Protein 4HRR (pdb70)

Solvent-accessible surface area: 49288 Å² total; per-residue (Å²): 50,90,73,20,4,56,154,0,10,71,28,154,65,37,35,53,20,0,105,97,0,24,40,9,0,47,32,13,24,18,18,2,0,30,55,3,4,63,23,11,6,100,78,84,66,86,7,64,115,90,50,124,72,8,57,68,12,123,135,24,72,97,22,53,108,2,15,0,34,0,0,24,39,0,3,25,17,18,4,6,8,74,0,1,120,50,67,60,24,0,68,4,5,0,60,36,32,2,51,58,48,92,99,129,176,21,57,16,133,18,32,15,3,21,43,100,0,8,72,62,0,0,66,13,6,0,10,99,47,45,45,97,101,0,11,38,1,3,38,28,3,12,23,0,2,62,50,20,60,136,134,7,42,91,34,0,67,54,5,20,97,51,60,109,27,23,52,34,0,47,30,1,6,3,0,2,30,70,59,22,30,21,2,0,20,54,4,5,37,21,15,7,156,103,16,81,93,11,91,58,99,47,71,106,8,49,89,13,94,32,24,143,119,18,57,105,4,26,0,36,0,0,47,40,1,9,16,19,37,0,10,11,57,0,0,60,53,32,92,34,0,38,4,0,0,71,38,27,2,39,45,58,79,76,122,79,24,10,3,51,41,39,19,62,25,31,32,3,5,74,92,0,0,91,46,33,10,32,142,69,52,81,79,92,10,3,54,2,0,34,36,2,10,31,0,1,37,12,22,24,53,92,86,23,6,62,132,0,14,66,30,124,69,27,23,57,21,0,98,96,0,24,45,9,0,47,36,15,26,11,11,0,0,22,56,1,0,58,20,10,5,82,69,87,69,82,6,82,96,108,44,102,95,6,40,75,12,123,133,22,85,92,19,52,96,4,16,2,32,0,0,45,40,0,6,16,20,18,1,14,8,72,0,1,118,46,66,58,18,0,66,5,0,0,62,31,26,2,48,51,56,84,112,165,181,20,60,16,130,21,37,17,3,28,38,85,0,8,50,48,0,0,66,15,4,1,8,108,46,46,37,104,99,0,6,38,1,6,35,10,2,17,21,0,0,60,54,23,62,138,138,21,31,100,39,0,70,57,5,29,96,61,42,107,23,22,50,48,0,55,31,0,9,3,2,1,32,71,60,23,36,21,1,0,22,58,1,2,42,31,14,25,141,100,6,113,69,7,132,53,89,49,72,96,4,40,92,14,103,41,23,149,124,15,53,96,4,27,0,33,0,0,33,38,0,9,22,15,36,4,10,11,53,0,1,52,51,28,95,28,0,38,4,3,0,77,39,28,3,51,54,54,88,88,133,121,26,51,34,123,45,33,24,59,27,36,38,4,2,76,84,1,0,94,43,35,8,10,143,70,35,59,96,91,0,16,60,2,2,29,36,0,9,36,0,0,54,40,27,60,50,92,84,20,5,58,129,0,13,69,28,153,64,25,38,52,21,0,96,96,0,23,42,8,0,47,32,12,26,15,15,1,0,28,54,2,2,62,22,12,6,86,78,83,68,87,7,84,113,88,47,127,94,8,58,74,12,112,130,22,71,94,22,54,108,4,15,0,34,0,0,26,44,0,4,15,17,17,0,12,9,74,0,1,116,50,70,60,22,0,66,4,0,0,62,34,27,2,43,36,56,96,96,115,174,21,59,17,130,17,39,14,3,22,42,98,0,6,77,58,0,0,64,12,6,1,9,99,49,40,44,95,105,0,14,39,1,3,38,11,3,12,22,0,2,60,50,22,66,111,144,9,18,105,38,0,73,49,14,26,79,67,46,109,50,21,44,35,2,50,26,0,6,4,0,2,29,70,60,25,34,22,2,0,23,57,3,0,40,20,15,35,158,96,5,120,38,4,150,61,60,45,73,105,10,46,96,11,103,39,24,146,125,18,57,108,4,26,0,32,0,0,24,42,1,9,17,23,39,0,14,11,58,0,0,57,52,41,83,32,0,41,7,0,0,75,34,25,0,40,35,56,67,95,120,68,20,5,26,108,24,37,18,49,27,28,32,4,5,72,92,1,0,90,45,36,4,31,160,88,50,74,82,66,3,3,46,0,2,34,39,3,13,34,0,1,49,24,14,12,50,91,84,21,8,60,135,0,15,68,28,120,71,28,14,56,20,0,96,95,0,25,44,6,0,48,36,13,25,13,15,0,0,26,67,1,2,63,23,12,8,89,81,117,78,120,13,78,105,103,49,117,88,7,50,80,13,126,134,23,70,92,19,46,106,5,14,2,37,0,0,47,41,0,7,14,19,20,1,16,11,76,0,1,105,51,71,61,24,0,62,4,0,0,65,26,29,3,56,50,56,92,117,152,180,21,59,16,133,26,39,18,4,26,35,90,0,6,54,56,0,0,56,24,8,1,6,106,50,41,38,103,105,0,7,38,1,4,34,10,2,18,22,0,1,57,53,22,62,171,11,22,130,70,0,69,59,5,28,95,62,42,109,25,22,47,54,0,55,41,2,9,4,4,2,32,70,62,29,33,19,1,0,22,59,1,1,44,25,14,32,161,70,5,119,60,5,90,53,98,49,68,103,8,40,86,9,102,41,22,154,120,18,55,104,4,27,0,34,0,0,35,39,0,12,22,15,36,5,11,11,55,0,1,53,48,31,87,30,0,37,2,4,0,69,35,28,3,44,48,54,86,104,139,151,26,53,34,124,50,34,23,51,27,38,36,1,4,78,88,1,0,93,40,33,8,8,140,65,35,57,97,88,7,14,56,2,2,29,34,1,9,36,0,0,53,43,26,59

CATH classification: 1.10.490.10

Organism: Anadara inaequivalvis (NCBI:txid2784303)

Radius of gyration: 41.83 Å; Cα contacts (8 Å, |Δi|>4): 1775; chains: 8; bounding box: 119×53×92 Å

Structure (mmCIF, N/CA/C/O backbone):
data_4HRR
#
_entry.id   4HRR
#
_cell.length_a   92.537
_cell.length_b   99.884
_cell.length_c   125.242
_cell.angle_alpha   90.00
_cell.angle_beta   90.00
_cell.angle_gamma   90.00
#
_symmetry.space_group_name_H-M   'P 21 21 21'
#
loop_
_entity.id
_entity.type
_entity.pdbx_description
1 polymer 'Globin-2 A chain'
2 polymer 'Hemoglobin B chain'
3 non-polymer 'PROTOPORPHYRIN IX CONTAINING FE'
4 non-polymer 'CARBON MONOXIDE'
5 water water
#
loop_
_atom_site.group_PDB
_atom_site.id
_atom_site.type_symbol
_atom_site.label_atom_id
_atom_site.label_alt_id
_atom_site.label_comp_id
_atom_site.label_asym_id
_atom_site.label_entity_id
_atom_site.label_seq_id
_atom_site.pdbx_PDB_ins_code
_atom_site.Cartn_x
_atom_site.Cartn_y
_atom_site.Cartn_z
_atom_site.occupancy
_atom_site.B_iso_or_equiv
_atom_site.auth_seq_id
_atom_site.auth_comp_id
_atom_site.auth_asym_id
_atom_site.auth_atom_id
_atom_site.pdbx_PDB_model_num
ATOM 4 N N . VAL A 1 2 ? -8.195 79.426 111.188 1.00 11.75 1 VAL A N 1
ATOM 5 C CA . VAL A 1 2 ? -8.154 78.989 109.760 1.00 12.47 1 VAL A CA 1
ATOM 6 C C . VAL A 1 2 ? -9.399 78.198 109.367 1.00 11.67 1 VAL A C 1
ATOM 7 O O . VAL A 1 2 ? -10.004 78.505 108.344 1.00 11.99 1 VAL A O 1
ATOM 11 N N . ASP A 1 3 ? -9.786 77.215 110.178 1.00 12.79 2 ASP A N 1
ATOM 12 C CA . ASP A 1 3 ? -10.993 76.435 109.892 1.00 12.66 2 ASP A CA 1
ATOM 13 C C . ASP A 1 3 ? -12.226 77.320 109.715 1.00 10.80 2 ASP A C 1
ATOM 14 O O . ASP A 1 3 ? -12.993 77.123 108.777 1.00 11.52 2 ASP A O 1
ATOM 19 N N . ALA A 1 4 ? -12.427 78.273 110.621 1.00 11.04 3 ALA A N 1
ATOM 20 C CA . ALA A 1 4 ? -13.597 79.142 110.528 1.00 11.35 3 ALA A CA 1
ATOM 21 C C . ALA A 1 4 ? -13.522 80.034 109.283 1.00 11.04 3 ALA A C 1
ATOM 22 O O . ALA A 1 4 ? -14.550 80.290 108.639 1.00 11.06 3 ALA A O 1
ATOM 24 N N . ALA A 1 5 ? -12.327 80.544 108.968 1.00 11.39 4 ALA A N 1
ATOM 25 C CA . ALA A 1 5 ? -12.164 81.384 107.795 1.00 10.97 4 ALA A CA 1
ATOM 26 C C . ALA A 1 5 ? -12.396 80.580 106.516 1.00 9.98 4 ALA A C 1
ATOM 27 O O . ALA A 1 5 ? -13.051 81.073 105.586 1.00 10.94 4 ALA A O 1
ATOM 29 N N . VAL A 1 6 ? -11.879 79.350 106.472 1.00 10.85 5 VAL A N 1
ATOM 30 C CA . VAL A 1 6 ? -12.175 78.430 105.376 1.00 10.88 5 VAL A CA 1
ATOM 31 C C . VAL A 1 6 ? -13.689 78.240 105.215 1.00 11.70 5 VAL A C 1
ATOM 32 O O . VAL A 1 6 ? -14.216 78.294 104.096 1.00 11.29 5 VAL A O 1
ATOM 36 N N . ALA A 1 7 ? -14.389 78.013 106.316 1.00 11.16 6 ALA A N 1
ATOM 37 C CA . ALA A 1 7 ? -15.839 77.756 106.249 1.00 10.80 6 ALA A CA 1
ATOM 38 C C . ALA A 1 7 ? -16.620 78.965 105.741 1.00 10.06 6 ALA A C 1
ATOM 39 O O . ALA A 1 7 ? -17.599 78.802 105.051 1.00 11.85 6 ALA A O 1
ATOM 41 N N . LYS A 1 8 ? -16.182 80.178 106.055 1.00 10.69 7 LYS A N 1
ATOM 42 C CA . LYS A 1 8 ? -16.853 81.364 105.512 1.00 11.17 7 LYS A CA 1
ATOM 43 C C . LYS A 1 8 ? -16.852 81.356 103.993 1.00 11.30 7 LYS A C 1
ATOM 44 O O . LYS A 1 8 ? -17.811 81.769 103.370 1.00 12.91 7 LYS A O 1
ATOM 50 N N . VAL A 1 9 ? -15.768 80.868 103.400 1.00 11.78 8 VAL A N 1
ATOM 51 C CA . VAL A 1 9 ? -15.658 80.766 101.952 1.00 10.39 8 VAL A CA 1
ATOM 52 C C . VAL A 1 9 ? -16.356 79.523 101.428 1.00 11.40 8 VAL A C 1
ATOM 53 O O . VAL A 1 9 ? -17.233 79.633 100.605 1.00 12.94 8 VAL A O 1
ATOM 57 N N . CYS A 1 10 ? -15.958 78.346 101.899 1.00 11.74 9 CYS A N 1
ATOM 58 C CA . CYS A 1 10 ? -16.473 77.095 101.340 1.00 12.67 9 CYS A CA 1
ATOM 59 C C . CYS A 1 10 ? -17.948 76.826 101.651 1.00 12.60 9 CYS A C 1
ATOM 60 O O . CYS A 1 10 ? -18.598 76.105 100.904 1.00 13.93 9 CYS A O 1
ATOM 63 N N . GLY A 1 11 ? -18.440 77.386 102.747 1.00 11.97 10 GLY A N 1
ATOM 64 C CA . GLY A 1 11 ? -19.839 77.244 103.107 1.00 12.20 10 GLY A CA 1
ATOM 65 C C . GLY A 1 11 ? -20.774 78.175 102.385 1.00 13.25 10 GLY A C 1
ATOM 66 O O . GLY A 1 11 ? -21.982 78.080 102.570 1.00 15.40 10 GLY A O 1
ATOM 67 N N . SER A 1 12 ? -20.227 79.068 101.565 1.00 12.90 11 SER A N 1
ATOM 68 C CA . SER A 1 12 ? -21.015 80.033 100.832 1.00 12.81 11 SER A CA 1
ATOM 69 C C . SER A 1 12 ? -21.027 79.703 99.356 1.00 11.75 11 SER A C 1
ATOM 70 O O . SER A 1 12 ? -20.020 79.873 98.660 1.00 12.64 11 SER A O 1
ATOM 73 N N A GLU A 1 13 ? -22.178 79.219 98.897 0.50 12.48 12 GLU A N 1
ATOM 74 N N B GLU A 1 13 ? -22.158 79.220 98.849 0.50 12.34 12 GLU A N 1
ATOM 75 C CA A GLU A 1 13 ? -22.427 78.960 97.492 0.50 13.43 12 GLU A CA 1
ATOM 76 C CA B GLU A 1 13 ? -22.236 78.930 97.423 0.50 12.46 12 GLU A CA 1
ATOM 77 C C A GLU A 1 13 ? -22.107 80.197 96.645 0.50 11.46 12 GLU A C 1
ATOM 78 C C B GLU A 1 13 ? -22.107 80.215 96.588 0.50 11.20 12 GLU A C 1
ATOM 79 O O A GLU A 1 13 ? -21.515 80.097 95.572 0.50 11.54 12 GLU A O 1
ATOM 80 O O B GLU A 1 13 ? -21.621 80.170 95.456 0.50 10.60 12 GLU A O 1
ATOM 91 N N . ALA A 1 14 ? -22.526 81.360 97.130 1.00 11.02 13 ALA A N 1
ATOM 92 C CA . ALA A 1 14 ? -22.351 82.619 96.404 1.00 11.55 13 ALA A CA 1
ATOM 93 C C . ALA A 1 14 ? -20.861 82.987 96.279 1.00 10.83 13 ALA A C 1
ATOM 94 O O . ALA A 1 14 ? -20.412 83.319 95.194 1.00 11.63 13 ALA A O 1
ATOM 96 N N . ILE A 1 15 ? -20.115 82.919 97.379 1.00 10.39 14 ILE A N 1
ATOM 97 C CA . ILE A 1 15 ? -18.669 83.203 97.335 1.00 9.89 14 ILE A CA 1
ATOM 98 C C . ILE A 1 15 ? -17.969 82.242 96.381 1.00 9.84 14 ILE A C 1
ATOM 99 O O . ILE A 1 15 ? -17.200 82.687 95.522 1.00 10.25 14 ILE A O 1
ATOM 104 N N . LYS A 1 16 ? -18.267 80.948 96.487 1.00 10.18 15 LYS A N 1
ATOM 105 C CA . LYS A 1 16 ? -17.643 79.979 95.597 1.00 11.13 15 LYS A CA 1
ATOM 106 C C . LYS A 1 16 ? -18.000 80.261 94.132 1.00 10.17 15 LYS A C 1
ATOM 107 O O . LYS A 1 16 ? -17.105 80.216 93.275 1.00 11.28 15 LYS A O 1
ATOM 113 N N . ALA A 1 17 ? -19.272 80.591 93.852 1.00 10.18 16 ALA A N 1
ATOM 114 C CA . ALA A 1 17 ? -19.674 80.896 92.486 1.00 10.14 16 ALA A CA 1
ATOM 115 C C . ALA A 1 17 ? -18.946 82.116 91.947 1.00 9.88 16 ALA A C 1
ATOM 116 O O . ALA A 1 17 ? -18.524 82.144 90.793 1.00 10.85 16 ALA A O 1
ATOM 118 N N . ASN A 1 18 ? -18.813 83.129 92.782 1.00 10.07 17 ASN A N 1
ATOM 119 C CA . ASN A 1 18 ? -18.154 84.351 92.351 1.00 9.94 17 ASN A CA 1
ATOM 120 C C . ASN A 1 18 ? -16.622 84.198 92.173 1.00 10.39 17 ASN A C 1
ATOM 121 O O . ASN A 1 18 ? -16.044 84.771 91.251 1.00 10.44 17 ASN A O 1
ATOM 126 N N . LEU A 1 19 ? -15.981 83.418 93.040 1.00 10.18 18 LEU A N 1
ATOM 127 C CA . LEU A 1 19 ? -14.593 83.049 92.861 1.00 9.44 18 LEU A CA 1
ATOM 128 C C . LEU A 1 19 ? -14.407 82.285 91.561 1.00 9.16 18 LEU A C 1
ATOM 129 O O . LEU A 1 19 ? -13.505 82.571 90.792 1.00 10.03 18 LEU A O 1
ATOM 134 N N . ARG A 1 20 ? -15.281 81.326 91.288 1.00 9.65 19 ARG A N 1
ATOM 135 C CA . ARG A 1 20 ? -15.138 80.481 90.112 1.00 10.54 19 ARG A CA 1
ATOM 136 C C . ARG A 1 20 ? -15.368 81.256 88.819 1.00 9.37 19 ARG A C 1
ATOM 137 O O . ARG A 1 20 ? -14.600 81.127 87.861 1.00 11.09 19 ARG A O 1
ATOM 145 N N . ARG A 1 21 ? -16.364 82.128 88.789 1.00 9.89 20 ARG A N 1
ATOM 146 C CA . ARG A 1 21 ? -16.658 82.858 87.555 1.00 10.80 20 ARG A CA 1
ATOM 147 C C . ARG A 1 21 ? -15.603 83.904 87.245 1.00 9.79 20 ARG A C 1
ATOM 148 O O . ARG A 1 21 ? -15.212 84.074 86.085 1.00 11.04 20 ARG A O 1
ATOM 156 N N . SER A 1 22 ? -15.115 84.585 88.285 1.00 9.94 21 SER A N 1
ATOM 157 C CA . SER A 1 22 ? -14.058 85.560 88.129 1.00 10.05 21 SER A CA 1
ATOM 158 C C . SER A 1 22 ? -12.756 84.871 87.754 1.00 10.82 21 SER A C 1
ATOM 159 O O . SER A 1 22 ? -12.052 85.354 86.877 1.00 9.74 21 SER A O 1
ATOM 162 N N . TRP A 1 23 ? -12.473 83.723 88.366 1.00 10.11 22 TRP A N 1
ATOM 163 C CA . TRP A 1 23 ? -11.274 82.981 87.996 1.00 10.41 22 TRP A CA 1
ATOM 164 C C . TRP A 1 23 ? -11.374 82.570 86.520 1.00 10.19 22 TRP A C 1
ATOM 165 O O . TRP A 1 23 ? -10.390 82.619 85.779 1.00 10.97 22 TRP A O 1
ATOM 176 N N . GLY A 1 24 ? -12.566 82.180 86.078 1.00 11.57 23 GLY A N 1
ATOM 177 C CA . GLY A 1 24 ? -12.751 81.860 84.670 1.00 11.71 23 GLY A CA 1
ATOM 178 C C . GLY A 1 24 ? -12.241 82.961 83.760 1.00 11.09 23 GLY A C 1
ATOM 179 O O . GLY A 1 24 ? -11.519 82.705 82.794 1.00 11.71 23 GLY A O 1
ATOM 180 N N . VAL A 1 25 ? -12.586 84.198 84.082 1.00 9.41 24 VAL A N 1
ATOM 181 C CA . VAL A 1 25 ? -12.141 85.351 83.306 1.00 9.69 24 VAL A CA 1
ATOM 182 C C . VAL A 1 25 ? -10.621 85.545 83.410 1.00 9.79 24 VAL A C 1
ATOM 183 O O . VAL A 1 25 ? -9.953 85.693 82.398 1.00 9.81 24 VAL A O 1
ATOM 187 N N . LEU A 1 26 ? -10.103 85.505 84.632 1.00 9.47 25 LEU A N 1
ATOM 188 C CA . LEU A 1 26 ? -8.678 85.736 84.850 1.00 10.17 25 LEU A CA 1
ATOM 189 C C . LEU A 1 26 ? -7.841 84.693 84.116 1.00 10.64 25 LEU A C 1
ATOM 190 O O . LEU A 1 26 ? -6.758 84.989 83.593 1.00 12.81 25 LEU A O 1
ATOM 195 N N . SER A 1 27 ? -8.359 83.470 84.040 1.00 10.58 26 SER A N 1
ATOM 196 C CA . SER A 1 27 ? -7.638 82.352 83.436 1.00 11.49 26 SER A CA 1
ATOM 197 C C . SER A 1 27 ? -7.477 82.472 81.916 1.00 10.58 26 SER A C 1
ATOM 198 O O . SER A 1 27 ? -6.675 81.750 81.326 1.00 13.41 26 SER A O 1
ATOM 201 N N . ALA A 1 28 ? -8.169 83.410 81.286 1.00 9.98 27 ALA A N 1
ATOM 202 C CA . ALA A 1 28 ? -7.906 83.713 79.877 1.00 11.22 27 ALA A CA 1
ATOM 203 C C . ALA A 1 28 ? -6.484 84.199 79.654 1.00 11.17 27 ALA A C 1
ATOM 204 O O . ALA A 1 28 ? -5.983 84.130 78.546 1.00 11.62 27 ALA A O 1
ATOM 206 N N . ASP A 1 29 ? -5.879 84.769 80.682 1.00 11.07 28 ASP A N 1
ATOM 207 C CA . ASP A 1 29 ? -4.484 85.164 80.578 1.00 11.42 28 ASP A CA 1
ATOM 208 C C . ASP A 1 29 ? -3.866 85.129 81.975 1.00 11.46 28 ASP A C 1
ATOM 209 O O . ASP A 1 29 ? -3.846 86.136 82.684 1.00 10.75 28 ASP A O 1
ATOM 214 N N . ILE A 1 30 ? -3.369 83.954 82.366 1.00 13.11 29 ILE A N 1
ATOM 215 C CA . ILE A 1 30 ? -2.825 83.731 83.705 1.00 13.90 29 ILE A CA 1
ATOM 216 C C . ILE A 1 30 ? -1.638 84.685 83.925 1.00 12.87 29 ILE A C 1
ATOM 217 O O . ILE A 1 30 ? -1.527 85.322 84.963 1.00 12.45 29 ILE A O 1
ATOM 222 N N . GLU A 1 31 ? -0.768 84.794 82.931 1.00 14.03 30 GLU A N 1
ATOM 223 C CA . GLU A 1 31 ? 0.398 85.650 83.065 1.00 13.10 30 GLU A CA 1
ATOM 224 C C . GLU A 1 31 ? 0.021 87.120 83.245 1.00 13.48 30 GLU A C 1
ATOM 225 O O . GLU A 1 31 ? 0.553 87.815 84.115 1.00 13.75 30 GLU A O 1
ATOM 231 N N . ALA A 1 32 ? -0.910 87.601 82.427 1.00 11.93 31 ALA A N 1
ATOM 232 C CA . ALA A 1 32 ? -1.292 89.000 82.508 1.00 11.17 31 ALA A CA 1
ATOM 233 C C . ALA A 1 32 ? -2.023 89.297 83.824 1.00 10.61 31 ALA A C 1
ATOM 234 O O . ALA A 1 32 ? -1.898 90.369 84.388 1.00 11.76 31 ALA A O 1
ATOM 236 N N . THR A 1 33 ? -2.763 88.321 84.325 1.00 9.99 32 THR A N 1
ATOM 237 C CA . THR A 1 33 ? -3.422 88.466 85.619 1.00 9.80 32 THR A CA 1
ATOM 238 C C . THR A 1 33 ? -2.389 88.723 86.721 1.00 9.83 32 THR A C 1
ATOM 239 O O . THR A 1 33 ? -2.513 89.650 87.513 1.00 10.27 32 THR A O 1
ATOM 243 N N . GLY A 1 34 ? -1.383 87.866 86.779 1.00 10.90 33 GLY A N 1
ATOM 244 C CA . GLY A 1 34 ? -0.328 88.009 87.775 1.00 10.24 33 GLY A CA 1
ATOM 245 C C . GLY A 1 34 ? 0.402 89.328 87.669 1.00 9.49 33 GLY A C 1
ATOM 246 O O . GLY A 1 34 ? 0.640 90.005 88.675 1.00 10.76 33 GLY A O 1
ATOM 247 N N . LEU A 1 35 ? 0.749 89.711 86.449 1.00 10.24 34 LEU A N 1
ATOM 248 C CA . LEU A 1 35 ? 1.485 90.951 86.254 1.00 11.85 34 LEU A CA 1
ATOM 249 C C . LEU A 1 35 ? 0.640 92.160 86.655 1.00 10.72 34 LEU A C 1
ATOM 250 O O . LEU A 1 35 ? 1.148 93.094 87.287 1.00 11.23 34 LEU A O 1
ATOM 255 N N . MET A 1 36 ? -0.650 92.127 86.321 1.00 10.76 35 MET A N 1
ATOM 256 C CA . MET A 1 36 ? -1.535 93.231 86.662 1.00 10.03 35 MET A CA 1
ATOM 257 C C . MET A 1 36 ? -1.752 93.328 88.170 1.00 10.48 35 MET A C 1
ATOM 258 O O . MET A 1 36 ? -1.778 94.428 88.729 1.00 10.84 35 MET A O 1
ATOM 263 N N . LEU A 1 37 ? -1.921 92.185 88.830 1.00 10.23 36 LEU A N 1
ATOM 264 C CA . LEU A 1 37 ? -2.118 92.185 90.261 1.00 10.59 36 LEU A CA 1
ATOM 265 C C . LEU A 1 37 ? -0.890 92.781 90.956 1.00 9.98 36 LEU A C 1
ATOM 266 O O . LEU A 1 37 ? -1.023 93.596 91.861 1.00 12.08 36 LEU A O 1
ATOM 271 N N . MET A 1 38 ? 0.319 92.379 90.545 1.00 10.17 37 MET A N 1
ATOM 272 C CA A MET A 1 38 ? 1.562 92.904 91.131 0.50 10.63 37 MET A CA 1
ATOM 273 C CA B MET A 1 38 ? 1.563 92.902 91.133 0.50 10.77 37 MET A CA 1
ATOM 274 C C . MET A 1 38 ? 1.735 94.384 90.829 1.00 9.98 37 MET A C 1
ATOM 275 O O . MET A 1 38 ? 2.083 95.159 91.712 1.00 11.70 37 MET A O 1
ATOM 284 N N . SER A 1 39 ? 1.470 94.787 89.590 1.00 12.30 38 SER A N 1
ATOM 285 C CA . SER A 1 39 ? 1.487 96.206 89.237 1.00 13.60 38 SER A CA 1
ATOM 286 C C . SER A 1 39 ? 0.544 97.015 90.123 1.00 12.47 38 SER A C 1
ATOM 287 O O . SER A 1 39 ? 0.907 98.070 90.647 1.00 13.27 38 SER A O 1
ATOM 290 N N . ASN A 1 40 ? -0.672 96.516 90.300 1.00 11.76 39 ASN A N 1
ATOM 291 C CA . ASN A 1 40 ? -1.619 97.210 91.164 1.00 11.56 39 ASN A CA 1
ATOM 292 C C . ASN A 1 40 ? -1.156 97.231 92.627 1.00 11.03 39 ASN A C 1
ATOM 293 O O . ASN A 1 40 ? -1.327 98.234 93.316 1.00 12.71 39 ASN A O 1
ATOM 298 N N . LEU A 1 41 ? -0.538 96.146 93.089 1.00 10.68 40 LEU A N 1
ATOM 299 C CA . LEU A 1 41 ? -0.027 96.108 94.451 1.00 10.98 40 LEU A CA 1
ATOM 300 C C . LEU A 1 41 ? 0.974 97.232 94.657 1.00 11.94 40 LEU A C 1
ATOM 301 O O . LEU A 1 41 ? 0.875 97.984 95.611 1.00 11.94 40 LEU A O 1
ATOM 306 N N . PHE A 1 42 ? 1.943 97.343 93.753 1.00 11.79 41 PHE A N 1
ATOM 307 C CA . PHE A 1 42 ? 3.035 98.293 93.952 1.00 13.52 41 PHE A CA 1
ATOM 308 C C . PHE A 1 42 ? 2.662 99.725 93.621 1.00 14.19 41 PHE A C 1
ATOM 309 O O . PHE A 1 42 ? 3.285 100.657 94.139 1.00 14.72 41 PHE A O 1
ATOM 317 N N . THR A 1 43 ? 1.648 99.896 92.782 1.00 13.87 42 THR A N 1
ATOM 318 C CA . THR A 1 43 ? 1.112 101.219 92.480 1.00 13.82 42 THR A CA 1
ATOM 319 C C . THR A 1 43 ? 0.213 101.748 93.613 1.00 13.69 42 THR A C 1
ATOM 320 O O . THR A 1 43 ? 0.369 102.893 94.031 1.00 15.28 42 THR A O 1
ATOM 324 N N . LEU A 1 44 ? -0.749 100.937 94.066 1.00 13.46 43 LEU A N 1
ATOM 325 C CA . LEU A 1 44 ? -1.629 101.324 95.169 1.00 12.33 43 LEU A CA 1
ATOM 326 C C . LEU A 1 44 ? -0.968 101.271 96.536 1.00 12.38 43 LEU A C 1
ATOM 327 O O . LEU A 1 44 ? -1.367 102.004 97.435 1.00 12.94 43 LEU A O 1
ATOM 332 N N . ARG A 1 45 ? 0.014 100.377 96.679 1.00 11.10 44 ARG A N 1
ATOM 333 C CA . ARG A 1 45 ? 0.681 100.149 97.952 1.00 13.31 44 ARG A CA 1
ATOM 334 C C . ARG A 1 45 ? 2.195 100.016 97.748 1.00 13.21 44 ARG A C 1
ATOM 335 O O . ARG A 1 45 ? 2.791 98.963 97.996 1.00 13.51 44 ARG A O 1
ATOM 343 N N . PRO A 1 46 ? 2.846 101.103 97.301 1.00 13.60 45 PRO A N 1
ATOM 344 C CA . PRO A 1 46 ? 4.305 101.069 97.142 1.00 14.17 45 PRO A CA 1
ATOM 345 C C . PRO A 1 46 ? 5.041 100.782 98.451 1.00 14.40 45 PRO A C 1
ATOM 346 O O . PRO A 1 46 ? 6.194 100.372 98.414 1.00 15.21 45 PRO A O 1
ATOM 350 N N . ASP A 1 47 ? 4.400 100.990 99.595 1.00 14.43 46 ASP A N 1
ATOM 351 C CA . ASP A 1 47 ? 4.984 100.604 100.878 1.00 13.47 46 ASP A CA 1
ATOM 352 C C . ASP A 1 47 ? 5.382 99.127 100.931 1.00 15.47 46 ASP A C 1
ATOM 353 O O . ASP A 1 47 ? 6.318 98.766 101.638 1.00 16.74 46 ASP A O 1
ATOM 358 N N . THR A 1 48 ? 4.689 98.274 100.176 1.00 13.06 47 THR A N 1
ATOM 359 C CA . THR A 1 48 ? 5.007 96.839 100.165 1.00 12.73 47 THR A CA 1
ATOM 360 C C . THR A 1 48 ? 6.230 96.451 99.326 1.00 13.83 47 THR A C 1
ATOM 361 O O . THR A 1 48 ? 6.692 95.311 99.417 1.00 13.80 47 THR A O 1
ATOM 365 N N . LYS A 1 49 ? 6.759 97.377 98.527 1.00 14.68 48 LYS A N 1
ATOM 366 C CA . LYS A 1 49 ? 7.899 97.059 97.659 1.00 15.20 48 LYS A CA 1
ATOM 367 C C . LYS A 1 49 ? 9.121 96.525 98.408 1.00 16.12 48 LYS A C 1
ATOM 368 O O . LYS A 1 49 ? 9.798 95.633 97.925 1.00 17.73 48 LYS A O 1
ATOM 374 N N . THR A 1 50 ? 9.347 97.016 99.614 1.00 17.34 49 THR A N 1
ATOM 375 C CA . THR A 1 50 ? 10.555 96.650 100.351 1.00 19.16 49 THR A CA 1
ATOM 376 C C . THR A 1 50 ? 10.507 95.225 100.909 1.00 18.04 49 THR A C 1
ATOM 377 O O . THR A 1 50 ? 11.535 94.706 101.348 1.00 19.34 49 THR A O 1
ATOM 381 N N . TYR A 1 51 ? 9.332 94.585 100.873 1.00 17.18 50 TYR A N 1
ATOM 382 C CA . TYR A 1 51 ? 9.248 93.175 101.238 1.00 16.43 50 TYR A CA 1
ATOM 383 C C . TYR A 1 51 ? 9.871 92.281 100.171 1.00 18.22 50 TYR A C 1
ATOM 384 O O . TYR A 1 51 ? 10.212 91.128 100.456 1.00 19.62 50 TYR A O 1
ATOM 393 N N . PHE A 1 52 ? 9.996 92.804 98.948 1.00 16.18 51 PHE A N 1
ATOM 394 C CA . PHE A 1 52 ? 10.423 92.014 97.790 1.00 18.71 51 PHE A CA 1
ATOM 395 C C . PHE A 1 52 ? 11.874 92.331 97.458 1.00 22.44 51 PHE A C 1
ATOM 396 O O . PHE A 1 52 ? 12.165 93.113 96.557 1.00 34.99 51 PHE A O 1
ATOM 404 N N . THR A 1 53 ? 12.770 91.705 98.205 1.00 23.03 52 THR A N 1
ATOM 405 C CA . THR A 1 53 ? 14.193 92.019 98.106 1.00 22.04 52 THR A CA 1
ATOM 406 C C . THR A 1 53 ? 14.955 91.162 97.089 1.00 23.27 52 THR A C 1
ATOM 407 O O . THR A 1 53 ? 16.113 91.457 96.776 1.00 28.33 52 THR A O 1
ATOM 411 N N . ARG A 1 54 ? 14.332 90.099 96.589 1.00 21.52 53 ARG A N 1
ATOM 412 C CA . ARG A 1 54 ? 14.987 89.164 95.659 1.00 24.28 53 ARG A CA 1
ATOM 413 C C . ARG A 1 54 ? 14.614 89.400 94.189 1.00 25.43 53 ARG A C 1
ATOM 414 O O . ARG A 1 54 ? 15.260 88.863 93.287 1.00 31.97 53 ARG A O 1
ATOM 422 N N . LEU A 1 55 ? 13.598 90.213 93.935 1.00 20.52 54 LEU A N 1
ATOM 423 C CA . LEU A 1 55 ? 12.992 90.267 92.600 1.00 20.27 54 LEU A CA 1
ATOM 424 C C . LEU A 1 55 ? 13.479 91.419 91.737 1.00 23.96 54 LEU A C 1
ATOM 425 O O . LEU A 1 55 ? 12.966 91.631 90.644 1.00 26.51 54 LEU A O 1
ATOM 430 N N . GLY A 1 56 ? 14.472 92.158 92.216 1.00 28.96 55 GLY A N 1
ATOM 431 C CA . GLY A 1 56 ? 14.978 93.309 91.475 1.00 33.27 55 GLY A CA 1
ATOM 432 C C . GLY A 1 56 ? 13.963 94.435 91.448 1.00 30.55 55 GLY A C 1
ATOM 433 O O . GLY A 1 56 ? 13.190 94.603 92.394 1.00 35.63 55 GLY A O 1
ATOM 434 N N . ASP A 1 57 ? 13.953 95.188 90.352 1.00 26.63 56 ASP A N 1
ATOM 435 C CA . ASP A 1 57 ? 13.077 96.341 90.191 1.00 30.32 56 ASP A CA 1
ATOM 436 C C . ASP A 1 57 ? 11.688 95.846 89.819 1.00 28.81 56 ASP A C 1
ATOM 437 O O . ASP A 1 57 ? 11.428 95.543 88.654 1.00 29.14 56 ASP A O 1
ATOM 442 N N . VAL A 1 58 ? 10.800 95.772 90.812 1.00 25.89 57 VAL A N 1
ATOM 443 C CA . VAL A 1 58 ? 9.495 95.136 90.631 1.00 28.88 57 VAL A CA 1
ATOM 444 C C . VAL A 1 58 ? 8.561 95.969 89.750 1.00 31.54 57 VAL A C 1
ATOM 445 O O . VAL A 1 58 ? 7.588 95.450 89.210 1.00 38.69 57 VAL A O 1
ATOM 449 N N . GLN A 1 59 ? 8.867 97.252 89.591 1.00 30.63 58 GLN A N 1
ATOM 450 C CA . GLN A 1 59 ? 8.058 98.135 88.758 1.00 33.92 58 GLN A CA 1
ATOM 451 C C . GLN A 1 59 ? 8.308 97.956 87.257 1.00 32.21 58 GLN A C 1
ATOM 452 O O . GLN A 1 59 ? 7.576 98.518 86.442 1.00 33.54 58 GLN A O 1
ATOM 458 N N . LYS A 1 60 ? 9.323 97.172 86.892 1.00 29.74 59 LYS A N 1
ATOM 459 C CA . LYS A 1 60 ? 9.636 96.912 85.477 1.00 30.60 59 LYS A CA 1
ATOM 460 C C . LYS A 1 60 ? 8.731 95.858 84.810 1.00 26.40 59 LYS A C 1
ATOM 461 O O . LYS A 1 60 ? 8.823 95.625 83.601 1.00 27.60 59 LYS A O 1
ATOM 467 N N . GLY A 1 61 ? 7.869 95.215 85.590 1.00 24.31 60 GLY A N 1
ATOM 468 C CA . GLY A 1 61 ? 6.861 94.320 85.039 1.00 21.76 60 GLY A CA 1
ATOM 469 C C . GLY A 1 61 ? 7.455 93.148 84.286 1.00 21.88 60 GLY A C 1
ATOM 470 O O . GLY A 1 61 ? 8.424 92.551 84.733 1.00 20.17 60 GLY A O 1
ATOM 471 N N . LYS A 1 62 ? 6.880 92.838 83.129 1.00 20.20 61 LYS A N 1
ATOM 472 C CA . LYS A 1 62 ? 7.196 91.608 82.408 1.00 18.56 61 LYS A CA 1
ATOM 473 C C . LYS A 1 62 ? 8.665 91.510 81.994 1.00 20.33 61 LYS A C 1
ATOM 474 O O . LYS A 1 62 ? 9.236 90.416 81.931 1.00 20.59 61 LYS A O 1
ATOM 480 N N . ALA A 1 63 ? 9.280 92.651 81.713 1.00 23.30 62 ALA A N 1
ATOM 481 C CA . ALA A 1 63 ? 10.684 92.674 81.299 1.00 23.60 62 ALA A CA 1
ATOM 482 C C . ALA A 1 63 ? 11.654 92.187 82.384 1.00 22.41 62 ALA A C 1
ATOM 483 O O . ALA A 1 63 ? 12.774 91.781 82.076 1.00 25.53 62 ALA A O 1
ATOM 485 N N . ASN A 1 64 ? 11.231 92.256 83.644 1.00 20.79 63 ASN A N 1
ATOM 486 C CA . ASN A 1 64 ? 12.004 91.727 84.762 1.00 19.67 63 ASN A CA 1
ATOM 487 C C . ASN A 1 64 ? 11.653 90.249 84.905 1.00 16.90 63 ASN A C 1
ATOM 488 O O . ASN A 1 64 ? 10.567 89.908 85.342 1.00 17.37 63 ASN A O 1
ATOM 493 N N . SER A 1 65 ? 12.573 89.366 84.535 1.00 17.08 64 SER A N 1
ATOM 494 C CA . SER A 1 65 ? 12.236 87.943 84.485 1.00 18.48 64 SER A CA 1
ATOM 495 C C . SER A 1 65 ? 11.897 87.352 85.850 1.00 15.80 64 SER A C 1
ATOM 496 O O . SER A 1 65 ? 11.096 86.436 85.923 1.00 16.68 64 SER A O 1
ATOM 499 N N . LYS A 1 66 ? 12.545 87.825 86.917 1.00 16.20 65 LYS A N 1
ATOM 500 C CA . LYS A 1 66 ? 12.258 87.311 88.262 1.00 13.90 65 LYS A CA 1
ATOM 501 C C . LYS A 1 66 ? 10.858 87.730 88.707 1.00 13.43 65 LYS A C 1
ATOM 502 O O . LYS A 1 66 ? 10.125 86.942 89.279 1.00 14.17 65 LYS A O 1
ATOM 508 N N . LEU A 1 67 ? 10.498 88.974 88.433 1.00 13.53 66 LEU A N 1
ATOM 509 C CA . LEU A 1 67 ? 9.147 89.434 88.728 1.00 13.60 66 LEU A CA 1
ATOM 510 C C . LEU A 1 67 ? 8.136 88.640 87.902 1.00 13.55 66 LEU A C 1
ATOM 511 O O . LEU A 1 67 ? 7.102 88.205 88.420 1.00 13.72 66 LEU A O 1
ATOM 516 N N . ARG A 1 68 ? 8.429 88.461 86.623 1.00 13.70 67 ARG A N 1
ATOM 517 C CA . ARG A 1 68 ? 7.563 87.702 85.734 1.00 13.38 67 ARG A CA 1
ATOM 518 C C . ARG A 1 68 ? 7.331 86.259 86.237 1.00 13.20 67 ARG A C 1
ATOM 519 O O . ARG A 1 68 ? 6.189 85.788 86.306 1.00 13.08 67 ARG A O 1
ATOM 527 N N . GLY A 1 69 ? 8.407 85.567 86.598 1.00 12.87 68 GLY A N 1
ATOM 528 C CA . GLY A 1 69 ? 8.285 84.211 87.130 1.00 14.07 68 GLY A CA 1
ATOM 529 C C . GLY A 1 69 ? 7.483 84.164 88.411 1.00 12.60 68 GLY A C 1
ATOM 530 O O . GLY A 1 69 ? 6.666 83.263 88.617 1.00 12.07 68 GLY A O 1
ATOM 531 N N . HIS A 1 70 ? 7.710 85.145 89.271 1.00 12.58 69 HIS A N 1
ATOM 532 C CA . HIS A 1 70 ? 6.964 85.291 90.503 1.00 11.87 69 HIS A CA 1
ATOM 533 C C . HIS A 1 70 ? 5.475 85.539 90.212 1.00 12.69 69 HIS A C 1
ATOM 534 O O . HIS A 1 70 ? 4.616 84.880 90.785 1.00 11.69 69 HIS A O 1
ATOM 541 N N . ALA A 1 71 ? 5.177 86.476 89.320 1.00 11.77 70 ALA A N 1
ATOM 542 C CA . ALA A 1 71 ? 3.776 86.866 89.036 1.00 11.85 70 ALA A CA 1
ATOM 543 C C . ALA A 1 71 ? 2.984 85.718 88.437 1.00 11.60 70 ALA A C 1
ATOM 544 O O . ALA A 1 71 ? 1.829 85.508 88.772 1.00 12.77 70 ALA A O 1
ATOM 546 N N . ILE A 1 72 ? 3.602 84.973 87.533 1.00 12.58 71 ILE A N 1
ATOM 547 C CA . ILE A 1 72 ? 2.965 83.795 86.963 1.00 12.18 71 ILE A CA 1
ATOM 548 C C . ILE A 1 72 ? 2.675 82.757 88.046 1.00 13.15 71 ILE A C 1
ATOM 549 O O . ILE A 1 72 ? 1.558 82.261 88.167 1.00 12.93 71 ILE A O 1
ATOM 554 N N . THR A 1 73 ? 3.695 82.445 88.837 1.00 12.30 72 THR A N 1
ATOM 555 C CA . THR A 1 73 ? 3.554 81.428 89.876 1.00 12.89 72 THR A CA 1
ATOM 556 C C . THR A 1 73 ? 2.481 81.812 90.925 1.00 12.39 72 THR A C 1
ATOM 557 O O . THR A 1 73 ? 1.715 80.964 91.387 1.00 13.26 72 THR A O 1
ATOM 561 N N . LEU A 1 74 ? 2.408 83.092 91.257 1.00 11.08 73 LEU A N 1
ATOM 562 C CA . LEU A 1 74 ? 1.405 83.587 92.192 1.00 12.29 73 LEU A CA 1
ATOM 563 C C . LEU A 1 74 ? -0.002 83.302 91.672 1.00 11.62 73 LEU A C 1
ATOM 564 O O . LEU A 1 74 ? -0.909 82.975 92.436 1.00 11.19 73 LEU A O 1
ATOM 569 N N . THR A 1 75 ? -0.176 83.442 90.365 1.00 10.15 74 THR A N 1
ATOM 570 C CA . THR A 1 75 ? -1.481 83.240 89.760 1.00 10.27 74 THR A CA 1
ATOM 571 C C . THR A 1 75 ? -1.873 81.756 89.813 1.00 10.17 74 THR A C 1
ATOM 572 O O . THR A 1 75 ? -3.051 81.451 89.999 1.00 10.06 74 THR A O 1
ATOM 576 N N . TYR A 1 76 ? -0.906 80.838 89.739 1.00 10.73 75 TYR A N 1
ATOM 577 C CA . TYR A 1 76 ? -1.221 79.429 89.931 1.00 10.60 75 TYR A CA 1
ATOM 578 C C . TYR A 1 76 ? -1.571 79.119 91.386 1.00 9.57 75 TYR A C 1
ATOM 579 O O . TYR A 1 76 ? -2.252 78.142 91.636 1.00 11.16 75 TYR A O 1
ATOM 588 N N . ALA A 1 77 ? -1.072 79.905 92.345 1.00 9.92 76 ALA A N 1
ATOM 589 C CA . ALA A 1 77 ? -1.548 79.776 93.718 1.00 10.18 76 ALA A CA 1
ATOM 590 C C . ALA A 1 77 ? -3.048 80.141 93.799 1.00 10.38 76 ALA A C 1
ATOM 591 O O . ALA A 1 77 ? -3.831 79.450 94.442 1.00 10.71 76 ALA A O 1
ATOM 593 N N . LEU A 1 78 ? -3.457 81.197 93.098 1.00 9.74 77 LEU A N 1
ATOM 594 C CA . LEU A 1 78 ? -4.873 81.527 93.021 1.00 10.42 77 LEU A CA 1
ATOM 595 C C . LEU A 1 78 ? -5.644 80.395 92.364 1.00 10.66 77 LEU A C 1
ATOM 596 O O . LEU A 1 78 ? -6.725 80.027 92.811 1.00 10.54 77 LEU A O 1
ATOM 601 N N . ASN A 1 79 ? -5.113 79.849 91.279 1.00 9.96 78 ASN A N 1
ATOM 602 C CA . ASN A 1 79 ? -5.759 78.719 90.596 1.00 9.94 78 ASN A CA 1
ATOM 603 C C . ASN A 1 79 ? -5.991 77.570 91.572 1.00 9.29 78 ASN A C 1
ATOM 604 O O . ASN A 1 79 ? -7.079 76.977 91.604 1.00 10.48 78 ASN A O 1
ATOM 609 N N . ASN A 1 80 ? -4.958 77.264 92.363 1.00 9.67 79 ASN A N 1
ATOM 610 C CA . ASN A 1 80 ? -5.012 76.196 93.360 1.00 9.83 79 ASN A CA 1
ATOM 611 C C . ASN A 1 80 ? -6.100 76.481 94.416 1.00 10.12 79 ASN A C 1
ATOM 612 O O . ASN A 1 80 ? -6.942 75.628 94.689 1.00 10.56 79 ASN A O 1
ATOM 617 N N . PHE A 1 81 ? -6.131 77.703 94.946 1.00 9.84 80 PHE A N 1
ATOM 618 C CA . PHE A 1 81 ? -7.208 78.082 95.878 1.00 10.22 80 PHE A CA 1
ATOM 619 C C . PHE A 1 81 ? -8.587 77.829 95.280 1.00 9.96 80 PHE A C 1
ATOM 620 O O . PHE A 1 81 ? -9.440 77.239 95.929 1.00 10.87 80 PHE A O 1
ATOM 628 N N . VAL A 1 82 ? -8.794 78.288 94.053 1.00 10.05 81 VAL A N 1
ATOM 629 C CA . VAL A 1 82 ? -10.103 78.146 93.412 1.00 10.16 81 VAL A CA 1
ATOM 630 C C . VAL A 1 82 ? -10.440 76.676 93.218 1.00 11.08 81 VAL A C 1
ATOM 631 O O . VAL A 1 82 ? -11.570 76.251 93.468 1.00 11.74 81 VAL A O 1
ATOM 635 N N . ASP A 1 83 ? -9.446 75.882 92.848 1.00 10.49 82 ASP A N 1
ATOM 636 C CA . ASP A 1 83 ? -9.666 74.454 92.652 1.00 11.67 82 ASP A CA 1
ATOM 637 C C . ASP A 1 83 ? -9.844 73.690 93.974 1.00 11.76 82 ASP A C 1
ATOM 638 O O . ASP A 1 83 ? -10.170 72.499 93.971 1.00 14.70 82 ASP A O 1
ATOM 643 N N . SER A 1 84 ? -9.618 74.362 95.095 1.00 11.69 83 SER A N 1
ATOM 644 C CA . SER A 1 84 ? -9.740 73.748 96.411 1.00 12.63 83 SER A CA 1
ATOM 645 C C . SER A 1 84 ? -11.104 73.969 97.075 1.00 12.96 83 SER A C 1
ATOM 646 O O . SER A 1 84 ? -11.344 73.477 98.179 1.00 15.18 83 SER A O 1
ATOM 649 N N . LEU A 1 85 ? -11.988 74.729 96.427 1.00 12.32 84 LEU A N 1
ATOM 650 C CA . LEU A 1 85 ? -13.223 75.195 97.087 1.00 12.06 84 LEU A CA 1
ATOM 651 C C . LEU A 1 85 ? -14.220 74.117 97.473 1.00 14.08 84 LEU A C 1
ATOM 652 O O . LEU A 1 85 ? -15.015 74.341 98.387 1.00 14.79 84 LEU A O 1
ATOM 657 N N . ASP A 1 86 ? -14.184 72.965 96.804 1.00 15.16 85 ASP A N 1
ATOM 658 C CA A ASP A 1 86 ? -15.170 71.927 97.109 0.70 16.91 85 ASP A CA 1
ATOM 659 C CA B ASP A 1 86 ? -15.133 71.873 97.058 0.30 17.30 85 ASP A CA 1
ATOM 660 C C . ASP A 1 86 ? -14.730 71.053 98.269 1.00 17.88 85 ASP A C 1
ATOM 661 O O . ASP A 1 86 ? -15.475 70.216 98.718 1.00 18.78 85 ASP A O 1
ATOM 670 N N . ASP A 1 87 ? -13.522 71.269 98.762 1.00 16.58 86 ASP A N 1
ATOM 671 C CA . ASP A 1 87 ? -13.000 70.480 99.864 1.00 16.00 86 ASP A CA 1
ATOM 672 C C . ASP A 1 87 ? -12.332 71.389 100.885 1.00 14.23 86 ASP A C 1
ATOM 673 O O . ASP A 1 87 ? -11.155 71.745 100.732 1.00 14.78 86 ASP A O 1
ATOM 678 N N . PRO A 1 88 ? -13.074 71.757 101.947 1.00 14.03 87 PRO A N 1
ATOM 679 C CA . PRO A 1 88 ? -12.483 72.623 102.966 1.00 13.94 87 PRO A CA 1
ATOM 680 C C . PRO A 1 88 ? -11.113 72.156 103.502 1.00 12.28 87 PRO A C 1
ATOM 681 O O . PRO A 1 88 ? -10.247 72.989 103.725 1.00 13.29 87 PRO A O 1
ATOM 685 N N . SER A 1 89 ? -10.940 70.857 103.735 1.00 12.82 88 SER A N 1
ATOM 686 C CA . SER A 1 89 ? -9.669 70.331 104.210 1.00 12.88 88 SER A CA 1
ATOM 687 C C . SER A 1 89 ? -8.559 70.590 103.217 1.00 13.19 88 SER A C 1
ATOM 688 O O . SER A 1 89 ? -7.417 70.810 103.628 1.00 13.43 88 SER A O 1
ATOM 691 N N . ARG A 1 90 ? -8.867 70.574 101.921 1.00 12.40 89 ARG A N 1
ATOM 692 C CA . ARG A 1 90 ? -7.842 70.886 100.924 1.00 12.06 89 ARG A CA 1
ATOM 693 C C . ARG A 1 90 ? -7.513 72.364 100.966 1.00 11.51 89 ARG A C 1
ATOM 694 O O . ARG A 1 90 ? -6.341 72.735 100.981 1.00 11.70 89 ARG A O 1
ATOM 702 N N . LEU A 1 91 ? -8.526 73.228 100.978 1.00 11.54 90 LEU A N 1
ATOM 703 C CA . LEU A 1 91 ? -8.231 74.662 101.039 1.00 11.18 90 LEU A CA 1
ATOM 704 C C . LEU A 1 91 ? -7.386 74.977 102.265 1.00 11.17 90 LEU A C 1
ATOM 705 O O . LEU A 1 91 ? -6.411 75.734 102.181 1.00 11.90 90 LEU A O 1
ATOM 710 N N . LYS A 1 92 ? -7.719 74.366 103.394 1.00 11.37 91 LYS A N 1
ATOM 711 C CA . LYS A 1 92 ? -6.952 74.554 104.612 1.00 12.57 91 LYS A CA 1
ATOM 712 C C . LYS A 1 92 ? -5.482 74.198 104.426 1.00 12.28 91 LYS A C 1
ATOM 713 O O . LYS A 1 92 ? -4.610 74.989 104.763 1.00 12.23 91 LYS A O 1
ATOM 719 N N . CYS A 1 93 ? -5.197 73.011 103.907 1.00 11.79 92 CYS A N 1
ATOM 720 C CA . CYS A 1 93 ? -3.807 72.580 103.856 1.00 12.76 92 CYS A CA 1
ATOM 721 C C . CYS A 1 93 ? -2.985 73.358 102.812 1.00 12.91 92 CYS A C 1
ATOM 722 O O . CYS A 1 93 ? -1.777 73.603 102.993 1.00 13.36 92 CYS A O 1
ATOM 725 N N . VAL A 1 94 ? -3.646 73.780 101.737 1.00 11.74 93 VAL A N 1
ATOM 726 C CA . VAL A 1 94 ? -3.026 74.613 100.712 1.00 13.14 93 VAL A CA 1
ATOM 727 C C . VAL A 1 94 ? -2.731 76.004 101.263 1.00 12.26 93 VAL A C 1
ATOM 728 O O . VAL A 1 94 ? -1.627 76.519 101.082 1.00 12.85 93 VAL A O 1
ATOM 732 N N . VAL A 1 95 ? -3.683 76.598 101.970 1.00 12.23 94 VAL A N 1
ATOM 733 C CA . VAL A 1 95 ? -3.457 77.900 102.565 1.00 12.05 94 VAL A CA 1
ATOM 734 C C . VAL A 1 95 ? -2.378 77.839 103.639 1.00 12.90 94 VAL A C 1
ATOM 735 O O . VAL A 1 95 ? -1.541 78.733 103.712 1.00 12.56 94 VAL A O 1
ATOM 739 N N . GLU A 1 96 ? -2.391 76.803 104.469 1.00 12.30 95 GLU A N 1
ATOM 740 C CA . GLU A 1 96 ? -1.358 76.668 105.503 1.00 13.28 95 GLU A CA 1
ATOM 741 C C . GLU A 1 96 ? 0.043 76.619 104.877 1.00 13.38 95 GLU A C 1
ATOM 742 O O . GLU A 1 96 ? 0.979 77.247 105.377 1.00 13.97 95 GLU A O 1
ATOM 748 N N . LYS A 1 97 ? 0.192 75.891 103.777 1.00 14.37 96 LYS A N 1
ATOM 749 C CA . LYS A 1 97 ? 1.506 75.838 103.132 1.00 16.29 96 LYS A CA 1
ATOM 750 C C . LYS A 1 97 ? 1.938 77.217 102.608 1.00 13.29 96 LYS A C 1
ATOM 751 O O . LYS A 1 97 ? 3.067 77.655 102.819 1.00 15.69 96 LYS A O 1
ATOM 757 N N A PHE A 1 98 ? 1.019 77.845 101.904 0.60 12.47 97 PHE A N 1
ATOM 758 N N B PHE A 1 98 ? 1.053 77.922 101.899 0.40 12.97 97 PHE A N 1
ATOM 759 C CA A PHE A 1 98 ? 1.164 79.190 101.396 0.60 12.60 97 PHE A CA 1
ATOM 760 C CA B PHE A 1 98 ? 1.411 79.264 101.399 0.40 12.79 97 PHE A CA 1
ATOM 761 C C A PHE A 1 98 ? 1.531 80.212 102.491 0.60 12.44 97 PHE A C 1
ATOM 762 C C B PHE A 1 98 ? 1.632 80.249 102.547 0.40 12.47 97 PHE A C 1
ATOM 763 O O A PHE A 1 98 ? 2.317 81.135 102.267 0.60 14.54 97 PHE A O 1
ATOM 764 O O B PHE A 1 98 ? 2.432 81.189 102.429 0.40 11.14 97 PHE A O 1
ATOM 779 N N . ALA A 1 99 ? 0.970 80.032 103.679 1.00 11.90 98 ALA A N 1
ATOM 780 C CA . ALA A 1 99 ? 1.226 80.896 104.831 1.00 13.06 98 ALA A CA 1
ATOM 781 C C . ALA A 1 99 ? 2.662 80.745 105.303 1.00 12.50 98 ALA A C 1
ATOM 782 O O . ALA A 1 99 ? 3.299 81.741 105.597 1.00 12.71 98 ALA A O 1
ATOM 784 N N . VAL A 1 100 ? 3.176 79.516 105.345 1.00 12.87 99 VAL A N 1
ATOM 785 C CA . VAL A 1 100 ? 4.564 79.271 105.712 1.00 13.48 99 VAL A CA 1
ATOM 786 C C . VAL A 1 100 ? 5.463 80.064 104.772 1.00 11.66 99 VAL A C 1
ATOM 787 O O . VAL A 1 100 ? 6.393 80.717 105.225 1.00 12.85 99 VAL A O 1
ATOM 791 N N . ASN A 1 101 ? 5.171 80.033 103.472 1.00 14.01 100 ASN A N 1
ATOM 792 C CA . ASN A 1 101 ? 5.994 80.769 102.504 1.00 15.01 100 ASN A CA 1
ATOM 793 C C . ASN A 1 101 ? 6.071 82.267 102.834 1.00 12.88 100 ASN A C 1
ATOM 794 O O . ASN A 1 101 ? 7.105 82.895 102.679 1.00 15.65 100 ASN A O 1
ATOM 799 N N . HIS A 1 102 ? 4.963 82.831 103.283 1.00 11.72 101 HIS A N 1
ATOM 800 C CA . HIS A 1 102 ? 4.880 84.265 103.554 1.00 11.75 101 HIS A CA 1
ATOM 801 C C . HIS A 1 102 ? 5.433 84.637 104.915 1.00 10.96 101 HIS A C 1
ATOM 802 O O . HIS A 1 102 ? 6.048 85.684 105.063 1.00 12.43 101 HIS A O 1
ATOM 809 N N . ILE A 1 103 ? 5.245 83.771 105.899 1.00 12.37 102 ILE A N 1
ATOM 810 C CA . ILE A 1 103 ? 5.874 83.940 107.199 1.00 14.48 102 ILE A CA 1
ATOM 811 C C . ILE A 1 103 ? 7.398 83.985 107.032 1.00 14.57 102 ILE A C 1
ATOM 812 O O . ILE A 1 103 ? 8.086 84.817 107.637 1.00 13.68 102 ILE A O 1
ATOM 817 N N . ASN A 1 104 ? 7.919 83.133 106.160 1.00 13.78 103 ASN A N 1
ATOM 818 C CA . ASN A 1 104 ? 9.366 83.125 105.877 1.00 14.64 103 ASN A CA 1
ATOM 819 C C . ASN A 1 104 ? 9.899 84.439 105.284 1.00 12.72 103 ASN A C 1
ATOM 820 O O . ASN A 1 104 ? 11.105 84.704 105.312 1.00 15.75 103 ASN A O 1
ATOM 825 N N . ARG A 1 105 ? 8.984 85.244 104.738 1.00 14.70 104 ARG A N 1
ATOM 826 C CA A ARG A 1 105 ? 9.317 86.554 104.179 0.50 16.17 104 ARG A CA 1
ATOM 827 C CA B ARG A 1 105 ? 9.312 86.552 104.171 0.50 16.29 104 ARG A CA 1
ATOM 828 C C . ARG A 1 105 ? 8.818 87.710 105.052 1.00 15.26 104 ARG A C 1
ATOM 829 O O . ARG A 1 105 ? 8.731 88.855 104.595 1.00 15.96 104 ARG A O 1
ATOM 844 N N . LYS A 1 106 ? 8.501 87.413 106.311 1.00 13.48 105 LYS A N 1
ATOM 845 C CA . LYS A 1 106 ? 8.132 88.428 107.311 1.00 15.48 105 LYS A CA 1
ATOM 846 C C . LYS A 1 106 ? 6.823 89.139 106.990 1.00 14.67 105 LYS A C 1
ATOM 847 O O . LYS A 1 106 ? 6.639 90.306 107.315 1.00 15.55 105 LYS A O 1
ATOM 853 N N . ILE A 1 107 ? 5.909 88.418 106.363 1.00 13.80 106 ILE A N 1
ATOM 854 C CA . ILE A 1 107 ? 4.620 88.997 106.010 1.00 12.28 106 ILE A CA 1
ATOM 855 C C . ILE A 1 107 ? 3.567 88.638 107.054 1.00 11.87 106 ILE A C 1
ATOM 856 O O . ILE A 1 107 ? 3.212 87.460 107.218 1.00 14.04 106 ILE A O 1
ATOM 861 N N . SER A 1 108 ? 3.070 89.665 107.746 1.00 12.89 107 SER A N 1
ATOM 862 C CA . SER A 1 108 ? 1.979 89.500 108.692 1.00 13.47 107 SER A CA 1
ATOM 863 C C . SER A 1 108 ? 0.634 89.446 107.981 1.00 14.12 107 SER A C 1
ATOM 864 O O . SER A 1 108 ? 0.528 89.746 106.797 1.00 12.36 107 SER A O 1
ATOM 867 N N . GLY A 1 109 ? -0.407 89.102 108.724 1.00 12.92 108 GLY A N 1
ATOM 868 C CA . GLY A 1 109 ? -1.759 89.172 108.192 1.00 13.20 108 GLY A CA 1
ATOM 869 C C . GLY A 1 109 ? -2.129 90.573 107.737 1.00 12.88 108 GLY A C 1
ATOM 870 O O . GLY A 1 109 ? -2.741 90.743 106.683 1.00 12.89 108 GLY A O 1
ATOM 871 N N . ASP A 1 110 ? -1.758 91.591 108.517 1.00 14.02 109 ASP A N 1
ATOM 872 C CA . ASP A 1 110 ? -2.058 92.978 108.132 1.00 16.29 109 ASP A CA 1
ATOM 873 C C . ASP A 1 110 ? -1.340 93.365 106.834 1.00 14.18 109 ASP A C 1
ATOM 874 O O . ASP A 1 110 ? -1.902 94.057 105.978 1.00 15.15 109 ASP A O 1
ATOM 879 N N . ALA A 1 111 ? -0.102 92.906 106.676 1.00 13.85 110 ALA A N 1
ATOM 880 C CA . ALA A 1 111 ? 0.651 93.184 105.459 1.00 13.51 110 ALA A CA 1
ATOM 881 C C . ALA A 1 111 ? 0.015 92.492 104.262 1.00 12.01 110 ALA A C 1
ATOM 882 O O . ALA A 1 111 ? -0.151 93.087 103.200 1.00 12.87 110 ALA A O 1
ATOM 884 N N . PHE A 1 112 ? -0.352 91.229 104.441 1.00 10.81 111 PHE A N 1
ATOM 885 C CA . PHE A 1 112 ? -0.941 90.434 103.371 1.00 11.42 111 PHE A CA 1
ATOM 886 C C . PHE A 1 112 ? -2.245 91.077 102.877 1.00 11.83 111 PHE A C 1
ATOM 887 O O . PHE A 1 112 ? -2.540 91.070 101.685 1.00 11.24 111 PHE A O 1
ATOM 895 N N . GLY A 1 113 ? -3.008 91.654 103.804 1.00 11.05 112 GLY A N 1
ATOM 896 C CA . GLY A 1 113 ? -4.236 92.374 103.480 1.00 11.18 112 GLY A CA 1
ATOM 897 C C . GLY A 1 113 ? -4.063 93.580 102.570 1.00 11.27 112 GLY A C 1
ATOM 898 O O . GLY A 1 113 ? -5.061 94.079 102.042 1.00 12.54 112 GLY A O 1
ATOM 899 N N . ALA A 1 114 ? -2.835 94.047 102.346 1.00 11.33 113 ALA A N 1
ATOM 900 C CA . ALA A 1 114 ? -2.609 95.123 101.400 1.00 11.08 113 ALA A CA 1
ATOM 901 C C . ALA A 1 114 ? -3.065 94.756 99.995 1.00 10.09 113 ALA A C 1
ATOM 902 O O . ALA A 1 114 ? -3.294 95.641 99.196 1.00 12.15 113 ALA A O 1
ATOM 904 N N . ILE A 1 115 ? -3.202 93.459 99.707 1.00 11.08 114 ILE A N 1
ATOM 905 C CA . ILE A 1 115 ? -3.563 92.993 98.381 1.00 10.39 114 ILE A CA 1
ATOM 906 C C . ILE A 1 115 ? -5.043 93.247 98.051 1.00 10.18 114 ILE A C 1
ATOM 907 O O . ILE A 1 115 ? -5.422 93.177 96.888 1.00 10.12 114 ILE A O 1
ATOM 912 N N . VAL A 1 116 ? -5.886 93.535 99.042 1.00 10.43 115 VAL A N 1
ATOM 913 C CA . VAL A 1 116 ? -7.341 93.530 98.799 1.00 10.58 115 VAL A CA 1
ATOM 914 C C . VAL A 1 116 ? -7.762 94.583 97.762 1.00 10.67 115 VAL A C 1
ATOM 915 O O . VAL A 1 116 ? -8.467 94.259 96.806 1.00 10.76 115 VAL A O 1
ATOM 919 N N . GLU A 1 117 ? -7.320 95.820 97.928 1.00 11.35 116 GLU A N 1
ATOM 920 C CA . GLU A 1 117 ? -7.705 96.871 97.004 1.00 11.95 116 GLU A CA 1
ATOM 921 C C . GLU A 1 117 ? -7.059 96.651 95.620 1.00 10.95 116 GLU A C 1
ATOM 922 O O . GLU A 1 117 ? -7.729 96.803 94.600 1.00 12.56 116 GLU A O 1
ATOM 928 N N . PRO A 1 118 ? -5.770 96.254 95.567 1.00 10.35 117 PRO A N 1
ATOM 929 C CA . PRO A 1 118 ? -5.203 95.846 94.279 1.00 10.09 117 PRO A CA 1
ATOM 930 C C . PRO A 1 118 ? -5.964 94.721 93.572 1.00 10.25 117 PRO A C 1
ATOM 931 O O . PRO A 1 118 ? -6.131 94.763 92.355 1.00 11.01 117 PRO A O 1
ATOM 935 N N . MET A 1 119 ? -6.420 93.727 94.319 1.00 10.10 118 MET A N 1
ATOM 936 C CA . MET A 1 119 ? -7.230 92.662 93.729 1.00 11.13 118 MET A CA 1
ATOM 937 C C . MET A 1 119 ? -8.559 93.189 93.172 1.00 10.42 118 MET A C 1
ATOM 938 O O . MET A 1 119 ? -8.976 92.818 92.084 1.00 10.25 118 MET A O 1
ATOM 943 N N . LYS A 1 120 ? -9.224 94.049 93.926 1.00 9.80 119 LYS A N 1
ATOM 944 C CA . LYS A 1 120 ? -10.490 94.635 93.470 1.00 9.77 119 LYS A CA 1
ATOM 945 C C . LYS A 1 120 ? -10.263 95.364 92.140 1.00 9.92 119 LYS A C 1
ATOM 946 O O . LYS A 1 120 ? -11.021 95.197 91.203 1.00 11.20 119 LYS A O 1
ATOM 952 N N . GLU A 1 121 ? -9.177 96.135 92.035 1.00 10.60 120 GLU A N 1
ATOM 953 C CA . GLU A 1 121 ? -8.923 96.874 90.805 1.00 11.02 120 GLU A CA 1
ATOM 954 C C . GLU A 1 121 ? -8.629 95.931 89.643 1.00 10.23 120 GLU A C 1
ATOM 955 O O . GLU A 1 121 ? -9.042 96.179 88.520 1.00 11.63 120 GLU A O 1
ATOM 961 N N . THR A 1 122 ? -7.904 94.855 89.924 1.00 9.15 121 THR A N 1
ATOM 962 C CA . THR A 1 122 ? -7.587 93.856 88.913 1.00 9.56 121 THR A CA 1
ATOM 963 C C . THR A 1 122 ? -8.875 93.208 88.382 1.00 9.53 121 THR A C 1
ATOM 964 O O . THR A 1 122 ? -9.048 93.046 87.170 1.00 9.63 121 THR A O 1
ATOM 968 N N . LEU A 1 123 ? -9.753 92.827 89.302 1.00 9.17 122 LEU A N 1
ATOM 969 C CA . LEU A 1 123 ? -11.054 92.238 88.969 1.00 9.00 122 LEU A CA 1
ATOM 970 C C . LEU A 1 123 ? -11.886 93.173 88.117 1.00 10.03 122 LEU A C 1
ATOM 971 O O . LEU A 1 123 ? -12.433 92.761 87.095 1.00 9.55 122 LEU A O 1
ATOM 976 N N . LYS A 1 124 ? -11.959 94.436 88.505 1.00 9.85 123 LYS A N 1
ATOM 977 C CA . LYS A 1 124 ? -12.754 95.403 87.746 1.00 10.19 123 LYS A CA 1
ATOM 978 C C . LYS A 1 124 ? -12.192 95.526 86.325 1.00 10.47 123 LYS A C 1
ATOM 979 O O . LYS A 1 124 ? -12.934 95.514 85.339 1.00 10.96 123 LYS A O 1
ATOM 985 N N . ALA A 1 125 ? -10.873 95.651 86.220 1.00 10.87 124 ALA A N 1
ATOM 986 C CA . ALA A 1 125 ? -10.272 95.890 84.926 1.00 10.24 124 ALA A CA 1
ATOM 987 C C . ALA A 1 125 ? -10.428 94.699 83.995 1.00 11.47 124 ALA A C 1
ATOM 988 O O . ALA A 1 125 ? -10.654 94.877 82.803 1.00 14.29 124 ALA A O 1
ATOM 990 N N . ARG A 1 126 ? -10.317 93.488 84.532 1.00 9.73 125 ARG A N 1
ATOM 991 C CA . ARG A 1 126 ? -10.344 92.285 83.700 1.00 9.87 125 ARG A CA 1
ATOM 992 C C . ARG A 1 126 ? -11.749 91.742 83.430 1.00 9.68 125 ARG A C 1
ATOM 993 O O . ARG A 1 126 ? -11.917 91.026 82.468 1.00 10.31 125 ARG A O 1
ATOM 1001 N N . MET A 1 127 ? -12.741 92.075 84.255 1.00 8.68 126 MET A N 1
ATOM 1002 C CA . MET A 1 127 ? -14.099 91.533 84.104 1.00 8.55 126 MET A CA 1
ATOM 1003 C C . MET A 1 127 ? -15.072 92.445 83.375 1.00 9.21 126 MET A C 1
ATOM 1004 O O . MET A 1 127 ? -16.152 92.001 83.002 1.00 9.53 126 MET A O 1
ATOM 1009 N N . GLY A 1 128 ? -14.700 93.705 83.161 1.00 11.11 127 GLY A N 1
ATOM 1010 C CA . GLY A 1 128 ? -15.600 94.632 82.472 1.00 11.69 127 GLY A CA 1
ATOM 1011 C C . GLY A 1 128 ? -16.979 94.649 83.098 1.00 11.41 127 GLY A C 1
ATOM 1012 O O . GLY A 1 128 ? -17.126 94.692 84.309 1.00 10.85 127 GLY A O 1
ATOM 1013 N N . ASN A 1 129 ? -18.009 94.597 82.270 1.00 12.28 128 ASN A N 1
ATOM 1014 C CA . ASN A 1 129 ? -19.359 94.670 82.798 1.00 13.42 128 ASN A CA 1
ATOM 1015 C C . ASN A 1 129 ? -19.826 93.419 83.551 1.00 13.58 128 ASN A C 1
ATOM 1016 O O . ASN A 1 129 ? -20.919 93.430 84.109 1.00 16.96 128 ASN A O 1
ATOM 1021 N N . TYR A 1 130 ? -18.993 92.378 83.635 1.00 11.32 129 TYR A N 1
ATOM 1022 C CA . TYR A 1 130 ? -19.321 91.220 84.467 1.00 12.14 129 TYR A CA 1
ATOM 1023 C C . TYR A 1 130 ? -18.852 91.350 85.920 1.00 11.23 129 TYR A C 1
ATOM 1024 O O . TYR A 1 130 ? -19.196 90.516 86.757 1.00 12.75 129 TYR A O 1
ATOM 1033 N N . TYR A 1 131 ? -18.085 92.398 86.226 1.00 10.92 130 TYR A N 1
ATOM 1034 C CA . TYR A 1 131 ? -17.753 92.698 87.598 1.00 10.74 130 TYR A CA 1
ATOM 1035 C C . TYR A 1 131 ? -18.986 93.064 88.425 1.00 11.10 130 TYR A C 1
ATOM 1036 O O . TYR A 1 131 ? -19.868 93.770 87.954 1.00 13.14 130 TYR A O 1
ATOM 1045 N N . SER A 1 132 ? -19.013 92.611 89.669 1.00 10.98 131 SER A N 1
ATOM 1046 C CA . SER A 1 132 ? -19.898 93.172 90.672 1.00 11.73 131 SER A CA 1
ATOM 1047 C C . SER A 1 132 ? -19.160 93.202 91.998 1.00 10.67 131 SER A C 1
ATOM 1048 O O . SER A 1 132 ? -18.153 92.512 92.195 1.00 11.29 131 SER A O 1
ATOM 1051 N N . ASP A 1 133 ? -19.689 93.995 92.921 1.00 12.78 132 ASP A N 1
ATOM 1052 C CA A ASP A 1 133 ? -19.058 94.130 94.221 0.60 14.30 132 ASP A CA 1
ATOM 1053 C CA B ASP A 1 133 ? -19.138 94.146 94.271 0.40 14.43 132 ASP A CA 1
ATOM 1054 C C . ASP A 1 133 ? -19.001 92.790 94.964 1.00 12.46 132 ASP A C 1
ATOM 1055 O O . ASP A 1 133 ? -18.098 92.557 95.749 1.00 12.17 132 ASP A O 1
ATOM 1064 N N . ASP A 1 134 ? -19.949 91.894 94.709 1.00 11.49 133 ASP A N 1
ATOM 1065 C CA . ASP A 1 134 ? -19.926 90.576 95.349 1.00 11.82 133 ASP A CA 1
ATOM 1066 C C . ASP A 1 134 ? -18.669 89.795 94.952 1.00 11.56 133 ASP A C 1
ATOM 1067 O O . ASP A 1 134 ? -18.175 88.950 95.704 1.00 11.73 133 ASP A O 1
ATOM 1072 N N . VAL A 1 135 ? -18.139 90.078 93.766 1.00 10.45 134 VAL A N 1
ATOM 1073 C CA . VAL A 1 135 ? -16.904 89.423 93.346 1.00 10.01 134 VAL A CA 1
ATOM 1074 C C . VAL A 1 135 ? -15.727 89.869 94.219 1.00 9.73 134 VAL A C 1
ATOM 1075 O O . VAL A 1 135 ? -14.925 89.038 94.687 1.00 10.41 134 VAL A O 1
ATOM 1079 N N . ALA A 1 136 ? -15.619 91.178 94.440 1.00 10.86 135 ALA A N 1
ATOM 1080 C CA . ALA A 1 136 ? -14.618 91.709 95.361 1.00 13.02 135 ALA A CA 1
ATOM 1081 C C . ALA A 1 136 ? -14.801 91.132 96.770 1.00 12.06 135 ALA A C 1
ATOM 1082 O O . ALA A 1 136 ? -13.825 90.741 97.404 1.00 12.02 135 ALA A O 1
ATOM 1084 N N . GLY A 1 137 ? -16.053 90.999 97.213 1.00 11.98 136 GLY A N 1
ATOM 1085 C CA . GLY A 1 137 ? -16.337 90.437 98.530 1.00 13.03 136 GLY A CA 1
ATOM 1086 C C . GLY A 1 137 ? -15.808 89.008 98.634 1.00 11.81 136 GLY A C 1
ATOM 1087 O O . GLY A 1 137 ? -15.283 88.589 99.646 1.00 11.87 136 GLY A O 1
ATOM 1088 N N . ALA A 1 138 ? -16.015 88.238 97.581 1.00 10.06 137 ALA A N 1
ATOM 1089 C CA . ALA A 1 138 ? -15.589 86.847 97.556 1.00 10.15 137 ALA A CA 1
ATOM 1090 C C . ALA A 1 138 ? -14.068 86.748 97.696 1.00 9.71 137 ALA A C 1
ATOM 1091 O O . ALA A 1 138 ? -13.541 85.954 98.478 1.00 10.29 137 ALA A O 1
ATOM 1093 N N . TRP A 1 139 ? -13.346 87.558 96.928 1.00 9.85 138 TRP A N 1
ATOM 1094 C CA . TRP A 1 139 ? -11.889 87.536 97.013 1.00 9.80 138 TRP A CA 1
ATOM 1095 C C . TRP A 1 139 ? -11.331 88.076 98.332 1.00 10.27 138 TRP A C 1
ATOM 1096 O O . TRP A 1 139 ? -10.307 87.606 98.822 1.00 11.42 138 TRP A O 1
ATOM 1107 N N . ALA A 1 140 ? -12.013 89.051 98.917 1.00 10.83 139 ALA A N 1
ATOM 1108 C CA . ALA A 1 140 ? -11.622 89.528 100.231 1.00 11.81 139 ALA A CA 1
ATOM 1109 C C . ALA A 1 140 ? -11.785 88.422 101.275 1.00 10.71 139 ALA A C 1
ATOM 1110 O O . ALA A 1 140 ? -10.965 88.305 102.172 1.00 11.89 139 ALA A O 1
ATOM 1112 N N . ALA A 1 141 ? -12.842 87.618 101.164 1.00 11.12 140 ALA A N 1
ATOM 1113 C CA . ALA A 1 141 ? -13.033 86.499 102.073 1.00 10.75 140 ALA A CA 1
ATOM 1114 C C . ALA A 1 141 ? -11.945 85.458 101.893 1.00 10.65 140 ALA A C 1
ATOM 1115 O O . ALA A 1 141 ? -11.452 84.897 102.864 1.00 10.97 140 ALA A O 1
ATOM 1117 N N . LEU A 1 142 ? -11.538 85.215 100.651 1.00 9.17 141 LEU A N 1
ATOM 1118 C CA . LEU A 1 142 ? -10.529 84.224 100.402 1.00 9.72 141 LEU A CA 1
ATOM 1119 C C . LEU A 1 142 ? -9.172 84.723 100.950 1.00 9.95 141 LEU A C 1
ATOM 1120 O O . LEU A 1 142 ? -8.463 83.985 101.611 1.00 11.05 141 LEU A O 1
ATOM 1125 N N . VAL A 1 143 ? -8.861 85.992 100.725 1.00 10.34 142 VAL A N 1
ATOM 1126 C CA . VAL A 1 143 ? -7.667 86.592 101.320 1.00 10.51 142 VAL A CA 1
ATOM 1127 C C . VAL A 1 143 ? -7.727 86.471 102.853 1.00 10.81 142 VAL A C 1
ATOM 1128 O O . VAL A 1 143 ? -6.700 86.251 103.500 1.00 11.76 142 VAL A O 1
ATOM 1132 N N . GLY A 1 144 ? -8.921 86.598 103.428 1.00 11.78 143 GLY A N 1
ATOM 1133 C CA . GLY A 1 144 ? -9.108 86.425 104.864 1.00 12.27 143 GLY A CA 1
ATOM 1134 C C . GLY A 1 144 ? -8.681 85.069 105.387 1.00 10.84 143 GLY A C 1
ATOM 1135 O O . GLY A 1 144 ? -8.256 84.946 106.539 1.00 11.58 143 GLY A O 1
ATOM 1136 N N . VAL A 1 145 ? -8.772 84.040 104.553 1.00 11.18 144 VAL A N 1
ATOM 1137 C CA . VAL A 1 145 ? -8.327 82.713 104.952 1.00 10.74 144 VAL A CA 1
ATOM 1138 C C . VAL A 1 145 ? -6.821 82.731 105.163 1.00 11.15 144 VAL A C 1
ATOM 1139 O O . VAL A 1 145 ? -6.338 82.234 106.177 1.00 11.64 144 VAL A O 1
ATOM 1143 N N . VAL A 1 146 ? -6.101 83.325 104.212 1.00 10.87 145 VAL A N 1
ATOM 1144 C CA . VAL A 1 146 ? -4.649 83.454 104.350 1.00 11.63 145 VAL A CA 1
ATOM 1145 C C . VAL A 1 146 ? -4.303 84.298 105.581 1.00 11.26 145 VAL A C 1
ATOM 1146 O O . VAL A 1 146 ? -3.432 83.919 106.370 1.00 11.74 145 VAL A O 1
ATOM 1150 N N . GLN A 1 147 ? -4.985 85.417 105.777 1.00 11.97 146 GLN A N 1
ATOM 1151 C CA . GLN A 1 147 ? -4.725 86.242 106.951 1.00 12.45 146 GLN A CA 1
ATOM 1152 C C . GLN A 1 147 ? -4.908 85.482 108.258 1.00 11.55 146 GLN A C 1
ATOM 1153 O O . GLN A 1 147 ? -4.111 85.650 109.169 1.00 12.93 146 GLN A O 1
ATOM 1159 N N . ALA A 1 148 ? -5.892 84.590 108.319 1.00 12.38 147 ALA A N 1
ATOM 1160 C CA . ALA A 1 148 ? -6.156 83.799 109.508 1.00 12.72 147 ALA A CA 1
ATOM 1161 C C . ALA A 1 148 ? -5.004 82.818 109.756 1.00 12.29 147 ALA A C 1
ATOM 1162 O O . ALA A 1 148 ? -4.753 82.433 110.884 1.00 15.42 147 ALA A O 1
ATOM 1164 N N . ALA A 1 149 ? -4.330 82.417 108.684 1.00 12.40 148 ALA A N 1
ATOM 1165 C CA . ALA A 1 149 ? -3.235 81.455 108.757 1.00 12.46 148 ALA A CA 1
ATOM 1166 C C . ALA A 1 149 ? -1.874 82.083 109.069 1.00 12.96 148 ALA A C 1
ATOM 1167 O O . ALA A 1 149 ? -0.906 81.355 109.303 1.00 13.80 148 ALA A O 1
ATOM 1169 N N . LEU A 1 150 ? -1.777 83.410 109.017 1.00 14.89 149 LEU A N 1
ATOM 1170 C CA . LEU A 1 150 ? -0.516 84.113 109.239 1.00 16.24 149 LEU A CA 1
ATOM 1171 C C . LEU A 1 150 ? -0.354 84.567 110.685 1.00 18.88 149 LEU A C 1
ATOM 1172 O O . LEU A 1 150 ? 0.642 85.240 111.027 1.00 22.03 149 LEU A O 1
ATOM 1178 N N . SER B 2 2 ? 25.245 78.634 82.009 1.00 41.49 1 SER B N 1
ATOM 1179 C CA . SER B 2 2 ? 24.332 77.462 82.202 1.00 32.40 1 SER B CA 1
ATOM 1180 C C . SER B 2 2 ? 23.699 77.031 80.873 1.00 32.42 1 SER B C 1
ATOM 1181 O O . SER B 2 2 ? 23.744 77.768 79.887 1.00 36.77 1 SER B O 1
ATOM 1184 N N . ARG B 2 3 ? 23.101 75.842 80.869 1.00 27.68 2 ARG B N 1
ATOM 1185 C CA . ARG B 2 3 ? 22.429 75.306 79.686 1.00 22.04 2 ARG B CA 1
ATOM 1186 C C . ARG B 2 3 ? 20.914 75.502 79.723 1.00 20.23 2 ARG B C 1
ATOM 1187 O O . ARG B 2 3 ? 20.209 74.912 78.912 1.00 17.08 2 ARG B O 1
ATOM 1195 N N . VAL B 2 4 ? 20.425 76.295 80.677 1.00 17.89 3 VAL B N 1
ATOM 1196 C CA . VAL B 2 4 ? 18.981 76.532 80.813 1.00 19.57 3 VAL B CA 1
ATOM 1197 C C . VAL B 2 4 ? 18.374 77.109 79.535 1.00 17.90 3 VAL B C 1
ATOM 1198 O O . VAL B 2 4 ? 17.376 76.591 79.049 1.00 17.85 3 VAL B O 1
ATOM 1202 N N . ALA B 2 5 ? 18.982 78.167 78.997 1.00 21.30 4 ALA B N 1
ATOM 1203 C CA . ALA B 2 5 ? 18.456 78.792 77.782 1.00 21.36 4 ALA B CA 1
ATOM 1204 C C . ALA B 2 5 ? 18.416 77.793 76.642 1.00 17.76 4 ALA B C 1
ATOM 1205 O O . ALA B 2 5 ? 17.418 77.661 75.948 1.00 18.74 4 ALA B O 1
ATOM 1207 N N . GLU B 2 6 ? 19.518 77.081 76.458 1.00 17.68 5 GLU B N 1
ATOM 1208 C CA . GLU B 2 6 ? 19.601 76.078 75.409 1.00 17.18 5 GLU B CA 1
ATOM 1209 C C . GLU B 2 6 ? 18.529 75.014 75.547 1.00 16.71 5 GLU B C 1
ATOM 1210 O O . GLU B 2 6 ? 17.882 74.680 74.570 1.00 15.41 5 GLU B O 1
ATOM 1216 N N . LEU B 2 7 ? 18.356 74.468 76.744 1.00 14.77 6 LEU B N 1
ATOM 1217 C CA . LEU B 2 7 ? 17.430 73.356 76.935 1.00 14.21 6 LEU B CA 1
ATOM 1218 C C . LEU B 2 7 ? 15.984 73.844 76.912 1.00 13.05 6 LEU B C 1
ATOM 1219 O O . LEU B 2 7 ? 15.102 73.135 76.432 1.00 14.40 6 LEU B O 1
ATOM 1224 N N . ALA B 2 8 ? 15.748 75.054 77.415 1.00 13.38 7 ALA B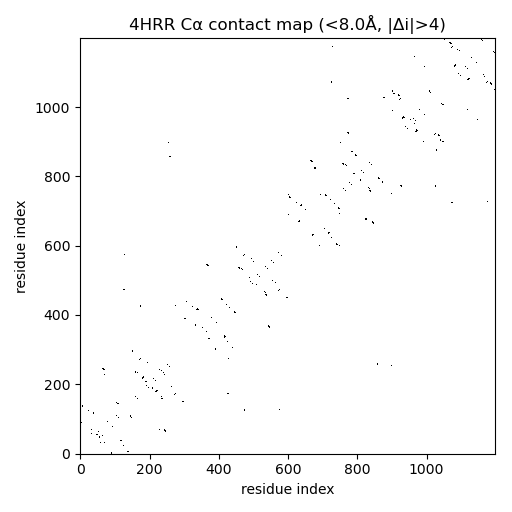 N 1
ATOM 1225 C CA . ALA B 2 8 ? 14.390 75.644 77.345 1.00 13.97 7 ALA B CA 1
ATOM 1226 C C . ALA B 2 8 ? 13.977 75.859 75.876 1.00 13.50 7 ALA B C 1
ATOM 1227 O O . ALA B 2 8 ? 12.857 75.517 75.477 1.00 14.69 7 ALA B O 1
ATOM 1229 N N . ASN B 2 9 ? 14.873 76.434 75.082 1.00 13.41 8 ASN B N 1
ATOM 1230 C CA A ASN B 2 9 ? 14.629 76.620 73.660 0.60 15.28 8 ASN B CA 1
ATOM 1231 C CA B ASN B 2 9 ? 14.625 76.609 73.660 0.40 15.21 8 ASN B CA 1
ATOM 1232 C C . ASN B 2 9 ? 14.380 75.272 72.968 1.00 14.69 8 ASN B C 1
ATOM 1233 O O . ASN B 2 9 ? 13.471 75.145 72.141 1.00 16.51 8 ASN B O 1
ATOM 1242 N N . ALA B 2 10 ? 15.176 74.268 73.311 1.00 14.40 9 ALA B N 1
ATOM 1243 C CA . ALA B 2 10 ? 15.040 72.954 72.707 1.00 15.20 9 ALA B CA 1
ATOM 1244 C C . ALA B 2 10 ? 13.692 72.303 73.033 1.00 14.80 9 ALA B C 1
ATOM 1245 O O . ALA B 2 10 ? 13.115 71.645 72.178 1.00 17.23 9 ALA B O 1
ATOM 1247 N N . VAL B 2 11 ? 13.176 72.502 74.247 1.00 13.04 10 VAL B N 1
ATOM 1248 C CA . VAL B 2 11 ? 11.873 71.936 74.627 1.00 12.65 10 VAL B CA 1
ATOM 1249 C C . VAL B 2 11 ? 10.727 72.665 73.904 1.00 13.06 10 VAL B C 1
ATOM 1250 O O . VAL B 2 11 ? 9.841 72.040 73.353 1.00 14.22 10 VAL B O 1
ATOM 1254 N N . VAL B 2 12 ? 10.790 73.986 73.873 1.00 12.02 11 VAL B N 1
ATOM 1255 C CA . VAL B 2 12 ? 9.743 74.778 73.232 1.00 13.24 11 VAL B CA 1
ATOM 1256 C C . VAL B 2 12 ? 9.683 74.501 71.719 1.00 13.11 11 VAL B C 1
ATOM 1257 O O . VAL B 2 12 ? 8.617 74.545 71.137 1.00 14.72 11 VAL B O 1
ATOM 1261 N N . SER B 2 13 ? 10.820 74.197 71.089 1.00 13.49 12 SER B N 1
ATOM 1262 C CA . SER B 2 13 ? 10.833 73.964 69.653 1.00 13.73 12 SER B CA 1
ATOM 1263 C C . SER B 2 13 ? 10.602 72.514 69.244 1.00 13.04 12 SER B C 1
ATOM 1264 O O . SER B 2 13 ? 10.520 72.230 68.052 1.00 15.82 12 SER B O 1
ATOM 1267 N N . ASN B 2 14 ? 10.458 71.609 70.204 1.00 13.35 13 ASN B N 1
ATOM 1268 C CA . ASN B 2 14 ? 10.266 70.190 69.931 1.00 13.64 13 ASN B CA 1
ATOM 1269 C C . ASN B 2 14 ? 8.783 69.834 70.029 1.00 12.98 13 ASN B C 1
ATOM 1270 O O . ASN B 2 14 ? 8.243 69.541 71.112 1.00 13.35 13 ASN B O 1
ATOM 1275 N N . ALA B 2 15 ? 8.107 69.875 68.888 1.00 15.20 14 ALA B N 1
ATOM 1276 C CA . ALA B 2 15 ? 6.666 69.587 68.824 1.00 14.51 14 ALA B CA 1
ATOM 1277 C C . ALA B 2 15 ? 6.322 68.153 69.259 1.00 15.69 14 ALA B C 1
ATOM 1278 O O . ALA B 2 15 ? 5.271 67.913 69.866 1.00 15.24 14 ALA B O 1
ATOM 1280 N N . ASP B 2 16 ? 7.208 67.209 68.934 1.00 16.58 15 ASP B N 1
ATOM 1281 C CA . ASP B 2 16 ? 7.020 65.783 69.238 1.00 18.37 15 ASP B CA 1
ATOM 1282 C C . ASP B 2 16 ? 6.862 65.575 70.752 1.00 18.28 15 ASP B C 1
ATOM 1283 O O . ASP B 2 16 ? 5.898 64.988 71.253 1.00 18.43 15 ASP B O 1
ATOM 1288 N N . GLN B 2 17 ? 7.822 66.110 71.472 1.00 17.34 16 GLN B N 1
ATOM 1289 C CA . GLN B 2 17 ? 7.860 66.035 72.912 1.00 15.81 16 GLN B CA 1
ATOM 1290 C C . GLN B 2 17 ? 6.744 66.823 73.593 1.00 14.67 16 GLN B C 1
ATOM 1291 O O . GLN B 2 17 ? 6.149 66.370 74.586 1.00 14.25 16 GLN B O 1
ATOM 1297 N N . LYS B 2 18 ? 6.450 68.000 73.058 1.00 14.08 17 LYS B N 1
ATOM 1298 C CA A LYS B 2 18 ? 5.381 68.842 73.589 0.60 14.19 17 LYS B CA 1
ATOM 1299 C CA B LYS B 2 18 ? 5.387 68.829 73.637 0.40 13.48 17 LYS B CA 1
ATOM 1300 C C . LYS B 2 18 ? 4.041 68.104 73.564 1.00 13.63 17 LYS B C 1
ATOM 1301 O O . LYS B 2 18 ? 3.250 68.163 74.499 1.00 14.49 17 LYS B O 1
ATOM 1312 N N . ASP B 2 19 ? 3.783 67.417 72.463 1.00 12.46 18 ASP B N 1
ATOM 1313 C CA A ASP B 2 19 ? 2.573 66.629 72.315 0.60 13.67 18 ASP B CA 1
ATOM 1314 C CA B ASP B 2 19 ? 2.545 66.647 72.346 0.40 13.88 18 ASP B CA 1
ATOM 1315 C C . ASP B 2 19 ? 2.449 65.582 73.435 1.00 13.31 18 ASP B C 1
ATOM 1316 O O . ASP B 2 19 ? 1.394 65.403 74.039 1.00 13.51 18 ASP B O 1
ATOM 1325 N N . LEU B 2 20 ? 3.545 64.870 73.682 1.00 12.40 19 LEU B N 1
ATOM 1326 C CA . LEU B 2 20 ? 3.583 63.830 74.728 1.00 13.35 19 LEU B CA 1
ATOM 1327 C C . LEU B 2 20 ? 3.404 64.396 76.126 1.00 12.34 19 LEU B C 1
ATOM 1328 O O . LEU B 2 20 ? 2.692 63.808 76.961 1.00 14.31 19 LEU B O 1
ATOM 1333 N N . LEU B 2 21 ? 4.033 65.540 76.376 1.00 12.07 20 LEU B N 1
ATOM 1334 C CA . LEU B 2 21 ? 3.848 66.240 77.646 1.00 11.76 20 LEU B CA 1
ATOM 1335 C C . LEU B 2 21 ? 2.390 66.635 77.861 1.00 11.84 20 LEU B C 1
ATOM 1336 O O . LEU B 2 21 ? 1.840 66.382 78.922 1.00 11.40 20 LEU B O 1
ATOM 1341 N N . ARG B 2 22 ? 1.766 67.257 76.867 1.00 11.24 21 ARG B N 1
ATOM 1342 C CA . ARG B 2 22 ? 0.377 67.697 77.028 1.00 11.44 21 ARG B CA 1
ATOM 1343 C C . ARG B 2 22 ? -0.604 66.535 77.134 1.00 12.28 21 ARG B C 1
ATOM 1344 O O . ARG B 2 22 ? -1.525 66.577 77.951 1.00 12.47 21 ARG B O 1
ATOM 1352 N N . MET B 2 23 ? -0.400 65.484 76.340 1.00 11.27 22 MET B N 1
ATOM 1353 C CA A MET B 2 23 ? -1.319 64.351 76.368 0.60 12.71 22 MET B CA 1
ATOM 1354 C CA B MET B 2 23 ? -1.312 64.346 76.364 0.40 13.20 22 MET B CA 1
ATOM 1355 C C . MET B 2 23 ? -1.263 63.677 77.732 1.00 12.81 22 MET B C 1
ATOM 1356 O O . MET B 2 23 ? -2.282 63.459 78.374 1.00 14.29 22 MET B O 1
ATOM 1365 N N . SER B 2 24 ? -0.060 63.354 78.182 1.00 11.85 23 SER B N 1
ATOM 1366 C CA . SER B 2 24 ? 0.064 62.715 79.480 1.00 12.37 23 SER B CA 1
ATOM 1367 C C . SER B 2 24 ? -0.330 63.647 80.628 1.00 11.59 23 SER B C 1
ATOM 1368 O O . SER B 2 24 ? -0.911 63.198 81.600 1.00 12.48 23 SER B O 1
ATOM 1371 N N . TRP B 2 25 ? -0.041 64.942 80.517 1.00 12.58 24 TRP B N 1
ATOM 1372 C CA . TRP B 2 25 ? -0.497 65.892 81.533 1.00 12.43 24 TRP B CA 1
ATOM 1373 C C . TRP B 2 25 ? -2.037 65.920 81.617 1.00 11.33 24 TRP B C 1
ATOM 1374 O O . TRP B 2 25 ? -2.601 66.069 82.702 1.00 12.72 24 TRP B O 1
ATOM 1385 N N . GLY B 2 26 ? -2.715 65.749 80.487 1.00 12.84 25 GLY B N 1
ATOM 1386 C CA . GLY B 2 26 ? -4.178 65.642 80.498 1.00 12.98 25 GLY B CA 1
ATOM 1387 C C . GLY B 2 26 ? -4.703 64.549 81.420 1.00 12.89 25 GLY B C 1
ATOM 1388 O O . GLY B 2 26 ? -5.770 64.685 82.006 1.00 14.00 25 GLY B O 1
ATOM 1389 N N . VAL B 2 27 ? -3.933 63.466 81.545 1.00 11.93 26 VAL B N 1
ATOM 1390 C CA . VAL B 2 27 ? -4.281 62.369 82.433 1.00 13.36 26 VAL B CA 1
ATOM 1391 C C . VAL B 2 27 ? -3.776 62.626 83.850 1.00 13.13 26 VAL B C 1
ATOM 1392 O O . VAL B 2 27 ? -4.521 62.446 84.816 1.00 13.72 26 VAL B O 1
ATOM 1396 N N . LEU B 2 28 ? -2.526 63.064 83.977 1.00 12.97 27 LEU B N 1
ATOM 1397 C CA . LEU B 2 28 ? -1.934 63.314 85.291 1.00 13.18 27 LEU B CA 1
ATOM 1398 C C . LEU B 2 28 ? -2.675 64.377 86.079 1.00 11.81 27 LEU B C 1
ATOM 1399 O O . LEU B 2 28 ? -2.700 64.326 87.308 1.00 13.01 27 LEU B O 1
ATOM 1404 N N . SER B 2 29 ? -3.256 65.346 85.373 1.00 12.76 28 SER B N 1
ATOM 1405 C CA . SER B 2 29 ? -3.931 66.470 86.020 1.00 13.62 28 SER B CA 1
ATOM 1406 C C . SER B 2 29 ? -5.410 66.240 86.330 1.00 12.80 28 SER B C 1
ATOM 1407 O O . SER B 2 29 ? -6.048 67.119 86.904 1.00 14.30 28 SER B O 1
ATOM 1410 N N . VAL B 2 30 ? -5.972 65.084 85.981 1.00 12.94 29 VAL B N 1
ATOM 1411 C CA . VAL B 2 30 ? -7.373 64.808 86.334 1.00 13.02 29 VAL B CA 1
ATOM 1412 C C . VAL B 2 30 ? -7.574 64.894 87.853 1.00 12.55 29 VAL B C 1
ATOM 1413 O O . VAL B 2 30 ? -8.549 65.495 88.327 1.00 13.83 29 VAL B O 1
ATOM 1417 N N . ASP B 2 31 ? -6.655 64.275 88.589 1.00 12.20 30 ASP B N 1
ATOM 1418 C CA . ASP B 2 31 ? -6.689 64.234 90.047 1.00 13.67 30 ASP B CA 1
ATOM 1419 C C . ASP B 2 31 ? -5.370 64.832 90.523 1.00 13.56 30 ASP B C 1
ATOM 1420 O O . ASP B 2 31 ? -4.407 64.114 90.758 1.00 13.05 30 ASP B O 1
ATOM 1425 N N . MET B 2 32 ? -5.322 66.153 90.641 1.00 13.25 31 MET B N 1
ATOM 1426 C CA . MET B 2 32 ? -4.078 66.838 90.990 1.00 13.22 31 MET B CA 1
ATOM 1427 C C . MET B 2 32 ? -3.545 66.353 92.324 1.00 13.78 31 MET B C 1
ATOM 1428 O O . MET B 2 32 ? -2.357 66.057 92.442 1.00 13.76 31 MET B O 1
ATOM 1433 N N . GLU B 2 33 ? -4.422 66.266 93.316 1.00 13.03 32 GLU B N 1
ATOM 1434 C CA . GLU B 2 33 ? -4.004 65.840 94.646 1.00 13.80 32 GLU B CA 1
ATOM 1435 C C . GLU B 2 33 ? -3.527 64.397 94.638 1.00 14.09 32 GLU B C 1
ATOM 1436 O O . GLU B 2 33 ? -2.435 64.097 95.103 1.00 14.64 32 GLU B O 1
ATOM 1442 N N . GLY B 2 34 ? -4.353 63.501 94.111 1.00 14.10 33 GLY B N 1
ATOM 1443 C CA . GLY B 2 34 ? -4.020 62.075 94.094 1.00 14.53 33 GLY B CA 1
ATOM 1444 C C . GLY B 2 34 ? -2.740 61.779 93.332 1.00 12.69 33 GLY B C 1
ATOM 1445 O O . GLY B 2 34 ? -1.888 61.003 93.777 1.00 14.75 33 GLY B O 1
ATOM 1446 N N . THR B 2 35 ? -2.584 62.416 92.176 1.00 13.20 34 THR B N 1
ATOM 1447 C CA . THR B 2 35 ? -1.387 62.203 91.366 1.00 12.79 34 THR B CA 1
ATOM 1448 C C . THR B 2 35 ? -0.151 62.823 92.012 1.00 13.02 34 THR B C 1
ATOM 1449 O O . THR B 2 35 ? 0.918 62.224 91.996 1.00 13.87 34 THR B O 1
ATOM 1453 N N . GLY B 2 36 ? -0.297 63.994 92.615 1.00 13.57 35 GLY B N 1
ATOM 1454 C CA . GLY B 2 36 ? 0.802 64.587 93.366 1.00 11.70 35 GLY B CA 1
ATOM 1455 C C . GLY B 2 36 ? 1.255 63.704 94.517 1.00 12.96 35 GLY B C 1
ATOM 1456 O O . GLY B 2 36 ? 2.448 63.488 94.719 1.00 12.71 35 GLY B O 1
ATOM 1457 N N . LEU B 2 37 ? 0.290 63.179 95.266 1.00 13.56 36 LEU B N 1
ATOM 1458 C CA . LEU B 2 37 ? 0.574 62.293 96.387 1.00 13.56 36 LEU B CA 1
ATOM 1459 C C . LEU B 2 37 ? 1.226 61.003 95.911 1.00 14.67 36 LEU B C 1
ATOM 1460 O O . LEU B 2 37 ? 2.118 60.470 96.581 1.00 14.94 36 LEU B O 1
ATOM 1465 N N . MET B 2 38 ? 0.784 60.504 94.756 1.00 13.99 37 MET B N 1
ATOM 1466 C CA . MET B 2 38 ? 1.374 59.300 94.148 1.00 15.19 37 MET B CA 1
ATOM 1467 C C . MET B 2 38 ? 2.838 59.503 93.742 1.00 14.83 37 MET B C 1
ATOM 1468 O O . MET B 2 38 ? 3.701 58.643 93.988 1.00 15.07 37 MET B O 1
ATOM 1473 N N . LEU B 2 39 ? 3.119 60.643 93.116 1.00 14.59 38 LEU B N 1
ATOM 1474 C CA A LEU B 2 39 ? 4.467 60.978 92.709 0.70 15.34 38 LEU B CA 1
ATOM 1475 C CA B LEU B 2 39 ? 4.477 61.000 92.716 0.30 14.91 38 LEU B CA 1
ATOM 1476 C C . LEU B 2 39 ? 5.375 61.018 93.936 1.00 14.96 38 LEU B C 1
ATOM 1477 O O . LEU B 2 39 ? 6.463 60.452 93.927 1.00 14.49 38 LEU B O 1
ATOM 1486 N N . MET B 2 40 ? 4.907 61.665 95.001 1.00 13.81 39 MET B N 1
ATOM 1487 C CA A MET B 2 40 ? 5.698 61.773 96.225 0.60 14.33 39 MET B CA 1
ATOM 1488 C CA B MET B 2 40 ? 5.680 61.775 96.240 0.40 14.31 39 MET B CA 1
ATOM 1489 C C . MET B 2 40 ? 5.865 60.414 96.911 1.00 14.75 39 MET B C 1
ATOM 1490 O O . MET B 2 40 ? 6.942 60.083 97.382 1.00 15.08 39 MET B O 1
ATOM 1499 N N . ALA B 2 41 ? 4.796 59.621 96.963 1.00 13.66 40 ALA B N 1
ATOM 1500 C CA . ALA B 2 41 ? 4.873 58.280 97.556 1.00 15.14 40 ALA B CA 1
ATOM 1501 C C . ALA B 2 41 ? 5.926 57.439 96.841 1.00 15.25 40 ALA B C 1
ATOM 1502 O O . ALA B 2 41 ? 6.739 56.740 97.467 1.00 16.56 40 ALA B O 1
ATOM 1504 N N . ASN B 2 42 ? 5.908 57.516 95.509 1.00 15.09 41 ASN B N 1
ATOM 1505 C CA . ASN B 2 42 ? 6.888 56.796 94.720 1.00 14.68 41 ASN B CA 1
ATOM 1506 C C . ASN B 2 42 ? 8.300 57.322 94.954 1.00 15.06 41 ASN B C 1
ATOM 1507 O O . ASN B 2 42 ? 9.229 56.524 95.100 1.00 15.72 41 ASN B O 1
ATOM 1512 N N . LEU B 2 43 ? 8.459 58.639 95.043 1.00 14.40 42 LEU B N 1
ATOM 1513 C CA . LEU B 2 43 ? 9.770 59.235 95.325 1.00 14.65 42 LEU B CA 1
ATOM 1514 C C . LEU B 2 43 ? 10.363 58.682 96.617 1.00 15.32 42 LEU B C 1
ATOM 1515 O O . LEU B 2 43 ? 11.542 58.283 96.656 1.00 16.51 42 LEU B O 1
ATOM 1520 N N . PHE B 2 44 ? 9.548 58.630 97.668 1.00 15.67 43 PHE B N 1
ATOM 1521 C CA . PHE B 2 44 ? 10.039 58.153 98.954 1.00 16.87 43 PHE B CA 1
ATOM 1522 C C . PHE B 2 44 ? 10.349 56.651 98.965 1.00 16.18 43 PHE B C 1
ATOM 1523 O O . PHE B 2 44 ? 11.197 56.199 99.735 1.00 18.77 43 PHE B O 1
ATOM 1531 N N . LYS B 2 45 ? 9.701 55.897 98.083 1.00 15.35 44 LYS B N 1
ATOM 1532 C CA . LYS B 2 45 ? 9.943 54.464 97.985 1.00 16.82 44 LYS B CA 1
ATOM 1533 C C . LYS B 2 45 ? 11.237 54.128 97.246 1.00 18.05 44 LYS B C 1
ATOM 1534 O O . LYS B 2 45 ? 11.952 53.224 97.653 1.00 18.99 44 LYS B O 1
ATOM 1540 N N . THR B 2 46 ? 11.548 54.867 96.186 1.00 19.42 45 THR B N 1
ATOM 1541 C CA . THR B 2 46 ? 12.751 54.583 95.395 1.00 17.98 45 THR B CA 1
ATOM 1542 C C . THR B 2 46 ? 13.952 55.449 95.743 1.00 18.48 45 THR B C 1
ATOM 1543 O O . THR B 2 46 ? 15.081 55.102 95.389 1.00 22.09 45 THR B O 1
ATOM 1547 N N . SER B 2 47 ? 13.718 56.551 96.447 1.00 17.86 46 SER B N 1
ATOM 1548 C CA . SER B 2 47 ? 14.798 57.363 97.009 1.00 18.60 46 SER B CA 1
ATOM 1549 C C . SER B 2 47 ? 14.555 57.598 98.497 1.00 18.40 46 SER B C 1
ATOM 1550 O O . SER B 2 47 ? 14.192 58.703 98.903 1.00 20.00 46 SER B O 1
ATOM 1553 N N . PRO B 2 48 ? 14.747 56.553 99.326 1.00 20.13 47 PRO B N 1
ATOM 1554 C CA . PRO B 2 48 ? 14.526 56.731 100.767 1.00 21.62 47 PRO B CA 1
ATOM 1555 C C . PRO B 2 48 ? 15.364 57.868 101.389 1.00 21.27 47 PRO B C 1
ATOM 1556 O O . PRO B 2 48 ? 14.956 58.441 102.401 1.00 21.62 47 PRO B O 1
ATOM 1560 N N . SER B 2 49 ? 16.511 58.190 100.780 1.00 22.09 48 SER B N 1
ATOM 1561 C CA . SER B 2 49 ? 17.324 59.347 101.191 1.00 23.94 48 SER B CA 1
ATOM 1562 C C . SER B 2 49 ? 16.577 60.687 101.120 1.00 23.76 48 SER B C 1
ATOM 1563 O O . SER B 2 49 ? 16.917 61.633 101.830 1.00 29.54 48 SER B O 1
ATOM 1566 N N . ALA B 2 50 ? 15.573 60.769 100.253 1.00 22.66 49 ALA B N 1
ATOM 1567 C CA . ALA B 2 50 ? 14.765 61.980 100.118 1.00 22.59 49 ALA B CA 1
ATOM 1568 C C . ALA B 2 50 ? 13.919 62.278 101.351 1.00 21.28 49 ALA B C 1
ATOM 1569 O O . ALA B 2 50 ? 13.552 63.429 101.572 1.00 22.16 49 ALA B O 1
ATOM 1571 N N . LYS B 2 51 ? 13.591 61.260 102.145 1.00 20.37 50 LYS B N 1
ATOM 1572 C CA . LYS B 2 51 ? 12.661 61.447 103.270 1.00 19.76 50 LYS B CA 1
ATOM 1573 C C . LYS B 2 51 ? 13.127 62.525 104.237 1.00 19.96 50 LYS B C 1
ATOM 1574 O O . LYS B 2 51 ? 12.334 63.372 104.658 1.00 21.67 50 LYS B O 1
ATOM 1580 N N . GLY B 2 52 ? 14.414 62.502 104.572 1.00 21.19 51 GLY B N 1
ATOM 1581 C CA . GLY B 2 52 ? 14.991 63.486 105.475 1.00 21.35 51 GLY B CA 1
ATOM 1582 C C . GLY B 2 52 ? 14.905 64.909 104.957 1.00 22.65 51 GLY B C 1
ATOM 1583 O O . GLY B 2 52 ? 14.710 65.850 105.734 1.00 24.62 51 GLY B O 1
ATOM 1584 N N . LYS B 2 53 ? 15.024 65.071 103.640 1.00 21.66 52 LYS B N 1
ATOM 1585 C CA . LYS B 2 53 ? 14.958 66.398 103.024 1.00 22.87 52 LYS B CA 1
ATOM 1586 C C . LYS B 2 53 ? 13.583 67.029 103.178 1.00 19.99 52 LYS B C 1
ATOM 1587 O O . LYS B 2 53 ? 13.454 68.248 103.159 1.00 21.54 52 LYS B O 1
ATOM 1593 N N . PHE B 2 54 ? 12.573 66.181 103.344 1.00 18.67 53 PHE B N 1
ATOM 1594 C CA . PHE B 2 54 ? 11.180 66.594 103.472 1.00 17.61 53 PHE B CA 1
ATOM 1595 C C . PHE B 2 54 ? 10.672 66.531 104.916 1.00 17.96 53 PHE B C 1
ATOM 1596 O O . PHE B 2 54 ? 9.457 66.445 105.148 1.00 17.14 53 PHE B O 1
ATOM 1604 N N . ALA B 2 55 ? 11.585 66.606 105.889 1.00 20.04 54 ALA B N 1
ATOM 1605 C CA . ALA B 2 55 ? 11.204 66.478 107.297 1.00 20.47 54 ALA B CA 1
ATOM 1606 C C . ALA B 2 55 ? 10.154 67.490 107.783 1.00 20.52 54 ALA B C 1
ATOM 1607 O O . ALA B 2 55 ? 9.396 67.177 108.700 1.00 22.71 54 ALA B O 1
ATOM 1609 N N . ARG B 2 56 ? 10.081 68.679 107.172 1.00 19.32 55 ARG B N 1
ATOM 1610 C CA . ARG B 2 56 ? 9.058 69.672 107.550 1.00 20.28 55 ARG B CA 1
ATOM 1611 C C . ARG B 2 56 ? 7.669 69.060 107.434 1.00 19.91 55 ARG B C 1
ATOM 1612 O O . ARG B 2 56 ? 6.756 69.440 108.158 1.00 21.32 55 ARG B O 1
ATOM 1620 N N . LEU B 2 57 ? 7.513 68.118 106.509 1.00 19.48 56 LEU B N 1
ATOM 1621 C CA . LEU B 2 57 ? 6.204 67.532 106.236 1.00 19.25 56 LEU B CA 1
ATOM 1622 C C . LEU B 2 57 ? 5.771 66.480 107.264 1.00 19.61 56 LEU B C 1
ATOM 1623 O O . LEU B 2 57 ? 4.604 66.079 107.278 1.00 22.02 56 LEU B O 1
ATOM 1628 N N . GLY B 2 58 ? 6.697 66.034 108.116 1.00 20.88 57 GLY B N 1
ATOM 1629 C CA . GLY B 2 58 ? 6.379 65.024 109.133 1.00 21.13 57 GLY B CA 1
ATOM 1630 C C . GLY B 2 58 ? 6.442 63.610 108.578 1.00 21.76 57 GLY B C 1
ATOM 1631 O O . GLY B 2 58 ? 7.420 63.236 107.932 1.00 23.95 57 GLY B O 1
ATOM 1632 N N . ASP B 2 59 ? 5.401 62.817 108.830 1.00 22.09 58 ASP B N 1
ATOM 1633 C CA A ASP B 2 59 ? 5.373 61.426 108.362 0.60 23.01 58 ASP B CA 1
ATOM 1634 C CA B ASP B 2 59 ? 5.371 61.429 108.360 0.40 23.63 58 ASP B CA 1
ATOM 1635 C C . ASP B 2 59 ? 5.081 61.376 106.866 1.00 23.47 58 ASP B C 1
ATOM 1636 O O . ASP B 2 59 ? 3.920 61.372 106.444 1.00 22.32 58 ASP B O 1
ATOM 1645 N N . VAL B 2 60 ? 6.140 61.325 106.066 1.00 20.66 59 VAL B N 1
ATOM 1646 C CA . VAL B 2 60 ? 5.983 61.350 104.614 1.00 20.73 59 VAL B CA 1
ATOM 1647 C C . VAL B 2 60 ? 5.405 60.054 104.038 1.00 21.40 59 VAL B C 1
ATOM 1648 O O . VAL B 2 60 ? 5.114 60.002 102.846 1.00 23.21 59 VAL B O 1
ATOM 1652 N N . SER B 2 61 ? 5.239 59.021 104.870 1.00 22.00 60 SER B N 1
ATOM 1653 C CA . SER B 2 61 ? 4.611 57.776 104.422 1.00 21.28 60 SER B CA 1
ATOM 1654 C C . SER B 2 61 ? 3.094 57.771 104.583 1.00 21.52 60 SER B C 1
ATOM 1655 O O . SER B 2 61 ? 2.446 56.824 104.148 1.00 22.04 60 SER B O 1
ATOM 1658 N N . ALA B 2 62 ? 2.527 58.814 105.194 1.00 20.55 61 ALA B N 1
ATOM 1659 C CA . ALA B 2 62 ? 1.110 58.803 105.596 1.00 21.73 61 ALA B CA 1
ATOM 1660 C C . ALA B 2 62 ? 0.143 59.302 104.516 1.00 20.58 61 ALA B C 1
ATOM 1661 O O . ALA B 2 62 ? -1.068 59.352 104.746 1.00 21.82 61 ALA B O 1
ATOM 1663 N N . GLY B 2 63 ? 0.668 59.692 103.357 1.00 19.41 62 GLY B N 1
ATOM 1664 C CA . GLY B 2 63 ? -0.170 60.045 102.213 1.00 19.14 62 GLY B CA 1
ATOM 1665 C C . GLY B 2 63 ? -1.177 61.129 102.537 1.00 18.96 62 GLY B C 1
ATOM 1666 O O . GLY B 2 63 ? -0.849 62.110 103.201 1.00 19.90 62 GLY B O 1
ATOM 1667 N N . LYS B 2 64 ? -2.423 60.925 102.112 1.00 20.10 63 LYS B N 1
ATOM 1668 C CA . LYS B 2 64 ? -3.473 61.932 102.278 1.00 19.60 63 LYS B CA 1
ATOM 1669 C C . LYS B 2 64 ? -3.812 62.241 103.740 1.00 22.73 63 LYS B C 1
ATOM 1670 O O . LYS B 2 64 ? -4.393 63.275 104.023 1.00 27.34 63 LYS B O 1
ATOM 1676 N N . ASP B 2 65 ? -3.449 61.351 104.656 1.00 19.53 64 ASP B N 1
ATOM 1677 C CA . ASP B 2 65 ? -3.706 61.567 106.080 1.00 21.87 64 ASP B CA 1
ATOM 1678 C C . ASP B 2 65 ? -2.754 62.591 106.691 1.00 22.10 64 ASP B C 1
ATOM 1679 O O . ASP B 2 65 ? -2.938 62.994 107.842 1.00 24.22 64 ASP B O 1
ATOM 1684 N N . ASN B 2 66 ? -1.734 62.989 105.933 1.00 21.48 65 ASN B N 1
ATOM 1685 C CA . ASN B 2 66 ? -0.783 64.004 106.367 1.00 22.14 65 ASN B CA 1
ATOM 1686 C C . ASN B 2 66 ? -1.070 65.307 105.639 1.00 18.82 65 ASN B C 1
ATOM 1687 O O . ASN B 2 66 ? -0.828 65.411 104.441 1.00 18.46 65 ASN B O 1
ATOM 1692 N N . SER B 2 67 ? -1.578 66.296 106.370 1.00 19.46 66 SER B N 1
ATOM 1693 C CA . SER B 2 67 ? -2.050 67.536 105.760 1.00 18.13 66 SER B CA 1
ATOM 1694 C C . SER B 2 67 ? -0.928 68.327 105.097 1.00 16.28 66 SER B C 1
ATOM 1695 O O . SER B 2 67 ? -1.140 68.929 104.043 1.00 16.08 66 SER B O 1
ATOM 1698 N N . LYS B 2 68 ? 0.259 68.337 105.701 1.00 16.35 67 LYS B N 1
ATOM 1699 C CA . LYS B 2 68 ? 1.394 69.061 105.115 1.00 17.28 67 LYS B CA 1
ATOM 1700 C C . LYS B 2 68 ? 1.884 68.415 103.822 1.00 16.87 67 LYS B C 1
ATOM 1701 O O . LYS B 2 68 ? 2.208 69.107 102.858 1.00 14.48 67 LYS B O 1
ATOM 1707 N N . LEU B 2 69 ? 1.933 67.089 103.801 1.00 16.29 68 LEU B N 1
ATOM 1708 C CA . LEU B 2 69 ? 2.292 66.373 102.581 1.00 16.52 68 LEU B CA 1
ATOM 1709 C C . LEU B 2 69 ? 1.248 66.626 101.499 1.00 15.80 68 LEU B C 1
ATOM 1710 O O . LEU B 2 69 ? 1.575 66.779 100.330 1.00 15.69 68 LEU B O 1
ATOM 1715 N N . ARG B 2 70 ? -0.010 66.684 101.903 1.00 16.31 69 ARG B N 1
ATOM 1716 C CA . ARG B 2 70 ? -1.089 66.961 100.986 1.00 15.65 69 ARG B CA 1
ATOM 1717 C C . ARG B 2 70 ? -0.928 68.337 100.329 1.00 13.80 69 ARG B C 1
ATOM 1718 O O . ARG B 2 70 ? -0.966 68.461 99.109 1.00 13.67 69 ARG B O 1
ATOM 1726 N N . GLY B 2 71 ? -0.732 69.367 101.146 1.00 13.05 70 GLY B N 1
ATOM 1727 C CA . GLY B 2 71 ? -0.558 70.724 100.628 1.00 14.38 70 GLY B CA 1
ATOM 1728 C C . GLY B 2 71 ? 0.665 70.838 99.734 1.00 13.25 70 GLY B C 1
ATOM 1729 O O . GLY B 2 71 ? 0.635 71.471 98.686 1.00 13.19 70 GLY B O 1
ATOM 1730 N N . HIS B 2 72 ? 1.746 70.202 100.153 1.00 12.77 71 HIS B N 1
ATOM 1731 C CA . HIS B 2 72 ? 2.931 70.139 99.331 1.00 12.02 71 HIS B CA 1
ATOM 1732 C C . HIS B 2 72 ? 2.690 69.482 97.973 1.00 11.81 71 HIS B C 1
ATOM 1733 O O . HIS B 2 72 ? 3.073 70.010 96.923 1.00 12.08 71 HIS B O 1
ATOM 1740 N N . SER B 2 73 ? 2.063 68.312 98.006 1.00 13.25 72 SER B N 1
ATOM 1741 C CA . SER B 2 73 ? 1.907 67.507 96.798 1.00 13.43 72 SER B CA 1
ATOM 1742 C C . SER B 2 73 ? 0.994 68.193 95.770 1.00 11.92 72 SER B C 1
ATOM 1743 O O . SER B 2 73 ? 1.243 68.143 94.557 1.00 12.56 72 SER B O 1
ATOM 1746 N N . ILE B 2 74 ? -0.050 68.845 96.259 1.00 12.87 73 ILE B N 1
ATOM 1747 C CA . ILE B 2 74 ? -0.935 69.617 95.400 1.00 13.43 73 ILE B CA 1
ATOM 1748 C C . ILE B 2 74 ? -0.167 70.772 94.745 1.00 12.39 73 ILE B C 1
ATOM 1749 O O . ILE B 2 74 ? -0.242 70.993 93.520 1.00 12.76 73 ILE B O 1
ATOM 1754 N N . THR B 2 75 ? 0.614 71.488 95.548 1.00 13.53 74 THR B N 1
ATOM 1755 C CA . THR B 2 75 ? 1.324 72.650 95.061 1.00 13.50 74 THR B CA 1
ATOM 1756 C C . THR B 2 75 ? 2.361 72.247 94.006 1.00 12.55 74 THR B C 1
ATOM 1757 O O . THR B 2 75 ? 2.525 72.944 92.996 1.00 13.12 74 THR B O 1
ATOM 1761 N N . LEU B 2 76 ? 3.012 71.108 94.221 1.00 12.65 75 LEU B N 1
ATOM 1762 C CA A LEU B 2 76 ? 3.930 70.522 93.241 0.60 12.34 75 LEU B CA 1
ATOM 1763 C CA B LEU B 2 76 ? 3.938 70.575 93.222 0.40 10.25 75 LEU B CA 1
ATOM 1764 C C . LEU B 2 76 ? 3.231 70.360 91.882 1.00 10.69 75 LEU B C 1
ATOM 1765 O O . LEU B 2 76 ? 3.775 70.698 90.819 1.00 11.26 75 LEU B O 1
ATOM 1774 N N . MET B 2 77 ? 2.015 69.835 91.911 1.00 11.26 76 MET B N 1
ATOM 1775 C CA . MET B 2 77 ? 1.294 69.647 90.663 1.00 10.90 76 MET B CA 1
ATOM 1776 C C . MET B 2 77 ? 0.993 70.974 89.952 1.00 10.49 76 MET B C 1
ATOM 1777 O O . MET B 2 77 ? 0.994 71.013 88.725 1.00 11.19 76 MET B O 1
ATOM 1782 N N . TYR B 2 78 ? 0.756 72.063 90.696 1.00 10.76 77 TYR B N 1
ATOM 1783 C CA . TYR B 2 78 ? 0.566 73.373 90.052 1.00 10.58 77 TYR B CA 1
ATOM 1784 C C . TYR B 2 78 ? 1.863 73.946 89.477 1.00 10.84 77 TYR B C 1
ATOM 1785 O O . TYR B 2 78 ? 1.819 74.742 88.538 1.00 10.60 77 TYR B O 1
ATOM 1794 N N . ALA B 2 79 ? 3.018 73.508 89.986 1.00 11.31 78 ALA B N 1
ATOM 1795 C CA . ALA B 2 79 ? 4.310 73.858 89.365 1.00 11.08 78 ALA B CA 1
ATOM 1796 C C . ALA B 2 79 ? 4.440 73.173 88.009 1.00 10.34 78 ALA B C 1
ATOM 1797 O O . ALA B 2 79 ? 4.812 73.795 87.021 1.00 11.21 78 ALA B O 1
ATOM 1799 N N . LEU B 2 80 ? 4.068 71.901 87.946 1.00 10.82 79 LEU B N 1
ATOM 1800 C CA . LEU B 2 80 ? 4.014 71.201 86.666 1.00 11.30 79 LEU B CA 1
ATOM 1801 C C . LEU B 2 80 ? 2.998 71.828 85.689 1.00 11.16 79 LEU B C 1
ATOM 1802 O O . LEU B 2 80 ? 3.309 71.984 84.501 1.00 11.22 79 LEU B O 1
ATOM 1807 N N . GLN B 2 81 ? 1.829 72.243 86.174 1.00 10.87 80 GLN B N 1
ATOM 1808 C CA . GLN B 2 81 ? 0.864 72.943 85.309 1.00 10.01 80 GLN B CA 1
ATOM 1809 C C . GLN B 2 81 ? 1.461 74.207 84.709 1.00 10.79 80 GLN B C 1
ATOM 1810 O O . GLN B 2 81 ? 1.273 74.503 83.536 1.00 10.08 80 GLN B O 1
ATOM 1816 N N . ASN B 2 82 ? 2.165 74.952 85.552 1.00 9.80 81 ASN B N 1
ATOM 1817 C CA . ASN B 2 82 ? 2.901 76.158 85.190 1.00 10.24 81 ASN B CA 1
ATOM 1818 C C . ASN B 2 82 ? 3.879 75.839 84.042 1.00 9.88 81 ASN B C 1
ATOM 1819 O O . ASN B 2 82 ? 3.847 76.462 82.975 1.00 9.50 81 ASN B O 1
ATOM 1824 N N . PHE B 2 83 ? 4.740 74.843 84.239 1.00 9.73 82 PHE B N 1
ATOM 1825 C CA . PHE B 2 83 ? 5.637 74.448 83.167 1.00 10.27 82 PHE B CA 1
ATOM 1826 C C . PHE B 2 83 ? 4.904 74.094 81.870 1.00 10.02 82 PHE B C 1
ATOM 1827 O O . PHE B 2 83 ? 5.286 74.537 80.786 1.00 10.88 82 PHE B O 1
ATOM 1835 N N . VAL B 2 84 ? 3.869 73.268 81.970 1.00 10.83 83 VAL B N 1
ATOM 1836 C CA . VAL B 2 84 ? 3.109 72.856 80.790 1.00 11.73 83 VAL B CA 1
ATOM 1837 C C . VAL B 2 84 ? 2.538 74.074 80.049 1.00 9.82 83 VAL B C 1
ATOM 1838 O O . VAL B 2 84 ? 2.576 74.130 78.823 1.00 10.64 83 VAL B O 1
ATOM 1842 N N . ASP B 2 85 ? 2.049 75.053 80.792 1.00 10.12 84 ASP B N 1
ATOM 1843 C CA . ASP B 2 85 ? 1.447 76.250 80.191 1.00 9.96 84 ASP B CA 1
ATOM 1844 C C . ASP B 2 85 ? 2.517 77.193 79.612 1.00 10.43 84 ASP B C 1
ATOM 1845 O O . ASP B 2 85 ? 2.208 78.165 78.952 1.00 11.15 84 ASP B O 1
ATOM 1850 N N . ALA B 2 86 ? 3.791 76.912 79.885 1.00 9.89 85 ALA B N 1
ATOM 1851 C CA . ALA B 2 86 ? 4.929 77.716 79.400 1.00 11.18 85 ALA B CA 1
ATOM 1852 C C . ALA B 2 86 ? 5.588 77.135 78.145 1.00 11.19 85 ALA B C 1
ATOM 1853 O O . ALA B 2 86 ? 6.580 77.683 77.673 1.00 12.58 85 ALA B O 1
ATOM 1855 N N . LEU B 2 87 ? 5.076 76.026 77.621 1.00 10.50 86 LEU B N 1
ATOM 1856 C CA . LEU B 2 87 ? 5.769 75.282 76.561 1.00 11.81 86 LEU B CA 1
ATOM 1857 C C . LEU B 2 87 ? 5.788 75.955 75.185 1.00 11.59 86 LEU B C 1
ATOM 1858 O O . LEU B 2 87 ? 6.473 75.478 74.292 1.00 11.79 86 LEU B O 1
ATOM 1863 N N . ASP B 2 88 ? 5.062 77.061 75.026 1.00 11.76 87 ASP B N 1
ATOM 1864 C CA . ASP B 2 88 ? 5.045 77.797 73.759 1.00 12.49 87 ASP B CA 1
ATOM 1865 C C . ASP B 2 88 ? 5.770 79.138 73.851 1.00 13.35 87 ASP B C 1
ATOM 1866 O O . ASP B 2 88 ? 5.683 79.933 72.927 1.00 16.44 87 ASP B O 1
ATOM 1871 N N . ASP B 2 89 ? 6.501 79.381 74.939 1.00 12.74 88 ASP B N 1
ATOM 1872 C CA . ASP B 2 89 ? 7.151 80.682 75.150 1.00 13.95 88 ASP B CA 1
ATOM 1873 C C . ASP B 2 89 ? 8.456 80.434 75.913 1.00 14.53 88 ASP B C 1
ATOM 1874 O O . ASP B 2 89 ? 8.424 80.163 77.099 1.00 14.76 88 ASP B O 1
ATOM 1879 N N . VAL B 2 90 ? 9.604 80.532 75.228 1.00 14.40 89 VAL B N 1
ATOM 1880 C CA A VAL B 2 90 ? 10.922 80.206 75.807 0.60 14.26 89 VAL B CA 1
ATOM 1881 C CA B VAL B 2 90 ? 10.886 80.167 75.843 0.40 14.67 89 VAL B CA 1
ATOM 1882 C C . VAL B 2 90 ? 11.228 81.037 77.050 1.00 13.81 89 VAL B C 1
ATOM 1883 O O . VAL B 2 90 ? 11.642 80.516 78.083 1.00 14.96 89 VAL B O 1
ATOM 1890 N N . GLU B 2 91 ? 11.035 82.341 76.951 1.00 14.94 90 GLU B N 1
ATOM 1891 C CA . GLU B 2 91 ? 11.390 83.211 78.067 1.00 16.48 90 GLU B CA 1
ATOM 1892 C C . GLU B 2 91 ? 10.430 83.008 79.244 1.00 14.24 90 GLU B C 1
ATOM 1893 O O . GLU B 2 91 ? 10.829 83.097 80.397 1.00 14.93 90 GLU B O 1
ATOM 1899 N N . ARG B 2 92 ? 9.176 82.663 78.961 1.00 13.41 91 ARG B N 1
ATOM 1900 C CA . ARG B 2 92 ? 8.267 82.282 80.018 1.00 12.44 91 ARG B CA 1
ATOM 1901 C C . ARG B 2 92 ? 8.737 81.015 80.710 1.00 11.04 91 ARG B C 1
ATOM 1902 O O . ARG B 2 92 ? 8.794 80.969 81.929 1.00 12.37 91 ARG B O 1
ATOM 1910 N N . LEU B 2 93 ? 9.061 79.979 79.942 1.00 11.59 92 LEU B N 1
ATOM 1911 C CA . LEU B 2 93 ? 9.530 78.724 80.531 1.00 12.50 92 LEU B CA 1
ATOM 1912 C C . LEU B 2 93 ? 10.772 78.968 81.368 1.00 12.55 92 LEU B C 1
ATOM 1913 O O . LEU B 2 93 ? 10.903 78.478 82.489 1.00 12.75 92 LEU B O 1
ATOM 1918 N N . LYS B 2 94 ? 11.696 79.729 80.806 1.00 13.18 93 LYS B N 1
ATOM 1919 C CA A LYS B 2 94 ? 12.949 80.014 81.499 0.60 14.21 93 LYS B CA 1
ATOM 1920 C CA B LYS B 2 94 ? 12.947 80.004 81.500 0.40 13.86 93 LYS B CA 1
ATOM 1921 C C . LYS B 2 94 ? 12.704 80.660 82.849 1.00 13.51 93 LYS B C 1
ATOM 1922 O O . LYS B 2 94 ? 13.278 80.238 83.852 1.00 13.98 93 LYS B O 1
ATOM 1933 N N . CYS B 2 95 ? 11.841 81.679 82.881 1.00 14.02 94 CYS B N 1
ATOM 1934 C CA . CYS B 2 95 ? 11.667 82.415 84.137 1.00 13.96 94 CYS B CA 1
ATOM 1935 C C . CYS B 2 95 ? 10.950 81.628 85.225 1.00 13.24 94 CYS B C 1
ATOM 1936 O O . CYS B 2 95 ? 11.223 81.805 86.399 1.00 13.94 94 CYS B O 1
ATOM 1939 N N . VAL B 2 96 ? 10.041 80.737 84.846 1.00 12.91 95 VAL B N 1
ATOM 1940 C CA . VAL B 2 96 ? 9.349 79.894 85.842 1.00 12.99 95 VAL B CA 1
ATOM 1941 C C . VAL B 2 96 ? 10.267 78.746 86.305 1.00 12.72 95 VAL B C 1
ATOM 1942 O O . VAL B 2 96 ? 10.278 78.399 87.480 1.00 13.21 95 VAL B O 1
ATOM 1946 N N . VAL B 2 97 ? 11.055 78.180 85.395 1.00 13.13 96 VAL B N 1
ATOM 1947 C CA . VAL B 2 97 ? 12.095 77.229 85.784 1.00 13.73 96 VAL B CA 1
ATOM 1948 C C . VAL B 2 97 ? 13.068 77.859 86.780 1.00 13.38 96 VAL B C 1
ATOM 1949 O O . VAL B 2 97 ? 13.408 77.243 87.800 1.00 14.94 96 VAL B O 1
ATOM 1953 N N . GLU B 2 98 ? 13.487 79.088 86.503 1.00 13.03 97 GLU B N 1
ATOM 1954 C CA A GLU B 2 98 ? 14.431 79.776 87.384 0.70 14.56 97 GLU B CA 1
ATOM 1955 C CA B GLU B 2 98 ? 14.433 79.778 87.388 0.30 14.26 97 GLU B CA 1
ATOM 1956 C C . GLU B 2 98 ? 13.803 80.016 88.757 1.00 15.13 97 GLU B C 1
ATOM 1957 O O . GLU B 2 98 ? 14.458 79.877 89.783 1.00 16.80 97 GLU B O 1
ATOM 1968 N N . LYS B 2 99 ? 12.524 80.366 88.773 1.00 15.20 98 LYS B N 1
ATOM 1969 C CA . LYS B 2 99 ? 11.812 80.566 90.025 1.00 13.84 98 LYS B CA 1
ATOM 1970 C C . LYS B 2 99 ? 11.840 79.295 90.886 1.00 13.80 98 LYS B C 1
ATOM 1971 O O . LYS B 2 99 ? 12.251 79.333 92.056 1.00 14.67 98 LYS B O 1
ATOM 1977 N N . PHE B 2 100 ? 11.423 78.165 90.322 1.00 12.69 99 PHE B N 1
ATOM 1978 C CA . PHE B 2 100 ? 11.424 76.908 91.083 1.00 13.48 99 PHE B CA 1
ATOM 1979 C C . PHE B 2 100 ? 12.825 76.390 91.390 1.00 14.79 99 PHE B C 1
ATOM 1980 O O . PHE B 2 100 ? 13.033 75.716 92.407 1.00 15.50 99 PHE B O 1
ATOM 1988 N N . ALA B 2 101 ? 13.802 76.732 90.556 1.00 14.84 100 ALA B N 1
ATOM 1989 C CA . ALA B 2 101 ? 15.185 76.367 90.874 1.00 15.27 100 ALA B CA 1
ATOM 1990 C C . ALA B 2 101 ? 15.646 77.051 92.166 1.00 15.74 100 ALA B C 1
ATOM 1991 O O . ALA B 2 101 ? 16.272 76.421 93.017 1.00 18.12 100 ALA B O 1
ATOM 1993 N N . VAL B 2 102 ? 15.331 78.335 92.313 1.00 15.36 101 VAL B N 1
ATOM 1994 C CA . VAL B 2 102 ? 15.633 79.046 93.561 1.00 18.19 101 VAL B CA 1
ATOM 1995 C C . VAL B 2 102 ? 15.018 78.338 94.775 1.00 16.76 101 VAL B C 1
ATOM 1996 O O . VAL B 2 102 ? 15.709 78.147 95.794 1.00 16.75 101 VAL B O 1
ATOM 2000 N N . ASN B 2 103 ? 13.748 77.934 94.676 1.00 16.12 102 ASN B N 1
ATOM 2001 C CA . ASN B 2 103 ? 13.113 77.186 95.770 1.00 17.09 102 ASN B CA 1
ATOM 2002 C C . ASN B 2 103 ? 13.956 75.959 96.164 1.00 16.79 102 ASN B C 1
ATOM 2003 O O . ASN B 2 103 ? 14.118 75.647 97.339 1.00 18.26 102 ASN B O 1
ATOM 2008 N N . HIS B 2 104 ? 14.476 75.249 95.170 1.00 16.35 103 HIS B N 1
ATOM 2009 C CA . HIS B 2 104 ? 15.218 73.998 95.428 1.00 16.46 103 HIS B CA 1
ATOM 2010 C C . HIS B 2 104 ? 16.660 74.226 95.857 1.00 16.57 103 HIS B C 1
ATOM 2011 O O . HIS B 2 104 ? 17.141 73.560 96.763 1.00 20.31 103 HIS B O 1
ATOM 2018 N N . ILE B 2 105 ? 17.294 75.220 95.242 1.00 16.75 104 ILE B N 1
ATOM 2019 C CA . ILE B 2 105 ? 18.610 75.702 95.671 1.00 17.72 104 ILE B CA 1
ATOM 2020 C C . ILE B 2 105 ? 18.619 76.053 97.166 1.00 19.58 104 ILE B C 1
ATOM 2021 O O . ILE B 2 105 ? 19.557 75.724 97.896 1.00 23.46 104 ILE B O 1
ATOM 2026 N N . ASN B 2 106 ? 17.568 76.732 97.617 1.00 20.10 105 ASN B N 1
ATOM 2027 C CA . ASN B 2 106 ? 17.451 77.104 99.012 1.00 21.81 105 ASN B CA 1
ATOM 2028 C C . ASN B 2 106 ? 17.347 75.900 99.951 1.00 21.01 105 ASN B C 1
ATOM 2029 O O . ASN B 2 106 ? 17.530 76.054 101.152 1.00 25.94 105 ASN B O 1
ATOM 2034 N N . ARG B 2 107 ? 17.045 74.714 99.413 1.00 22.70 106 ARG B N 1
ATOM 2035 C CA . ARG B 2 107 ? 17.012 73.482 100.202 1.00 25.72 106 ARG B CA 1
ATOM 2036 C C . ARG B 2 107 ? 18.198 72.587 99.830 1.00 22.50 106 ARG B C 1
ATOM 2037 O O . ARG B 2 107 ? 18.192 71.389 100.129 1.00 27.57 106 ARG B O 1
ATOM 2045 N N . GLN B 2 108 ? 19.209 73.169 99.179 1.00 22.32 107 GLN B N 1
ATOM 2046 C CA . GLN B 2 108 ? 20.402 72.439 98.736 1.00 22.87 107 GLN B CA 1
ATOM 2047 C C . GLN B 2 108 ? 20.059 71.165 97.951 1.00 22.44 107 GLN B C 1
ATOM 2048 O O . GLN B 2 108 ? 20.628 70.101 98.160 1.00 27.12 107 GLN B O 1
ATOM 2054 N N . ILE B 2 109 ? 19.099 71.294 97.045 1.00 22.02 108 ILE B N 1
ATOM 2055 C CA . ILE B 2 109 ? 18.735 70.208 96.149 1.00 20.83 108 ILE B CA 1
ATOM 2056 C C . ILE B 2 109 ? 19.516 70.409 94.859 1.00 20.86 108 ILE B C 1
ATOM 2057 O O . ILE B 2 109 ? 19.379 71.430 94.181 1.00 24.07 108 ILE B O 1
ATOM 2062 N N . SER B 2 110 ? 20.345 69.425 94.535 1.00 20.40 109 SER B N 1
ATOM 2063 C CA . SER B 2 110 ? 21.190 69.477 93.350 1.00 20.42 109 SER B CA 1
ATOM 2064 C C . SER B 2 110 ? 20.477 68.942 92.120 1.00 21.05 109 SER B C 1
ATOM 2065 O O . SER B 2 110 ? 19.413 68.335 92.218 1.00 19.41 109 SER B O 1
ATOM 2068 N N . ALA B 2 111 ? 21.118 69.106 90.968 1.00 23.00 110 ALA B N 1
ATOM 2069 C CA . ALA B 2 111 ? 20.579 68.617 89.709 1.00 24.55 110 ALA B CA 1
ATOM 2070 C C . ALA B 2 111 ? 20.315 67.115 89.726 1.00 21.93 110 ALA B C 1
ATOM 2071 O O . ALA B 2 111 ? 19.246 66.689 89.317 1.00 23.23 110 ALA B O 1
ATOM 2073 N N . ASP B 2 112 ? 21.263 66.305 90.201 1.00 20.50 111 ASP B N 1
ATOM 2074 C CA . ASP B 2 112 ? 21.056 64.855 90.135 1.00 20.89 111 ASP B CA 1
ATOM 2075 C C . ASP B 2 112 ? 20.010 64.378 91.157 1.00 21.38 111 ASP B C 1
ATOM 2076 O O . ASP B 2 112 ? 19.266 63.424 90.914 1.00 23.05 111 ASP B O 1
ATOM 2081 N N . GLU B 2 113 ? 19.917 65.094 92.272 1.00 20.85 112 GLU B N 1
ATOM 2082 C CA A GLU B 2 113 ? 18.878 64.841 93.261 0.60 19.59 112 GLU B CA 1
ATOM 2083 C CA B GLU B 2 113 ? 18.881 64.856 93.275 0.40 21.83 112 GLU B CA 1
ATOM 2084 C C . GLU B 2 113 ? 17.502 65.074 92.644 1.00 18.84 112 GLU B C 1
ATOM 2085 O O . GLU B 2 113 ? 16.592 64.248 92.785 1.00 18.29 112 GLU B O 1
ATOM 2096 N N . PHE B 2 114 ? 17.353 66.203 91.957 1.00 16.64 113 PHE B N 1
ATOM 2097 C CA . PHE B 2 114 ? 16.080 66.573 91.315 1.00 16.74 113 PHE B CA 1
ATOM 2098 C C . PHE B 2 114 ? 15.699 65.528 90.263 1.00 18.60 113 PHE B C 1
ATOM 2099 O O . PHE B 2 114 ? 14.517 65.214 90.065 1.00 17.30 113 PHE B O 1
ATOM 2107 N N . GLY B 2 115 ? 16.726 64.960 89.624 1.00 19.55 114 GLY B N 1
ATOM 2108 C CA . GLY B 2 115 ? 16.548 63.880 88.651 1.00 17.91 114 GLY B CA 1
ATOM 2109 C C . GLY B 2 115 ? 15.892 62.618 89.199 1.00 18.97 114 GLY B C 1
ATOM 2110 O O . GLY B 2 115 ? 15.378 61.799 88.433 1.00 20.84 114 GLY B O 1
ATOM 2111 N N . GLU B 2 116 ? 15.894 62.457 90.520 1.00 18.30 115 GLU B N 1
ATOM 2112 C CA . GLU B 2 116 ? 15.303 61.286 91.159 1.00 19.72 115 GLU B CA 1
ATOM 2113 C C . GLU B 2 116 ? 13.789 61.220 90.990 1.00 16.60 115 GLU B C 1
ATOM 2114 O O . GLU B 2 116 ? 13.178 60.209 91.348 1.00 17.43 115 GLU B O 1
ATOM 2120 N N . ILE B 2 117 ? 13.180 62.280 90.448 1.00 16.33 116 ILE B N 1
ATOM 2121 C CA . ILE B 2 117 ? 11.742 62.293 90.181 1.00 16.89 116 ILE B CA 1
ATOM 2122 C C . ILE B 2 117 ? 11.360 61.478 88.934 1.00 16.92 116 ILE B C 1
ATOM 2123 O O . ILE B 2 117 ? 10.193 61.118 88.781 1.00 15.14 116 ILE B O 1
ATOM 2128 N N . VAL B 2 118 ? 12.320 61.121 88.080 1.00 17.42 117 VAL B N 1
ATOM 2129 C CA . VAL B 2 118 ? 11.964 60.500 86.799 1.00 15.35 117 VAL B CA 1
ATOM 2130 C C . VAL B 2 118 ? 11.383 59.103 86.988 1.00 14.79 117 VAL B C 1
ATOM 2131 O O . VAL B 2 118 ? 10.358 58.792 86.388 1.00 14.81 117 VAL B O 1
ATOM 2135 N N . GLY B 2 119 ? 12.015 58.266 87.815 1.00 15.21 118 GLY B N 1
ATOM 2136 C CA . GLY B 2 119 ? 11.442 56.954 88.148 1.00 16.15 118 GLY B CA 1
ATOM 2137 C C . GLY B 2 119 ? 10.012 57.054 88.690 1.00 16.10 118 GLY B C 1
ATOM 2138 O O . GLY B 2 119 ? 9.094 56.387 88.198 1.00 14.67 118 GLY B O 1
ATOM 2139 N N . PRO B 2 120 ? 9.795 57.888 89.723 1.00 16.28 119 PRO B N 1
ATOM 2140 C CA . PRO B 2 120 ? 8.453 58.168 90.222 1.00 15.02 119 PRO B CA 1
ATOM 2141 C C . PRO B 2 120 ? 7.480 58.608 89.124 1.00 14.17 119 PRO B C 1
ATOM 2142 O O . PRO B 2 120 ? 6.323 58.153 89.116 1.00 14.66 119 PRO B O 1
ATOM 2146 N N . LEU B 2 121 ? 7.930 59.440 88.192 1.00 14.05 120 LEU B N 1
ATOM 2147 C CA . LEU B 2 121 ? 7.071 59.854 87.066 1.00 13.99 120 LEU B CA 1
ATOM 2148 C C . LEU B 2 121 ? 6.683 58.653 86.199 1.00 13.89 120 LEU B C 1
ATOM 2149 O O . LEU B 2 121 ? 5.525 58.494 85.822 1.00 13.87 120 LEU B O 1
ATOM 2154 N N . ARG B 2 122 ? 7.644 57.778 85.931 1.00 14.38 121 ARG B N 1
ATOM 2155 C CA . ARG B 2 122 ? 7.365 56.557 85.192 1.00 13.52 121 ARG B CA 1
ATOM 2156 C C . ARG B 2 122 ? 6.324 55.684 85.882 1.00 13.52 121 ARG B C 1
ATOM 2157 O O . ARG B 2 122 ? 5.381 55.227 85.251 1.00 14.45 121 ARG B O 1
ATOM 2165 N N . GLN B 2 123 ? 6.511 55.417 87.169 1.00 12.82 122 GLN B N 1
ATOM 2166 C CA . GLN B 2 123 ? 5.566 54.560 87.895 1.00 13.95 122 GLN B CA 1
ATOM 2167 C C . GLN B 2 123 ? 4.179 55.191 87.917 1.00 14.55 122 GLN B C 1
ATOM 2168 O O . GLN B 2 123 ? 3.175 54.501 87.765 1.00 14.40 122 GLN B O 1
ATOM 2174 N N . THR B 2 124 ? 4.138 56.505 88.099 1.00 14.63 123 THR B N 1
ATOM 2175 C CA . THR B 2 124 ? 2.881 57.261 88.108 1.00 14.60 123 THR B CA 1
ATOM 2176 C C . THR B 2 124 ? 2.206 57.240 86.735 1.00 13.01 123 THR B C 1
ATOM 2177 O O . THR B 2 124 ? 0.989 57.040 86.643 1.00 14.78 123 THR B O 1
ATOM 2181 N N . LEU B 2 125 ? 2.993 57.380 85.675 1.00 13.28 124 LEU B N 1
ATOM 2182 C CA . LEU B 2 125 ? 2.471 57.267 84.311 1.00 13.12 124 LEU B CA 1
ATOM 2183 C C . LEU B 2 125 ? 1.948 55.843 84.022 1.00 13.74 124 LEU B C 1
ATOM 2184 O O . LEU B 2 125 ? 0.943 55.696 83.341 1.00 15.25 124 LEU B O 1
ATOM 2189 N N . LYS B 2 126 ? 2.621 54.793 84.502 1.00 14.23 125 LYS B N 1
ATOM 2190 C CA . LYS B 2 126 ? 2.083 53.431 84.336 1.00 14.22 125 LYS B CA 1
ATOM 2191 C C . LYS B 2 126 ? 0.733 53.285 85.042 1.00 14.42 125 LYS B C 1
ATOM 2192 O O . LYS B 2 126 ? -0.232 52.772 84.466 1.00 15.73 125 LYS B O 1
ATOM 2198 N N . ALA B 2 127 ? 0.638 53.788 86.272 1.00 14.60 126 ALA B N 1
ATOM 2199 C CA . ALA B 2 127 ? -0.631 53.771 87.016 1.00 16.24 126 ALA B CA 1
ATOM 2200 C C . ALA B 2 127 ? -1.754 54.539 86.341 1.00 16.13 126 ALA B C 1
ATOM 2201 O O . ALA B 2 127 ? -2.905 54.106 86.372 1.00 17.59 126 ALA B O 1
ATOM 2203 N N . ARG B 2 128 ? -1.416 55.681 85.745 1.00 14.74 127 ARG B N 1
ATOM 2204 C CA . ARG B 2 128 ? -2.418 56.571 85.162 1.00 15.94 127 ARG B CA 1
ATOM 2205 C C . ARG B 2 128 ? -2.747 56.244 83.708 1.00 15.38 127 ARG B C 1
ATOM 2206 O O . ARG B 2 128 ? -3.888 56.405 83.294 1.00 15.19 127 ARG B O 1
ATOM 2214 N N . MET B 2 129 ? -1.764 55.746 82.956 1.00 17.76 128 MET B N 1
ATOM 2215 C CA . MET B 2 129 ? -1.975 55.439 81.532 1.00 17.17 128 MET B CA 1
ATOM 2216 C C . MET B 2 129 ? -2.376 53.982 81.273 1.00 17.31 128 MET B C 1
ATOM 2217 O O . MET B 2 129 ? -2.929 53.682 80.216 1.00 19.02 128 MET B O 1
ATOM 2222 N N . GLY B 2 130 ? -2.106 53.091 82.223 1.00 18.66 129 GLY B N 1
ATOM 2223 C CA . GLY B 2 130 ? -2.473 51.685 82.091 1.00 20.44 129 GLY B CA 1
ATOM 2224 C C . GLY B 2 130 ? -1.850 51.069 80.850 1.00 20.47 129 GLY B C 1
ATOM 2225 O O . GLY B 2 130 ? -0.672 51.283 80.571 1.00 19.88 129 GLY B O 1
ATOM 2226 N N A ASN B 2 131 ? -2.640 50.318 80.090 0.60 23.61 130 ASN B N 1
ATOM 2227 N N B ASN B 2 131 ? -2.644 50.329 80.083 0.40 22.03 130 ASN B N 1
ATOM 2228 C CA A ASN B 2 131 ? -2.125 49.673 78.879 0.60 26.41 130 ASN B CA 1
ATOM 2229 C CA B ASN B 2 131 ? -2.132 49.677 78.878 0.40 23.54 130 ASN B CA 1
ATOM 2230 C C A ASN B 2 131 ? -1.681 50.655 77.779 0.60 25.03 130 ASN B C 1
ATOM 2231 C C B ASN B 2 131 ? -1.739 50.646 77.749 0.40 22.76 130 ASN B C 1
ATOM 2232 O O A ASN B 2 131 ? -1.030 50.242 76.819 0.60 28.71 130 ASN B O 1
ATOM 2233 O O B ASN B 2 131 ? -1.201 50.211 76.730 0.40 24.52 130 ASN B O 1
ATOM 2242 N N . TYR B 2 132 ? -2.010 51.941 77.923 1.00 19.55 131 TYR B N 1
ATOM 2243 C CA . TYR B 2 132 ? -1.530 52.984 76.983 1.00 16.48 131 TYR B CA 1
ATOM 2244 C C . TYR B 2 132 ? -0.207 53.623 77.390 1.00 18.00 131 TYR B C 1
ATOM 2245 O O . TYR B 2 132 ? 0.277 54.525 76.700 1.00 18.57 131 TYR B O 1
ATOM 2254 N N . PHE B 2 133 ? 0.391 53.153 78.483 1.00 17.86 132 PHE B N 1
ATOM 2255 C CA . PHE B 2 133 ? 1.698 53.637 78.893 1.00 16.11 132 PHE B CA 1
ATOM 2256 C C . PHE B 2 133 ? 2.705 53.483 77.753 1.00 16.94 132 PHE B C 1
ATOM 2257 O O . PHE B 2 133 ? 2.723 52.461 77.070 1.00 19.21 132 PHE B O 1
ATOM 2265 N N . ASP B 2 134 ? 3.552 54.491 77.568 1.00 15.98 133 ASP B N 1
ATOM 2266 C CA . ASP B 2 134 ? 4.673 54.397 76.634 1.00 19.09 133 ASP B CA 1
ATOM 2267 C C . ASP B 2 134 ? 5.873 55.154 77.201 1.00 16.89 133 ASP B C 1
ATOM 2268 O O . ASP B 2 134 ? 5.755 56.290 77.633 1.00 16.89 133 ASP B O 1
ATOM 2273 N N . GLU B 2 135 ? 7.020 54.487 77.215 1.00 16.27 134 GLU B N 1
ATOM 2274 C CA . GLU B 2 135 ? 8.261 55.057 77.726 1.00 17.59 134 GLU B CA 1
ATOM 2275 C C . GLU B 2 135 ? 8.686 56.362 77.042 1.00 16.09 134 GLU B C 1
ATOM 2276 O O . GLU B 2 135 ? 9.366 57.176 77.657 1.00 17.44 134 GLU B O 1
ATOM 2282 N N . ASP B 2 136 ? 8.284 56.577 75.788 1.00 19.15 135 ASP B N 1
ATOM 2283 C CA . ASP B 2 136 ? 8.622 57.826 75.098 1.00 20.89 135 ASP B CA 1
ATOM 2284 C C . ASP B 2 136 ? 8.090 59.060 75.845 1.00 18.68 135 ASP B C 1
ATOM 2285 O O . ASP B 2 136 ? 8.705 60.132 75.814 1.00 18.31 135 ASP B O 1
ATOM 2290 N N . THR B 2 137 ? 6.959 58.907 76.528 1.00 16.87 136 THR B N 1
ATOM 2291 C CA A THR B 2 137 ? 6.406 59.975 77.349 0.60 16.26 136 THR B CA 1
ATOM 2292 C CA B THR B 2 137 ? 6.428 60.002 77.349 0.40 16.87 136 THR B CA 1
ATOM 2293 C C . THR B 2 137 ? 7.320 60.265 78.559 1.00 15.56 136 THR B C 1
ATOM 2294 O O . THR B 2 137 ? 7.502 61.413 78.959 1.00 16.83 136 THR B O 1
ATOM 2301 N N . VAL B 2 138 ? 7.876 59.212 79.145 1.00 14.75 137 VAL B N 1
ATOM 2302 C CA . VAL B 2 138 ? 8.801 59.398 80.249 1.00 14.62 137 VAL B CA 1
ATOM 2303 C C . VAL B 2 138 ? 9.986 60.239 79.775 1.00 13.82 137 VAL B C 1
ATOM 2304 O O . VAL B 2 138 ? 10.428 61.144 80.482 1.00 16.46 137 VAL B O 1
ATOM 2308 N N . ALA B 2 139 ? 10.508 59.931 78.585 1.00 14.43 138 ALA B N 1
ATOM 2309 C CA . ALA B 2 139 ? 11.622 60.698 78.023 1.00 14.45 138 ALA B CA 1
ATOM 2310 C C . ALA B 2 139 ? 11.269 62.168 77.816 1.00 15.26 138 ALA B C 1
ATOM 2311 O O . ALA B 2 139 ? 12.097 63.058 77.987 1.00 15.37 138 ALA B O 1
ATOM 2313 N N . ALA B 2 140 ? 10.029 62.423 77.437 1.00 15.07 139 ALA B N 1
ATOM 2314 C CA . ALA B 2 140 ? 9.531 63.795 77.287 1.00 14.67 139 ALA B CA 1
ATOM 2315 C C . ALA B 2 140 ? 9.575 64.525 78.622 1.00 13.79 139 ALA B C 1
ATOM 2316 O O . ALA B 2 140 ? 10.101 65.634 78.693 1.00 15.07 139 ALA B O 1
ATOM 2318 N N . TRP B 2 141 ? 9.053 63.896 79.678 1.00 13.85 140 TRP B N 1
ATOM 2319 C CA . TRP B 2 141 ? 9.148 64.479 81.025 1.00 13.56 140 TRP B CA 1
ATOM 2320 C C . TRP B 2 141 ? 10.601 64.637 81.472 1.00 14.78 140 TRP B C 1
ATOM 2321 O O . TRP B 2 141 ? 10.955 65.656 82.064 1.00 15.61 140 TRP B O 1
ATOM 2332 N N . ALA B 2 142 ? 11.462 63.660 81.164 1.00 14.62 141 ALA B N 1
ATOM 2333 C CA . ALA B 2 142 ? 12.866 63.759 81.529 1.00 15.28 141 ALA B CA 1
ATOM 2334 C C . ALA B 2 142 ? 13.511 64.990 80.894 1.00 14.77 141 ALA B C 1
ATOM 2335 O O . ALA B 2 142 ? 14.343 65.645 81.521 1.00 17.38 141 ALA B O 1
ATOM 2337 N N . SER B 2 143 ? 13.141 65.300 79.652 1.00 16.87 142 SER B N 1
ATOM 2338 C CA . SER B 2 143 ? 13.674 66.479 78.957 1.00 16.87 142 SER B CA 1
ATOM 2339 C C . SER B 2 143 ? 13.258 67.779 79.650 1.00 15.48 142 SER B C 1
ATOM 2340 O O . SER B 2 143 ? 14.055 68.721 79.762 1.00 16.46 142 SER B O 1
ATOM 2343 N N . LEU B 2 144 ? 11.998 67.857 80.066 1.00 14.21 143 LEU B N 1
ATOM 2344 C CA . LEU B 2 144 ? 11.543 69.030 80.796 1.00 14.27 143 LEU B CA 1
ATOM 2345 C C . LEU B 2 144 ? 12.242 69.158 82.149 1.00 14.06 143 LEU B C 1
ATOM 2346 O O . LEU B 2 144 ? 12.667 70.255 82.520 1.00 14.93 143 LEU B O 1
ATOM 2351 N N . VAL B 2 145 ? 12.333 68.039 82.869 1.00 13.72 144 VAL B N 1
ATOM 2352 C CA . VAL B 2 145 ? 13.025 67.968 84.163 1.00 15.22 144 VAL B CA 1
ATOM 2353 C C . VAL B 2 145 ? 14.472 68.423 83.993 1.00 15.97 144 VAL B C 1
ATOM 2354 O O . VAL B 2 145 ? 15.024 69.101 84.861 1.00 16.38 144 VAL B O 1
ATOM 2358 N N . ALA B 2 146 ? 15.064 68.087 82.849 1.00 14.88 145 ALA B N 1
ATOM 2359 C CA . ALA B 2 146 ? 16.450 68.469 82.576 1.00 14.79 145 ALA B CA 1
ATOM 2360 C C . ALA B 2 146 ? 16.631 69.976 82.454 1.00 14.85 145 ALA B C 1
ATOM 2361 O O . ALA B 2 146 ? 17.718 70.473 82.724 1.00 17.37 145 ALA B O 1
ATOM 2363 N N . VAL B 2 147 ? 15.574 70.708 82.082 1.00 16.10 146 VAL B N 1
ATOM 2364 C CA . VAL B 2 147 ? 15.681 72.166 82.024 1.00 15.54 146 VAL B CA 1
ATOM 2365 C C . VAL B 2 147 ? 15.861 72.720 83.452 1.00 15.29 146 VAL B C 1
ATOM 2366 O O . VAL B 2 147 ? 16.689 73.606 83.696 1.00 17.32 146 VAL B O 1
ATOM 2370 N N . VAL B 2 148 ? 15.077 72.198 84.399 1.00 14.06 147 VAL B N 1
ATOM 2371 C CA . VAL B 2 148 ? 15.226 72.593 85.801 1.00 13.21 147 VAL B CA 1
ATOM 2372 C C . VAL B 2 148 ? 16.598 72.147 86.350 1.00 14.55 147 VAL B C 1
ATOM 2373 O O . VAL B 2 148 ? 17.291 72.926 87.026 1.00 16.46 147 VAL B O 1
ATOM 2377 N N . GLN B 2 149 ? 17.013 70.916 86.031 1.00 14.84 148 GLN B N 1
ATOM 2378 C CA . GLN B 2 149 ? 18.311 70.419 86.476 1.00 16.12 148 GLN B CA 1
ATOM 2379 C C . GLN B 2 149 ? 19.415 71.380 86.054 1.00 15.84 148 GLN B C 1
ATOM 2380 O O . GLN B 2 149 ? 20.340 71.624 86.821 1.00 17.94 148 GLN B O 1
ATOM 2386 N N . ALA B 2 150 ? 19.332 71.902 84.836 1.00 15.63 149 ALA B N 1
ATOM 2387 C CA . ALA B 2 150 ? 20.345 72.835 84.335 1.00 19.01 149 ALA B CA 1
ATOM 2388 C C . ALA B 2 150 ? 20.403 74.141 85.119 1.00 17.98 149 ALA B C 1
ATOM 2389 O O . ALA B 2 150 ? 21.439 74.827 85.127 1.00 21.61 149 ALA B O 1
ATOM 2391 N N . ALA B 2 151 ? 19.273 74.505 85.728 1.00 17.66 150 ALA B N 1
ATOM 2392 C CA . ALA B 2 151 ? 19.170 75.739 86.505 1.00 18.02 150 ALA B CA 1
ATOM 2393 C C . ALA B 2 151 ? 19.644 75.589 87.946 1.00 18.94 150 ALA B C 1
ATOM 2394 O O . ALA B 2 151 ? 19.799 76.591 88.643 1.00 23.32 150 ALA B O 1
ATOM 2396 N N . LEU B 2 152 ? 19.875 74.352 88.391 1.00 18.78 151 LEU B N 1
ATOM 2397 C CA . LEU B 2 152 ? 20.239 74.090 89.781 1.00 20.69 151 LEU B CA 1
ATOM 2398 C C . LEU B 2 152 ? 21.735 74.226 89.988 1.00 24.58 151 LEU B C 1
ATOM 2399 O O . LEU B 2 152 ? 22.509 74.297 89.030 1.00 29.32 151 LEU B O 1
ATOM 2408 N N . VAL C 1 2 ? -34.992 64.036 66.702 1.00 18.73 1 VAL C N 1
ATOM 2409 C CA . VAL C 1 2 ? -33.926 64.956 67.245 1.00 16.96 1 VAL C CA 1
ATOM 2410 C C . VAL C 1 2 ? -34.247 65.362 68.685 1.00 17.07 1 VAL C C 1
ATOM 2411 O O . VAL C 1 2 ? -33.368 65.334 69.541 1.00 16.50 1 VAL C O 1
ATOM 2415 N N . ASP C 1 3 ? -35.496 65.735 68.961 1.00 18.06 2 ASP C N 1
ATOM 2416 C CA . ASP C 1 3 ? -35.846 66.144 70.316 1.00 17.29 2 ASP C CA 1
ATOM 2417 C C . ASP C 1 3 ? -35.594 65.030 71.332 1.00 16.98 2 ASP C C 1
ATOM 2418 O O . ASP C 1 3 ? -35.038 65.274 72.408 1.00 17.56 2 ASP C O 1
ATOM 2423 N N . ALA C 1 4 ? -35.992 63.811 70.985 1.00 17.10 3 ALA C N 1
ATOM 2424 C CA . ALA C 1 4 ? -35.784 62.664 71.866 1.00 18.10 3 ALA C CA 1
ATOM 2425 C C . ALA C 1 4 ? -34.294 62.452 72.102 1.00 15.89 3 ALA C C 1
ATOM 2426 O O . ALA C 1 4 ? -33.845 62.191 73.222 1.00 17.17 3 ALA C O 1
ATOM 2428 N N . ALA C 1 5 ? -33.509 62.583 71.041 1.00 16.04 4 ALA C N 1
ATOM 2429 C CA . ALA C 1 5 ? -32.055 62.397 71.162 1.00 14.70 4 ALA C CA 1
ATOM 2430 C C . ALA C 1 5 ? -31.411 63.497 72.024 1.00 15.44 4 ALA C C 1
ATOM 2431 O O . ALA C 1 5 ? -30.501 63.236 72.808 1.00 14.81 4 ALA C O 1
ATOM 2433 N N . VAL C 1 6 ? -31.876 64.730 71.862 1.00 15.04 5 VAL C N 1
ATOM 2434 C CA . VAL C 1 6 ? -31.405 65.840 72.694 1.00 15.18 5 VAL C CA 1
ATOM 2435 C C . VAL C 1 6 ? -31.717 65.566 74.160 1.00 15.65 5 VAL C C 1
ATOM 2436 O O . VAL C 1 6 ? -30.863 65.742 75.018 1.00 15.27 5 VAL C O 1
ATOM 2440 N N . ALA C 1 7 ? -32.946 65.140 74.447 1.00 16.48 6 ALA C N 1
ATOM 2441 C CA . ALA C 1 7 ? -33.353 64.901 75.831 1.00 16.22 6 ALA C CA 1
ATOM 2442 C C . ALA C 1 7 ? -32.549 63.785 76.499 1.00 15.87 6 ALA C C 1
ATOM 2443 O O . ALA C 1 7 ? -32.268 63.842 77.695 1.00 18.04 6 ALA C O 1
ATOM 2445 N N . LYS C 1 8 ? -32.175 62.769 75.728 1.00 16.67 7 LYS C N 1
ATOM 2446 C CA . LYS C 1 8 ? -31.343 61.687 76.253 1.00 16.13 7 LYS C CA 1
ATOM 2447 C C . LYS C 1 8 ? -30.020 62.214 76.781 1.00 17.13 7 LYS C C 1
ATOM 2448 O O . LYS C 1 8 ? -29.501 61.729 77.786 1.00 19.98 7 LYS C O 1
ATOM 2454 N N . VAL C 1 9 ? -29.466 63.201 76.090 1.00 15.95 8 VAL C N 1
ATOM 2455 C CA . VAL C 1 9 ? -28.192 63.788 76.505 1.00 14.95 8 VAL C CA 1
ATOM 2456 C C . VAL C 1 9 ? -28.396 64.817 77.630 1.00 15.59 8 VAL C C 1
ATOM 2457 O O . VAL C 1 9 ? -27.837 64.679 78.730 1.00 16.17 8 VAL C O 1
ATOM 2461 N N . CYS C 1 10 ? -29.207 65.833 77.365 1.00 15.07 9 CYS C N 1
ATOM 2462 C CA . CYS C 1 10 ? -29.364 66.947 78.306 1.00 15.43 9 CYS C CA 1
ATOM 2463 C C . CYS C 1 10 ? -30.048 66.573 79.616 1.00 16.17 9 CYS C C 1
ATOM 2464 O O . CYS C 1 10 ? -29.833 67.214 80.636 1.00 19.25 9 CYS C O 1
ATOM 2467 N N . GLY C 1 11 ? -30.837 65.509 79.575 1.00 15.67 10 GLY C N 1
ATOM 2468 C CA . GLY C 1 11 ? -31.614 65.069 80.714 1.00 17.26 10 GLY C CA 1
ATOM 2469 C C . GLY C 1 11 ? -30.898 64.082 81.609 1.00 17.82 10 GLY C C 1
ATOM 2470 O O . GLY C 1 11 ? -31.407 63.733 82.683 1.00 22.39 10 GLY C O 1
ATOM 2471 N N . SER C 1 12 ? -29.721 63.636 81.179 1.00 18.67 11 SER C N 1
ATOM 2472 C CA . SER C 1 12 ? -28.943 62.662 81.933 1.00 15.68 11 SER C CA 1
ATOM 2473 C C . SER C 1 12 ? -27.739 63.308 82.609 1.00 17.35 11 SER C C 1
ATOM 2474 O O . SER C 1 12 ? -26.798 63.741 81.950 1.00 17.43 11 SER C O 1
ATOM 2477 N N . GLU C 1 13 ? -27.745 63.359 83.937 1.00 24.10 12 GLU C N 1
ATOM 2478 C CA . GLU C 1 13 ? -26.590 63.898 84.653 1.00 19.72 12 GLU C CA 1
ATOM 2479 C C . GLU C 1 13 ? -25.332 63.047 84.431 1.00 19.75 12 GLU C C 1
ATOM 2480 O O . GLU C 1 13 ? -24.224 63.576 84.369 1.00 20.52 12 GLU C O 1
ATOM 2486 N N . ALA C 1 14 ? -25.512 61.737 84.287 1.00 21.13 13 ALA C N 1
ATOM 2487 C CA . ALA C 1 14 ? -24.386 60.827 84.072 1.00 20.29 13 ALA C CA 1
ATOM 2488 C C . ALA C 1 14 ? -23.711 61.096 82.730 1.00 19.39 13 ALA C C 1
ATOM 2489 O O . ALA C 1 14 ? -22.487 61.147 82.647 1.00 19.80 13 ALA C O 1
ATOM 2491 N N . ILE C 1 15 ? -24.509 61.264 81.681 1.00 16.80 14 ILE C N 1
ATOM 2492 C CA . ILE C 1 15 ? -23.976 61.574 80.359 1.00 16.65 14 ILE C CA 1
ATOM 2493 C C . ILE C 1 15 ? -23.279 62.928 80.391 1.00 15.75 14 ILE C C 1
ATOM 2494 O O . ILE C 1 15 ? -22.164 63.056 79.896 1.00 16.99 14 ILE C O 1
ATOM 2499 N N . LYS C 1 16 ? -23.916 63.933 80.982 1.00 16.16 15 LYS C N 1
ATOM 2500 C CA . LYS C 1 16 ? -23.310 65.261 81.048 1.00 16.81 15 LYS C CA 1
ATOM 2501 C C . LYS C 1 16 ? -21.990 65.244 81.821 1.00 16.55 15 LYS C C 1
ATOM 2502 O O . LYS C 1 16 ? -21.005 65.827 81.377 1.00 17.59 15 LYS C O 1
ATOM 2508 N N . ALA C 1 17 ? -21.956 64.557 82.960 1.00 17.74 16 ALA C N 1
ATOM 2509 C CA . ALA C 1 17 ? -20.735 64.477 83.754 1.00 17.81 16 ALA C CA 1
ATOM 2510 C C . ALA C 1 17 ? -19.622 63.751 82.988 1.00 15.99 16 ALA C C 1
ATOM 2511 O O . ALA C 1 17 ? -18.458 64.142 83.050 1.00 15.29 16 ALA C O 1
ATOM 2513 N N . ASN C 1 18 ? -19.980 62.707 82.244 1.00 15.78 17 ASN C N 1
ATOM 2514 C CA . ASN C 1 18 ? -18.984 61.973 81.454 1.00 15.11 17 ASN C CA 1
ATOM 2515 C C . ASN C 1 18 ? -18.459 62.787 80.281 1.00 15.80 17 ASN C C 1
ATOM 2516 O O . ASN C 1 18 ? -17.275 62.734 79.980 1.00 15.33 17 ASN C O 1
ATOM 2521 N N . LEU C 1 19 ? -19.343 63.518 79.607 1.00 16.13 18 LEU C N 1
ATOM 2522 C CA . LEU C 1 19 ? -18.910 64.409 78.523 1.00 14.55 18 LEU C CA 1
ATOM 2523 C C . LEU C 1 19 ? -17.977 65.495 79.069 1.00 13.48 18 LEU C C 1
ATOM 2524 O O . LEU C 1 19 ? -16.950 65.815 78.468 1.00 14.00 18 LEU C O 1
ATOM 2529 N N . ARG C 1 20 ? -18.321 66.044 80.231 1.00 14.80 19 ARG C N 1
ATOM 2530 C CA . ARG C 1 20 ? -17.538 67.129 80.800 1.00 14.89 19 ARG C CA 1
ATOM 2531 C C . ARG C 1 20 ? -16.177 66.673 81.296 1.00 15.95 19 ARG C C 1
ATOM 2532 O O . ARG C 1 20 ? -15.181 67.353 81.059 1.00 15.44 19 ARG C O 1
ATOM 2540 N N . ARG C 1 21 ? -16.116 65.524 81.966 1.00 15.16 20 ARG C N 1
ATOM 2541 C CA . ARG C 1 21 ? -14.813 65.081 82.481 1.00 14.57 20 ARG C CA 1
ATOM 2542 C C . ARG C 1 21 ? -13.911 64.630 81.343 1.00 15.43 20 ARG C C 1
ATOM 2543 O O . ARG C 1 21 ? -12.708 64.890 81.370 1.00 16.20 20 ARG C O 1
ATOM 2551 N N . SER C 1 22 ? -14.482 63.988 80.327 1.00 13.77 21 SER C N 1
ATOM 2552 C CA . SER C 1 22 ? -13.689 63.607 79.155 1.00 13.69 21 SER C CA 1
ATOM 2553 C C . SER C 1 22 ? -13.241 64.835 78.372 1.00 13.67 21 SER C C 1
ATOM 2554 O O . SER C 1 22 ? -12.088 64.898 77.948 1.00 13.58 21 SER C O 1
ATOM 2557 N N . TRP C 1 23 ? -14.121 65.823 78.207 1.00 13.79 22 TRP C N 1
ATOM 2558 C CA . TRP C 1 23 ? -13.711 67.059 77.552 1.00 14.72 22 TRP C CA 1
ATOM 2559 C C . TRP C 1 23 ? -12.587 67.767 78.328 1.00 14.59 22 TRP C C 1
ATOM 2560 O O . TRP C 1 23 ? -11.664 68.323 77.728 1.00 16.21 22 TRP C O 1
ATOM 2571 N N . GLY C 1 24 ? -12.662 67.738 79.656 1.00 15.13 23 GLY C N 1
ATOM 2572 C CA . GLY C 1 24 ? -11.590 68.276 80.490 1.00 15.90 23 GLY C CA 1
ATOM 2573 C C . GLY C 1 24 ? -10.227 67.740 80.069 1.00 15.35 23 GLY C C 1
ATOM 2574 O O . GLY C 1 24 ? -9.268 68.501 79.912 1.00 18.10 23 GLY C O 1
ATOM 2575 N N . VAL C 1 25 ? -10.141 66.430 79.851 1.00 13.44 24 VAL C N 1
ATOM 2576 C CA . VAL C 1 25 ? -8.899 65.806 79.394 1.00 13.48 24 VAL C CA 1
ATOM 2577 C C . VAL C 1 25 ? -8.548 66.224 77.959 1.00 12.95 24 VAL C C 1
ATOM 2578 O O . VAL C 1 25 ? -7.421 66.642 77.678 1.00 14.23 24 VAL C O 1
ATOM 2582 N N . LEU C 1 26 ? -9.520 66.116 77.060 1.00 14.18 25 LEU C N 1
ATOM 2583 C CA . LEU C 1 26 ? -9.272 66.407 75.654 1.00 14.31 25 LEU C CA 1
ATOM 2584 C C . LEU C 1 26 ? -8.801 67.850 75.443 1.00 13.84 25 LEU C C 1
ATOM 2585 O O . LEU C 1 26 ? -7.974 68.120 74.571 1.00 14.79 25 LEU C O 1
ATOM 2590 N N . SER C 1 27 ? -9.316 68.765 76.260 1.00 13.83 26 SER C N 1
ATOM 2591 C CA . SER C 1 27 ? -8.992 70.174 76.139 1.00 14.75 26 SER C CA 1
ATOM 2592 C C . SER C 1 27 ? -7.577 70.511 76.583 1.00 14.97 26 SER C C 1
ATOM 2593 O O . SER C 1 27 ? -7.128 71.631 76.360 1.00 16.56 26 SER C O 1
ATOM 2596 N N . ALA C 1 28 ? -6.863 69.555 77.187 1.00 15.62 27 ALA C N 1
ATOM 2597 C CA . ALA C 1 28 ? -5.426 69.753 77.450 1.00 15.22 27 ALA C CA 1
ATOM 2598 C C . ALA C 1 28 ? -4.647 70.024 76.161 1.00 13.81 27 ALA C C 1
ATOM 2599 O O . ALA C 1 28 ? -3.562 70.610 76.198 1.00 14.91 27 ALA C O 1
ATOM 2601 N N . ASP C 1 29 ? -5.174 69.553 75.034 1.00 14.41 28 ASP C N 1
ATOM 2602 C CA . ASP C 1 29 ? -4.529 69.764 73.743 1.00 14.25 28 ASP C CA 1
ATOM 2603 C C . ASP C 1 29 ? -5.559 69.600 72.643 1.00 13.84 28 ASP C C 1
ATOM 2604 O O . ASP C 1 29 ? -5.726 68.524 72.059 1.00 13.64 28 ASP C O 1
ATOM 2609 N N . ILE C 1 30 ? -6.267 70.691 72.392 1.00 14.40 29 ILE C N 1
ATOM 2610 C CA . ILE C 1 30 ? -7.347 70.713 71.430 1.00 14.81 29 ILE C CA 1
ATOM 2611 C C . ILE C 1 30 ? -6.875 70.240 70.058 1.00 13.76 29 ILE C C 1
ATOM 2612 O O . ILE C 1 30 ? -7.498 69.384 69.428 1.00 13.32 29 ILE C O 1
ATOM 2617 N N . GLU C 1 31 ? -5.772 70.803 69.599 1.00 13.82 30 GLU C N 1
ATOM 2618 C CA . GLU C 1 31 ? -5.239 70.452 68.289 1.00 12.95 30 GLU C CA 1
ATOM 2619 C C . GLU C 1 31 ? -4.853 68.978 68.190 1.00 13.79 30 GLU C C 1
ATOM 2620 O O . GLU C 1 31 ? -5.194 68.307 67.216 1.00 13.56 30 GLU C O 1
ATOM 2626 N N . ALA C 1 32 ? -4.144 68.479 69.199 1.00 13.18 31 ALA C N 1
ATOM 2627 C CA . ALA C 1 32 ? -3.720 67.080 69.198 1.00 13.36 31 ALA C CA 1
ATOM 2628 C C . ALA C 1 32 ? -4.923 66.138 69.273 1.00 12.81 31 ALA C C 1
ATOM 2629 O O . ALA C 1 32 ? -4.921 65.075 68.654 1.00 13.70 31 ALA C O 1
ATOM 2631 N N . THR C 1 33 ? -5.949 66.521 70.025 1.00 14.35 32 THR C N 1
ATOM 2632 C CA . THR C 1 33 ? -7.190 65.746 70.068 1.00 13.37 32 THR C CA 1
ATOM 2633 C C . THR C 1 33 ? -7.808 65.610 68.685 1.00 12.44 32 THR C C 1
ATOM 2634 O O . THR C 1 33 ? -8.184 64.505 68.264 1.00 13.18 32 THR C O 1
ATOM 2638 N N . GLY C 1 34 ? -7.921 66.731 67.978 1.00 12.40 33 GLY C N 1
ATOM 2639 C CA . GLY C 1 34 ? -8.527 66.708 66.652 1.00 11.90 33 GLY C CA 1
ATOM 2640 C C . GLY C 1 34 ? -7.718 65.844 65.690 1.00 11.73 33 GLY C C 1
ATOM 2641 O O . GLY C 1 34 ? -8.273 65.040 64.939 1.00 11.23 33 GLY C O 1
ATOM 2642 N N . LEU C 1 35 ? -6.396 66.004 65.704 1.00 11.77 34 LEU C N 1
ATOM 2643 C CA . LEU C 1 35 ? -5.536 65.239 64.802 1.00 12.44 34 LEU C CA 1
ATOM 2644 C C . LEU C 1 35 ? -5.602 63.743 65.123 1.00 11.21 34 LEU C C 1
ATOM 2645 O O . LEU C 1 35 ? -5.620 62.912 64.220 1.00 12.48 34 LEU C O 1
ATOM 2650 N N . MET C 1 36 ? -5.671 63.401 66.408 1.00 11.46 35 MET C N 1
ATOM 2651 C CA . MET C 1 36 ? -5.760 61.991 66.806 1.00 12.77 35 MET C CA 1
ATOM 2652 C C . MET C 1 36 ? -7.119 61.401 66.427 1.00 12.37 35 MET C C 1
ATOM 2653 O O . MET C 1 36 ? -7.217 60.270 65.958 1.00 13.16 35 MET C O 1
ATOM 2658 N N . LEU C 1 37 ? -8.179 62.174 66.618 1.00 12.75 36 LEU C N 1
ATOM 2659 C CA . LEU C 1 37 ? -9.505 61.721 66.224 1.00 12.08 36 LEU C CA 1
ATOM 2660 C C . LEU C 1 37 ? -9.578 61.475 64.720 1.00 12.54 36 LEU C C 1
ATOM 2661 O O . LEU C 1 37 ? -10.127 60.462 64.269 1.00 12.37 36 LEU C O 1
ATOM 2666 N N . MET C 1 38 ? -9.013 62.386 63.935 1.00 11.31 37 MET C N 1
ATOM 2667 C CA . MET C 1 38 ? -9.050 62.221 62.486 1.00 11.28 37 MET C CA 1
ATOM 2668 C C . MET C 1 38 ? -8.184 61.024 62.068 1.00 12.54 37 MET C C 1
ATOM 2669 O O . MET C 1 38 ? -8.588 60.236 61.210 1.00 13.30 37 MET C O 1
ATOM 2674 N N . SER C 1 39 ? -7.021 60.863 62.691 1.00 14.45 38 SER C N 1
ATOM 2675 C CA . SER C 1 39 ? -6.178 59.696 62.419 1.00 13.31 38 SER C CA 1
ATOM 2676 C C . SER C 1 39 ? -6.939 58.385 62.697 1.00 14.21 38 SER C C 1
ATOM 2677 O O . SER C 1 39 ? -6.908 57.461 61.889 1.00 14.28 38 SER C O 1
ATOM 2680 N N . ASN C 1 40 ? -7.623 58.318 63.839 1.00 13.78 39 ASN C N 1
ATOM 2681 C CA . ASN C 1 40 ? -8.421 57.146 64.199 1.00 14.13 39 ASN C CA 1
ATOM 2682 C C . ASN C 1 40 ? -9.618 56.947 63.273 1.00 14.27 39 ASN C C 1
ATOM 2683 O O . ASN C 1 40 ? -9.989 55.810 62.967 1.00 14.68 39 ASN C O 1
ATOM 2688 N N . LEU C 1 41 ? -10.207 58.036 62.792 1.00 12.29 40 LEU C N 1
ATOM 2689 C CA . LEU C 1 41 ? -11.280 57.940 61.816 1.00 12.09 40 LEU C CA 1
ATOM 2690 C C . LEU C 1 41 ? -10.788 57.202 60.578 1.00 14.50 40 LEU C C 1
ATOM 2691 O O . LEU C 1 41 ? -11.422 56.260 60.100 1.00 14.85 40 LEU C O 1
ATOM 2696 N N . PHE C 1 42 ? -9.654 57.636 60.053 1.00 15.56 41 PHE C N 1
ATOM 2697 C CA . PHE C 1 42 ? -9.138 57.042 58.823 1.00 17.69 41 PHE C CA 1
ATOM 2698 C C . PHE C 1 42 ? -8.511 55.661 59.034 1.00 17.83 41 PHE C C 1
ATOM 2699 O O . PHE C 1 42 ? -8.462 54.868 58.098 1.00 22.10 41 PHE C O 1
ATOM 2707 N N . THR C 1 43 ? -8.068 55.376 60.259 1.00 17.46 42 THR C N 1
ATOM 2708 C CA . THR C 1 43 ? -7.521 54.057 60.600 1.00 21.22 42 THR C CA 1
ATOM 2709 C C . THR C 1 43 ? -8.587 53.011 60.928 1.00 19.87 42 THR C C 1
ATOM 2710 O O . THR C 1 43 ? -8.543 51.892 60.404 1.00 23.52 42 THR C O 1
ATOM 2714 N N . LEU C 1 44 ? -9.492 53.344 61.846 1.00 19.11 43 LEU C N 1
ATOM 2715 C CA . LEU C 1 44 ? -10.560 52.431 62.242 1.00 20.03 43 LEU C CA 1
ATOM 2716 C C . LEU C 1 44 ? -11.717 52.412 61.228 1.00 17.75 43 LEU C C 1
ATOM 2717 O O . LEU C 1 44 ? -12.476 51.456 61.209 1.00 19.07 43 LEU C O 1
ATOM 2722 N N . ARG C 1 45 ? -11.834 53.453 60.393 1.00 15.66 44 ARG C N 1
ATOM 2723 C CA . ARG C 1 45 ? -12.839 53.507 59.328 1.00 15.39 44 ARG C CA 1
ATOM 2724 C C . ARG C 1 45 ? -12.260 54.049 58.007 1.00 15.72 44 ARG C C 1
ATOM 2725 O O . ARG C 1 45 ? -12.604 55.150 57.560 1.00 16.60 44 ARG C O 1
ATOM 2733 N N . PRO C 1 46 ? -11.398 53.250 57.347 1.00 17.89 45 PRO C N 1
ATOM 2734 C CA . PRO C 1 46 ? -10.718 53.725 56.127 1.00 19.31 45 PRO C CA 1
ATOM 2735 C C . PRO C 1 46 ? -11.667 54.091 54.978 1.00 18.26 45 PRO C C 1
ATOM 2736 O O . PRO C 1 46 ? -11.311 54.871 54.092 1.00 19.97 45 PRO C O 1
ATOM 2740 N N . ASP C 1 47 ? -12.862 53.516 54.994 1.00 17.70 46 ASP C N 1
ATOM 2741 C CA . ASP C 1 47 ? -13.908 53.869 54.045 1.00 17.81 46 ASP C CA 1
ATOM 2742 C C . ASP C 1 47 ? -14.297 55.342 54.071 1.00 17.36 46 ASP C C 1
ATOM 2743 O O . ASP C 1 47 ? -14.889 55.846 53.115 1.00 21.52 46 ASP C O 1
ATOM 2748 N N . THR C 1 48 ? -14.001 56.034 55.164 1.00 16.28 47 THR C N 1
ATOM 2749 C CA . THR C 1 48 ? -14.376 57.444 55.265 1.00 16.53 47 THR C CA 1
ATOM 2750 C C . THR C 1 48 ? -13.396 58.374 54.561 1.00 16.59 47 THR C C 1
ATOM 2751 O O . THR C 1 48 ? -13.705 59.551 54.375 1.00 18.36 47 THR C O 1
ATOM 2755 N N . LYS C 1 49 ? -12.225 57.869 54.170 1.00 17.78 48 LYS C N 1
ATOM 2756 C CA . LYS C 1 49 ? -11.233 58.719 53.515 1.00 20.33 48 LYS C CA 1
ATOM 2757 C C . LYS C 1 49 ? -11.811 59.371 52.260 1.00 21.24 48 LYS C C 1
ATOM 2758 O O . LYS C 1 49 ? -11.519 60.532 51.968 1.00 23.81 48 LYS C O 1
ATOM 2764 N N . THR C 1 50 ? -12.648 58.627 51.542 1.00 22.82 49 THR C N 1
ATOM 2765 C CA . THR C 1 50 ? -13.254 59.102 50.303 1.00 23.58 49 THR C CA 1
ATOM 2766 C C . THR C 1 50 ? -13.995 60.437 50.430 1.00 22.55 49 THR C C 1
ATOM 2767 O O . THR C 1 50 ? -14.115 61.159 49.453 1.00 25.29 49 THR C O 1
ATOM 2771 N N . TYR C 1 51 ? -14.493 60.757 51.619 1.00 19.97 50 TYR C N 1
ATOM 2772 C CA . TYR C 1 51 ? -15.236 61.992 51.806 1.00 19.17 50 TYR C CA 1
ATOM 2773 C C . TYR C 1 51 ? -14.360 63.242 51.982 1.00 19.80 50 TYR C C 1
ATOM 2774 O O . TYR C 1 51 ? -14.874 64.359 51.879 1.00 24.27 50 TYR C O 1
ATOM 2783 N N . PHE C 1 52 ? -13.067 63.057 52.264 1.00 20.58 51 PHE C N 1
ATOM 2784 C CA . PHE C 1 52 ? -12.188 64.144 52.728 1.00 20.20 51 PHE C CA 1
ATOM 2785 C C . PHE C 1 52 ? -11.071 64.519 51.746 1.00 24.03 51 PHE C C 1
ATOM 2786 O O . PHE C 1 52 ? -9.989 64.976 52.145 1.00 25.92 51 PHE C O 1
ATOM 2794 N N . THR C 1 53 ? -11.339 64.358 50.461 1.00 27.99 52 THR C N 1
ATOM 2795 C CA . THR C 1 53 ? -10.302 64.557 49.451 1.00 26.00 52 THR C CA 1
ATOM 2796 C C . THR C 1 53 ? -9.909 66.034 49.243 1.00 26.70 52 THR C C 1
ATOM 2797 O O . THR C 1 53 ? -8.832 66.294 48.723 1.00 28.99 52 THR C O 1
ATOM 2801 N N . ARG C 1 54 ? -10.740 66.993 49.671 1.00 26.20 53 ARG C N 1
ATOM 2802 C CA . ARG C 1 54 ? -10.294 68.411 49.708 1.00 28.77 53 ARG C CA 1
ATOM 2803 C C . ARG C 1 54 ? -9.041 68.560 50.570 1.00 24.19 53 ARG C C 1
ATOM 2804 O O . ARG C 1 54 ? -8.208 69.432 50.330 1.00 24.44 53 ARG C O 1
ATOM 2812 N N . LEU C 1 55 ? -8.924 67.703 51.579 1.00 21.17 54 LEU C N 1
ATOM 2813 C CA . LEU C 1 55 ? -7.821 67.782 52.528 1.00 21.55 54 LEU C CA 1
ATOM 2814 C C . LEU C 1 55 ? -6.531 67.141 52.024 1.00 24.60 54 LEU C C 1
ATOM 2815 O O . LEU C 1 55 ? -5.509 67.217 52.701 1.00 27.25 54 LEU C O 1
ATOM 2820 N N . GLY C 1 56 ? -6.582 66.506 50.853 1.00 27.70 55 GLY C N 1
ATOM 2821 C CA . GLY C 1 56 ? -5.412 65.873 50.268 1.00 32.88 55 GLY C CA 1
ATOM 2822 C C . GLY C 1 56 ? -5.102 64.583 50.993 1.00 30.86 55 GLY C C 1
ATOM 2823 O O . GLY C 1 56 ? -6.021 63.831 51.360 1.00 34.22 55 GLY C O 1
ATOM 2824 N N . ASP C 1 57 ? -3.815 64.347 51.241 1.00 35.62 56 ASP C N 1
ATOM 2825 C CA A ASP C 1 57 ? -3.371 63.105 51.874 0.60 36.02 56 ASP C CA 1
ATOM 2826 C CA B ASP C 1 57 ? -3.363 63.114 51.868 0.40 36.05 56 ASP C CA 1
ATOM 2827 C C . ASP C 1 57 ? -3.665 63.142 53.363 1.00 31.90 56 ASP C C 1
ATOM 2828 O O . ASP C 1 57 ? -2.830 63.551 54.168 1.00 34.19 56 ASP C O 1
ATOM 2837 N N . VAL C 1 58 ? -4.863 62.704 53.733 1.00 32.54 57 VAL C N 1
ATOM 2838 C CA . VAL C 1 58 ? -5.272 62.776 55.136 1.00 32.19 57 VAL C CA 1
ATOM 2839 C C . VAL C 1 58 ? -4.390 61.927 56.054 1.00 35.83 57 VAL C C 1
ATOM 2840 O O . VAL C 1 58 ? -4.365 62.137 57.261 1.00 43.51 57 VAL C O 1
ATOM 2844 N N . GLN C 1 59 ? -3.654 60.983 55.474 1.00 38.47 58 GLN C N 1
ATOM 2845 C CA . GLN C 1 59 ? -2.724 60.144 56.227 1.00 40.97 58 GLN C CA 1
ATOM 2846 C C . GLN C 1 59 ? -1.482 60.896 56.754 1.00 37.10 58 GLN C C 1
ATOM 2847 O O . GLN C 1 59 ? -0.782 60.387 57.625 1.00 35.71 58 GLN C O 1
ATOM 2853 N N . LYS C 1 60 ? -1.212 62.100 56.246 1.00 35.98 59 LYS C N 1
ATOM 2854 C CA . LYS C 1 60 ? -0.031 62.881 56.674 1.00 36.96 59 LYS C CA 1
ATOM 2855 C C . LYS C 1 60 ? -0.163 63.602 58.037 1.00 34.62 59 LYS C C 1
ATOM 2856 O O . LYS C 1 60 ? 0.820 64.124 58.561 1.00 35.44 59 LYS C O 1
ATOM 2862 N N . GLY C 1 61 ? -1.355 63.636 58.621 1.00 33.72 60 GLY C N 1
ATOM 2863 C CA . GLY C 1 61 ? -1.533 64.254 59.944 1.00 31.66 60 GLY C CA 1
ATOM 2864 C C . GLY C 1 61 ? -1.148 65.730 60.024 1.00 27.23 60 GLY C C 1
ATOM 2865 O O . GLY C 1 61 ? -1.387 66.491 59.090 1.00 28.60 60 GLY C O 1
ATOM 2866 N N . LYS C 1 62 ? -0.522 66.125 61.132 1.00 27.23 61 LYS C N 1
ATOM 2867 C CA . LYS C 1 62 ? -0.236 67.544 61.410 1.00 29.27 61 LYS C CA 1
ATOM 2868 C C . LYS C 1 62 ? 0.464 68.269 60.251 1.00 30.36 61 LYS C C 1
ATOM 2869 O O . LYS C 1 62 ? 0.209 69.448 60.013 1.00 29.59 61 LYS C O 1
ATOM 2875 N N . ALA C 1 63 ? 1.357 67.572 59.548 1.00 27.29 62 ALA C N 1
ATOM 2876 C CA . ALA C 1 63 ? 2.082 68.158 58.412 1.00 28.56 62 ALA C CA 1
ATOM 2877 C C . ALA C 1 63 ? 1.177 68.596 57.251 1.00 27.47 62 ALA C C 1
ATOM 2878 O O . ALA C 1 63 ? 1.578 69.444 56.452 1.00 31.91 62 ALA C O 1
ATOM 2880 N N . ASN C 1 64 ? -0.018 68.012 57.150 1.00 26.46 63 ASN C N 1
ATOM 2881 C CA . ASN C 1 64 ? -0.970 68.382 56.113 1.00 20.65 63 ASN C CA 1
ATOM 2882 C C . ASN C 1 64 ? -1.792 69.550 56.657 1.00 20.67 63 ASN C C 1
ATOM 2883 O O . ASN C 1 64 ? -2.624 69.351 57.522 1.00 23.16 63 ASN C O 1
ATOM 2888 N N . SER C 1 65 ? -1.541 70.762 56.160 1.00 19.12 64 SER C N 1
ATOM 2889 C CA . SER C 1 65 ? -2.123 71.969 56.763 1.00 19.52 64 SER C CA 1
ATOM 2890 C C . SER C 1 65 ? -3.648 72.026 56.633 1.00 17.78 64 SER C C 1
ATOM 2891 O O . SER C 1 65 ? -4.337 72.486 57.542 1.00 16.23 64 SER C O 1
ATOM 2894 N N . LYS C 1 66 ? -4.176 71.559 55.507 1.00 19.73 65 LYS C N 1
ATOM 2895 C CA . LYS C 1 66 ? -5.631 71.510 55.359 1.00 16.93 65 LYS C CA 1
ATOM 2896 C C . LYS C 1 66 ? -6.256 70.525 56.334 1.00 17.25 65 LYS C C 1
ATOM 2897 O O . LYS C 1 66 ? -7.299 70.816 56.918 1.00 15.92 65 LYS C O 1
ATOM 2903 N N . LEU C 1 67 ? -5.623 69.368 56.520 1.00 17.45 66 LEU C N 1
ATOM 2904 C CA . LEU C 1 67 ? -6.120 68.406 57.506 1.00 16.42 66 LEU C CA 1
ATOM 2905 C C . LEU C 1 67 ? -6.037 69.019 58.899 1.00 14.59 66 LEU C C 1
ATOM 2906 O O . LEU C 1 67 ? -6.959 68.878 59.707 1.00 13.49 66 LEU C O 1
ATOM 2911 N N . ARG C 1 68 ? -4.930 69.704 59.174 1.00 14.49 67 ARG C N 1
ATOM 2912 C CA . ARG C 1 68 ? -4.727 70.318 60.478 1.00 14.27 67 ARG C CA 1
ATOM 2913 C C . ARG C 1 68 ? -5.826 71.355 60.772 1.00 12.21 67 ARG C C 1
ATOM 2914 O O . ARG C 1 68 ? -6.410 71.375 61.857 1.00 12.74 67 ARG C O 1
ATOM 2922 N N . GLY C 1 69 ? -6.092 72.216 59.801 1.00 11.69 68 GLY C N 1
ATOM 2923 C CA . GLY C 1 69 ? -7.107 73.240 59.973 1.00 11.02 68 GLY C CA 1
ATOM 2924 C C . GLY C 1 69 ? -8.483 72.620 60.204 1.00 10.85 68 GLY C C 1
ATOM 2925 O O . GLY C 1 69 ? -9.272 73.082 61.050 1.00 11.04 68 GLY C O 1
ATOM 2926 N N . HIS C 1 70 ? -8.783 71.569 59.453 1.00 10.72 69 HIS C N 1
ATOM 2927 C CA . HIS C 1 70 ? -10.007 70.822 59.642 1.00 10.49 69 HIS C CA 1
ATOM 2928 C C . HIS C 1 70 ? -10.120 70.201 61.031 1.00 10.37 69 HIS C C 1
ATOM 2929 O O . HIS C 1 70 ? -11.139 70.341 61.711 1.00 11.15 69 HIS C O 1
ATOM 2936 N N . ALA C 1 71 ? -9.058 69.518 61.449 1.00 11.80 70 ALA C N 1
ATOM 2937 C CA . ALA C 1 71 ? -9.034 68.825 62.718 1.00 11.64 70 ALA C CA 1
ATOM 2938 C C . ALA C 1 71 ? -9.247 69.786 63.894 1.00 10.82 70 ALA C C 1
ATOM 2939 O O . ALA C 1 71 ? -9.927 69.458 64.856 1.00 12.30 70 ALA C O 1
ATOM 2941 N N . ILE C 1 72 ? -8.655 70.972 63.807 1.00 11.05 71 ILE C N 1
ATOM 2942 C CA . ILE C 1 72 ? -8.832 71.991 64.842 1.00 11.31 71 ILE C CA 1
ATOM 2943 C C . ILE C 1 72 ? -10.296 72.442 64.902 1.00 10.62 71 ILE C C 1
ATOM 2944 O O . ILE C 1 72 ? -10.906 72.469 65.968 1.00 11.93 71 ILE C O 1
ATOM 2949 N N . THR C 1 73 ? -10.868 72.765 63.748 1.00 10.24 72 THR C N 1
ATOM 2950 C CA . THR C 1 73 ? -12.267 73.180 63.686 1.00 11.54 72 THR C CA 1
ATOM 2951 C C . THR C 1 73 ? -13.217 72.107 64.217 1.00 10.95 72 THR C C 1
ATOM 2952 O O . THR C 1 73 ? -14.167 72.409 64.956 1.00 11.61 72 THR C O 1
ATOM 2956 N N . LEU C 1 74 ? -12.982 70.860 63.842 1.00 10.44 73 LEU C N 1
ATOM 2957 C CA A LEU C 1 74 ? -13.801 69.772 64.357 0.30 11.45 73 LEU C CA 1
ATOM 2958 C CA B LEU C 1 74 ? -13.769 69.734 64.356 0.70 11.48 73 LEU C CA 1
ATOM 2959 C C . LEU C 1 74 ? -13.748 69.720 65.883 1.00 11.30 73 LEU C C 1
ATOM 2960 O O . LEU C 1 74 ? -14.760 69.507 66.527 1.00 11.70 73 LEU C O 1
ATOM 2969 N N . THR C 1 75 ? -12.572 69.932 66.465 1.00 11.18 74 THR C N 1
ATOM 2970 C CA . THR C 1 75 ? -12.448 69.847 67.909 1.00 10.90 74 THR C CA 1
ATOM 2971 C C . THR C 1 75 ? -13.192 70.983 68.603 1.00 10.24 74 THR C C 1
ATOM 2972 O O . THR C 1 75 ? -13.783 70.773 69.658 1.00 10.87 74 THR C O 1
ATOM 2976 N N . TYR C 1 76 ? -13.197 72.176 68.019 1.00 9.89 75 TYR C N 1
ATOM 2977 C CA . TYR C 1 76 ? -14.048 73.241 68.559 1.00 10.10 75 TYR C CA 1
ATOM 2978 C C . TYR C 1 76 ? -15.548 72.955 68.425 1.00 10.28 75 TYR C C 1
ATOM 2979 O O . TYR C 1 76 ? -16.320 73.462 69.212 1.00 11.22 75 TYR C O 1
ATOM 2988 N N . ALA C 1 77 ? -15.944 72.153 67.442 1.00 10.54 76 ALA C N 1
ATOM 2989 C CA . ALA C 1 77 ? -17.314 71.687 67.359 1.00 10.63 76 ALA C CA 1
ATOM 2990 C C . ALA C 1 77 ? -17.640 70.810 68.560 1.00 9.91 76 ALA C C 1
ATOM 2991 O O . ALA C 1 77 ? -18.727 70.932 69.130 1.00 11.05 76 ALA C O 1
ATOM 2993 N N . LEU C 1 78 ? -16.716 69.941 68.949 1.00 10.45 77 LEU C N 1
ATOM 2994 C CA . LEU C 1 78 ? -16.885 69.134 70.160 1.00 11.82 77 LEU C CA 1
ATOM 2995 C C . LEU C 1 78 ? -16.985 70.020 71.393 1.00 11.23 77 LEU C C 1
ATOM 2996 O O . LEU C 1 78 ? -17.814 69.785 72.267 1.00 11.95 77 LEU C O 1
ATOM 3001 N N . ASN C 1 79 ? -16.142 71.045 71.454 1.00 11.05 78 ASN C N 1
ATOM 3002 C CA . ASN C 1 79 ? -16.138 72.018 72.562 1.00 10.87 78 ASN C CA 1
ATOM 3003 C C . ASN C 1 79 ? -17.515 72.671 72.669 1.00 10.43 78 ASN C C 1
ATOM 3004 O O . ASN C 1 79 ? -18.088 72.793 73.756 1.00 10.88 78 ASN C O 1
ATOM 3009 N N . ASN C 1 80 ? -18.057 73.058 71.520 1.00 11.01 79 ASN C N 1
ATOM 3010 C CA . ASN C 1 80 ? -19.389 73.664 71.393 1.00 11.35 79 ASN C CA 1
ATOM 3011 C C . ASN C 1 80 ? -20.461 72.713 71.923 1.00 11.50 79 ASN C C 1
ATOM 3012 O O . ASN C 1 80 ? -21.309 73.115 72.717 1.00 12.32 79 ASN C O 1
ATOM 3017 N N . PHE C 1 81 ? -20.431 71.451 71.511 1.00 11.84 80 PHE C N 1
ATOM 3018 C CA . PHE C 1 81 ? -21.392 70.487 72.041 1.00 12.34 80 PHE C CA 1
ATOM 3019 C C . PHE C 1 81 ? -21.353 70.440 73.572 1.00 11.44 80 PHE C C 1
ATOM 3020 O O . PHE C 1 81 ? -22.394 70.450 74.239 1.00 12.87 80 PHE C O 1
ATOM 3028 N N . VAL C 1 82 ? -20.143 70.365 74.123 1.00 11.71 81 VAL C N 1
ATOM 3029 C CA . VAL C 1 82 ? -19.975 70.240 75.566 1.00 12.08 81 VAL C CA 1
ATOM 3030 C C . VAL C 1 82 ? -20.526 71.478 76.275 1.00 12.56 81 VAL C C 1
ATOM 3031 O O . VAL C 1 82 ? -21.122 71.362 77.342 1.00 13.67 81 VAL C O 1
ATOM 3035 N N . ASP C 1 83 ? -20.364 72.649 75.671 1.00 11.63 82 ASP C N 1
ATOM 3036 C CA . ASP C 1 83 ? -20.893 73.902 76.220 1.00 11.73 82 ASP C CA 1
ATOM 3037 C C . ASP C 1 83 ? -22.392 74.118 75.934 1.00 12.14 82 ASP C C 1
ATOM 3038 O O . ASP C 1 83 ? -22.949 75.138 76.349 1.00 13.67 82 ASP C O 1
ATOM 3043 N N . SER C 1 84 ? -23.030 73.168 75.244 1.00 12.04 83 SER C N 1
ATOM 3044 C CA . SER C 1 84 ? -24.450 73.236 74.884 1.00 12.52 83 SER C CA 1
ATOM 3045 C C . SER C 1 84 ? -25.323 72.369 75.791 1.00 13.69 83 SER C C 1
ATOM 3046 O O . SER C 1 84 ? -26.534 72.273 75.564 1.00 16.31 83 SER C O 1
ATOM 3049 N N . LEU C 1 85 ? -24.729 71.746 76.812 1.00 13.86 84 LEU C N 1
ATOM 3050 C CA . LEU C 1 85 ? -25.440 70.727 77.595 1.00 13.78 84 LEU C CA 1
ATOM 3051 C C . LEU C 1 85 ? -26.487 71.274 78.574 1.00 14.33 84 LEU C C 1
ATOM 3052 O O . LEU C 1 85 ? -27.366 70.529 79.010 1.00 17.99 84 LEU C O 1
ATOM 3057 N N . ASP C 1 86 ? -26.388 72.553 78.927 1.00 14.79 85 ASP C N 1
ATOM 3058 C CA . ASP C 1 86 ? -27.347 73.168 79.861 1.00 16.08 85 ASP C CA 1
ATOM 3059 C C . ASP C 1 86 ? -28.673 73.621 79.224 1.00 15.23 85 ASP C C 1
ATOM 3060 O O . ASP C 1 86 ? -29.634 73.919 79.926 1.00 19.45 85 ASP C O 1
ATOM 3065 N N . ASP C 1 87 ? -28.725 73.638 77.899 1.00 12.27 86 ASP C N 1
ATOM 3066 C CA . ASP C 1 87 ? -29.837 74.187 77.161 1.00 12.92 86 ASP C CA 1
ATOM 3067 C C . ASP C 1 87 ? -30.159 73.272 75.984 1.00 11.09 86 ASP C C 1
ATOM 3068 O O . ASP C 1 87 ? -29.506 73.326 74.945 1.00 12.20 86 ASP C O 1
ATOM 3073 N N . PRO C 1 88 ? -31.168 72.408 76.134 1.00 11.70 87 PRO C N 1
ATOM 3074 C CA . PRO C 1 88 ? -31.530 71.525 75.027 1.00 11.84 87 PRO C CA 1
ATOM 3075 C C . PRO C 1 88 ? -31.778 72.261 73.707 1.00 11.10 87 PRO C C 1
ATOM 3076 O O . PRO C 1 88 ? -31.478 71.726 72.647 1.00 11.64 87 PRO C O 1
ATOM 3080 N N . SER C 1 89 ? -32.315 73.477 73.769 1.00 11.24 88 SER C N 1
ATOM 3081 C CA . SER C 1 89 ? -32.555 74.241 72.553 1.00 11.87 88 SER C CA 1
ATOM 3082 C C . SER C 1 89 ? -31.248 74.721 71.921 1.00 11.96 88 SER C C 1
ATOM 3083 O O . SER C 1 89 ? -31.179 74.860 70.699 1.00 11.65 88 SER C O 1
ATOM 3086 N N . ARG C 1 90 ? -30.219 74.953 72.745 1.00 11.39 89 ARG C N 1
ATOM 3087 C CA . ARG C 1 90 ? -28.897 75.288 72.206 1.00 11.46 89 ARG C CA 1
ATOM 3088 C C . ARG C 1 90 ? -28.318 74.060 71.521 1.00 11.12 89 ARG C C 1
ATOM 3089 O O . ARG C 1 90 ? -27.877 74.125 70.377 1.00 11.51 89 ARG C O 1
ATOM 3097 N N . LEU C 1 91 ? -28.306 72.936 72.225 1.00 10.97 90 LEU C N 1
ATOM 3098 C CA . LEU C 1 91 ? -27.788 71.723 71.628 1.00 12.66 90 LEU C CA 1
ATOM 3099 C C . LEU C 1 91 ? -28.515 71.439 70.323 1.00 12.23 90 LEU C C 1
ATOM 3100 O O . LEU C 1 91 ? -27.881 71.101 69.333 1.00 11.40 90 LEU C O 1
ATOM 3105 N N . LYS C 1 92 ? -29.834 71.598 70.297 1.00 11.27 91 LYS C N 1
ATOM 3106 C CA . LYS C 1 92 ? -30.570 71.328 69.070 1.00 12.02 91 LYS C CA 1
ATOM 3107 C C . LYS C 1 92 ? -30.111 72.210 67.923 1.00 11.97 91 LYS C C 1
ATOM 3108 O O . LYS C 1 92 ? -29.842 71.714 66.839 1.00 12.19 91 LYS C O 1
ATOM 3114 N N . CYS C 1 93 ? -29.993 73.511 68.150 1.00 11.06 92 CYS C N 1
ATOM 3115 C CA . CYS C 1 93 ? -29.678 74.406 67.041 1.00 12.16 92 CYS C CA 1
ATOM 3116 C C . CYS C 1 93 ? -28.223 74.274 66.588 1.00 11.65 92 CYS C C 1
ATOM 3117 O O . CYS C 1 93 ? -27.931 74.468 65.417 1.00 11.39 92 CYS C O 1
ATOM 3120 N N . VAL C 1 94 ? -27.341 73.890 67.507 1.00 11.37 93 VAL C N 1
ATOM 3121 C CA . VAL C 1 94 ? -25.934 73.659 67.182 1.00 11.84 93 VAL C CA 1
ATOM 3122 C C . VAL C 1 94 ? -25.805 72.375 66.360 1.00 11.67 93 VAL C C 1
ATOM 3123 O O . VAL C 1 94 ? -25.130 72.338 65.338 1.00 13.01 93 VAL C O 1
ATOM 3127 N N . VAL C 1 95 ? -26.502 71.333 66.792 1.00 12.32 94 VAL C N 1
ATOM 3128 C CA . VAL C 1 95 ? -26.591 70.106 66.012 1.00 12.93 94 VAL C CA 1
ATOM 3129 C C . VAL C 1 95 ? -27.169 70.348 64.620 1.00 13.51 94 VAL C C 1
ATOM 3130 O O . VAL C 1 95 ? -26.630 69.846 63.627 1.00 14.68 94 VAL C O 1
ATOM 3134 N N . GLU C 1 96 ? -28.257 71.109 64.546 1.00 12.75 95 GLU C N 1
ATOM 3135 C CA . GLU C 1 96 ? -28.872 71.395 63.263 1.00 13.39 95 GLU C CA 1
ATOM 3136 C C . GLU C 1 96 ? -27.913 72.105 62.328 1.00 13.40 95 GLU C C 1
ATOM 3137 O O . GLU C 1 96 ? -27.896 71.813 61.135 1.00 14.98 95 GLU C O 1
ATOM 3143 N N . LYS C 1 97 ? -27.124 73.038 62.856 1.00 13.04 96 LYS C N 1
ATOM 3144 C CA A LYS C 1 97 ? -26.129 73.767 62.061 0.70 13.89 96 LYS C CA 1
ATOM 3145 C CA B LYS C 1 97 ? -26.169 73.745 62.019 0.30 12.67 96 LYS C CA 1
ATOM 3146 C C . LYS C 1 97 ? -25.108 72.788 61.484 1.00 14.33 96 LYS C C 1
ATOM 3147 O O . LYS C 1 97 ? -24.812 72.811 60.288 1.00 16.14 96 LYS C O 1
ATOM 3158 N N . PHE C 1 98 ? -24.544 71.938 62.341 1.00 14.99 97 PHE C N 1
ATOM 3159 C CA . PHE C 1 98 ? -23.539 70.995 61.859 1.00 18.59 97 PHE C CA 1
ATOM 3160 C C . PHE C 1 98 ? -24.148 69.942 60.912 1.00 16.82 97 PHE C C 1
ATOM 3161 O O . PHE C 1 98 ? -23.472 69.488 59.976 1.00 16.38 97 PHE C O 1
ATOM 3169 N N . ALA C 1 99 ? -25.417 69.593 61.128 1.00 16.61 98 ALA C N 1
ATOM 3170 C CA . ALA C 1 99 ? -26.120 68.683 60.218 1.00 15.84 98 ALA C CA 1
ATOM 3171 C C . ALA C 1 99 ? -26.270 69.262 58.810 1.00 17.55 98 ALA C C 1
ATOM 3172 O O . ALA C 1 99 ? -26.098 68.548 57.821 1.00 20.66 98 ALA C O 1
ATOM 3174 N N . VAL C 1 100 ? -26.606 70.548 58.720 1.00 16.67 99 VAL C N 1
ATOM 3175 C CA . VAL C 1 100 ? -26.721 71.227 57.430 1.00 17.76 99 VAL C CA 1
ATOM 3176 C C . VAL C 1 100 ? -25.456 71.001 56.608 1.00 21.05 99 VAL C C 1
ATOM 3177 O O . VAL C 1 100 ? -25.517 70.619 55.433 1.00 23.16 99 VAL C O 1
ATOM 3181 N N . ASN C 1 101 ? -24.311 71.230 57.236 1.00 20.21 100 ASN C N 1
ATOM 3182 C CA . ASN C 1 101 ? -23.028 71.060 56.560 1.00 22.26 100 ASN C CA 1
ATOM 3183 C C . ASN C 1 101 ? -22.826 69.634 56.046 1.00 20.23 100 ASN C C 1
ATOM 3184 O O . ASN C 1 101 ? -22.407 69.419 54.908 1.00 26.06 100 ASN C O 1
ATOM 3189 N N . HIS C 1 102 ? -23.138 68.654 56.877 1.00 18.50 101 HIS C N 1
ATOM 3190 C CA . HIS C 1 102 ? -22.937 67.263 56.491 1.00 17.32 101 HIS C CA 1
ATOM 3191 C C . HIS C 1 102 ? -23.967 66.768 55.468 1.00 19.41 101 HIS C C 1
ATOM 3192 O O . HIS C 1 102 ? -23.627 66.010 54.562 1.00 22.20 101 HIS C O 1
ATOM 3199 N N . ILE C 1 103 ? -25.209 67.240 55.579 1.00 17.88 102 ILE C N 1
ATOM 3200 C CA . ILE C 1 103 ? -26.229 66.940 54.565 1.00 21.79 102 ILE C CA 1
ATOM 3201 C C . ILE C 1 103 ? -25.750 67.418 53.203 1.00 23.05 102 ILE C C 1
ATOM 3202 O O . ILE C 1 103 ? -25.899 66.718 52.190 1.00 29.17 102 ILE C O 1
ATOM 3207 N N . ASN C 1 104 ? -25.168 68.613 53.178 1.00 24.36 103 ASN C N 1
ATOM 3208 C CA . ASN C 1 104 ? -24.680 69.174 51.926 1.00 25.69 103 ASN C CA 1
ATOM 3209 C C . ASN C 1 104 ? -23.423 68.511 51.379 1.00 28.28 103 ASN C C 1
ATOM 3210 O O . ASN C 1 104 ? -23.143 68.635 50.191 1.00 34.92 103 ASN C O 1
ATOM 3215 N N . ARG C 1 105 ? -22.667 67.819 52.230 1.00 26.98 104 ARG C N 1
ATOM 3216 C CA . ARG C 1 105 ? -21.586 66.942 51.756 1.00 28.31 104 ARG C CA 1
ATOM 3217 C C . ARG C 1 105 ? -22.089 65.500 51.503 1.00 27.25 104 ARG C C 1
ATOM 3218 O O . ARG C 1 105 ? -21.285 64.594 51.316 1.00 29.81 104 ARG C O 1
ATOM 3226 N N . LYS C 1 106 ? -23.406 65.294 51.483 1.00 26.26 105 LYS C N 1
ATOM 3227 C CA . LYS C 1 106 ? -24.014 63.964 51.290 1.00 26.85 105 LYS C CA 1
ATOM 3228 C C . LYS C 1 106 ? -23.492 62.909 52.278 1.00 25.48 105 LYS C C 1
ATOM 3229 O O . LYS C 1 106 ? -23.163 61.779 51.902 1.00 26.72 105 LYS C O 1
ATOM 3235 N N . ILE C 1 107 ? -23.422 63.303 53.546 1.00 21.47 106 ILE C N 1
ATOM 3236 C CA . ILE C 1 107 ? -23.082 62.403 54.636 1.00 20.50 106 ILE C CA 1
ATOM 3237 C C . ILE C 1 107 ? -24.384 61.988 55.342 1.00 20.71 106 ILE C C 1
ATOM 3238 O O . ILE C 1 107 ? -25.043 62.803 55.986 1.00 20.10 106 ILE C O 1
ATOM 3243 N N . SER C 1 108 ? -24.740 60.711 55.196 1.00 16.17 107 SER C N 1
ATOM 3244 C CA . SER C 1 108 ? -25.899 60.118 55.860 1.00 19.00 107 SER C CA 1
ATOM 3245 C C . SER C 1 108 ? -25.670 59.947 57.350 1.00 17.91 107 SER C C 1
ATOM 3246 O O . SER C 1 108 ? -24.531 60.050 57.848 1.00 18.84 107 SER C O 1
ATOM 3249 N N . GLY C 1 109 ? -26.755 59.635 58.050 1.00 17.62 108 GLY C N 1
ATOM 3250 C CA . GLY C 1 109 ? -26.695 59.282 59.463 1.00 20.05 108 GLY C CA 1
ATOM 3251 C C . GLY C 1 109 ? -25.783 58.098 59.703 1.00 18.53 108 GLY C C 1
ATOM 3252 O O . GLY C 1 109 ? -24.995 58.110 60.635 1.00 19.24 108 GLY C O 1
ATOM 3253 N N . ASP C 1 110 ? -25.876 57.072 58.856 1.00 18.81 109 ASP C N 1
ATOM 3254 C CA . ASP C 1 110 ? -25.005 55.897 58.997 1.00 20.51 109 ASP C CA 1
ATOM 3255 C C . ASP C 1 110 ? -23.535 56.261 58.801 1.00 17.72 109 ASP C C 1
ATOM 3256 O O . ASP C 1 110 ? -22.674 55.797 59.542 1.00 19.56 109 ASP C O 1
ATOM 3261 N N . ALA C 1 111 ? -23.261 57.076 57.789 1.00 17.88 110 ALA C N 1
ATOM 3262 C CA . ALA C 1 111 ? -21.908 57.515 57.518 1.00 16.94 110 ALA C CA 1
ATOM 3263 C C . ALA C 1 111 ? -21.357 58.318 58.686 1.00 16.72 110 ALA C C 1
ATOM 3264 O O . ALA C 1 111 ? -20.239 58.071 59.122 1.00 16.65 110 ALA C O 1
ATOM 3266 N N . PHE C 1 112 ? -22.149 59.251 59.204 1.00 15.44 111 PHE C N 1
ATOM 3267 C CA . PHE C 1 112 ? -21.710 60.109 60.306 1.00 14.44 111 PHE C CA 1
ATOM 3268 C C . PHE C 1 112 ? -21.366 59.264 61.535 1.00 13.86 111 PHE C C 1
ATOM 3269 O O . PHE C 1 112 ? -20.410 59.569 62.265 1.00 13.98 111 PHE C O 1
ATOM 3277 N N . GLY C 1 113 ? -22.124 58.182 61.727 1.00 14.85 112 GLY C N 1
ATOM 3278 C CA . GLY C 1 113 ? -21.880 57.251 62.823 1.00 15.29 112 GLY C CA 1
ATOM 3279 C C . GLY C 1 113 ? -20.543 56.550 62.774 1.00 14.79 112 GLY C C 1
ATOM 3280 O O . GLY C 1 113 ? -20.116 55.963 63.766 1.00 15.62 112 GLY C O 1
ATOM 3281 N N . ALA C 1 114 ? -19.881 56.603 61.623 1.00 13.51 113 ALA C N 1
ATOM 3282 C CA . ALA C 1 114 ? -18.517 56.081 61.510 1.00 13.52 113 ALA C CA 1
ATOM 3283 C C . ALA C 1 114 ? -17.548 56.678 62.537 1.00 12.99 113 ALA C C 1
ATOM 3284 O O . ALA C 1 114 ? -16.515 56.073 62.824 1.00 13.80 113 ALA C O 1
ATOM 3286 N N . ILE C 1 115 ? -17.865 57.849 63.086 1.00 13.33 114 ILE C N 1
ATOM 3287 C CA . ILE C 1 115 ? -16.996 58.493 64.055 1.00 12.45 114 ILE C CA 1
ATOM 3288 C C . ILE C 1 115 ? -16.973 57.788 65.413 1.00 12.32 114 ILE C C 1
ATOM 3289 O O . ILE C 1 115 ? -16.072 58.030 66.192 1.00 13.09 114 ILE C O 1
ATOM 3294 N N . VAL C 1 116 ? -17.975 56.955 65.718 1.00 12.64 115 VAL C N 1
ATOM 3295 C CA . VAL C 1 116 ? -18.164 56.496 67.089 1.00 13.25 115 VAL C CA 1
ATOM 3296 C C . VAL C 1 116 ? -16.991 55.642 67.594 1.00 13.04 115 VAL C C 1
ATOM 3297 O O . VAL C 1 116 ? -16.483 55.877 68.672 1.00 13.85 115 VAL C O 1
ATOM 3301 N N . GLU C 1 117 ? -16.579 54.646 66.824 1.00 13.07 116 GLU C N 1
ATOM 3302 C CA . GLU C 1 117 ? -15.458 53.804 67.227 1.00 14.10 116 GLU C CA 1
ATOM 3303 C C . GLU C 1 117 ? -14.127 54.567 67.221 1.00 14.04 116 GLU C C 1
ATOM 3304 O O . GLU C 1 117 ? -13.366 54.451 68.166 1.00 13.45 116 GLU C O 1
ATOM 3310 N N . PRO C 1 118 ? -13.857 55.381 66.188 1.00 12.91 117 PRO C N 1
ATOM 3311 C CA . PRO C 1 118 ? -12.715 56.290 66.243 1.00 13.30 117 PRO C CA 1
ATOM 3312 C C . PRO C 1 118 ? -12.688 57.158 67.510 1.00 13.01 117 PRO C C 1
ATOM 3313 O O . PRO C 1 118 ? -11.633 57.332 68.120 1.00 14.04 117 PRO C O 1
ATOM 3317 N N . MET C 1 119 ? -13.838 57.688 67.913 1.00 12.55 118 MET C N 1
ATOM 3318 C CA . MET C 1 119 ? -13.895 58.516 69.111 1.00 13.97 118 MET C CA 1
ATOM 3319 C C . MET C 1 119 ? -13.599 57.690 70.355 1.00 14.26 118 MET C C 1
ATOM 3320 O O . MET C 1 119 ? -12.830 58.117 71.224 1.00 13.72 118 MET C O 1
ATOM 3325 N N . LYS C 1 120 ? -14.211 56.511 70.440 1.00 14.34 119 LYS C N 1
ATOM 3326 C CA . LYS C 1 120 ? -13.951 55.590 71.537 1.00 13.54 119 LYS C CA 1
ATOM 3327 C C . LYS C 1 120 ? -12.456 55.323 71.709 1.00 13.67 119 LYS C C 1
ATOM 3328 O O . LYS C 1 120 ? -11.935 55.394 72.821 1.00 13.68 119 LYS C O 1
ATOM 3334 N N . GLU C 1 121 ? -11.760 55.032 70.609 1.00 14.16 120 GLU C N 1
ATOM 3335 C CA . GLU C 1 121 ? -10.328 54.729 70.694 1.00 14.20 120 GLU C CA 1
ATOM 3336 C C . GLU C 1 121 ? -9.533 55.974 71.083 1.00 14.22 120 GLU C C 1
ATOM 3337 O O . GLU C 1 121 ? -8.554 55.883 71.835 1.00 14.22 120 GLU C O 1
ATOM 3343 N N . THR C 1 122 ? -9.961 57.134 70.588 1.00 13.10 121 THR C N 1
ATOM 3344 C CA . THR C 1 122 ? -9.313 58.384 70.965 1.00 13.79 121 THR C CA 1
ATOM 3345 C C . THR C 1 122 ? -9.449 58.647 72.480 1.00 12.65 121 THR C C 1
ATOM 3346 O O . THR C 1 122 ? -8.491 59.048 73.146 1.00 14.42 121 THR C O 1
ATOM 3350 N N . LEU C 1 123 ? -10.649 58.415 73.001 1.00 13.29 122 LEU C N 1
ATOM 3351 C CA . LEU C 1 123 ? -10.923 58.547 74.428 1.00 13.48 122 LEU C CA 1
ATOM 3352 C C . LEU C 1 123 ? -10.073 57.594 75.272 1.00 13.07 122 LEU C C 1
ATOM 3353 O O . LEU C 1 123 ? -9.526 57.983 76.301 1.00 14.09 122 LEU C O 1
ATOM 3358 N N . LYS C 1 124 ? -9.976 56.339 74.854 1.00 13.17 123 LYS C N 1
ATOM 3359 C CA . LYS C 1 124 ? -9.111 55.386 75.564 1.00 13.30 123 LYS C CA 1
ATOM 3360 C C . LYS C 1 124 ? -7.660 55.854 75.591 1.00 13.94 123 LYS C C 1
ATOM 3361 O O . LYS C 1 124 ? -6.992 55.827 76.636 1.00 14.07 123 LYS C O 1
ATOM 3367 N N . ALA C 1 125 ? -7.173 56.282 74.435 1.00 13.69 124 ALA C N 1
ATOM 3368 C CA . ALA C 1 125 ? -5.768 56.678 74.307 1.00 15.29 124 ALA C CA 1
ATOM 3369 C C . ALA C 1 125 ? -5.450 57.931 75.138 1.00 14.42 124 ALA C C 1
ATOM 3370 O O . ALA C 1 125 ? -4.382 58.037 75.743 1.00 16.86 124 ALA C O 1
ATOM 3372 N N . ARG C 1 126 ? -6.370 58.881 75.164 1.00 12.58 125 ARG C N 1
ATOM 3373 C CA . ARG C 1 126 ? -6.083 60.169 75.791 1.00 12.79 125 ARG C CA 1
ATOM 3374 C C . ARG C 1 126 ? -6.535 60.260 77.252 1.00 12.80 125 ARG C C 1
ATOM 3375 O O . ARG C 1 126 ? -6.067 61.138 77.964 1.00 14.91 125 ARG C O 1
ATOM 3383 N N . MET C 1 127 ? -7.412 59.362 77.704 1.00 13.52 126 MET C N 1
ATOM 3384 C CA . MET C 1 127 ? -7.856 59.394 79.108 1.00 13.77 126 MET C CA 1
ATOM 3385 C C . MET C 1 127 ? -7.146 58.388 80.008 1.00 13.07 126 MET C C 1
ATOM 3386 O O . MET C 1 127 ? -7.278 58.467 81.220 1.00 14.08 126 MET C O 1
ATOM 3391 N N . GLY C 1 128 ? -6.413 57.433 79.440 1.00 14.09 127 GLY C N 1
ATOM 3392 C CA . GLY C 1 128 ? -5.763 56.406 80.257 1.00 14.55 127 GLY C CA 1
ATOM 3393 C C . GLY C 1 128 ? -6.761 55.699 81.159 1.00 13.90 127 GLY C C 1
ATOM 3394 O O . GLY C 1 128 ? -7.859 55.338 80.728 1.00 14.35 127 GLY C O 1
ATOM 3395 N N . ASN C 1 129 ? -6.403 55.537 82.428 1.00 14.97 128 ASN C N 1
ATOM 3396 C CA . ASN C 1 129 ? -7.226 54.769 83.363 1.00 16.33 128 ASN C CA 1
ATOM 3397 C C . ASN C 1 129 ? -8.537 55.437 83.736 1.00 16.17 128 ASN C C 1
ATOM 3398 O O . ASN C 1 129 ? -9.391 54.807 84.355 1.00 17.15 128 ASN C O 1
ATOM 3403 N N . TYR C 1 130 ? -8.688 56.708 83.377 1.00 14.96 129 TYR C N 1
ATOM 3404 C CA . TYR C 1 130 ? -9.954 57.417 83.589 1.00 13.99 129 TYR C CA 1
ATOM 3405 C C . TYR C 1 130 ? -11.020 57.134 82.523 1.00 13.53 129 TYR C C 1
ATOM 3406 O O . TYR C 1 130 ? -12.175 57.532 82.681 1.00 14.40 129 TYR C O 1
ATOM 3415 N N . TYR C 1 131 ? -10.637 56.431 81.458 1.00 14.67 130 TYR C N 1
ATOM 3416 C CA . TYR C 1 131 ? -11.595 55.970 80.482 1.00 14.98 130 TYR C CA 1
ATOM 3417 C C . TYR C 1 131 ? -12.609 55.038 81.130 1.00 15.37 130 TYR C C 1
ATOM 3418 O O . TYR C 1 131 ? -12.276 54.290 82.045 1.00 18.64 130 TYR C O 1
ATOM 3427 N N . SER C 1 132 ? -13.841 55.093 80.646 1.00 15.43 131 SER C N 1
ATOM 3428 C CA . SER C 1 132 ? -14.841 54.090 80.966 1.00 17.24 131 SER C CA 1
ATOM 3429 C C . SER C 1 132 ? -15.717 53.904 79.741 1.00 15.87 131 SER C C 1
ATOM 3430 O O . SER C 1 132 ? -15.813 54.794 78.900 1.00 17.38 131 SER C O 1
ATOM 3433 N N . ASP C 1 133 ? -16.394 52.763 79.661 1.00 16.36 132 ASP C N 1
ATOM 3434 C CA A ASP C 1 133 ? -17.302 52.502 78.551 0.70 16.46 132 ASP C CA 1
ATOM 3435 C CA B ASP C 1 133 ? -17.297 52.487 78.552 0.30 16.55 132 ASP C CA 1
ATOM 3436 C C . ASP C 1 133 ? -18.428 53.527 78.498 1.00 17.06 132 ASP C C 1
ATOM 3437 O O . ASP C 1 133 ? -18.898 53.898 77.411 1.00 17.86 132 ASP C O 1
ATOM 3446 N N . ASP C 1 134 ? -18.867 53.990 79.667 1.00 17.40 133 ASP C N 1
ATOM 3447 C CA . ASP C 1 134 ? -19.919 55.005 79.740 1.00 17.55 133 ASP C CA 1
ATOM 3448 C C . ASP C 1 134 ? -19.484 56.341 79.124 1.00 16.12 133 ASP C C 1
ATOM 3449 O O . ASP C 1 134 ? -20.313 57.104 78.621 1.00 17.44 133 ASP C O 1
ATOM 3454 N N . VAL C 1 135 ? -18.183 56.618 79.130 1.00 14.82 134 VAL C N 1
ATOM 3455 C CA . VAL C 1 135 ? -17.693 57.833 78.484 1.00 14.45 134 VAL C CA 1
ATOM 3456 C C . VAL C 1 135 ? -17.916 57.729 76.969 1.00 15.30 134 VAL C C 1
ATOM 3457 O O . VAL C 1 135 ? -18.421 58.668 76.343 1.00 15.26 134 VAL C O 1
ATOM 3461 N N . ALA C 1 136 ? -17.566 56.579 76.390 1.00 16.72 135 ALA C N 1
ATOM 3462 C CA . ALA C 1 136 ? -17.805 56.353 74.967 1.00 16.14 135 ALA C CA 1
ATOM 3463 C C . ALA C 1 136 ? -19.296 56.408 74.650 1.00 15.17 135 ALA C C 1
ATOM 3464 O O . ALA C 1 136 ? -19.692 56.989 73.641 1.00 18.04 135 ALA C O 1
ATOM 3466 N N . GLY C 1 137 ? -20.111 55.821 75.531 1.00 17.08 136 GLY C N 1
ATOM 3467 C CA . GLY C 1 137 ? -21.575 55.872 75.415 1.00 17.03 136 GLY C CA 1
ATOM 3468 C C . GLY C 1 137 ? -22.132 57.282 75.388 1.00 14.44 136 GLY C C 1
ATOM 3469 O O . GLY C 1 137 ? -23.039 57.584 74.616 1.00 15.97 136 GLY C O 1
ATOM 3470 N N . ALA C 1 138 ? -21.595 58.139 76.246 1.00 14.97 137 ALA C N 1
ATOM 3471 C CA . ALA C 1 138 ? -21.964 59.551 76.277 1.00 15.58 137 ALA C CA 1
ATOM 3472 C C . ALA C 1 138 ? -21.704 60.239 74.941 1.00 13.97 137 ALA C C 1
ATOM 3473 O O . ALA C 1 138 ? -22.589 60.923 74.407 1.00 14.84 137 ALA C O 1
ATOM 3475 N N . TRP C 1 139 ? -20.505 60.035 74.393 1.00 14.54 138 TRP C N 1
ATOM 3476 C CA . TRP C 1 139 ? -20.164 60.599 73.084 1.00 13.96 138 TRP C CA 1
ATOM 3477 C C . TRP C 1 139 ? -20.983 59.972 71.950 1.00 13.48 138 TRP C C 1
ATOM 3478 O O . TRP C 1 139 ? -21.373 60.665 71.023 1.00 14.26 138 TRP C O 1
ATOM 3489 N N . ALA C 1 140 ? -21.276 58.680 72.035 1.00 14.60 139 ALA C N 1
ATOM 3490 C CA . ALA C 1 140 ? -22.159 58.044 71.052 1.00 14.46 139 ALA C CA 1
ATOM 3491 C C . ALA C 1 140 ? -23.561 58.652 71.100 1.00 14.12 139 ALA C C 1
ATOM 3492 O O . ALA C 1 140 ? -24.206 58.819 70.065 1.00 13.49 139 ALA C O 1
ATOM 3494 N N . ALA C 1 141 ? -24.027 58.992 72.295 1.00 14.95 140 ALA C N 1
ATOM 3495 C CA . ALA C 1 141 ? -25.357 59.591 72.444 1.00 14.32 140 ALA C CA 1
ATOM 3496 C C . ALA C 1 141 ? -25.389 60.972 71.788 1.00 13.03 140 ALA C C 1
ATOM 3497 O O . ALA C 1 141 ? -26.372 61.381 71.187 1.00 14.57 140 ALA C O 1
ATOM 3499 N N . LEU C 1 142 ? -24.301 61.708 71.947 1.00 15.91 141 LEU C N 1
ATOM 3500 C CA . LEU C 1 142 ? -24.185 63.024 71.360 1.00 15.52 141 LEU C CA 1
ATOM 3501 C C . LEU C 1 142 ? -24.146 62.911 69.826 1.00 13.29 141 LEU C C 1
ATOM 3502 O O . LEU C 1 142 ? -24.885 63.601 69.115 1.00 14.15 141 LEU C O 1
ATOM 3507 N N . VAL C 1 143 ? -23.350 61.982 69.319 1.00 14.00 142 VAL C N 1
ATOM 3508 C CA . VAL C 1 143 ? -23.349 61.712 67.886 1.00 13.63 142 VAL C CA 1
ATOM 3509 C C . VAL C 1 143 ? -24.750 61.309 67.378 1.00 12.37 142 VAL C C 1
ATOM 3510 O O . VAL C 1 143 ? -25.143 61.696 66.283 1.00 13.30 142 VAL C O 1
ATOM 3514 N N . GLY C 1 144 ? -25.485 60.553 68.188 1.00 14.00 143 GLY C N 1
ATOM 3515 C CA . GLY C 1 144 ? -26.854 60.155 67.865 1.00 15.20 143 GLY C CA 1
ATOM 3516 C C . GLY C 1 144 ? -27.798 61.317 67.624 1.00 12.32 143 GLY C C 1
ATOM 3517 O O . GLY C 1 144 ? -28.722 61.197 66.843 1.00 15.20 143 GLY C O 1
ATOM 3518 N N . VAL C 1 145 ? -27.563 62.449 68.281 1.00 13.77 144 VAL C N 1
ATOM 3519 C CA . VAL C 1 145 ? -28.364 63.651 68.045 1.00 14.28 144 VAL C CA 1
ATOM 3520 C C . VAL C 1 145 ? -28.147 64.134 66.619 1.00 13.83 144 VAL C C 1
ATOM 3521 O O . VAL C 1 145 ? -29.104 64.437 65.916 1.00 15.24 144 VAL C O 1
ATOM 3525 N N . VAL C 1 146 ? -26.885 64.189 66.187 1.00 13.98 145 VAL C N 1
ATOM 3526 C CA . VAL C 1 146 ? -26.579 64.590 64.814 1.00 13.67 145 VAL C CA 1
ATOM 3527 C C . VAL C 1 146 ? -27.153 63.587 63.819 1.00 14.67 145 VAL C C 1
ATOM 3528 O O . VAL C 1 146 ? -27.764 63.976 62.820 1.00 14.83 145 VAL C O 1
ATOM 3532 N N . GLN C 1 147 ? -26.977 62.299 64.094 1.00 13.51 146 GLN C N 1
ATOM 3533 C CA . GLN C 1 147 ? -27.542 61.257 63.225 1.00 14.52 146 GLN C CA 1
ATOM 3534 C C . GLN C 1 147 ? -29.051 61.401 63.026 1.00 15.67 146 GLN C C 1
ATOM 3535 O O . GLN C 1 147 ? -29.551 61.216 61.915 1.00 16.39 146 GLN C O 1
ATOM 3541 N N . ALA C 1 148 ? -29.771 61.738 64.094 1.00 16.20 147 ALA C N 1
ATOM 3542 C CA . ALA C 1 148 ? -31.216 61.974 64.004 1.00 16.65 147 ALA C CA 1
ATOM 3543 C C . ALA C 1 148 ? -31.577 63.164 63.125 1.00 16.84 147 ALA C C 1
ATOM 3544 O O . ALA C 1 148 ? -32.668 63.217 62.568 1.00 19.44 147 ALA C O 1
ATOM 3546 N N . ALA C 1 149 ? -30.666 64.124 63.028 1.00 16.53 148 ALA C N 1
ATOM 3547 C CA . ALA C 1 149 ? -30.863 65.316 62.217 1.00 17.87 148 ALA C CA 1
ATOM 3548 C C . ALA C 1 149 ? -30.450 65.130 60.757 1.00 17.52 148 ALA C C 1
ATOM 3549 O O . ALA C 1 149 ? -30.713 65.995 59.940 1.00 21.85 148 ALA C O 1
ATOM 3551 N N . LEU C 1 150 ? -29.808 64.008 60.428 1.00 18.54 149 LEU C N 1
ATOM 3552 C CA . LEU C 1 150 ? -29.304 63.775 59.077 1.00 19.30 149 LEU C CA 1
ATOM 3553 C C . LEU C 1 150 ? -30.262 62.951 58.220 1.00 24.83 149 LEU C C 1
ATOM 3554 O O . LEU C 1 150 ? -31.344 62.564 58.662 1.00 32.88 149 LEU C O 1
ATOM 3560 N N . SER D 2 2 ? 2.417 84.189 50.583 1.00 38.33 1 SER D N 1
ATOM 3561 C CA . SER D 2 2 ? 3.493 85.163 50.933 1.00 35.41 1 SER D CA 1
ATOM 3562 C C . SER D 2 2 ? 2.962 86.262 51.862 1.00 33.62 1 SER D C 1
ATOM 3563 O O . SER D 2 2 ? 3.565 86.550 52.906 1.00 30.67 1 SER D O 1
ATOM 3566 N N . ARG D 2 3 ? 1.840 86.868 51.482 1.00 28.52 2 ARG D N 1
ATOM 3567 C CA . ARG D 2 3 ? 1.223 87.952 52.284 1.00 25.22 2 ARG D CA 1
ATOM 3568 C C . ARG D 2 3 ? 0.542 87.453 53.567 1.00 21.02 2 ARG D C 1
ATOM 3569 O O . ARG D 2 3 ? 0.672 88.045 54.639 1.00 19.59 2 ARG D O 1
ATOM 3577 N N . VAL D 2 4 ? -0.186 86.356 53.455 1.00 16.60 3 VAL D N 1
ATOM 3578 C CA . VAL D 2 4 ? -0.743 85.700 54.632 1.00 15.43 3 VAL D CA 1
ATOM 3579 C C . VAL D 2 4 ? 0.414 85.339 55.577 1.00 16.50 3 VAL D C 1
ATOM 3580 O O . VAL D 2 4 ? 0.336 85.591 56.779 1.00 17.87 3 VAL D O 1
ATOM 3584 N N . ALA D 2 5 ? 1.493 84.772 55.052 1.00 18.98 4 ALA D N 1
ATOM 3585 C CA . ALA D 2 5 ? 2.608 84.386 55.908 1.00 19.84 4 ALA D CA 1
ATOM 3586 C C . ALA D 2 5 ? 3.175 85.590 56.641 1.00 18.74 4 ALA D C 1
ATOM 3587 O O . ALA D 2 5 ? 3.435 85.513 57.837 1.00 20.19 4 ALA D O 1
ATOM 3589 N N . GLU D 2 6 ? 3.384 86.691 55.920 1.00 17.52 5 GLU D N 1
ATOM 3590 C CA . GLU D 2 6 ? 3.951 87.912 56.508 1.00 17.73 5 GLU D CA 1
ATOM 3591 C C . GLU D 2 6 ? 3.051 88.361 57.667 1.00 17.67 5 GLU D C 1
ATOM 3592 O O . GLU D 2 6 ? 3.520 88.591 58.782 1.00 16.61 5 GLU D O 1
ATOM 3598 N N . LEU D 2 7 ? 1.752 88.462 57.419 1.00 16.63 6 LEU D N 1
ATOM 3599 C CA . LEU D 2 7 ? 0.850 88.949 58.457 1.00 13.34 6 LEU D CA 1
ATOM 3600 C C . LEU D 2 7 ? 0.726 87.976 59.632 1.00 13.61 6 LEU D C 1
ATOM 3601 O O . LEU D 2 7 ? 0.691 88.402 60.780 1.00 14.50 6 LEU D O 1
ATOM 3606 N N . ALA D 2 8 ? 0.669 86.673 59.346 1.00 14.29 7 ALA D N 1
ATOM 3607 C CA . ALA D 2 8 ? 0.604 85.655 60.404 1.00 13.93 7 ALA D CA 1
ATOM 3608 C C . ALA D 2 8 ? 1.883 85.673 61.264 1.00 14.82 7 ALA D C 1
ATOM 3609 O O . ALA D 2 8 ? 1.795 85.609 62.495 1.00 15.19 7 ALA D O 1
ATOM 3611 N N . ASN D 2 9 ? 3.064 85.744 60.643 1.00 15.77 8 ASN D N 1
ATOM 3612 C CA . ASN D 2 9 ? 4.308 85.839 61.396 1.00 15.48 8 ASN D CA 1
ATOM 3613 C C . ASN D 2 9 ? 4.290 87.074 62.299 1.00 15.05 8 ASN D C 1
ATOM 3614 O O . ASN D 2 9 ? 4.710 86.998 63.453 1.00 15.45 8 ASN D O 1
ATOM 3619 N N . ALA D 2 10 ? 3.772 88.194 61.798 1.00 15.87 9 ALA D N 1
ATOM 3620 C CA . ALA D 2 10 ? 3.687 89.417 62.604 1.00 14.94 9 ALA D CA 1
ATOM 3621 C C . ALA D 2 10 ? 2.764 89.278 63.803 1.00 13.49 9 ALA D C 1
ATOM 3622 O O . ALA D 2 10 ? 3.096 89.769 64.872 1.00 14.17 9 ALA D O 1
ATOM 3624 N N . VAL D 2 11 ? 1.628 88.595 63.643 1.00 13.74 10 VAL D N 1
ATOM 3625 C CA . VAL D 2 11 ? 0.735 88.346 64.775 1.00 12.19 10 VAL D CA 1
ATOM 3626 C C . VAL D 2 11 ? 1.458 87.511 65.850 1.00 13.29 10 VAL D C 1
ATOM 3627 O O . VAL D 2 11 ? 1.414 87.821 67.044 1.00 13.95 10 VAL D O 1
ATOM 3631 N N . VAL D 2 12 ? 2.149 86.460 65.426 1.00 14.16 11 VAL D N 1
ATOM 3632 C CA . VAL D 2 12 ? 2.812 85.564 66.371 1.00 12.83 11 VAL D CA 1
ATOM 3633 C C . VAL D 2 12 ? 3.987 86.274 67.058 1.00 13.69 11 VAL D C 1
ATOM 3634 O O . VAL D 2 12 ? 4.365 85.927 68.174 1.00 15.95 11 VAL D O 1
ATOM 3638 N N . SER D 2 13 ? 4.540 87.292 66.414 1.00 15.02 12 SER D N 1
ATOM 3639 C CA A SER D 2 13 ? 5.669 88.016 66.984 0.80 16.44 12 SER D CA 1
ATOM 3640 C CA B SER D 2 13 ? 5.678 88.019 66.976 0.20 17.17 12 SER D CA 1
ATOM 3641 C C . SER D 2 13 ? 5.280 89.184 67.886 1.00 15.23 12 SER D C 1
ATOM 3642 O O . SER D 2 13 ? 6.149 89.752 68.557 1.00 21.44 12 SER D O 1
ATOM 3647 N N . ASN D 2 14 ? 3.994 89.537 67.926 1.00 14.56 13 ASN D N 1
ATOM 3648 C CA . ASN D 2 14 ? 3.573 90.727 68.667 1.00 13.71 13 ASN D CA 1
ATOM 3649 C C . ASN D 2 14 ? 2.946 90.400 70.026 1.00 14.09 13 ASN D C 1
ATOM 3650 O O . ASN D 2 14 ? 1.743 90.175 70.130 1.00 13.85 13 ASN D O 1
ATOM 3655 N N . ALA D 2 15 ? 3.766 90.373 71.071 1.00 15.55 14 ALA D N 1
ATOM 3656 C CA . ALA D 2 15 ? 3.310 89.985 72.407 1.00 15.53 14 ALA D CA 1
ATOM 3657 C C . ALA D 2 15 ? 2.270 90.956 72.977 1.00 16.68 14 ALA D C 1
ATOM 3658 O O . ALA D 2 15 ? 1.292 90.527 73.583 1.00 15.12 14 ALA D O 1
ATOM 3660 N N . ASP D 2 16 ? 2.470 92.257 72.801 1.00 17.75 15 ASP D N 1
ATOM 3661 C CA . ASP D 2 16 ? 1.531 93.224 73.379 1.00 16.98 15 ASP D CA 1
ATOM 3662 C C . ASP D 2 16 ? 0.134 93.021 72.814 1.00 14.67 15 ASP D C 1
ATOM 3663 O O . ASP D 2 16 ? -0.847 93.096 73.529 1.00 14.75 15 ASP D O 1
ATOM 3668 N N . GLN D 2 17 ? 0.068 92.771 71.516 1.00 13.35 16 GLN D N 1
ATOM 3669 C CA A GLN D 2 17 ? -1.199 92.519 70.847 0.80 12.55 16 GLN D CA 1
ATOM 3670 C CA B GLN D 2 17 ? -1.193 92.519 70.836 0.20 12.41 16 GLN D CA 1
ATOM 3671 C C . GLN D 2 17 ? -1.853 91.242 71.362 1.00 12.02 16 GLN D C 1
ATOM 3672 O O . GLN D 2 17 ? -3.065 91.191 71.506 1.00 11.56 16 GLN D O 1
ATOM 3683 N N . LYS D 2 18 ? -1.057 90.210 71.664 1.00 11.87 17 LYS D N 1
ATOM 3684 C CA . LYS D 2 18 ? -1.632 88.985 72.231 1.00 11.77 17 LYS D CA 1
ATOM 3685 C C . LYS D 2 18 ? -2.264 89.270 73.592 1.00 12.22 17 LYS D C 1
ATOM 3686 O O . LYS D 2 18 ? -3.304 88.709 73.912 1.00 12.17 17 LYS D O 1
ATOM 3692 N N . ASP D 2 19 ? -1.620 90.104 74.406 1.00 12.47 18 ASP D N 1
ATOM 3693 C CA A ASP D 2 19 ? -2.173 90.474 75.710 0.70 12.31 18 ASP D CA 1
ATOM 3694 C CA B ASP D 2 19 ? -2.157 90.513 75.701 0.30 12.36 18 ASP D CA 1
ATOM 3695 C C . ASP D 2 19 ? -3.556 91.106 75.534 1.00 11.38 18 ASP D C 1
ATOM 3696 O O . ASP D 2 19 ? -4.494 90.755 76.248 1.00 11.81 18 ASP D O 1
ATOM 3705 N N . LEU D 2 20 ? -3.676 92.037 74.590 1.00 11.42 19 LEU D N 1
ATOM 3706 C CA . LEU D 2 20 ? -4.957 92.707 74.350 1.00 12.26 19 LEU D CA 1
ATOM 3707 C C . LEU D 2 20 ? -6.008 91.709 73.888 1.00 11.27 19 LEU D C 1
ATOM 3708 O O . LEU D 2 20 ? -7.172 91.811 74.296 1.00 11.21 19 LEU D O 1
ATOM 3713 N N . LEU D 2 21 ? -5.619 90.764 73.028 1.00 10.64 20 LEU D N 1
ATOM 3714 C CA . LEU D 2 21 ? -6.569 89.776 72.521 1.00 9.78 20 LEU D CA 1
ATOM 3715 C C . LEU D 2 21 ? -7.060 88.891 73.648 1.00 10.25 20 LEU D C 1
ATOM 3716 O O . LEU D 2 21 ? -8.265 88.643 73.760 1.00 10.80 20 LEU D O 1
ATOM 3721 N N . ARG D 2 22 ? -6.156 88.410 74.484 1.00 10.25 21 ARG D N 1
ATOM 3722 C CA . ARG D 2 22 ? -6.538 87.483 75.534 1.00 10.07 21 ARG D CA 1
ATOM 3723 C C . ARG D 2 22 ? -7.342 88.164 76.638 1.00 10.70 21 ARG D C 1
ATOM 3724 O O . ARG D 2 22 ? -8.289 87.580 77.141 1.00 11.49 21 ARG D O 1
ATOM 3732 N N . MET D 2 23 ? -6.986 89.395 77.006 1.00 11.60 22 MET D N 1
ATOM 3733 C CA A MET D 2 23 ? -7.715 90.147 78.023 0.70 13.40 22 MET D CA 1
ATOM 3734 C CA B MET D 2 23 ? -7.729 90.111 78.051 0.30 12.40 22 MET D CA 1
ATOM 3735 C C . MET D 2 23 ? -9.158 90.336 77.583 1.00 12.03 22 MET D C 1
ATOM 3736 O O . MET D 2 23 ? -10.105 90.057 78.310 1.00 12.36 22 MET D O 1
ATOM 3745 N N . SER D 2 24 ? -9.318 90.820 76.367 1.00 10.71 23 SER D N 1
ATOM 3746 C CA . SER D 2 24 ? -10.646 91.076 75.841 1.00 10.90 23 SER D CA 1
ATOM 3747 C C . SER D 2 24 ? -11.392 89.755 75.659 1.00 10.08 23 SER D C 1
ATOM 3748 O O . SER D 2 24 ? -12.579 89.685 75.916 1.00 10.98 23 SER D O 1
ATOM 3751 N N . TRP D 2 25 ? -10.692 88.700 75.253 1.00 9.93 24 TRP D N 1
ATOM 3752 C CA . TRP D 2 25 ? -11.315 87.379 75.145 1.00 10.25 24 TRP D CA 1
ATOM 3753 C C . TRP D 2 25 ? -11.899 86.912 76.483 1.00 9.64 24 TRP D C 1
ATOM 3754 O O . TRP D 2 25 ? -12.951 86.276 76.532 1.00 10.03 24 TRP D O 1
ATOM 3765 N N . GLY D 2 26 ? -11.235 87.236 77.584 1.00 9.64 25 GLY D N 1
ATOM 3766 C CA . GLY D 2 26 ? -11.752 86.874 78.894 1.00 9.22 25 GLY D CA 1
ATOM 3767 C C . GLY D 2 26 ? -13.151 87.403 79.142 1.00 8.84 25 GLY D C 1
ATOM 3768 O O . GLY D 2 26 ? -13.925 86.745 79.824 1.00 10.29 25 GLY D O 1
ATOM 3769 N N . VAL D 2 27 ? -13.476 88.576 78.600 1.00 8.75 26 VAL D N 1
ATOM 3770 C CA A VAL D 2 27 ? -14.817 89.168 78.739 0.50 8.96 26 VAL D CA 1
ATOM 3771 C CA B VAL D 2 27 ? -14.836 89.108 78.762 0.50 8.99 26 VAL D CA 1
ATOM 3772 C C . VAL D 2 27 ? -15.768 88.705 77.625 1.00 9.36 26 VAL D C 1
ATOM 3773 O O . VAL D 2 27 ? -16.943 88.445 77.876 1.00 11.08 26 VAL D O 1
ATOM 3780 N N . LEU D 2 28 ? -15.281 88.621 76.394 1.00 10.10 27 LEU D N 1
ATOM 3781 C CA . LEU D 2 28 ? -16.114 88.204 75.261 1.00 10.61 27 LEU D CA 1
ATOM 3782 C C . LEU D 2 28 ? -16.629 86.788 75.400 1.00 9.27 27 LEU D C 1
ATOM 3783 O O . LEU D 2 28 ? -17.730 86.492 74.914 1.00 9.89 27 LEU D O 1
ATOM 3788 N N . SER D 2 29 ? -15.872 85.936 76.093 1.00 8.56 28 SER D N 1
ATOM 3789 C CA . SER D 2 29 ? -16.199 84.511 76.178 1.00 8.95 28 SER D CA 1
ATOM 3790 C C . SER D 2 29 ? -16.982 84.107 77.440 1.00 9.77 28 SER D C 1
ATOM 3791 O O . SER D 2 29 ? -17.331 82.942 77.596 1.00 11.18 28 SER D O 1
ATOM 3794 N N . VAL D 2 30 ? -17.285 85.045 78.325 1.00 9.47 29 VAL D N 1
ATOM 3795 C CA . VAL D 2 30 ? -18.111 84.724 79.484 1.00 9.52 29 VAL D CA 1
ATOM 3796 C C . VAL D 2 30 ? -19.457 84.160 79.022 1.00 10.22 29 VAL D C 1
ATOM 3797 O O . VAL D 2 30 ? -19.949 83.163 79.559 1.00 11.41 29 VAL D O 1
ATOM 3801 N N . ASP D 2 31 ? -20.044 84.822 78.027 1.00 9.60 30 ASP D N 1
ATOM 3802 C CA . ASP D 2 31 ? -21.356 84.458 77.492 1.00 9.54 30 ASP D CA 1
ATOM 3803 C C . ASP D 2 31 ? -21.187 84.351 75.984 1.00 9.55 30 ASP D C 1
ATOM 3804 O O . ASP D 2 31 ? -21.493 85.274 75.238 1.00 10.05 30 ASP D O 1
ATOM 3809 N N . MET D 2 32 ? -20.678 83.212 75.537 1.00 10.60 31 MET D N 1
ATOM 3810 C CA A MET D 2 32 ? -20.365 83.010 74.129 0.70 10.38 31 MET D CA 1
ATOM 3811 C CA B MET D 2 32 ? -20.354 83.069 74.128 0.30 10.66 31 MET D CA 1
ATOM 3812 C C . MET D 2 32 ? -21.597 83.244 73.256 1.00 10.13 31 MET D C 1
ATOM 3813 O O . MET D 2 32 ? -21.543 83.920 72.231 1.00 9.67 31 MET D O 1
ATOM 3822 N N . GLU D 2 33 ? -22.721 82.657 73.656 1.00 10.14 32 GLU D N 1
ATOM 3823 C CA . GLU D 2 33 ? -23.935 82.781 72.868 1.00 9.74 32 GLU D CA 1
ATOM 3824 C C . GLU D 2 33 ? -24.405 84.238 72.772 1.00 9.47 32 GLU D C 1
ATOM 3825 O O . GLU D 2 33 ? -24.687 84.751 71.681 1.00 10.07 32 GLU D O 1
ATOM 3831 N N . GLY D 2 34 ? -24.496 84.905 73.915 1.00 9.90 33 GLY D N 1
ATOM 3832 C CA . GLY D 2 34 ? -24.963 86.282 73.926 1.00 10.26 33 GLY D CA 1
ATOM 3833 C C . GLY D 2 34 ? -24.039 87.212 73.176 1.00 9.65 33 GLY D C 1
ATOM 3834 O O . GLY D 2 34 ? -24.481 88.113 72.463 1.00 9.40 33 GLY D O 1
ATOM 3835 N N . THR D 2 35 ? -22.745 87.018 73.373 1.00 9.67 34 THR D N 1
ATOM 3836 C CA . THR D 2 35 ? -21.753 87.854 72.695 1.00 9.41 34 THR D CA 1
ATOM 3837 C C . THR D 2 35 ? -21.797 87.612 71.184 1.00 9.29 34 THR D C 1
ATOM 3838 O O . THR D 2 35 ? -21.743 88.554 70.404 1.00 8.82 34 THR D O 1
ATOM 3842 N N . GLY D 2 36 ? -21.932 86.355 70.776 1.00 9.57 35 GLY D N 1
ATOM 3843 C CA . GLY D 2 36 ? -22.039 86.052 69.348 1.00 9.05 35 GLY D CA 1
ATOM 3844 C C . GLY D 2 36 ? -23.243 86.744 68.721 1.00 8.84 35 GLY D C 1
ATOM 3845 O O . GLY D 2 36 ? -23.155 87.318 67.653 1.00 9.04 35 GLY D O 1
ATOM 3846 N N . LEU D 2 37 ? -24.391 86.660 69.389 1.00 9.38 36 LEU D N 1
ATOM 3847 C CA . LEU D 2 37 ? -25.637 87.269 68.911 1.00 9.08 36 LEU D CA 1
ATOM 3848 C C . LEU D 2 37 ? -25.475 88.773 68.845 1.00 9.31 36 LEU D C 1
ATOM 3849 O O . LEU D 2 37 ? -25.922 89.397 67.889 1.00 9.63 36 LEU D O 1
ATOM 3854 N N . MET D 2 38 ? -24.792 89.349 69.837 1.00 9.47 37 MET D N 1
ATOM 3855 C CA . MET D 2 38 ? -24.546 90.792 69.855 1.00 10.33 37 MET D CA 1
ATOM 3856 C C . MET D 2 38 ? -23.661 91.209 68.680 1.00 9.63 37 MET D C 1
ATOM 3857 O O . MET D 2 38 ? -23.928 92.210 68.022 1.00 10.45 37 MET D O 1
ATOM 3862 N N . LEU D 2 39 ? -22.588 90.447 68.446 1.00 8.83 38 LEU D N 1
ATOM 3863 C CA . LEU D 2 39 ? -21.699 90.724 67.343 1.00 9.08 38 LEU D CA 1
ATOM 3864 C C . LEU D 2 39 ? -22.455 90.695 66.005 1.00 8.79 38 LEU D C 1
ATOM 3865 O O . LEU D 2 39 ? -22.314 91.581 65.172 1.00 9.17 38 LEU D O 1
ATOM 3870 N N . MET D 2 40 ? -23.242 89.650 65.804 1.00 9.40 39 MET D N 1
ATOM 3871 C CA . MET D 2 40 ? -24.045 89.531 64.588 1.00 9.54 39 MET D CA 1
ATOM 3872 C C . MET D 2 40 ? -25.083 90.652 64.466 1.00 9.60 39 MET D C 1
ATOM 3873 O O . MET D 2 40 ? -25.258 91.207 63.383 1.00 10.53 39 MET D O 1
ATOM 3878 N N . ALA D 2 41 ? -25.772 90.983 65.558 1.00 10.09 40 ALA D N 1
ATOM 3879 C CA . ALA D 2 41 ? -26.700 92.107 65.536 1.00 10.51 40 ALA D CA 1
ATOM 3880 C C . ALA D 2 41 ? -26.003 93.390 65.087 1.00 10.18 40 ALA D C 1
ATOM 3881 O O . ALA D 2 41 ? -26.546 94.161 64.275 1.00 10.92 40 ALA D O 1
ATOM 3883 N N . ASN D 2 42 ? -24.806 93.634 65.621 1.00 10.02 41 ASN D N 1
ATOM 3884 C CA . ASN D 2 42 ? -24.072 94.834 65.255 1.00 10.39 41 ASN D CA 1
ATOM 3885 C C . ASN D 2 42 ? -23.686 94.799 63.775 1.00 11.69 41 ASN D C 1
ATOM 3886 O O . ASN D 2 42 ? -23.711 95.828 63.096 1.00 13.47 41 ASN D O 1
ATOM 3891 N N . LEU D 2 43 ? -23.318 93.627 63.270 1.00 9.93 42 LEU D N 1
ATOM 3892 C CA . LEU D 2 43 ? -23.010 93.474 61.848 1.00 10.74 42 LEU D CA 1
ATOM 3893 C C . LEU D 2 43 ? -24.205 93.827 60.973 1.00 12.23 42 LEU D C 1
ATOM 3894 O O . LEU D 2 43 ? -24.085 94.543 59.988 1.00 12.70 42 LEU D O 1
ATOM 3899 N N . PHE D 2 44 ? -25.367 93.306 61.324 1.00 11.65 43 PHE D N 1
ATOM 3900 C CA . PHE D 2 44 ? -26.555 93.590 60.525 1.00 12.57 43 PHE D CA 1
ATOM 3901 C C . PHE D 2 44 ? -26.977 95.064 60.586 1.00 14.87 43 PHE D C 1
ATOM 3902 O O . PHE D 2 44 ? -27.573 95.575 59.632 1.00 17.56 43 PHE D O 1
ATOM 3910 N N . LYS D 2 45 ? -26.632 95.728 61.690 1.00 15.72 44 LYS D N 1
ATOM 3911 C CA A LYS D 2 45 ? -26.958 97.151 61.906 0.50 19.82 44 LYS D CA 1
ATOM 3912 C CA B LYS D 2 45 ? -27.007 97.128 61.880 0.50 19.55 44 LYS D CA 1
ATOM 3913 C C . LYS D 2 45 ? -26.183 98.013 60.952 1.00 20.95 44 LYS D C 1
ATOM 3914 O O . LYS D 2 45 ? -26.729 98.940 60.347 1.00 22.47 44 LYS D O 1
ATOM 3925 N N . THR D 2 46 ? -24.885 97.715 60.858 1.00 19.84 45 THR D N 1
ATOM 3926 C CA . THR D 2 46 ? -23.965 98.570 60.112 1.00 20.98 45 THR D CA 1
ATOM 3927 C C . THR D 2 46 ? -23.673 98.130 58.652 1.00 17.19 45 THR D C 1
ATOM 3928 O O . THR D 2 46 ? -23.224 98.947 57.833 1.00 16.93 45 THR D O 1
ATOM 3932 N N . SER D 2 47 ? -23.960 96.874 58.323 1.00 17.42 46 SER D N 1
ATOM 3933 C CA . SER D 2 47 ? -23.908 96.384 56.943 1.00 20.04 46 SER D CA 1
ATOM 3934 C C . SER D 2 47 ? -25.265 95.844 56.452 1.00 25.61 46 SER D C 1
ATOM 3935 O O . SER D 2 47 ? -25.601 94.682 56.709 1.00 24.81 46 SER D O 1
ATOM 3938 N N . PRO D 2 48 ? -26.027 96.658 55.708 1.00 31.34 47 PRO D N 1
ATOM 3939 C CA . PRO D 2 48 ? -27.297 96.142 55.170 1.00 34.77 47 PRO D CA 1
ATOM 3940 C C . PRO D 2 48 ? -27.099 94.912 54.286 1.00 33.48 47 PRO D C 1
ATOM 3941 O O . PRO D 2 48 ? -27.878 93.955 54.377 1.00 39.47 47 PRO D O 1
ATOM 3945 N N . SER D 2 49 ? -26.035 94.937 53.478 1.00 34.10 48 SER D N 1
ATOM 3946 C CA A SER D 2 49 ? -25.712 93.835 52.566 0.70 23.30 48 SER D CA 1
ATOM 3947 C CA B SER D 2 49 ? -25.707 93.835 52.569 0.30 31.91 48 SER D CA 1
ATOM 3948 C C . SER D 2 49 ? -25.499 92.495 53.280 1.00 27.20 48 SER D C 1
ATOM 3949 O O . SER D 2 49 ? -25.713 91.439 52.688 1.00 27.44 48 SER D O 1
ATOM 3954 N N . ALA D 2 50 ? -25.076 92.527 54.540 1.00 23.50 49 ALA D N 1
ATOM 3955 C CA . ALA D 2 50 ? -24.819 91.288 55.267 1.00 21.35 49 ALA D CA 1
ATOM 3956 C C . ALA D 2 50 ? -26.070 90.439 55.428 1.00 19.30 49 ALA D C 1
ATOM 3957 O O . ALA D 2 50 ? -26.001 89.225 55.345 1.00 19.41 49 ALA D O 1
ATOM 3959 N N . LYS D 2 51 ? -27.215 91.077 55.644 1.00 21.18 50 LYS D N 1
ATOM 3960 C CA . LYS D 2 51 ? -28.469 90.340 55.784 1.00 23.44 50 LYS D CA 1
ATOM 3961 C C . LYS D 2 51 ? -28.667 89.401 54.589 1.00 21.12 50 LYS D C 1
ATOM 3962 O O . LYS D 2 51 ? -28.984 88.223 54.757 1.00 24.27 50 LYS D O 1
ATOM 3968 N N . GLY D 2 52 ? -28.471 89.933 53.384 1.00 23.70 51 GLY D N 1
ATOM 3969 C CA . GLY D 2 52 ? -28.588 89.152 52.156 1.00 23.26 51 GLY D CA 1
ATOM 3970 C C . GLY D 2 52 ? -27.607 87.996 52.079 1.00 21.53 51 GLY D C 1
ATOM 3971 O O . GLY D 2 52 ? -27.979 86.900 51.689 1.00 23.38 51 GLY D O 1
ATOM 3972 N N . LYS D 2 53 ? -26.350 88.228 52.456 1.00 18.57 52 LYS D N 1
ATOM 3973 C CA . LYS D 2 53 ? -25.336 87.159 52.440 1.00 16.82 52 LYS D CA 1
ATOM 3974 C C . LYS D 2 53 ? -25.690 86.049 53.436 1.00 17.96 52 LYS D C 1
ATOM 3975 O O . LYS D 2 53 ? -25.297 84.895 53.264 1.00 17.23 52 LYS D O 1
ATOM 3981 N N . PHE D 2 54 ? -26.389 86.422 54.500 1.00 15.76 53 PHE D N 1
ATOM 3982 C CA . PHE D 2 54 ? -26.833 85.486 55.537 1.00 15.63 53 PHE D CA 1
ATOM 3983 C C . PHE D 2 54 ? -28.284 85.030 55.348 1.00 17.03 53 PHE D C 1
ATOM 3984 O O . PHE D 2 54 ? -28.992 84.744 56.319 1.00 15.77 53 PHE D O 1
ATOM 3992 N N . ALA D 2 55 ? -28.717 84.942 54.093 1.00 16.83 54 ALA D N 1
ATOM 3993 C CA . ALA D 2 55 ? -30.097 84.607 53.780 1.00 17.86 54 ALA D CA 1
ATOM 3994 C C . ALA D 2 55 ? -30.518 83.273 54.394 1.00 17.46 54 ALA D C 1
ATOM 3995 O O . ALA D 2 55 ? -31.659 83.122 54.814 1.00 18.98 54 ALA D O 1
ATOM 3997 N N . ARG D 2 56 ? -29.602 82.304 54.464 1.00 15.40 55 ARG D N 1
ATOM 3998 C CA . ARG D 2 56 ? -29.932 81.001 55.042 1.00 13.34 55 ARG D CA 1
ATOM 3999 C C . ARG D 2 56 ? -30.528 81.134 56.436 1.00 12.46 55 ARG D C 1
ATOM 4000 O O . ARG D 2 56 ? -31.357 80.316 56.829 1.00 15.04 55 ARG D O 1
ATOM 4008 N N . LEU D 2 57 ? -30.112 82.151 57.183 1.00 13.11 56 LEU D N 1
ATOM 4009 C CA . LEU D 2 57 ? -30.491 82.274 58.574 1.00 12.29 56 LEU D CA 1
ATOM 4010 C C . LEU D 2 57 ? -31.920 82.802 58.776 1.00 13.54 56 LEU D C 1
ATOM 4011 O O . LEU D 2 57 ? -32.396 82.819 59.900 1.00 15.36 56 LEU D O 1
ATOM 4016 N N . GLY D 2 58 ? -32.590 83.235 57.705 1.00 14.16 57 GLY D N 1
ATOM 4017 C CA . GLY D 2 58 ? -33.972 83.715 57.805 1.00 14.91 57 GLY D CA 1
ATOM 4018 C C . GLY D 2 58 ? -34.061 85.098 58.424 1.00 14.68 57 GLY D C 1
ATOM 4019 O O . GLY D 2 58 ? -33.280 85.993 58.099 1.00 16.53 57 GLY D O 1
ATOM 4020 N N . ASP D 2 59 ? -35.012 85.259 59.340 1.00 14.41 58 ASP D N 1
ATOM 4021 C CA . ASP D 2 59 ? -35.323 86.567 59.906 1.00 15.46 58 ASP D CA 1
ATOM 4022 C C . ASP D 2 59 ? -34.342 86.887 61.011 1.00 16.18 58 ASP D C 1
ATOM 4023 O O . ASP D 2 59 ? -34.585 86.615 62.186 1.00 16.15 58 ASP D O 1
ATOM 4028 N N . VAL D 2 60 ? -33.228 87.491 60.623 1.00 14.74 59 VAL D N 1
ATOM 4029 C CA . VAL D 2 60 ? -32.160 87.735 61.575 1.00 16.37 59 VAL D CA 1
ATOM 4030 C C . VAL D 2 60 ? -32.551 88.811 62.588 1.00 15.27 59 VAL D C 1
ATOM 4031 O O . VAL D 2 60 ? -31.994 88.852 63.688 1.00 17.36 59 VAL D O 1
ATOM 4035 N N . SER D 2 61 ? -33.525 89.655 62.253 1.00 16.59 60 SER D N 1
ATOM 4036 C CA . SER D 2 61 ? -33.985 90.665 63.205 1.00 18.48 60 SER D CA 1
ATOM 4037 C C . SER D 2 61 ? -34.498 90.047 64.507 1.00 17.54 60 SER D C 1
ATOM 4038 O O . SER D 2 61 ? -34.519 90.714 65.537 1.00 19.55 60 SER D O 1
ATOM 4041 N N . ALA D 2 62 ? -34.904 88.777 64.455 1.00 18.13 61 ALA D N 1
ATOM 4042 C CA . ALA D 2 62 ? -35.426 88.070 65.623 1.00 18.04 61 ALA D CA 1
ATOM 4043 C C . ALA D 2 62 ? -34.363 87.706 66.665 1.00 17.31 61 ALA D C 1
ATOM 4044 O O . ALA D 2 62 ? -34.698 87.278 67.774 1.00 16.90 61 ALA D O 1
ATOM 4046 N N . GLY D 2 63 ? -33.088 87.866 66.316 1.00 15.37 62 GLY D N 1
ATOM 4047 C CA . GLY D 2 63 ? -32.019 87.680 67.285 1.00 12.83 62 GLY D CA 1
ATOM 4048 C C . GLY D 2 63 ? -32.046 86.310 67.935 1.00 13.38 62 GLY D C 1
ATOM 4049 O O . GLY D 2 63 ? -32.124 85.292 67.243 1.00 13.99 62 GLY D O 1
ATOM 4050 N N . LYS D 2 64 ? -32.025 86.282 69.270 1.00 13.77 63 LYS D N 1
ATOM 4051 C CA . LYS D 2 64 ? -31.956 85.020 70.005 1.00 14.87 63 LYS D CA 1
ATOM 4052 C C . LYS D 2 64 ? -33.153 84.099 69.759 1.00 15.42 63 LYS D C 1
ATOM 4053 O O . LYS D 2 64 ? -33.085 82.917 70.050 1.00 17.77 63 LYS D O 1
ATOM 4059 N N . ASP D 2 65 ? -34.257 84.625 69.232 1.00 14.98 64 ASP D N 1
ATOM 4060 C CA . ASP D 2 65 ? -35.421 83.777 68.962 1.00 16.03 64 ASP D CA 1
ATOM 4061 C C . ASP D 2 65 ? -35.358 83.049 67.596 1.00 13.67 64 ASP D C 1
ATOM 4062 O O . ASP D 2 65 ? -36.282 82.317 67.236 1.00 18.52 64 ASP D O 1
ATOM 4067 N N . ASN D 2 66 ? -34.275 83.245 66.858 1.00 12.69 65 ASN D N 1
ATOM 4068 C CA . ASN D 2 66 ? -34.074 82.603 65.573 1.00 11.79 65 ASN D CA 1
ATOM 4069 C C . ASN D 2 66 ? -33.011 81.515 65.790 1.00 11.00 65 ASN D C 1
ATOM 4070 O O . ASN D 2 66 ? -31.854 81.816 66.044 1.00 11.98 65 ASN D O 1
ATOM 4075 N N . SER D 2 67 ? -33.412 80.255 65.685 1.00 11.90 66 SER D N 1
ATOM 4076 C CA A SER D 2 67 ? -32.541 79.128 66.020 0.70 11.07 66 SER D CA 1
ATOM 4077 C CA B SER D 2 67 ? -32.543 79.127 66.014 0.30 11.85 66 SER D CA 1
ATOM 4078 C C . SER D 2 67 ? -31.342 79.024 65.082 1.00 10.94 66 SER D C 1
ATOM 4079 O O . SER D 2 67 ? -30.237 78.732 65.533 1.00 10.98 66 SER D O 1
ATOM 4084 N N . LYS D 2 68 ? -31.550 79.250 63.789 1.00 11.06 67 LYS D N 1
ATOM 4085 C CA . LYS D 2 68 ? -30.468 79.217 62.817 1.00 10.69 67 LYS D CA 1
ATOM 4086 C C . LYS D 2 68 ? -29.455 80.314 63.125 1.00 10.32 67 LYS D C 1
ATOM 4087 O O . LYS D 2 68 ? -28.246 80.073 63.078 1.00 10.54 67 LYS D O 1
ATOM 4093 N N . LEU D 2 69 ? -29.926 81.514 63.439 1.00 11.31 68 LEU D N 1
ATOM 4094 C CA . LEU D 2 69 ? -29.012 82.586 63.831 1.00 11.02 68 LEU D CA 1
ATOM 4095 C C . LEU D 2 69 ? -28.280 82.267 65.132 1.00 10.36 68 LEU D C 1
ATOM 4096 O O . LEU D 2 69 ? -27.066 82.520 65.233 1.00 10.96 68 LEU D O 1
ATOM 4101 N N . ARG D 2 70 ? -28.955 81.660 66.101 1.00 11.64 69 ARG D N 1
ATOM 4102 C CA . ARG D 2 70 ? -28.250 81.236 67.324 1.00 11.51 69 ARG D CA 1
ATOM 4103 C C . ARG D 2 70 ? -27.137 80.245 67.017 1.00 10.35 69 ARG D C 1
ATOM 4104 O O . ARG D 2 70 ? -26.025 80.403 67.499 1.00 10.18 69 ARG D O 1
ATOM 4112 N N . GLY D 2 71 ? -27.418 79.231 66.212 1.00 10.21 70 GLY D N 1
ATOM 4113 C CA . GLY D 2 71 ? -26.412 78.225 65.882 1.00 10.45 70 GLY D CA 1
ATOM 4114 C C . GLY D 2 71 ? -25.206 78.853 65.209 1.00 10.53 70 GLY D C 1
ATOM 4115 O O . GLY D 2 71 ? -24.059 78.555 65.536 1.00 10.82 70 GLY D O 1
ATOM 4116 N N . HIS D 2 72 ? -25.459 79.730 64.252 1.00 9.57 71 HIS D N 1
ATOM 4117 C CA . HIS D 2 72 ? -24.394 80.423 63.567 1.00 9.53 71 HIS D CA 1
ATOM 4118 C C . HIS D 2 72 ? -23.557 81.285 64.514 1.00 9.47 71 HIS D C 1
ATOM 4119 O O . HIS D 2 72 ? -22.322 81.262 64.475 1.00 10.34 71 HIS D O 1
ATOM 4126 N N . SER D 2 73 ? -24.240 82.087 65.323 1.00 9.37 72 SER D N 1
ATOM 4127 C CA . SER D 2 73 ? -23.586 83.055 66.192 1.00 9.28 72 SER D CA 1
ATOM 4128 C C . SER D 2 73 ? -22.706 82.391 67.218 1.00 9.52 72 SER D C 1
ATOM 4129 O O . SER D 2 73 ? -21.623 82.884 67.517 1.00 9.98 72 SER D O 1
ATOM 4132 N N . ILE D 2 74 ? -23.156 81.266 67.749 1.00 9.45 73 ILE D N 1
ATOM 4133 C CA . ILE D 2 74 ? -22.323 80.480 68.657 1.00 10.60 73 ILE D CA 1
ATOM 4134 C C . ILE D 2 74 ? -21.057 79.953 67.964 1.00 11.56 73 ILE D C 1
ATOM 4135 O O . ILE D 2 74 ? -19.933 80.040 68.515 1.00 11.67 73 ILE D O 1
ATOM 4140 N N . THR D 2 75 ? -21.216 79.419 66.755 1.00 10.96 74 THR D N 1
ATOM 4141 C CA . THR D 2 75 ? -20.076 78.876 66.020 1.00 11.56 74 THR D CA 1
ATOM 4142 C C . THR D 2 75 ? -19.063 79.984 65.705 1.00 10.62 74 THR D C 1
ATOM 4143 O O . THR D 2 75 ? -17.834 79.762 65.727 1.00 12.31 74 THR D O 1
ATOM 4147 N N . LEU D 2 76 ? -19.566 81.173 65.389 1.00 10.38 75 LEU D N 1
ATOM 4148 C CA . LEU D 2 76 ? -18.675 82.313 65.142 1.00 9.50 75 LEU D CA 1
ATOM 4149 C C . LEU D 2 76 ? -17.759 82.569 66.343 1.00 9.58 75 LEU D C 1
ATOM 4150 O O . LEU D 2 76 ? -16.561 82.828 66.191 1.00 10.36 75 LEU D O 1
ATOM 4155 N N . MET D 2 77 ? -18.323 82.490 67.540 1.00 9.18 76 MET D N 1
ATOM 4156 C CA . MET D 2 77 ? -17.518 82.675 68.738 1.00 8.63 76 MET D CA 1
ATOM 4157 C C . MET D 2 77 ? -16.461 81.602 68.935 1.00 9.19 76 MET D C 1
ATOM 4158 O O . MET D 2 77 ? -15.363 81.927 69.372 1.00 9.12 76 MET D O 1
ATOM 4163 N N . TYR D 2 78 ? -16.730 80.351 68.601 1.00 8.89 77 TYR D N 1
ATOM 4164 C CA . TYR D 2 78 ? -15.646 79.346 68.605 1.00 9.29 77 TYR D CA 1
ATOM 4165 C C . TYR D 2 78 ? -14.579 79.599 67.550 1.00 9.33 77 TYR D C 1
ATOM 4166 O O . TYR D 2 78 ? -13.444 79.204 67.743 1.00 10.72 77 TYR D O 1
ATOM 4175 N N . ALA D 2 79 ? -14.922 80.269 66.458 1.00 9.65 78 ALA D N 1
ATOM 4176 C CA . ALA D 2 79 ? -13.929 80.669 65.479 1.00 9.71 78 ALA D CA 1
ATOM 4177 C C . ALA D 2 79 ? -13.022 81.728 66.084 1.00 9.60 78 ALA D C 1
ATOM 4178 O O . ALA D 2 79 ? -11.806 81.697 65.860 1.00 9.70 78 ALA D O 1
ATOM 4180 N N . LEU D 2 80 ? -13.550 82.630 66.898 1.00 9.57 79 LEU D N 1
ATOM 4181 C CA . LEU D 2 80 ? -12.698 83.595 67.590 1.00 9.74 79 LEU D CA 1
ATOM 4182 C C . LEU D 2 80 ? -11.845 82.895 68.648 1.00 9.51 79 LEU D C 1
ATOM 4183 O O . LEU D 2 80 ? -10.659 83.216 68.803 1.00 10.47 79 LEU D O 1
ATOM 4188 N N . GLN D 2 81 ? -12.394 81.910 69.345 1.00 9.62 80 GLN D N 1
ATOM 4189 C CA . GLN D 2 81 ? -11.576 81.100 70.285 1.00 9.21 80 GLN D CA 1
ATOM 4190 C C . GLN D 2 81 ? -10.425 80.432 69.557 1.00 9.57 80 GLN D C 1
ATOM 4191 O O . GLN D 2 81 ? -9.304 80.387 70.067 1.00 10.59 80 GLN D O 1
ATOM 4197 N N . ASN D 2 82 ? -10.727 79.890 68.379 1.00 9.33 81 ASN D N 1
ATOM 4198 C CA . ASN D 2 82 ? -9.723 79.270 67.494 1.00 9.44 81 ASN D CA 1
ATOM 4199 C C . ASN D 2 82 ? -8.545 80.250 67.237 1.00 9.57 81 ASN D C 1
ATOM 4200 O O . ASN D 2 82 ? -7.379 79.920 67.467 1.00 11.21 81 ASN D O 1
ATOM 4205 N N . PHE D 2 83 ? -8.853 81.458 66.777 1.00 9.95 82 PHE D N 1
ATOM 4206 C CA . PHE D 2 83 ? -7.824 82.502 66.627 1.00 10.21 82 PHE D CA 1
ATOM 4207 C C . PHE D 2 83 ? -7.018 82.676 67.910 1.00 10.68 82 PHE D C 1
ATOM 4208 O O . PHE D 2 83 ? -5.789 82.692 67.878 1.00 11.13 82 PHE D O 1
ATOM 4216 N N . VAL D 2 84 ? -7.701 82.839 69.039 1.00 10.49 83 VAL D N 1
ATOM 4217 C CA . VAL D 2 84 ? -7.025 83.133 70.297 1.00 11.13 83 VAL D CA 1
ATOM 4218 C C . VAL D 2 84 ? -6.073 82.002 70.668 1.00 11.03 83 VAL D C 1
ATOM 4219 O O . VAL D 2 84 ? -5.014 82.255 71.235 1.00 14.71 83 VAL D O 1
ATOM 4223 N N . ASP D 2 85 ? -6.451 80.770 70.351 1.00 9.24 84 ASP D N 1
ATOM 4224 C CA . ASP D 2 85 ? -5.620 79.606 70.657 1.00 9.90 84 ASP D CA 1
ATOM 4225 C C . ASP D 2 85 ? -4.474 79.365 69.662 1.00 10.12 84 ASP D C 1
ATOM 4226 O O . ASP D 2 85 ? -3.629 78.501 69.894 1.00 10.82 84 ASP D O 1
ATOM 4231 N N . ALA D 2 86 ? -4.412 80.148 68.590 1.00 10.04 85 ALA D N 1
ATOM 4232 C CA . ALA D 2 86 ? -3.407 79.993 67.533 1.00 11.07 85 ALA D CA 1
ATOM 4233 C C . ALA D 2 86 ? -2.299 81.061 67.560 1.00 10.60 85 ALA D C 1
ATOM 4234 O O . ALA D 2 86 ? -1.479 81.106 66.650 1.00 13.77 85 ALA D O 1
ATOM 4236 N N . LEU D 2 87 ? -2.232 81.877 68.600 1.00 9.69 86 LEU D N 1
ATOM 4237 C CA . LEU D 2 87 ? -1.381 83.060 68.606 1.00 11.19 86 LEU D CA 1
ATOM 4238 C C . LEU D 2 87 ? 0.107 82.759 68.815 1.00 11.76 86 LEU D C 1
ATOM 4239 O O . LEU D 2 87 ? 0.930 83.638 68.615 1.00 12.74 86 LEU D O 1
ATOM 4244 N N . ASP D 2 88 ? 0.446 81.535 69.221 1.00 12.05 87 ASP D N 1
ATOM 4245 C CA . ASP D 2 88 ? 1.842 81.165 69.468 1.00 13.32 87 ASP D CA 1
ATOM 4246 C C . ASP D 2 88 ? 2.418 80.174 68.458 1.00 13.33 87 ASP D C 1
ATOM 4247 O O . ASP D 2 88 ? 3.482 79.610 68.684 1.00 17.64 87 ASP D O 1
ATOM 4252 N N . ASP D 2 89 ? 1.729 79.956 67.350 1.00 14.12 88 ASP D N 1
ATOM 4253 C CA . ASP D 2 89 ? 2.125 78.922 66.394 1.00 14.53 88 ASP D CA 1
ATOM 4254 C C . ASP D 2 89 ? 1.735 79.396 65.004 1.00 13.93 88 ASP D C 1
ATOM 4255 O O . ASP D 2 89 ? 0.561 79.361 64.642 1.00 14.26 88 ASP D O 1
ATOM 4260 N N . VAL D 2 90 ? 2.715 79.834 64.215 1.00 14.50 89 VAL D N 1
ATOM 4261 C CA A VAL D 2 90 ? 2.456 80.479 62.930 0.70 14.93 89 VAL D CA 1
ATOM 4262 C CA B VAL D 2 90 ? 2.399 80.497 62.963 0.30 13.00 89 VAL D CA 1
ATOM 4263 C C . VAL D 2 90 ? 1.786 79.545 61.940 1.00 13.06 89 VAL D C 1
ATOM 4264 O O . VAL D 2 90 ? 0.879 79.942 61.224 1.00 13.90 89 VAL D O 1
ATOM 4271 N N . GLU D 2 91 ? 2.257 78.303 61.869 1.00 13.98 90 GLU D N 1
ATOM 4272 C CA . GLU D 2 91 ? 1.670 77.345 60.945 1.00 15.08 90 GLU D CA 1
ATOM 4273 C C . GLU D 2 91 ? 0.244 77.020 61.371 1.00 13.98 90 GLU D C 1
ATOM 4274 O O . GLU D 2 91 ? -0.640 76.824 60.522 1.00 15.17 90 GLU D O 1
ATOM 4280 N N . ARG D 2 92 ? 0.009 76.938 62.683 1.00 12.49 91 ARG D N 1
ATOM 4281 C CA . ARG D 2 92 ? -1.362 76.801 63.183 1.00 11.23 91 ARG D CA 1
ATOM 4282 C C . ARG D 2 92 ? -2.254 77.979 62.759 1.00 12.18 91 ARG D C 1
ATOM 4283 O O . ARG D 2 92 ? -3.335 77.783 62.206 1.00 11.48 91 ARG D O 1
ATOM 4291 N N . LEU D 2 93 ? -1.791 79.200 63.002 1.00 11.55 92 LEU D N 1
ATOM 4292 C CA . LEU D 2 93 ? -2.575 80.378 62.635 1.00 11.36 92 LEU D CA 1
ATOM 4293 C C . LEU D 2 93 ? -2.846 80.403 61.119 1.00 11.90 92 LEU D C 1
ATOM 4294 O O . LEU D 2 93 ? -3.976 80.683 60.686 1.00 11.93 92 LEU D O 1
ATOM 4299 N N . LYS D 2 94 ? -1.830 80.080 60.320 1.00 13.04 93 LYS D N 1
ATOM 4300 C CA A LYS D 2 94 ? -1.989 80.106 58.869 0.70 13.38 93 LYS D CA 1
ATOM 4301 C CA B LYS D 2 94 ? -1.973 80.092 58.866 0.30 13.00 93 LYS D CA 1
ATOM 4302 C C . LYS D 2 94 ? -3.029 79.094 58.401 1.00 12.03 93 LYS D C 1
ATOM 4303 O O . LYS D 2 94 ? -3.879 79.422 57.581 1.00 12.00 93 LYS D O 1
ATOM 4314 N N . CYS D 2 95 ? -3.001 77.877 58.937 1.00 11.48 94 CYS D N 1
ATOM 4315 C CA . CYS D 2 95 ? -3.974 76.868 58.484 1.00 13.09 94 CYS D CA 1
ATOM 4316 C C . CYS D 2 95 ? -5.404 77.202 58.929 1.00 11.85 94 CYS D C 1
ATOM 4317 O O . CYS D 2 95 ? -6.373 76.893 58.234 1.00 12.31 94 CYS D O 1
ATOM 4320 N N . VAL D 2 96 ? -5.538 77.858 60.077 1.00 11.77 95 VAL D N 1
ATOM 4321 C CA . VAL D 2 96 ? -6.845 78.304 60.563 1.00 12.18 95 VAL D CA 1
ATOM 4322 C C . VAL D 2 96 ? -7.400 79.412 59.664 1.00 11.31 95 VAL D C 1
ATOM 4323 O O . VAL D 2 96 ? -8.570 79.396 59.257 1.00 12.42 95 VAL D O 1
ATOM 4327 N N . VAL D 2 97 ? -6.559 80.388 59.370 1.00 12.27 96 VAL D N 1
ATOM 4328 C CA . VAL D 2 97 ? -6.918 81.467 58.473 1.00 12.29 96 VAL D CA 1
ATOM 4329 C C . VAL D 2 97 ? -7.300 80.951 57.082 1.00 12.99 96 VAL D C 1
ATOM 4330 O O . VAL D 2 97 ? -8.322 81.373 56.509 1.00 13.75 96 VAL D O 1
ATOM 4334 N N A GLU D 2 98 ? -6.497 80.041 56.546 0.60 12.41 97 GLU D N 1
ATOM 4335 N N B GLU D 2 98 ? -6.469 80.053 56.544 0.40 12.44 97 GLU D N 1
ATOM 4336 C CA A GLU D 2 98 ? -6.750 79.533 55.208 0.60 14.13 97 GLU D CA 1
ATOM 4337 C CA B GLU D 2 98 ? -6.697 79.513 55.205 0.40 13.53 97 GLU D CA 1
ATOM 4338 C C A GLU D 2 98 ? -8.079 78.820 55.141 0.60 13.23 97 GLU D C 1
ATOM 4339 C C B GLU D 2 98 ? -8.044 78.799 55.132 0.40 12.93 97 GLU D C 1
ATOM 4340 O O A GLU D 2 98 ? -8.802 78.968 54.162 0.60 13.50 97 GLU D O 1
ATOM 4341 O O B GLU D 2 98 ? -8.745 78.928 54.133 0.40 12.47 97 GLU D O 1
ATOM 4352 N N . LYS D 2 99 ? -8.408 78.063 56.184 1.00 11.17 98 LYS D N 1
ATOM 4353 C CA . LYS D 2 99 ? -9.709 77.403 56.234 1.00 12.10 98 LYS D CA 1
ATOM 4354 C C . LYS D 2 99 ? -10.868 78.420 56.284 1.00 11.68 98 LYS D C 1
ATOM 4355 O O . LYS D 2 99 ? -11.864 78.270 55.572 1.00 13.09 98 LYS D O 1
ATOM 4361 N N . PHE D 2 100 ? -10.752 79.441 57.137 1.00 12.64 99 PHE D N 1
ATOM 4362 C CA . PHE D 2 100 ? -11.722 80.533 57.142 1.00 13.60 99 PHE D CA 1
ATOM 4363 C C . PHE D 2 100 ? -11.861 81.149 55.763 1.00 12.53 99 PHE D C 1
ATOM 4364 O O . PHE D 2 100 ? -12.967 81.449 55.332 1.00 13.58 99 PHE D O 1
ATOM 4372 N N . ALA D 2 101 ? -10.749 81.367 55.079 1.00 13.21 100 ALA D N 1
ATOM 4373 C CA . ALA D 2 101 ? -10.802 81.999 53.769 1.00 13.04 100 ALA D CA 1
ATOM 4374 C C . ALA D 2 101 ? -11.559 81.116 52.790 1.00 14.73 100 ALA D C 1
ATOM 4375 O O . ALA D 2 101 ? -12.411 81.602 52.044 1.00 14.63 100 ALA D O 1
ATOM 4377 N N . VAL D 2 102 ? -11.279 79.817 52.800 1.00 14.76 101 VAL D N 1
ATOM 4378 C CA . VAL D 2 102 ? -11.986 78.894 51.902 1.00 14.44 101 VAL D CA 1
ATOM 4379 C C . VAL D 2 102 ? -13.490 78.966 52.100 1.00 14.17 101 VAL D C 1
ATOM 4380 O O . VAL D 2 102 ? -14.253 79.030 51.125 1.00 17.37 101 VAL D O 1
ATOM 4384 N N . ASN D 2 103 ? -13.927 78.949 53.354 1.00 16.76 102 ASN D N 1
ATOM 4385 C CA A ASN D 2 103 ? -15.354 78.994 53.664 0.60 16.71 102 ASN D CA 1
ATOM 4386 C CA B ASN D 2 103 ? -15.370 78.979 53.611 0.40 16.20 102 ASN D CA 1
ATOM 4387 C C . ASN D 2 103 ? -16.014 80.268 53.139 1.00 16.07 102 ASN D C 1
ATOM 4388 O O . ASN D 2 103 ? -17.097 80.243 52.593 1.00 19.62 102 ASN D O 1
ATOM 4397 N N . HIS D 2 104 ? -15.354 81.394 53.333 1.00 13.10 103 HIS D N 1
ATOM 4398 C CA . HIS D 2 104 ? -15.956 82.670 52.951 1.00 13.54 103 HIS D CA 1
ATOM 4399 C C . HIS D 2 104 ? -15.902 82.907 51.445 1.00 13.36 103 HIS D C 1
ATOM 4400 O O . HIS D 2 104 ? -16.801 83.515 50.887 1.00 13.73 103 HIS D O 1
ATOM 4407 N N . ILE D 2 105 ? -14.861 82.398 50.789 1.00 13.36 104 ILE D N 1
ATOM 4408 C CA . ILE D 2 105 ? -14.816 82.384 49.334 1.00 14.35 104 ILE D CA 1
ATOM 4409 C C . ILE D 2 105 ? -16.037 81.625 48.814 1.00 15.74 104 ILE D C 1
ATOM 4410 O O . ILE D 2 105 ? -16.709 82.090 47.893 1.00 17.10 104 ILE D O 1
ATOM 4415 N N . ASN D 2 106 ? -16.344 80.481 49.426 1.00 15.36 105 ASN D N 1
ATOM 4416 C CA . ASN D 2 106 ? -17.478 79.671 48.982 1.00 18.46 105 ASN D CA 1
ATOM 4417 C C . ASN D 2 106 ? -18.827 80.373 49.153 1.00 21.08 105 ASN D C 1
ATOM 4418 O O . ASN D 2 106 ? -19.815 80.002 48.510 1.00 22.84 105 ASN D O 1
ATOM 4423 N N . ARG D 2 107 ? -18.863 81.377 50.025 1.00 22.96 106 ARG D N 1
ATOM 4424 C CA . ARG D 2 107 ? -20.106 82.113 50.284 1.00 23.96 106 ARG D CA 1
ATOM 4425 C C . ARG D 2 107 ? -20.078 83.526 49.671 1.00 18.93 106 ARG D C 1
ATOM 4426 O O . ARG D 2 107 ? -20.894 84.394 50.015 1.00 23.54 106 ARG D O 1
ATOM 4434 N N . GLN D 2 108 ? -19.131 83.721 48.745 1.00 18.41 107 GLN D N 1
ATOM 4435 C CA A GLN D 2 108 ? -18.961 84.965 47.978 0.70 19.56 107 GLN D CA 1
ATOM 4436 C CA B GLN D 2 108 ? -19.017 84.960 47.973 0.30 19.84 107 GLN D CA 1
ATOM 4437 C C . GLN D 2 108 ? -18.807 86.186 48.859 1.00 17.50 107 GLN D C 1
ATOM 4438 O O . GLN D 2 108 ? -19.439 87.224 48.648 1.00 19.73 107 GLN D O 1
ATOM 4449 N N . ILE D 2 109 ? -17.925 86.050 49.840 1.00 13.53 108 ILE D N 1
ATOM 4450 C CA . ILE D 2 109 ? -17.554 87.142 50.717 1.00 11.62 108 ILE D CA 1
ATOM 4451 C C . ILE D 2 109 ? -16.179 87.670 50.299 1.00 12.38 108 ILE D C 1
ATOM 4452 O O . ILE D 2 109 ? -15.188 86.944 50.330 1.00 13.87 108 ILE D O 1
ATOM 4457 N N . SER D 2 110 ? -16.151 88.938 49.904 1.00 12.37 109 SER D N 1
ATOM 4458 C CA . SER D 2 110 ? -14.930 89.604 49.497 1.00 12.31 109 SER D CA 1
ATOM 4459 C C . SER D 2 110 ? -14.118 90.040 50.700 1.00 11.95 109 SER D C 1
ATOM 4460 O O . SER D 2 110 ? -14.619 90.053 51.816 1.00 11.75 109 SER D O 1
ATOM 4463 N N . ALA D 2 111 ? -12.877 90.455 50.460 1.00 12.09 110 ALA D N 1
ATOM 4464 C CA . ALA D 2 111 ? -12.069 91.047 51.513 1.00 12.00 110 ALA D CA 1
ATOM 4465 C C . ALA D 2 111 ? -12.779 92.267 52.122 1.00 12.24 110 ALA D C 1
ATOM 4466 O O . ALA D 2 111 ? -12.817 92.421 53.340 1.00 13.21 110 ALA D O 1
ATOM 4468 N N . ASP D 2 112 ? -13.343 93.129 51.284 1.00 12.72 111 ASP D N 1
ATOM 4469 C CA . ASP D 2 112 ? -14.006 94.334 51.794 1.00 12.44 111 ASP D CA 1
ATOM 4470 C C . ASP D 2 112 ? -15.213 93.983 52.652 1.00 13.15 111 ASP D C 1
ATOM 4471 O O . ASP D 2 112 ? -15.456 94.626 53.676 1.00 13.98 111 ASP D O 1
ATOM 4476 N N . GLU D 2 113 ? -15.948 92.953 52.248 1.00 12.55 112 GLU D N 1
ATOM 4477 C CA . GLU D 2 113 ? -17.096 92.541 53.058 1.00 12.95 112 GLU D CA 1
ATOM 4478 C C . GLU D 2 113 ? -16.637 91.948 54.376 1.00 12.73 112 GLU D C 1
ATOM 4479 O O . GLU D 2 113 ? -17.199 92.234 55.424 1.00 12.53 112 GLU D O 1
ATOM 4485 N N . PHE D 2 114 ? -15.616 91.105 54.326 1.00 11.60 113 PHE D N 1
ATOM 4486 C CA . PHE D 2 114 ? -15.087 90.483 55.550 1.00 11.00 113 PHE D CA 1
ATOM 4487 C C . PHE D 2 114 ? -14.631 91.543 56.578 1.00 11.15 113 PHE D C 1
ATOM 4488 O O . PHE D 2 114 ? -14.814 91.379 57.789 1.00 12.48 113 PHE D O 1
ATOM 4496 N N . GLY D 2 115 ? -14.076 92.652 56.090 1.00 10.83 114 GLY D N 1
ATOM 4497 C CA . GLY D 2 115 ? -13.688 93.759 56.963 1.00 12.31 114 GLY D CA 1
ATOM 4498 C C . GLY D 2 115 ? -14.812 94.521 57.658 1.00 12.01 114 GLY D C 1
ATOM 4499 O O . GLY D 2 115 ? -14.553 95.332 58.558 1.00 12.61 114 GLY D O 1
ATOM 4500 N N . GLU D 2 116 ? -16.058 94.240 57.277 1.00 11.84 115 GLU D N 1
ATOM 4501 C CA . GLU D 2 116 ? -17.224 94.834 57.928 1.00 12.88 115 GLU D CA 1
ATOM 4502 C C . GLU D 2 116 ? -17.403 94.331 59.356 1.00 11.38 115 GLU D C 1
ATOM 4503 O O . GLU D 2 116 ? -18.206 94.876 60.089 1.00 11.93 115 GLU D O 1
ATOM 4509 N N . ILE D 2 117 ? -16.656 93.303 59.762 1.00 10.33 116 ILE D N 1
ATOM 4510 C CA . ILE D 2 117 ? -16.756 92.799 61.125 1.00 10.36 116 ILE D CA 1
ATOM 4511 C C . ILE D 2 117 ? -16.080 93.693 62.173 1.00 9.13 116 ILE D C 1
ATOM 4512 O O . ILE D 2 117 ? -16.393 93.580 63.356 1.00 9.86 116 ILE D O 1
ATOM 4517 N N . VAL D 2 118 ? -15.137 94.559 61.776 1.00 10.00 117 VAL D N 1
ATOM 4518 C CA . VAL D 2 118 ? -14.336 95.266 62.777 1.00 10.78 117 VAL D CA 1
ATOM 4519 C C . VAL D 2 118 ? -15.169 96.257 63.613 1.00 10.01 117 VAL D C 1
ATOM 4520 O O . VAL D 2 118 ? -15.057 96.272 64.842 1.00 9.99 117 VAL D O 1
ATOM 4524 N N . GLY D 2 119 ? -15.996 97.074 62.971 1.00 10.42 118 GLY D N 1
ATOM 4525 C CA . GLY D 2 119 ? -16.854 98.004 63.701 1.00 10.21 118 GLY D CA 1
ATOM 4526 C C . GLY D 2 119 ? -17.737 97.259 64.686 1.00 8.65 118 GLY D C 1
ATOM 4527 O O . GLY D 2 119 ? -17.795 97.604 65.872 1.00 9.45 118 GLY D O 1
ATOM 4528 N N . PRO D 2 120 ? -18.429 96.213 64.206 1.00 10.24 119 PRO D N 1
ATOM 4529 C CA . PRO D 2 120 ? -19.233 95.369 65.077 1.00 10.60 119 PRO D CA 1
ATOM 4530 C C . PRO D 2 120 ? -18.438 94.817 66.263 1.00 10.06 119 PRO D C 1
ATOM 4531 O O . PRO D 2 120 ? -18.924 94.818 67.387 1.00 10.45 119 PRO D O 1
ATOM 4535 N N . LEU D 2 121 ? -17.210 94.367 66.038 1.00 10.63 120 LEU D N 1
ATOM 4536 C CA A LEU D 2 121 ? -16.356 93.910 67.141 0.70 11.83 120 LEU D CA 1
ATOM 4537 C CA B LEU D 2 121 ? -16.398 93.903 67.146 0.30 11.37 120 LEU D CA 1
ATOM 4538 C C . LEU D 2 121 ? -16.088 95.044 68.121 1.00 10.19 120 LEU D C 1
ATOM 4539 O O . LEU D 2 121 ? -16.152 94.853 69.332 1.00 10.93 120 LEU D O 1
ATOM 4548 N N . ARG D 2 122 ? -15.774 96.231 67.599 1.00 9.99 121 ARG D N 1
ATOM 4549 C CA . ARG D 2 122 ? -15.543 97.381 68.465 1.00 10.27 121 ARG D CA 1
ATOM 4550 C C . ARG D 2 122 ? -16.736 97.646 69.366 1.00 9.94 121 ARG D C 1
ATOM 4551 O O . ARG D 2 122 ? -16.584 97.839 70.577 1.00 11.27 121 ARG D O 1
ATOM 4559 N N . GLN D 2 123 ? -17.928 97.657 68.782 1.00 9.51 122 GLN D N 1
ATOM 4560 C CA . GLN D 2 123 ? -19.105 97.958 69.569 1.00 9.82 122 GLN D CA 1
ATOM 4561 C C . GLN D 2 123 ? -19.385 96.863 70.603 1.00 10.68 122 GLN D C 1
ATOM 4562 O O . GLN D 2 123 ? -19.796 97.145 71.724 1.00 12.54 122 GLN D O 1
ATOM 4568 N N . THR D 2 124 ? -19.126 95.619 70.231 1.00 9.81 123 THR D N 1
ATOM 4569 C CA . THR D 2 124 ? -19.297 94.497 71.143 1.00 10.68 123 THR D CA 1
ATOM 4570 C C . THR D 2 124 ? -18.262 94.572 72.276 1.00 12.45 123 THR D C 1
ATOM 4571 O O . THR D 2 124 ? -18.611 94.381 73.449 1.00 14.81 123 THR D O 1
ATOM 4575 N N . LEU D 2 125 ? -17.009 94.883 71.919 1.00 12.68 124 LEU D N 1
ATOM 4576 C CA . LEU D 2 125 ? -15.924 95.049 72.901 1.00 13.98 124 LEU D CA 1
ATOM 4577 C C . LEU D 2 125 ? -16.283 96.145 73.882 1.00 16.02 124 LEU D C 1
ATOM 4578 O O . LEU D 2 125 ? -16.059 95.989 75.068 1.00 21.44 124 LEU D O 1
ATOM 4583 N N . LYS D 2 126 ? -16.808 97.263 73.394 1.00 16.55 125 LYS D N 1
ATOM 4584 C CA . LYS D 2 126 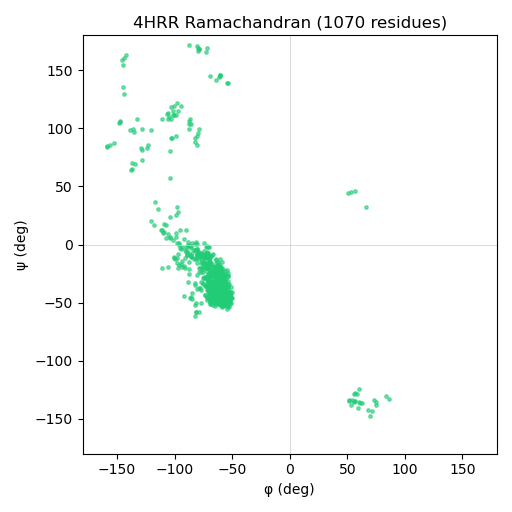? -17.164 98.356 74.280 1.00 18.72 125 LYS D CA 1
ATOM 4585 C C . LYS D 2 126 ? -18.286 97.922 75.220 1.00 19.05 125 LYS D C 1
ATOM 4586 O O . LYS D 2 126 ? -18.225 98.195 76.416 1.00 21.80 125 LYS D O 1
ATOM 4592 N N . ALA D 2 127 ? -19.300 97.234 74.691 1.00 19.53 126 ALA D N 1
ATOM 4593 C CA . ALA D 2 127 ? -20.399 96.733 75.528 1.00 18.59 126 ALA D CA 1
ATOM 4594 C C . ALA D 2 127 ? -19.920 95.790 76.636 1.00 18.38 126 ALA D C 1
ATOM 4595 O O . ALA D 2 127 ? -20.481 95.795 77.731 1.00 27.05 126 ALA D O 1
ATOM 4597 N N . ARG D 2 128 ? -18.902 94.983 76.360 1.00 17.96 127 ARG D N 1
ATOM 4598 C CA . ARG D 2 128 ? -18.422 93.992 77.320 1.00 17.59 127 ARG D CA 1
ATOM 4599 C C . ARG D 2 128 ? -17.274 94.490 78.238 1.00 17.74 127 ARG D C 1
ATOM 4600 O O . ARG D 2 128 ? -17.319 94.201 79.440 1.00 20.19 127 ARG D O 1
ATOM 4608 N N . MET D 2 129 ? -16.263 95.195 77.683 1.00 17.39 128 MET D N 1
ATOM 4609 C CA . MET D 2 129 ? -15.090 95.716 78.432 1.00 17.62 128 MET D CA 1
ATOM 4610 C C . MET D 2 129 ? -15.422 96.906 79.352 1.00 17.41 128 MET D C 1
ATOM 4611 O O . MET D 2 129 ? -14.686 97.210 80.299 1.00 19.76 128 MET D O 1
ATOM 4616 N N . GLY D 2 130 ? -16.549 97.562 79.109 1.00 18.33 129 GLY D N 1
ATOM 4617 C CA . GLY D 2 130 ? -17.032 98.627 79.997 1.00 21.34 129 GLY D CA 1
ATOM 4618 C C . GLY D 2 130 ? -16.032 99.775 80.164 1.00 25.96 129 GLY D C 1
ATOM 4619 O O . GLY D 2 130 ? -15.501 100.282 79.155 1.00 21.19 129 GLY D O 1
ATOM 4620 N N . ASN D 2 131 ? -15.735 100.143 81.423 1.00 22.14 130 ASN D N 1
ATOM 4621 C CA . ASN D 2 131 ? -14.861 101.285 81.748 1.00 26.75 130 ASN D CA 1
ATOM 4622 C C . ASN D 2 131 ? -13.409 101.020 81.388 1.00 20.37 130 ASN D C 1
ATOM 4623 O O . ASN D 2 131 ? -12.544 101.884 81.590 1.00 22.61 130 ASN D O 1
ATOM 4628 N N . TYR D 2 132 ? -13.144 99.820 80.883 1.00 18.75 131 TYR D N 1
ATOM 4629 C CA . TYR D 2 132 ? -11.802 99.391 80.559 1.00 19.84 131 TYR D CA 1
ATOM 4630 C C . TYR D 2 132 ? -11.662 99.037 79.079 1.00 21.00 131 TYR D C 1
ATOM 4631 O O . TYR D 2 132 ? -10.714 98.374 78.677 1.00 21.72 131 TYR D O 1
ATOM 4640 N N . PHE D 2 133 ? -12.578 99.532 78.258 1.00 18.68 132 PHE D N 1
ATOM 4641 C CA . PHE D 2 133 ? -12.384 99.457 76.816 1.00 18.23 132 PHE D CA 1
ATOM 4642 C C . PHE D 2 133 ? -11.124 100.227 76.421 1.00 16.04 132 PHE D C 1
ATOM 4643 O O . PHE D 2 133 ? -10.800 101.240 77.033 1.00 15.15 132 PHE D O 1
ATOM 4651 N N . ASP D 2 134 ? -10.403 99.735 75.422 1.00 16.69 133 ASP D N 1
ATOM 4652 C CA A ASP D 2 134 ? -9.413 100.581 74.771 0.70 19.95 133 ASP D CA 1
ATOM 4653 C CA B ASP D 2 134 ? -9.311 100.497 74.802 0.30 20.15 133 ASP D CA 1
ATOM 4654 C C . ASP D 2 134 ? -9.308 100.317 73.286 1.00 16.87 133 ASP D C 1
ATOM 4655 O O . ASP D 2 134 ? -9.560 99.215 72.785 1.00 15.68 133 ASP D O 1
ATOM 4664 N N . GLU D 2 135 ? -8.995 101.387 72.582 1.00 19.64 134 GLU D N 1
ATOM 4665 C CA . GLU D 2 135 ? -8.956 101.408 71.145 1.00 19.59 134 GLU D CA 1
ATOM 4666 C C . GLU D 2 135 ? -7.952 100.392 70.592 1.00 17.72 134 GLU D C 1
ATOM 4667 O O . GLU D 2 135 ? -8.192 99.771 69.556 1.00 19.68 134 GLU D O 1
ATOM 4673 N N . ASP D 2 136 ? -6.845 100.197 71.309 1.00 16.24 135 ASP D N 1
ATOM 4674 C CA . ASP D 2 136 ? -5.786 99.294 70.882 1.00 15.39 135 ASP D CA 1
ATOM 4675 C C . ASP D 2 136 ? -6.287 97.864 70.776 1.00 13.82 135 ASP D C 1
ATOM 4676 O O . ASP D 2 136 ? -5.790 97.100 69.973 1.00 12.72 135 ASP D O 1
ATOM 4681 N N . THR D 2 137 ? -7.310 97.514 71.555 1.00 12.02 136 THR D N 1
ATOM 4682 C CA A THR D 2 137 ? -7.851 96.160 71.498 0.70 11.22 136 THR D CA 1
ATOM 4683 C CA B THR D 2 137 ? -7.899 96.172 71.508 0.30 11.95 136 THR D CA 1
ATOM 4684 C C . THR D 2 137 ? -8.572 95.932 70.162 1.00 11.34 136 THR D C 1
ATOM 4685 O O . THR D 2 137 ? -8.521 94.834 69.612 1.00 11.77 136 THR D O 1
ATOM 4692 N N . VAL D 2 138 ? -9.208 96.974 69.637 1.00 11.72 137 VAL D N 1
ATOM 4693 C CA . VAL D 2 138 ? -9.840 96.893 68.325 1.00 12.55 137 VAL D CA 1
ATOM 4694 C C . VAL D 2 138 ? -8.792 96.577 67.255 1.00 11.91 137 VAL D C 1
ATOM 4695 O O . VAL D 2 138 ? -8.994 95.677 66.440 1.00 12.76 137 VAL D O 1
ATOM 4699 N N . ALA D 2 139 ? -7.672 97.308 67.268 1.00 11.47 138 ALA D N 1
ATOM 4700 C CA . ALA D 2 139 ? -6.616 97.085 66.289 1.00 11.73 138 ALA D CA 1
ATOM 4701 C C . ALA D 2 139 ? -6.070 95.664 66.410 1.00 11.16 138 ALA D C 1
ATOM 4702 O O . ALA D 2 139 ? -5.731 95.040 65.408 1.00 12.38 138 ALA D O 1
ATOM 4704 N N . ALA D 2 140 ? -6.008 95.143 67.634 1.00 11.11 139 ALA D N 1
ATOM 4705 C CA . ALA D 2 140 ? -5.531 93.781 67.846 1.00 10.96 139 ALA D CA 1
ATOM 4706 C C . ALA D 2 140 ? -6.438 92.772 67.119 1.00 9.80 139 ALA D C 1
ATOM 4707 O O . ALA D 2 140 ? -5.962 91.911 66.396 1.00 10.67 139 ALA D O 1
ATOM 4709 N N . TRP D 2 141 ? -7.750 92.886 67.296 1.00 10.29 140 TRP D N 1
ATOM 4710 C CA . TRP D 2 141 ? -8.684 92.017 66.559 1.00 10.26 140 TRP D CA 1
ATOM 4711 C C . TRP D 2 141 ? -8.626 92.249 65.061 1.00 10.68 140 TRP D C 1
ATOM 4712 O O . TRP D 2 141 ? -8.666 91.300 64.275 1.00 10.60 140 TRP D O 1
ATOM 4723 N N . ALA D 2 142 ? -8.509 93.514 64.657 1.00 10.96 141 ALA D N 1
ATOM 4724 C CA . ALA D 2 142 ? -8.401 93.849 63.244 1.00 10.58 141 ALA D CA 1
ATOM 4725 C C . ALA D 2 142 ? -7.165 93.191 62.592 1.00 11.25 141 ALA D C 1
ATOM 4726 O O . ALA D 2 142 ? -7.201 92.845 61.405 1.00 11.42 141 ALA D O 1
ATOM 4728 N N . SER D 2 143 ? -6.073 93.010 63.338 1.00 11.04 142 SER D N 1
ATOM 4729 C CA A SER D 2 143 ? -4.918 92.323 62.776 0.70 12.03 142 SER D CA 1
ATOM 4730 C CA B SER D 2 143 ? -4.904 92.337 62.780 0.30 12.09 142 SER D CA 1
ATOM 4731 C C . SER D 2 143 ? -5.258 90.910 62.357 1.00 11.45 142 SER D C 1
ATOM 4732 O O . SER D 2 143 ? -4.798 90.447 61.327 1.00 11.73 142 SER D O 1
ATOM 4737 N N . LEU D 2 144 ? -6.086 90.227 63.148 1.00 11.17 143 LEU D N 1
ATOM 4738 C CA . LEU D 2 144 ? -6.479 88.864 62.812 1.00 11.91 143 LEU D CA 1
ATOM 4739 C C . LEU D 2 144 ? -7.370 88.881 61.575 1.00 11.08 143 LEU D C 1
ATOM 4740 O O . LEU D 2 144 ? -7.202 88.098 60.648 1.00 10.90 143 LEU D O 1
ATOM 4745 N N . VAL D 2 145 ? -8.339 89.790 61.572 1.00 9.70 144 VAL D N 1
ATOM 4746 C CA . VAL D 2 145 ? -9.241 89.945 60.423 1.00 10.64 144 VAL D CA 1
ATOM 4747 C C . VAL D 2 145 ? -8.437 90.174 59.135 1.00 12.36 144 VAL D C 1
ATOM 4748 O O . VAL D 2 145 ? -8.736 89.600 58.083 1.00 11.33 144 VAL D O 1
ATOM 4752 N N . ALA D 2 146 ? -7.412 91.010 59.228 1.00 11.83 145 ALA D N 1
ATOM 4753 C CA . ALA D 2 146 ? -6.584 91.329 58.079 1.00 12.09 145 ALA D CA 1
ATOM 4754 C C . ALA D 2 146 ? -5.821 90.132 57.513 1.00 11.59 145 ALA D C 1
ATOM 4755 O O . ALA D 2 146 ? -5.540 90.091 56.321 1.00 12.71 145 ALA D O 1
ATOM 4757 N N . VAL D 2 147 ? -5.483 89.155 58.348 1.00 11.47 146 VAL D N 1
ATOM 4758 C CA . VAL D 2 147 ? -4.776 87.974 57.839 1.00 11.11 146 VAL D CA 1
ATOM 4759 C C . VAL D 2 147 ? -5.725 87.220 56.912 1.00 12.57 146 VAL D C 1
ATOM 4760 O O . VAL D 2 147 ? -5.359 86.789 55.823 1.00 12.69 146 VAL D O 1
ATOM 4764 N N . VAL D 2 148 ? -6.967 87.086 57.353 1.00 12.14 147 VAL D N 1
ATOM 4765 C CA . VAL D 2 148 ? -7.992 86.445 56.509 1.00 11.17 147 VAL D CA 1
ATOM 4766 C C . VAL D 2 148 ? -8.264 87.252 55.245 1.00 12.23 147 VAL D C 1
ATOM 4767 O O . VAL D 2 148 ? -8.396 86.686 54.159 1.00 13.86 147 VAL D O 1
ATOM 4771 N N . GLN D 2 149 ? -8.339 88.572 55.371 1.00 11.53 148 GLN D N 1
ATOM 4772 C CA . GLN D 2 149 ? -8.536 89.413 54.197 1.00 12.11 148 GLN D CA 1
ATOM 4773 C C . GLN D 2 149 ? -7.427 89.215 53.158 1.00 11.98 148 GLN D C 1
ATOM 4774 O O . GLN D 2 149 ? -7.698 89.262 51.960 1.00 14.91 148 GLN D O 1
ATOM 4780 N N . ALA D 2 150 ? -6.184 88.996 53.599 1.00 12.53 149 ALA D N 1
ATOM 4781 C CA . ALA D 2 150 ? -5.061 88.743 52.681 1.00 14.52 149 ALA D CA 1
ATOM 4782 C C . ALA D 2 150 ? -5.245 87.430 51.911 1.00 16.49 149 ALA D C 1
ATOM 4783 O O . ALA D 2 150 ? -4.653 87.238 50.850 1.00 17.98 149 ALA D O 1
ATOM 4785 N N . ALA D 2 151 ? -6.044 86.522 52.467 1.00 17.56 150 ALA D N 1
ATOM 4786 C CA . ALA D 2 151 ? -6.306 85.225 51.858 1.00 20.46 150 ALA D CA 1
ATOM 4787 C C . ALA D 2 151 ? -7.554 85.209 50.980 1.00 21.93 150 ALA D C 1
ATOM 4788 O O . ALA D 2 151 ? -7.749 84.271 50.225 1.00 26.45 150 ALA D O 1
ATOM 4790 N N . LEU D 2 152 ? -8.404 86.221 51.076 1.00 22.69 151 LEU D N 1
ATOM 4791 C CA . LEU D 2 152 ? -9.688 86.171 50.377 1.00 21.54 151 LEU D CA 1
ATOM 4792 C C . LEU D 2 152 ? -9.631 86.595 48.925 1.00 28.48 151 LEU D C 1
ATOM 4793 O O . LEU D 2 152 ? -8.611 87.100 48.470 1.00 39.46 151 LEU D O 1
ATOM 4802 N N . VAL E 1 2 ? 54.343 79.089 76.332 1.00 12.71 1 VAL E N 1
ATOM 4803 C CA . VAL E 1 2 ? 54.339 78.591 77.747 1.00 12.38 1 VAL E CA 1
ATOM 4804 C C . VAL E 1 2 ? 55.647 77.876 78.080 1.00 11.63 1 VAL E C 1
ATOM 4805 O O . VAL E 1 2 ? 56.223 78.103 79.135 1.00 12.53 1 VAL E O 1
ATOM 4809 N N . ASP E 1 3 ? 56.103 77.004 77.191 1.00 11.45 2 ASP E N 1
ATOM 4810 C CA . ASP E 1 3 ? 57.332 76.268 77.440 1.00 11.25 2 ASP E CA 1
ATOM 4811 C C . ASP E 1 3 ? 58.516 77.222 77.670 1.00 10.69 2 ASP E C 1
ATOM 4812 O O . ASP E 1 3 ? 59.309 77.026 78.597 1.00 10.71 2 ASP E O 1
ATOM 4817 N N . ALA E 1 4 ? 58.616 78.268 76.856 1.00 11.02 3 ALA E N 1
ATOM 4818 C CA . ALA E 1 4 ? 59.690 79.233 76.996 1.00 12.40 3 ALA E CA 1
ATOM 4819 C C . ALA E 1 4 ? 59.571 80.004 78.300 1.00 10.91 3 ALA E C 1
ATOM 4820 O O . ALA E 1 4 ? 60.572 80.302 78.951 1.00 11.66 3 ALA E O 1
ATOM 4822 N N . ALA E 1 5 ? 58.334 80.332 78.677 1.00 10.50 4 ALA E N 1
ATOM 4823 C CA . ALA E 1 5 ? 58.106 81.059 79.919 1.00 10.39 4 ALA E CA 1
ATOM 4824 C C . ALA E 1 5 ? 58.449 80.196 81.137 1.00 10.37 4 ALA E C 1
ATOM 4825 O O . ALA E 1 5 ? 59.056 80.673 82.097 1.00 11.97 4 ALA E O 1
ATOM 4827 N N . VAL E 1 6 ? 58.052 78.926 81.088 1.00 10.72 5 VAL E N 1
ATOM 4828 C CA . VAL E 1 6 ? 58.398 77.986 82.133 1.00 11.21 5 VAL E CA 1
ATOM 4829 C C . VAL E 1 6 ? 59.920 77.879 82.258 1.00 11.54 5 VAL E C 1
ATOM 4830 O O . VAL E 1 6 ? 60.479 77.863 83.352 1.00 11.60 5 VAL E O 1
ATOM 4834 N N . ALA E 1 7 ? 60.602 77.803 81.126 1.00 10.48 6 ALA E N 1
ATOM 4835 C CA . ALA E 1 7 ? 62.050 77.650 81.131 1.00 11.16 6 ALA E CA 1
ATOM 4836 C C . ALA E 1 7 ? 62.777 78.865 81.714 1.00 11.74 6 ALA E C 1
ATOM 4837 O O . ALA E 1 7 ? 63.805 78.725 82.374 1.00 13.56 6 ALA E O 1
ATOM 4839 N N . LYS E 1 8 ? 62.227 80.057 81.491 1.00 12.65 7 LYS E N 1
ATOM 4840 C CA A LYS E 1 8 ? 62.797 81.268 82.067 0.70 12.87 7 LYS E CA 1
ATOM 4841 C CA B LYS E 1 8 ? 62.791 81.283 82.074 0.30 13.91 7 LYS E CA 1
ATOM 4842 C C . LYS E 1 8 ? 62.857 81.144 83.590 1.00 12.74 7 LYS E C 1
ATOM 4843 O O . LYS E 1 8 ? 63.804 81.586 84.219 1.00 16.31 7 LYS E O 1
ATOM 4854 N N . VAL E 1 9 ? 61.826 80.527 84.167 1.00 12.13 8 VAL E N 1
ATOM 4855 C CA . VAL E 1 9 ? 61.746 80.328 85.616 1.00 12.23 8 VAL E CA 1
ATOM 4856 C C . VAL E 1 9 ? 62.542 79.099 86.066 1.00 12.75 8 VAL E C 1
ATOM 4857 O O . VAL E 1 9 ? 63.478 79.214 86.862 1.00 13.02 8 VAL E O 1
ATOM 4861 N N . CYS E 1 10 ? 62.152 77.922 85.582 1.00 12.69 9 CYS E N 1
ATOM 4862 C CA . CYS E 1 10 ? 62.731 76.663 86.052 1.00 12.68 9 CYS E CA 1
ATOM 4863 C C . CYS E 1 10 ? 64.203 76.494 85.656 1.00 13.76 9 CYS E C 1
ATOM 4864 O O . CYS E 1 10 ? 64.929 75.768 86.314 1.00 16.39 9 CYS E O 1
ATOM 4867 N N . GLY E 1 11 ? 64.617 77.157 84.582 1.00 13.30 10 GLY E N 1
ATOM 4868 C CA . GLY E 1 11 ? 66.002 77.133 84.141 1.00 13.69 10 GLY E CA 1
ATOM 4869 C C . GLY E 1 11 ? 66.896 78.104 84.876 1.00 13.68 10 GLY E C 1
ATOM 4870 O O . GLY E 1 11 ? 68.094 78.117 84.636 1.00 16.03 10 GLY E O 1
ATOM 4871 N N . SER E 1 12 ? 66.336 78.929 85.751 1.00 13.06 11 SER E N 1
ATOM 4872 C CA . SER E 1 12 ? 67.095 79.932 86.493 1.00 11.59 11 SER E CA 1
ATOM 4873 C C . SER E 1 12 ? 67.179 79.590 87.969 1.00 11.76 11 SER E C 1
ATOM 4874 O O . SER E 1 12 ? 66.202 79.684 88.704 1.00 12.83 11 SER E O 1
ATOM 4877 N N A GLU E 1 13 ? 68.369 79.204 88.402 0.80 11.98 12 GLU E N 1
ATOM 4878 N N B GLU E 1 13 ? 68.366 79.194 88.425 0.20 12.20 12 GLU E N 1
ATOM 4879 C CA A GLU E 1 13 ? 68.627 78.930 89.799 0.80 12.17 12 GLU E CA 1
ATOM 4880 C CA B GLU E 1 13 ? 68.562 78.908 89.845 0.20 11.80 12 GLU E CA 1
ATOM 4881 C C A GLU E 1 13 ? 68.301 80.141 90.668 0.80 11.66 12 GLU E C 1
ATOM 4882 C C B GLU E 1 13 ? 68.323 80.148 90.705 0.20 11.43 12 GLU E C 1
ATOM 4883 O O A GLU E 1 13 ? 67.792 79.990 91.772 0.80 11.46 12 GLU E O 1
ATOM 4884 O O B GLU E 1 13 ? 67.853 80.027 91.836 0.20 10.92 12 GLU E O 1
ATOM 4895 N N . ALA E 1 14 ? 68.650 81.333 90.184 1.00 11.30 13 ALA E N 1
ATOM 4896 C CA . ALA E 1 14 ? 68.404 82.564 90.933 1.00 11.21 13 ALA E CA 1
ATOM 4897 C C . ALA E 1 14 ? 66.919 82.815 91.102 1.00 10.93 13 ALA E C 1
ATOM 4898 O O . ALA E 1 14 ? 66.475 83.097 92.212 1.00 10.30 13 ALA E O 1
ATOM 4900 N N . ILE E 1 15 ? 66.154 82.698 90.020 1.00 10.31 14 ILE E N 1
ATOM 4901 C CA . ILE E 1 15 ? 64.703 82.922 90.116 1.00 9.88 14 ILE E CA 1
ATOM 4902 C C . ILE E 1 15 ? 64.074 81.905 91.072 1.00 9.04 14 ILE E C 1
ATOM 4903 O O . ILE E 1 15 ? 63.288 82.262 91.937 1.00 10.04 14 ILE E O 1
ATOM 4908 N N . LYS E 1 16 ? 64.465 80.644 90.941 1.00 9.95 15 LYS E N 1
ATOM 4909 C CA . LYS E 1 16 ? 63.927 79.627 91.826 1.00 10.37 15 LYS E CA 1
ATOM 4910 C C . LYS E 1 16 ? 64.266 79.898 93.282 1.00 9.65 15 LYS E C 1
ATOM 4911 O O . LYS E 1 16 ? 63.389 79.793 94.153 1.00 9.94 15 LYS E O 1
ATOM 4917 N N . ALA E 1 17 ? 65.528 80.265 93.545 1.00 9.59 16 ALA E N 1
ATOM 4918 C CA . ALA E 1 17 ? 65.948 80.596 94.893 1.00 10.04 16 ALA E CA 1
ATOM 4919 C C . ALA E 1 17 ? 65.135 81.742 95.482 1.00 9.51 16 ALA E C 1
ATOM 4920 O O . ALA E 1 17 ? 64.747 81.716 96.661 1.00 9.47 16 ALA E O 1
ATOM 4922 N N . ASN E 1 18 ? 64.925 82.769 94.676 1.00 9.10 17 ASN E N 1
ATOM 4923 C CA . ASN E 1 18 ? 64.238 83.950 95.141 1.00 9.43 17 ASN E CA 1
ATOM 4924 C C . ASN E 1 18 ? 62.732 83.715 95.334 1.00 9.50 17 ASN E C 1
ATOM 4925 O O . ASN E 1 18 ? 62.156 84.221 96.291 1.00 9.75 17 ASN E O 1
ATOM 4930 N N . LEU E 1 19 ? 62.127 82.902 94.464 1.00 8.92 18 LEU E N 1
ATOM 4931 C CA . LEU E 1 19 ? 60.760 82.439 94.691 1.00 8.63 18 LEU E CA 1
ATOM 4932 C C . LEU E 1 19 ? 60.650 81.650 95.989 1.00 8.35 18 LEU E C 1
ATOM 4933 O O . LEU E 1 19 ? 59.716 81.877 96.783 1.00 9.39 18 LEU E O 1
ATOM 4938 N N . ARG E 1 20 ? 61.584 80.732 96.221 1.00 9.47 19 ARG E N 1
ATOM 4939 C CA . ARG E 1 20 ? 61.476 79.893 97.399 1.00 9.44 19 ARG E CA 1
ATOM 4940 C C . ARG E 1 20 ? 61.677 80.666 98.701 1.00 9.00 19 ARG E C 1
ATOM 4941 O O . ARG E 1 20 ? 60.989 80.445 99.685 1.00 10.18 19 ARG E O 1
ATOM 4949 N N . ARG E 1 21 ? 62.665 81.555 98.730 1.00 9.33 20 ARG E N 1
ATOM 4950 C CA . ARG E 1 21 ? 62.936 82.263 99.969 1.00 9.64 20 ARG E CA 1
ATOM 4951 C C . ARG E 1 21 ? 61.823 83.247 100.309 1.00 9.43 20 ARG E C 1
ATOM 4952 O O . ARG E 1 21 ? 61.490 83.410 101.466 1.00 10.05 20 ARG E O 1
ATOM 4960 N N . SER E 1 22 ? 61.265 83.901 99.298 1.00 8.81 21 SER E N 1
ATOM 4961 C CA . SER E 1 22 ? 60.186 84.842 99.525 1.00 9.13 21 SER E CA 1
ATOM 4962 C C . SER E 1 22 ? 58.922 84.087 99.914 1.00 8.77 21 SER E C 1
ATOM 4963 O O . SER E 1 22 ? 58.234 84.512 100.822 1.00 9.09 21 SER E O 1
ATOM 4966 N N . TRP E 1 23 ? 58.660 82.952 99.276 1.00 8.90 22 TRP E N 1
ATOM 4967 C CA . TRP E 1 23 ? 57.549 82.110 99.688 1.00 9.34 22 TRP E CA 1
ATOM 4968 C C . TRP E 1 23 ? 57.718 81.685 101.156 1.00 9.35 22 TRP E C 1
ATOM 4969 O O . TRP E 1 23 ? 56.742 81.683 101.912 1.00 9.95 22 TRP E O 1
ATOM 4980 N N . GLY E 1 24 ? 58.942 81.370 101.577 1.00 9.73 23 GLY E N 1
ATOM 4981 C CA . GLY E 1 24 ? 59.175 81.024 102.971 1.00 10.03 23 GLY E CA 1
ATOM 4982 C C . GLY E 1 24 ? 58.648 82.097 103.903 1.00 8.98 23 GLY E C 1
ATOM 4983 O O . GLY E 1 24 ? 57.938 81.807 104.862 1.00 10.24 23 GLY E O 1
ATOM 4984 N N . VAL E 1 25 ? 58.944 83.349 103.593 1.00 8.45 24 VAL E N 1
ATOM 4985 C CA . VAL E 1 25 ? 58.425 84.474 104.370 1.00 8.02 24 VAL E CA 1
ATOM 4986 C C . VAL E 1 25 ? 56.909 84.585 104.299 1.00 8.31 24 VAL E C 1
ATOM 4987 O O . VAL E 1 25 ? 56.250 84.719 105.320 1.00 8.53 24 VAL E O 1
ATOM 4991 N N . LEU E 1 26 ? 56.385 84.548 103.085 1.00 7.94 25 LEU E N 1
ATOM 4992 C CA . LEU E 1 26 ? 54.933 84.686 102.894 1.00 8.30 25 LEU E CA 1
ATOM 4993 C C . LEU E 1 26 ? 54.162 83.614 103.656 1.00 9.02 25 LEU E C 1
ATOM 4994 O O . LEU E 1 26 ? 53.034 83.854 104.163 1.00 10.41 25 LEU E O 1
ATOM 4999 N N . SER E 1 27 ? 54.737 82.419 103.716 1.00 8.91 26 SER E N 1
ATOM 5000 C CA . SER E 1 27 ? 54.059 81.259 104.310 1.00 10.78 26 SER E CA 1
ATOM 5001 C C . SER E 1 27 ? 53.910 81.374 105.840 1.00 10.79 26 SER E C 1
ATOM 5002 O O . SER E 1 27 ? 53.164 80.598 106.438 1.00 10.80 26 SER E O 1
ATOM 5005 N N . ALA E 1 28 ? 54.601 82.329 106.473 1.00 9.60 27 ALA E N 1
ATOM 5006 C CA . ALA E 1 28 ? 54.354 82.637 107.892 1.00 10.42 27 ALA E CA 1
ATOM 5007 C C . ALA E 1 28 ? 52.881 83.058 108.137 1.00 10.02 27 ALA E C 1
ATOM 5008 O O . ALA E 1 28 ? 52.382 82.937 109.260 1.00 10.61 27 ALA E O 1
ATOM 5010 N N . ASP E 1 29 ? 52.195 83.562 107.104 1.00 8.89 28 ASP E N 1
ATOM 5011 C CA . ASP E 1 29 ? 50.791 83.903 107.204 1.00 9.32 28 ASP E CA 1
ATOM 5012 C C . ASP E 1 29 ? 50.179 83.858 105.805 1.00 8.92 28 ASP E C 1
ATOM 5013 O O . ASP E 1 29 ? 50.118 84.863 105.104 1.00 9.17 28 ASP E O 1
ATOM 5018 N N . ILE E 1 30 ? 49.770 82.658 105.409 1.00 9.63 29 ILE E N 1
ATOM 5019 C CA . ILE E 1 30 ? 49.160 82.426 104.091 1.00 9.96 29 ILE E CA 1
ATOM 5020 C C . ILE E 1 30 ? 47.915 83.306 103.898 1.00 9.84 29 ILE E C 1
ATOM 5021 O O . ILE E 1 30 ? 47.767 83.978 102.887 1.00 9.63 29 ILE E O 1
ATOM 5026 N N . GLU E 1 31 ? 47.029 83.318 104.886 1.00 10.64 30 GLU E N 1
ATOM 5027 C CA . GLU E 1 31 ? 45.810 84.127 104.764 1.00 10.38 30 GLU E CA 1
ATOM 5028 C C . GLU E 1 31 ? 46.121 85.630 104.622 1.00 9.62 30 GLU E C 1
ATOM 5029 O O . GLU E 1 31 ? 45.589 86.306 103.746 1.00 9.80 30 GLU E O 1
ATOM 5035 N N . ALA E 1 32 ? 47.016 86.147 105.463 1.00 9.13 31 ALA E N 1
ATOM 5036 C CA . ALA E 1 32 ? 47.320 87.576 105.401 1.00 9.89 31 ALA E CA 1
ATOM 5037 C C . ALA E 1 32 ? 48.013 87.944 104.099 1.00 10.05 31 ALA E C 1
ATOM 5038 O O . ALA E 1 32 ? 47.822 89.014 103.564 1.00 10.29 31 ALA E O 1
ATOM 5040 N N . THR E 1 33 ? 48.848 87.045 103.590 1.00 8.69 32 THR E N 1
ATOM 5041 C CA . THR E 1 33 ? 49.493 87.257 102.300 1.00 9.04 32 THR E CA 1
ATOM 5042 C C . THR E 1 33 ? 48.442 87.455 101.207 1.00 7.95 32 THR E C 1
ATOM 5043 O O . THR E 1 33 ? 48.493 88.418 100.438 1.00 8.41 32 THR E O 1
ATOM 5047 N N . GLY E 1 34 ? 47.470 86.551 101.143 1.00 8.28 33 GLY E N 1
ATOM 5048 C CA . GLY E 1 34 ? 46.446 86.670 100.129 1.00 8.28 33 GLY E CA 1
ATOM 5049 C C . GLY E 1 34 ? 45.624 87.943 100.262 1.00 8.27 33 GLY E C 1
ATOM 5050 O O . GLY E 1 34 ? 45.350 88.622 99.278 1.00 8.97 33 GLY E O 1
ATOM 5051 N N . LEU E 1 35 ? 45.244 88.271 101.488 1.00 8.34 34 LEU E N 1
ATOM 5052 C CA . LEU E 1 35 ? 44.442 89.457 101.704 1.00 9.65 34 LEU E CA 1
ATOM 5053 C C . LEU E 1 35 ? 45.222 90.709 101.328 1.00 8.58 34 LEU E C 1
ATOM 5054 O O . LEU E 1 35 ? 44.655 91.637 100.737 1.00 8.99 34 LEU E O 1
ATOM 5059 N N . MET E 1 36 ? 46.509 90.743 101.677 1.00 8.88 35 MET E N 1
ATOM 5060 C CA . MET E 1 36 ? 47.339 91.891 101.353 1.00 8.57 35 MET E CA 1
ATOM 5061 C C . MET E 1 36 ? 47.539 92.024 99.849 1.00 8.56 35 MET E C 1
ATOM 5062 O O . MET E 1 36 ? 47.503 93.130 99.299 1.00 9.69 35 MET E O 1
ATOM 5067 N N . LEU E 1 37 ? 47.763 90.911 99.166 1.00 8.56 36 LEU E N 1
ATOM 5068 C CA . LEU E 1 37 ? 47.956 90.954 97.728 1.00 9.27 36 LEU E CA 1
ATOM 5069 C C . LEU E 1 37 ? 46.703 91.493 97.049 1.00 8.84 36 LEU E C 1
ATOM 5070 O O . LEU E 1 37 ? 46.790 92.350 96.171 1.00 9.59 36 LEU E O 1
ATOM 5075 N N A MET E 1 38 ? 45.535 90.987 97.453 0.60 8.57 37 MET E N 1
ATOM 5076 N N B MET E 1 38 ? 45.537 90.994 97.458 0.40 8.88 37 MET E N 1
ATOM 5077 C CA A MET E 1 38 ? 44.254 91.481 96.909 0.60 8.56 37 MET E CA 1
ATOM 5078 C CA B MET E 1 38 ? 44.265 91.472 96.906 0.40 8.84 37 MET E CA 1
ATOM 5079 C C A MET E 1 38 ? 44.041 92.959 97.232 0.60 9.29 37 MET E C 1
ATOM 5080 C C B MET E 1 38 ? 44.020 92.948 97.238 0.40 9.47 37 MET E C 1
ATOM 5081 O O A MET E 1 38 ? 43.668 93.731 96.361 0.60 9.49 37 MET E O 1
ATOM 5082 O O B MET E 1 38 ? 43.590 93.706 96.375 0.40 9.84 37 MET E O 1
ATOM 5091 N N . SER E 1 39 ? 44.326 93.360 98.468 1.00 9.29 38 SER E N 1
ATOM 5092 C CA . SER E 1 39 ? 44.188 94.771 98.848 1.00 11.04 38 SER E CA 1
ATOM 5093 C C . SER E 1 39 ? 45.085 95.655 97.958 1.00 9.54 38 SER E C 1
ATOM 5094 O O . SER E 1 39 ? 44.661 96.703 97.446 1.00 10.39 38 SER E O 1
ATOM 5097 N N . ASN E 1 40 ? 46.312 95.188 97.728 1.00 9.04 39 ASN E N 1
ATOM 5098 C CA . ASN E 1 40 ? 47.241 95.904 96.861 1.00 8.87 39 ASN E CA 1
ATOM 5099 C C . ASN E 1 40 ? 46.765 95.940 95.411 1.00 9.21 39 ASN E C 1
ATOM 5100 O O . ASN E 1 40 ? 46.889 96.975 94.764 1.00 9.59 39 ASN E O 1
ATOM 5105 N N . LEU E 1 41 ? 46.189 94.840 94.927 1.00 8.95 40 LEU E N 1
ATOM 5106 C CA . LEU E 1 41 ? 45.629 94.824 93.582 1.00 8.67 40 LEU E CA 1
ATOM 5107 C C . LEU E 1 41 ? 44.559 95.904 93.441 1.00 9.27 40 LEU E C 1
ATOM 5108 O O . LEU E 1 41 ? 44.578 96.689 92.502 1.00 9.74 40 LEU E O 1
ATOM 5113 N N . PHE E 1 42 ? 43.632 95.950 94.387 1.00 9.15 41 PHE E N 1
ATOM 5114 C CA . PHE E 1 42 ? 42.488 96.859 94.259 1.00 9.86 41 PHE E CA 1
ATOM 5115 C C . PHE E 1 42 ? 42.810 98.311 94.590 1.00 10.04 41 PHE E C 1
ATOM 5116 O O . PHE E 1 42 ? 42.139 99.228 94.114 1.00 12.06 41 PHE E O 1
ATOM 5124 N N . THR E 1 43 ? 43.901 98.519 95.332 1.00 9.80 42 THR E N 1
ATOM 5125 C CA . THR E 1 43 ? 44.400 99.865 95.645 1.00 10.25 42 THR E CA 1
ATOM 5126 C C . THR E 1 43 ? 45.215 100.437 94.500 1.00 10.16 42 THR E C 1
ATOM 5127 O O . THR E 1 43 ? 44.999 101.577 94.096 1.00 11.00 42 THR E O 1
ATOM 5131 N N . LEU E 1 44 ? 46.181 99.665 93.998 1.00 9.01 43 LEU E N 1
ATOM 5132 C CA . LEU E 1 44 ? 47.004 100.105 92.868 1.00 9.63 43 LEU E CA 1
ATOM 5133 C C . LEU E 1 44 ? 46.254 100.063 91.544 1.00 10.03 43 LEU E C 1
ATOM 5134 O O . LEU E 1 44 ? 46.589 100.801 90.623 1.00 10.70 43 LEU E O 1
ATOM 5139 N N . ARG E 1 45 ? 45.281 99.159 91.450 1.00 9.42 44 ARG E N 1
ATOM 5140 C CA . ARG E 1 45 ? 44.567 98.899 90.199 1.00 9.67 44 ARG E CA 1
ATOM 5141 C C . ARG E 1 45 ? 43.062 98.734 90.448 1.00 9.83 44 ARG E C 1
ATOM 5142 O O . ARG E 1 45 ? 42.467 97.667 90.199 1.00 10.33 44 ARG E O 1
ATOM 5150 N N . PRO E 1 46 ? 42.412 99.810 90.920 1.00 10.64 45 PRO E N 1
ATOM 5151 C CA . PRO E 1 46 ? 40.964 99.732 91.163 1.00 10.78 45 PRO E CA 1
ATOM 5152 C C . PRO E 1 46 ? 40.165 99.423 89.897 1.00 11.90 45 PRO E C 1
ATOM 5153 O O . PRO E 1 46 ? 39.028 98.972 89.991 1.00 12.94 45 PRO E O 1
ATOM 5157 N N . ASP E 1 47 ? 40.742 99.674 88.727 1.00 12.38 46 ASP E N 1
ATOM 5158 C CA . ASP E 1 47 ? 40.080 99.302 87.471 1.00 13.40 46 ASP E CA 1
ATOM 5159 C C . ASP E 1 47 ? 39.747 97.821 87.394 1.00 13.37 46 ASP E C 1
ATOM 5160 O O . ASP E 1 47 ? 38.798 97.431 86.697 1.00 14.79 46 ASP E O 1
ATOM 5165 N N . THR E 1 48 ? 40.510 96.993 88.104 1.00 12.33 47 THR E N 1
ATOM 5166 C CA . THR E 1 48 ? 40.274 95.545 88.072 1.00 11.90 47 THR E CA 1
ATOM 5167 C C . THR E 1 48 ? 39.137 95.049 88.976 1.00 11.89 47 THR E C 1
ATOM 5168 O O . THR E 1 48 ? 38.736 93.894 88.894 1.00 12.01 47 THR E O 1
ATOM 5172 N N . LYS E 1 49 ? 38.610 95.913 89.834 1.00 11.66 48 LYS E N 1
ATOM 5173 C CA . LYS E 1 49 ? 37.555 95.497 90.752 1.00 12.45 48 LYS E CA 1
ATOM 5174 C C . LYS E 1 49 ? 36.367 94.915 89.998 1.00 13.35 48 LYS E C 1
ATOM 5175 O O . LYS E 1 49 ? 35.737 93.966 90.469 1.00 14.84 48 LYS E O 1
ATOM 5181 N N . THR E 1 50 ? 36.099 95.432 88.804 1.00 13.17 49 THR E N 1
ATOM 5182 C CA . THR E 1 50 ? 34.890 95.049 88.069 1.00 14.04 49 THR E CA 1
ATOM 5183 C C . THR E 1 50 ? 34.933 93.601 87.551 1.00 13.57 49 THR E C 1
ATOM 5184 O O . THR E 1 50 ? 33.886 93.035 87.215 1.00 17.32 49 THR E O 1
ATOM 5188 N N . TYR E 1 51 ? 36.123 92.992 87.538 1.00 12.69 50 TYR E N 1
ATOM 5189 C CA . TYR E 1 51 ? 36.241 91.577 87.170 1.00 12.85 50 TYR E CA 1
ATOM 5190 C C . TYR E 1 51 ? 35.737 90.614 88.234 1.00 13.06 50 TYR E C 1
ATOM 5191 O O . TYR E 1 51 ? 35.376 89.470 87.925 1.00 16.19 50 TYR E O 1
ATOM 5200 N N . PHE E 1 52 ? 35.597 91.097 89.460 1.00 13.28 51 PHE E N 1
ATOM 5201 C CA . PHE E 1 52 ? 35.338 90.235 90.601 1.00 14.38 51 PHE E CA 1
ATOM 5202 C C . PHE E 1 52 ? 33.888 90.325 91.028 1.00 17.54 51 PHE E C 1
ATOM 5203 O O . PHE E 1 52 ? 33.577 90.589 92.199 1.00 19.39 51 PHE E O 1
ATOM 5211 N N . THR E 1 53 ? 33.013 90.026 90.064 1.00 19.81 52 THR E N 1
ATOM 5212 C CA . THR E 1 53 ? 31.560 90.202 90.179 1.00 20.53 52 THR E CA 1
ATOM 5213 C C . THR E 1 53 ? 30.869 89.320 91.218 1.00 21.49 52 THR E C 1
ATOM 5214 O O . THR E 1 53 ? 29.733 89.608 91.595 1.00 24.79 52 THR E O 1
ATOM 5218 N N . ARG E 1 54 ? 31.507 88.235 91.632 1.00 16.12 53 ARG E N 1
ATOM 5219 C CA . ARG E 1 54 ? 30.949 87.319 92.615 1.00 17.91 53 ARG E CA 1
ATOM 5220 C C . ARG E 1 54 ? 31.334 87.676 94.056 1.00 17.29 53 ARG E C 1
ATOM 5221 O O . ARG E 1 54 ? 30.656 87.279 94.997 1.00 19.92 53 ARG E O 1
ATOM 5229 N N . LEU E 1 55 ? 32.400 88.443 94.236 1.00 15.88 54 LEU E N 1
ATOM 5230 C CA . LEU E 1 55 ? 33.009 88.594 95.564 1.00 16.38 54 LEU E CA 1
ATOM 5231 C C . LEU E 1 55 ? 32.498 89.757 96.402 1.00 16.62 54 LEU E C 1
ATOM 5232 O O . LEU E 1 55 ? 32.969 89.981 97.507 1.00 21.65 54 LEU E O 1
ATOM 5237 N N . GLY E 1 56 ? 31.498 90.469 95.909 1.00 20.75 55 GLY E N 1
ATOM 5238 C CA . GLY E 1 56 ? 30.910 91.559 96.669 1.00 18.66 55 GLY E CA 1
ATOM 5239 C C . GLY E 1 56 ? 31.860 92.730 96.829 1.00 18.52 55 GLY E C 1
ATOM 5240 O O . GLY E 1 56 ? 32.602 93.070 95.911 1.00 22.87 55 GLY E O 1
ATOM 5241 N N . ASP E 1 57 ? 31.823 93.351 98.002 1.00 20.15 56 ASP E N 1
ATOM 5242 C CA . ASP E 1 57 ? 32.568 94.575 98.258 1.00 19.55 56 ASP E CA 1
ATOM 5243 C C . ASP E 1 57 ? 33.991 94.182 98.597 1.00 21.64 56 ASP E C 1
ATOM 5244 O O . ASP E 1 57 ? 34.312 93.921 99.750 1.00 20.95 56 ASP E O 1
ATOM 5249 N N . VAL E 1 58 ? 34.835 94.134 97.573 1.00 20.48 57 VAL E N 1
ATOM 5250 C CA . VAL E 1 58 ? 36.175 93.582 97.737 1.00 22.47 57 VAL E CA 1
ATOM 5251 C C . VAL E 1 58 ? 37.041 94.441 98.667 1.00 26.70 57 VAL E C 1
ATOM 5252 O O . VAL E 1 58 ? 37.971 93.942 99.272 1.00 27.97 57 VAL E O 1
ATOM 5256 N N . GLN E 1 59 ? 36.698 95.715 98.817 1.00 25.98 58 GLN E N 1
ATOM 5257 C CA . GLN E 1 59 ? 37.443 96.606 99.713 1.00 31.50 58 GLN E CA 1
ATOM 5258 C C . GLN E 1 59 ? 37.283 96.279 101.216 1.00 25.11 58 GLN E C 1
ATOM 5259 O O . GLN E 1 59 ? 38.064 96.762 102.023 1.00 26.62 58 GLN E O 1
ATOM 5265 N N . LYS E 1 60 ? 36.274 95.482 101.591 1.00 23.21 59 LYS E N 1
ATOM 5266 C CA . LYS E 1 60 ? 36.051 95.092 102.996 1.00 20.93 59 LYS E CA 1
ATOM 5267 C C . LYS E 1 60 ? 37.067 94.063 103.537 1.00 19.64 59 LYS E C 1
ATOM 5268 O O . LYS E 1 60 ? 37.098 93.801 104.746 1.00 22.20 59 LYS E O 1
ATOM 5274 N N . GLY E 1 61 ? 37.889 93.465 102.670 1.00 19.44 60 GLY E N 1
ATOM 5275 C CA . GLY E 1 61 ? 38.963 92.596 103.134 1.00 16.74 60 GLY E CA 1
ATOM 5276 C C . GLY E 1 61 ? 38.470 91.367 103.873 1.00 16.25 60 GLY E C 1
ATOM 5277 O O . GLY E 1 61 ? 37.498 90.746 103.455 1.00 14.96 60 GLY E O 1
ATOM 5278 N N . LYS E 1 62 ? 39.130 91.053 104.989 1.00 14.78 61 LYS E N 1
ATOM 5279 C CA A LYS E 1 62 ? 38.875 89.820 105.726 0.70 14.57 61 LYS E CA 1
ATOM 5280 C CA B LYS E 1 62 ? 38.881 89.815 105.743 0.30 14.78 61 LYS E CA 1
ATOM 5281 C C . LYS E 1 62 ? 37.407 89.661 106.127 1.00 14.47 61 LYS E C 1
ATOM 5282 O O . LYS E 1 62 ? 36.876 88.539 106.137 1.00 15.76 61 LYS E O 1
ATOM 5293 N N . ALA E 1 63 ? 36.750 90.776 106.447 1.00 15.88 62 ALA E N 1
ATOM 5294 C CA . ALA E 1 63 ? 35.339 90.757 106.849 1.00 16.03 62 ALA E CA 1
ATOM 5295 C C . ALA E 1 63 ? 34.376 90.255 105.763 1.00 16.40 62 ALA E C 1
ATOM 5296 O O . ALA E 1 63 ? 33.256 89.844 106.059 1.00 19.17 62 ALA E O 1
ATOM 5298 N N . ASN E 1 64 ? 34.791 90.360 104.505 1.00 15.59 63 ASN E N 1
ATOM 5299 C CA . ASN E 1 64 ? 34.059 89.827 103.369 1.00 14.78 63 ASN E CA 1
ATOM 5300 C C . ASN E 1 64 ? 34.445 88.375 103.199 1.00 13.44 63 ASN E C 1
ATOM 5301 O O . ASN E 1 64 ? 35.524 88.086 102.687 1.00 14.75 63 ASN E O 1
ATOM 5306 N N . SER E 1 65 ? 33.582 87.459 103.605 1.00 13.69 64 SER E N 1
ATOM 5307 C CA . SER E 1 65 ? 33.962 86.048 103.615 1.00 13.90 64 SER E CA 1
ATOM 5308 C C . SER E 1 65 ? 34.267 85.486 102.226 1.00 12.65 64 SER E C 1
ATOM 5309 O O . SER E 1 65 ? 35.123 84.624 102.099 1.00 12.55 64 SER E O 1
ATOM 5312 N N . LYS E 1 66 ? 33.555 85.927 101.187 1.00 12.83 65 LYS E N 1
ATOM 5313 C CA . LYS E 1 66 ? 33.867 85.447 99.835 1.00 12.24 65 LYS E CA 1
ATOM 5314 C C . LYS E 1 66 ? 35.236 85.924 99.382 1.00 11.72 65 LYS E C 1
ATOM 5315 O O . LYS E 1 66 ? 35.964 85.166 98.778 1.00 11.51 65 LYS E O 1
ATOM 5321 N N . LEU E 1 67 ? 35.553 87.178 99.649 1.00 12.09 66 LEU E N 1
ATOM 5322 C CA . LEU E 1 67 ? 36.877 87.689 99.327 1.00 11.64 66 LEU E CA 1
ATOM 5323 C C . LEU E 1 67 ? 37.924 86.916 100.122 1.00 11.52 66 LEU E C 1
ATOM 5324 O O . LEU E 1 67 ? 38.948 86.541 99.578 1.00 11.95 66 LEU E O 1
ATOM 5329 N N . ARG E 1 68 ? 37.666 86.673 101.398 1.00 10.86 67 ARG E N 1
ATOM 5330 C CA . ARG E 1 68 ? 38.590 85.924 102.240 1.00 10.88 67 ARG E CA 1
ATOM 5331 C C . ARG E 1 68 ? 38.870 84.522 101.682 1.00 9.95 67 ARG E C 1
ATOM 5332 O O . ARG E 1 68 ? 40.032 84.111 101.583 1.00 11.07 67 ARG E O 1
ATOM 5340 N N . GLY E 1 69 ? 37.802 83.789 101.342 1.00 9.95 68 GLY E N 1
ATOM 5341 C CA . GLY E 1 69 ? 37.953 82.452 100.774 1.00 10.06 68 GLY E CA 1
ATOM 5342 C C . GLY E 1 69 ? 38.763 82.456 99.493 1.00 9.70 68 GLY E C 1
ATOM 5343 O O . GLY E 1 69 ? 39.621 81.607 99.273 1.00 10.38 68 GLY E O 1
ATOM 5344 N N . HIS E 1 70 ? 38.497 83.446 98.661 1.00 9.35 69 HIS E N 1
ATOM 5345 C CA . HIS E 1 70 ? 39.224 83.639 97.436 1.00 8.84 69 HIS E CA 1
ATOM 5346 C C . HIS E 1 70 ? 40.724 83.919 97.668 1.00 8.67 69 HIS E C 1
ATOM 5347 O O . HIS E 1 70 ? 41.575 83.282 97.062 1.00 9.67 69 HIS E O 1
ATOM 5354 N N . ALA E 1 71 ? 40.991 84.859 98.560 1.00 8.64 70 ALA E N 1
ATOM 5355 C CA . ALA E 1 71 ? 42.336 85.301 98.830 1.00 8.90 70 ALA E CA 1
ATOM 5356 C C . ALA E 1 71 ? 43.197 84.181 99.403 1.00 8.48 70 ALA E C 1
ATOM 5357 O O . ALA E 1 71 ? 44.380 84.043 99.051 1.00 8.85 70 ALA E O 1
ATOM 5359 N N . ILE E 1 72 ? 42.619 83.393 100.294 1.00 9.94 71 ILE E N 1
ATOM 5360 C CA . ILE E 1 72 ? 43.311 82.241 100.855 1.00 9.79 71 ILE E CA 1
ATOM 5361 C C . ILE E 1 72 ? 43.649 81.244 99.748 1.00 9.85 71 ILE E C 1
ATOM 5362 O O . ILE E 1 72 ? 44.792 80.777 99.617 1.00 9.77 71 ILE E O 1
ATOM 5367 N N . THR E 1 73 ? 42.660 80.917 98.932 1.00 9.15 72 THR E N 1
ATOM 5368 C CA . THR E 1 73 ? 42.841 79.914 97.902 1.00 9.87 72 THR E CA 1
ATOM 5369 C C . THR E 1 73 ? 43.838 80.359 96.842 1.00 9.55 72 THR E C 1
ATOM 5370 O O . THR E 1 73 ? 44.666 79.573 96.395 1.00 9.59 72 THR E O 1
ATOM 5374 N N . LEU E 1 74 ? 43.821 81.635 96.507 1.00 8.63 73 LEU E N 1
ATOM 5375 C CA . LEU E 1 74 ? 44.823 82.203 95.609 1.00 9.54 73 LEU E CA 1
ATOM 5376 C C . LEU E 1 74 ? 46.233 81.987 96.152 1.00 9.18 73 LEU E C 1
ATOM 5377 O O . LEU E 1 74 ? 47.169 81.716 95.389 1.00 9.17 73 LEU E O 1
ATOM 5382 N N . THR E 1 75 ? 46.403 82.122 97.458 1.00 8.01 74 THR E N 1
ATOM 5383 C CA . THR E 1 75 ? 47.729 81.998 98.047 1.00 8.41 74 THR E CA 1
ATOM 5384 C C . THR E 1 75 ? 48.185 80.539 98.006 1.00 8.00 74 THR E C 1
ATOM 5385 O O . THR E 1 75 ? 49.387 80.288 97.821 1.00 8.42 74 THR E O 1
ATOM 5389 N N . TYR E 1 76 ? 47.268 79.580 98.111 1.00 8.14 75 TYR E N 1
ATOM 5390 C CA . TYR E 1 76 ? 47.632 78.186 97.868 1.00 8.06 75 TYR E CA 1
ATOM 5391 C C . TYR E 1 76 ? 47.979 77.904 96.407 1.00 8.04 75 TYR E C 1
ATOM 5392 O O . TYR E 1 76 ? 48.752 76.974 96.149 1.00 8.40 75 TYR E O 1
ATOM 5401 N N . ALA E 1 77 ? 47.435 78.668 95.458 1.00 7.92 76 ALA E N 1
ATOM 5402 C CA . ALA E 1 77 ? 47.929 78.567 94.076 1.00 8.02 76 ALA E CA 1
ATOM 5403 C C . ALA E 1 77 ? 49.398 78.980 93.993 1.00 8.44 76 ALA E C 1
ATOM 5404 O O . ALA E 1 77 ? 50.186 78.313 93.334 1.00 8.74 76 ALA E O 1
ATOM 5406 N N . LEU E 1 78 ? 49.742 80.063 94.672 1.00 7.94 77 LEU E N 1
ATOM 5407 C CA . LEU E 1 78 ? 51.161 80.466 94.740 1.00 8.46 77 LEU E CA 1
ATOM 5408 C C . LEU E 1 78 ? 52.025 79.369 95.378 1.00 8.66 77 LEU E C 1
ATOM 5409 O O . LEU E 1 78 ? 53.129 79.083 94.912 1.00 8.86 77 LEU E O 1
ATOM 5414 N N . ASN E 1 79 ? 51.549 78.773 96.462 1.00 8.32 78 ASN E N 1
ATOM 5415 C CA . ASN E 1 79 ? 52.239 77.669 97.137 1.00 8.64 78 ASN E CA 1
ATOM 5416 C C . ASN E 1 79 ? 52.493 76.534 96.173 1.00 8.46 78 ASN E C 1
ATOM 5417 O O . ASN E 1 79 ? 53.578 75.966 96.113 1.00 8.39 78 ASN E O 1
ATOM 5422 N N . ASN E 1 80 ? 51.497 76.218 95.376 1.00 8.07 79 ASN E N 1
ATOM 5423 C CA . ASN E 1 80 ? 51.547 75.138 94.388 1.00 8.74 79 ASN E CA 1
ATOM 5424 C C . ASN E 1 80 ? 52.573 75.473 93.309 1.00 8.27 79 ASN E C 1
ATOM 5425 O O . ASN E 1 80 ? 53.449 74.660 93.010 1.00 8.71 79 ASN E O 1
ATOM 5430 N N . PHE E 1 81 ? 52.540 76.696 92.799 1.00 8.26 80 PHE E N 1
ATOM 5431 C CA . PHE E 1 81 ? 53.571 77.135 91.848 1.00 8.30 80 PHE E CA 1
ATOM 5432 C C . PHE E 1 81 ? 54.995 76.957 92.411 1.00 8.21 80 PHE E C 1
ATOM 5433 O O . PHE E 1 81 ? 55.873 76.443 91.723 1.00 8.88 80 PHE E O 1
ATOM 5441 N N . VAL E 1 82 ? 55.213 77.400 93.653 1.00 8.03 81 VAL E N 1
ATOM 5442 C CA . VAL E 1 82 ? 56.538 77.301 94.254 1.00 9.06 81 VAL E CA 1
ATOM 5443 C C . VAL E 1 82 ? 56.919 75.844 94.385 1.00 9.59 81 VAL E C 1
ATOM 5444 O O . VAL E 1 82 ? 58.073 75.509 94.115 1.00 10.24 81 VAL E O 1
ATOM 5448 N N . ASP E 1 83 ? 55.986 74.980 94.785 1.00 9.52 82 ASP E N 1
ATOM 5449 C CA . ASP E 1 83 ? 56.275 73.549 94.922 1.00 9.76 82 ASP E CA 1
ATOM 5450 C C . ASP E 1 83 ? 56.470 72.839 93.563 1.00 9.80 82 ASP E C 1
ATOM 5451 O O . ASP E 1 83 ? 56.862 71.680 93.516 1.00 13.12 82 ASP E O 1
ATOM 5456 N N . SER E 1 84 ? 56.172 73.527 92.463 1.00 9.95 83 SER E N 1
ATOM 5457 C CA . SER E 1 84 ? 56.301 72.984 91.110 1.00 9.98 83 SER E CA 1
ATOM 5458 C C . SER E 1 84 ? 57.621 73.283 90.426 1.00 11.38 83 SER E C 1
ATOM 5459 O O . SER E 1 84 ? 57.832 72.873 89.296 1.00 12.98 83 SER E O 1
ATOM 5462 N N . LEU E 1 85 ? 58.484 74.023 91.102 1.00 10.82 84 LEU E N 1
ATOM 5463 C CA . LEU E 1 85 ? 59.638 74.602 90.436 1.00 11.43 84 LEU E CA 1
ATOM 5464 C C . LEU E 1 85 ? 60.683 73.577 90.000 1.00 12.78 84 LEU E C 1
ATOM 5465 O O . LEU E 1 85 ? 61.467 73.871 89.102 1.00 14.53 84 LEU E O 1
ATOM 5470 N N . ASP E 1 86 ? 60.718 72.397 90.620 1.00 14.03 85 ASP E N 1
ATOM 5471 C CA A ASP E 1 86 ? 61.728 71.379 90.308 0.70 16.21 85 ASP E CA 1
ATOM 5472 C CA B ASP E 1 86 ? 61.753 71.408 90.283 0.30 15.04 85 ASP E CA 1
ATOM 5473 C C . ASP E 1 86 ? 61.341 70.529 89.103 1.00 15.17 85 ASP E C 1
ATOM 5474 O O . ASP E 1 86 ? 62.123 69.721 88.637 1.00 16.62 85 ASP E O 1
ATOM 5483 N N . ASP E 1 87 ? 60.113 70.696 88.608 1.00 15.57 86 ASP E N 1
ATOM 5484 C CA . ASP E 1 87 ? 59.621 69.877 87.497 1.00 13.65 86 ASP E CA 1
ATOM 5485 C C . ASP E 1 87 ? 58.900 70.779 86.504 1.00 12.35 86 ASP E C 1
ATOM 5486 O O . ASP E 1 87 ? 57.744 71.134 86.733 1.00 12.85 86 ASP E O 1
ATOM 5491 N N . PRO E 1 88 ? 59.591 71.169 85.411 1.00 11.65 87 PRO E N 1
ATOM 5492 C CA . PRO E 1 88 ? 58.973 72.065 84.433 1.00 11.59 87 PRO E CA 1
ATOM 5493 C C . PRO E 1 88 ? 57.604 71.569 83.949 1.00 11.45 87 PRO E C 1
ATOM 5494 O O . PRO E 1 88 ? 56.674 72.365 83.809 1.00 11.34 87 PRO E O 1
ATOM 5498 N N . SER E 1 89 ? 57.481 70.270 83.724 1.00 10.84 88 SER E N 1
ATOM 5499 C CA . SER E 1 89 ? 56.198 69.721 83.282 1.00 10.60 88 SER E CA 1
ATOM 5500 C C . SER E 1 89 ? 55.092 69.917 84.321 1.00 10.13 88 SER E C 1
ATOM 5501 O O . SER E 1 89 ? 53.928 70.082 83.946 1.00 11.01 88 SER E O 1
ATOM 5504 N N . ARG E 1 90 ? 55.438 69.850 85.605 1.00 10.55 89 ARG E N 1
ATOM 5505 C CA . ARG E 1 90 ? 54.450 70.113 86.648 1.00 9.16 89 ARG E CA 1
ATOM 5506 C C . ARG E 1 90 ? 54.079 71.583 86.633 1.00 9.39 89 ARG E C 1
ATOM 5507 O O . ARG E 1 90 ? 52.905 71.901 86.638 1.00 9.73 89 ARG E O 1
ATOM 5515 N N . LEU E 1 91 ? 55.035 72.504 86.630 1.00 9.68 90 LEU E N 1
ATOM 5516 C CA . LEU E 1 91 ? 54.663 73.920 86.587 1.00 9.30 90 LEU E CA 1
ATOM 5517 C C . LEU E 1 91 ? 53.775 74.219 85.390 1.00 9.26 90 LEU E C 1
ATOM 5518 O O . LEU E 1 91 ? 52.801 74.952 85.516 1.00 9.67 90 LEU E O 1
ATOM 5523 N N . LYS E 1 92 ? 54.093 73.646 84.239 1.00 9.27 91 LYS E N 1
ATOM 5524 C CA . LYS E 1 92 ? 53.325 73.864 83.024 1.00 9.12 91 LYS E CA 1
ATOM 5525 C C . LYS E 1 92 ? 51.871 73.461 83.223 1.00 9.00 91 LYS E C 1
ATOM 5526 O O . LYS E 1 92 ? 50.976 74.252 82.927 1.00 10.45 91 LYS E O 1
ATOM 5532 N N . CYS E 1 93 ? 51.622 72.243 83.710 1.00 9.56 92 CYS E N 1
ATOM 5533 C CA . CYS E 1 93 ? 50.233 71.767 83.799 1.00 9.88 92 CYS E CA 1
ATOM 5534 C C . CYS E 1 93 ? 49.461 72.457 84.910 1.00 9.74 92 CYS E C 1
ATOM 5535 O O . CYS E 1 93 ? 48.249 72.638 84.784 1.00 10.62 92 CYS E O 1
ATOM 5538 N N . VAL E 1 94 ? 50.146 72.896 85.963 1.00 8.87 93 VAL E N 1
ATOM 5539 C CA . VAL E 1 94 ? 49.492 73.653 87.026 1.00 9.10 93 VAL E CA 1
ATOM 5540 C C . VAL E 1 94 ? 49.126 75.060 86.540 1.00 8.92 93 VAL E C 1
ATOM 5541 O O . VAL E 1 94 ? 47.997 75.533 86.746 1.00 9.54 93 VAL E O 1
ATOM 5545 N N . VAL E 1 95 ? 50.063 75.716 85.868 1.00 9.29 94 VAL E N 1
ATOM 5546 C CA . VAL E 1 95 ? 49.765 76.996 85.262 1.00 9.37 94 VAL E CA 1
ATOM 5547 C C . VAL E 1 95 ? 48.625 76.881 84.261 1.00 9.12 94 VAL E C 1
ATOM 5548 O O . VAL E 1 95 ? 47.749 77.734 84.242 1.00 9.85 94 VAL E O 1
ATOM 5552 N N . GLU E 1 96 ? 48.635 75.839 83.440 1.00 9.09 95 GLU E N 1
ATOM 5553 C CA . GLU E 1 96 ? 47.558 75.657 82.458 1.00 9.54 95 GLU E CA 1
ATOM 5554 C C . GLU E 1 96 ? 46.178 75.536 83.123 1.00 9.55 95 GLU E C 1
ATOM 5555 O O . GLU E 1 96 ? 45.184 76.094 82.631 1.00 10.56 95 GLU E O 1
ATOM 5561 N N . LYS E 1 97 ? 46.133 74.837 84.255 1.00 9.09 96 LYS E N 1
ATOM 5562 C CA . LYS E 1 97 ? 44.902 74.677 85.030 1.00 10.42 96 LYS E CA 1
ATOM 5563 C C . LYS E 1 97 ? 44.407 76.054 85.476 1.00 10.46 96 LYS E C 1
ATOM 5564 O O . LYS E 1 97 ? 43.251 76.421 85.267 1.00 11.18 96 LYS E O 1
ATOM 5570 N N A PHE E 1 98 ? 45.273 76.858 86.108 0.80 9.86 97 PHE E N 1
ATOM 5571 N N B PHE E 1 98 ? 45.325 76.768 86.074 0.20 10.92 97 PHE E N 1
ATOM 5572 C CA A PHE E 1 98 ? 44.847 78.195 86.581 0.80 9.54 97 PHE E CA 1
ATOM 5573 C CA B PHE E 1 98 ? 45.105 78.073 86.573 0.20 10.88 97 PHE E CA 1
ATOM 5574 C C A PHE E 1 98 ? 44.566 79.142 85.429 0.80 9.21 97 PHE E C 1
ATOM 5575 C C B PHE E 1 98 ? 44.677 79.094 85.498 0.20 10.32 97 PHE E C 1
ATOM 5576 O O A PHE E 1 98 ? 43.728 80.040 85.540 0.80 10.28 97 PHE E O 1
ATOM 5577 O O B PHE E 1 98 ? 43.889 80.002 85.764 0.20 11.17 97 PHE E O 1
ATOM 5592 N N . ALA E 1 99 ? 45.215 78.931 84.293 1.00 9.96 98 ALA E N 1
ATOM 5593 C CA . ALA E 1 99 ? 44.903 79.760 83.128 1.00 10.24 98 ALA E CA 1
ATOM 5594 C C . ALA E 1 99 ? 43.447 79.543 82.684 1.00 9.92 98 ALA E C 1
ATOM 5595 O O . ALA E 1 99 ? 42.718 80.510 82.403 1.00 10.08 98 ALA E O 1
ATOM 5597 N N . VAL E 1 100 ? 42.998 78.289 82.657 1.00 10.64 99 VAL E N 1
ATOM 5598 C CA . VAL E 1 100 ? 41.607 78.006 82.314 1.00 11.13 99 VAL E CA 1
ATOM 5599 C C . VAL E 1 100 ? 40.654 78.722 83.276 1.00 10.81 99 VAL E C 1
ATOM 5600 O O . VAL E 1 100 ? 39.651 79.304 82.849 1.00 11.43 99 VAL E O 1
ATOM 5604 N N . ASN E 1 101 ? 40.968 78.714 84.568 1.00 11.00 100 ASN E N 1
ATOM 5605 C CA . ASN E 1 101 ? 40.125 79.423 85.536 1.00 11.72 100 ASN E CA 1
ATOM 5606 C C . ASN E 1 101 ? 39.968 80.896 85.148 1.00 10.81 100 ASN E C 1
ATOM 5607 O O . ASN E 1 101 ? 38.891 81.478 85.298 1.00 12.56 100 ASN E O 1
ATOM 5612 N N . HIS E 1 102 ? 41.063 81.503 84.684 1.00 9.51 101 HIS E N 1
ATOM 5613 C CA . HIS E 1 102 ? 41.064 82.927 84.333 1.00 9.22 101 HIS E CA 1
ATOM 5614 C C . HIS E 1 102 ? 40.434 83.220 82.976 1.00 8.88 101 HIS E C 1
ATOM 5615 O O . HIS E 1 102 ? 39.746 84.218 82.820 1.00 11.02 101 HIS E O 1
ATOM 5622 N N . ILE E 1 103 ? 40.654 82.353 82.003 1.00 9.63 102 ILE E N 1
ATOM 5623 C CA . ILE E 1 103 ? 39.974 82.459 80.717 1.00 10.35 102 ILE E CA 1
ATOM 5624 C C . ILE E 1 103 ? 38.467 82.464 80.943 1.00 10.98 102 ILE E C 1
ATOM 5625 O O . ILE E 1 103 ? 37.744 83.263 80.343 1.00 13.30 102 ILE E O 1
ATOM 5630 N N . ASN E 1 104 ? 37.997 81.587 81.823 1.00 11.98 103 ASN E N 1
ATOM 5631 C CA . ASN E 1 104 ? 36.569 81.483 82.103 1.00 12.96 103 ASN E CA 1
ATOM 5632 C C . ASN E 1 104 ? 35.992 82.735 82.758 1.00 13.77 103 ASN E C 1
ATOM 5633 O O . ASN E 1 104 ? 34.762 82.932 82.700 1.00 17.23 103 ASN E O 1
ATOM 5638 N N . ARG E 1 105 ? 36.848 83.550 83.387 1.00 14.76 104 ARG E N 1
ATOM 5639 C CA A ARG E 1 105 ? 36.399 84.799 84.021 0.70 17.40 104 ARG E CA 1
ATOM 5640 C CA B ARG E 1 105 ? 36.412 84.791 84.025 0.30 16.86 104 ARG E CA 1
ATOM 5641 C C . ARG E 1 105 ? 36.774 86.019 83.184 1.00 14.06 104 ARG E C 1
ATOM 5642 O O . ARG E 1 105 ? 36.783 87.146 83.684 1.00 16.50 104 ARG E O 1
ATOM 5657 N N . LYS E 1 106 ? 37.064 85.798 81.903 1.00 14.18 105 LYS E N 1
ATOM 5658 C CA A LYS E 1 106 ? 37.267 86.891 80.954 0.70 15.02 105 LYS E CA 1
ATOM 5659 C CA B LYS E 1 106 ? 37.276 86.877 80.935 0.30 14.93 105 LYS E CA 1
ATOM 5660 C C . LYS E 1 106 ? 38.531 87.708 81.242 1.00 14.40 105 LYS E C 1
ATOM 5661 O O . LYS E 1 106 ? 38.581 88.905 80.968 1.00 16.43 105 LYS E O 1
ATOM 5672 N N . ILE E 1 107 ? 39.566 87.048 81.771 1.00 13.78 106 ILE E N 1
ATOM 5673 C CA . ILE E 1 107 ? 40.836 87.697 82.136 1.00 13.27 106 ILE E CA 1
ATOM 5674 C C . ILE E 1 107 ? 41.903 87.432 81.081 1.00 13.55 106 ILE E C 1
ATOM 5675 O O . ILE E 1 107 ? 42.307 86.287 80.866 1.00 14.15 106 ILE E O 1
ATOM 5680 N N . SER E 1 108 ? 42.335 88.491 80.411 1.00 14.05 107 SER E N 1
ATOM 5681 C CA . SER E 1 108 ? 43.404 88.409 79.432 1.00 13.91 107 SER E CA 1
ATOM 5682 C C . SER E 1 108 ? 44.787 88.355 80.102 1.00 13.32 107 SER E C 1
ATOM 5683 O O . SER E 1 108 ? 44.934 88.631 81.290 1.00 12.55 107 SER E O 1
ATOM 5686 N N . GLY E 1 109 ? 45.817 88.039 79.320 1.00 13.63 108 GLY E N 1
ATOM 5687 C CA . GLY E 1 109 ? 47.194 88.152 79.783 1.00 13.27 108 GLY E CA 1
ATOM 5688 C C . GLY E 1 109 ? 47.511 89.551 80.291 1.00 13.45 108 GLY E C 1
ATOM 5689 O O . GLY E 1 109 ? 48.159 89.719 81.320 1.00 12.43 108 GLY E O 1
ATOM 5690 N N . ASP E 1 110 ? 47.024 90.564 79.572 1.00 14.36 109 ASP E N 1
ATOM 5691 C CA . ASP E 1 110 ? 47.243 91.957 79.973 1.00 15.09 109 ASP E CA 1
ATOM 5692 C C . ASP E 1 110 ? 46.587 92.277 81.309 1.00 12.33 109 ASP E C 1
ATOM 5693 O O . ASP E 1 110 ? 47.200 92.935 82.164 1.00 13.64 109 ASP E O 1
ATOM 5698 N N . ALA E 1 111 ? 45.364 91.807 81.498 1.00 12.71 110 ALA E N 1
ATOM 5699 C CA . ALA E 1 111 ? 44.694 92.012 82.769 1.00 11.80 110 ALA E CA 1
ATOM 5700 C C . ALA E 1 111 ? 45.410 91.256 83.887 1.00 11.13 110 ALA E C 1
ATOM 5701 O O . ALA E 1 111 ? 45.606 91.802 84.966 1.00 10.78 110 ALA E O 1
ATOM 5703 N N . PHE E 1 112 ? 45.808 90.008 83.625 1.00 10.99 111 PHE E N 1
ATOM 5704 C CA . PHE E 1 112 ? 46.454 89.201 84.649 1.00 9.97 111 PHE E CA 1
ATOM 5705 C C . PHE E 1 112 ? 47.749 89.884 85.120 1.00 9.31 111 PHE E C 1
ATOM 5706 O O . PHE E 1 112 ? 48.068 89.891 86.321 1.00 10.05 111 PHE E O 1
ATOM 5714 N N . GLY E 1 113 ? 48.461 90.508 84.184 1.00 9.75 112 GLY E N 1
ATOM 5715 C CA . GLY E 1 113 ? 49.680 91.223 84.501 1.00 10.46 112 GLY E CA 1
ATOM 5716 C C . GLY E 1 113 ? 49.501 92.423 85.416 1.00 9.99 112 GLY E C 1
ATOM 5717 O O . GLY E 1 113 ? 50.474 92.927 85.920 1.00 10.64 112 GLY E O 1
ATOM 5718 N N . ALA E 1 114 ? 48.280 92.891 85.632 1.00 9.18 113 ALA E N 1
ATOM 5719 C CA . ALA E 1 114 ? 47.999 93.938 86.615 1.00 9.32 113 ALA E CA 1
ATOM 5720 C C . ALA E 1 114 ? 48.533 93.599 87.998 1.00 9.74 113 ALA E C 1
ATOM 5721 O O . ALA E 1 114 ? 48.753 94.494 88.788 1.00 10.13 113 ALA E O 1
ATOM 5723 N N . ILE E 1 115 ? 48.708 92.308 88.285 1.00 8.30 114 ILE E N 1
ATOM 5724 C CA . ILE E 1 115 ? 49.129 91.852 89.600 1.00 9.06 114 ILE E CA 1
ATOM 5725 C C . ILE E 1 115 ? 50.602 92.147 89.907 1.00 8.86 114 ILE E C 1
ATOM 5726 O O . ILE E 1 115 ? 51.010 92.061 91.066 1.00 9.53 114 ILE E O 1
ATOM 5731 N N . VAL E 1 116 ? 51.414 92.468 88.897 1.00 8.14 115 VAL E N 1
ATOM 5732 C CA . VAL E 1 116 ? 52.870 92.488 89.080 1.00 8.40 115 VAL E CA 1
ATOM 5733 C C . VAL E 1 116 ? 53.301 93.550 90.107 1.00 8.72 115 VAL E C 1
ATOM 5734 O O . VAL E 1 116 ? 54.042 93.243 91.047 1.00 8.75 115 VAL E O 1
ATOM 5738 N N . GLU E 1 117 ? 52.818 94.780 89.954 1.00 8.39 116 GLU E N 1
ATOM 5739 C CA . GLU E 1 117 ? 53.191 95.841 90.877 1.00 9.42 116 GLU E CA 1
ATOM 5740 C C . GLU E 1 117 ? 52.582 95.596 92.277 1.00 8.19 116 GLU E C 1
ATOM 5741 O O . GLU E 1 117 ? 53.271 95.741 93.290 1.00 8.79 116 GLU E O 1
ATOM 5747 N N . PRO E 1 118 ? 51.302 95.161 92.347 1.00 8.49 117 PRO E N 1
ATOM 5748 C CA . PRO E 1 118 ? 50.758 94.708 93.624 1.00 8.73 117 PRO E CA 1
ATOM 5749 C C . PRO E 1 118 ? 51.596 93.628 94.322 1.00 8.83 117 PRO E C 1
ATOM 5750 O O . PRO E 1 118 ? 51.762 93.664 95.544 1.00 9.14 117 PRO E O 1
ATOM 5754 N N . MET E 1 119 ? 52.103 92.674 93.556 1.00 8.77 118 MET E N 1
ATOM 5755 C CA . MET E 1 119 ? 52.957 91.626 94.120 1.00 8.58 118 MET E CA 1
ATOM 5756 C C . MET E 1 119 ? 54.262 92.207 94.646 1.00 8.10 118 MET E C 1
ATOM 5757 O O . MET E 1 119 ? 54.699 91.874 95.743 1.00 8.96 118 MET E O 1
ATOM 5762 N N . LYS E 1 120 ? 54.868 93.109 93.887 1.00 7.84 119 LYS E N 1
ATOM 5763 C CA . LYS E 1 120 ? 56.111 93.762 94.333 1.00 8.60 119 LYS E CA 1
ATOM 5764 C C . LYS E 1 120 ? 55.878 94.474 95.675 1.00 8.34 119 LYS E C 1
ATOM 5765 O O . LYS E 1 120 ? 56.703 94.371 96.593 1.00 8.71 119 LYS E O 1
ATOM 5771 N N . GLU E 1 121 ? 54.750 95.188 95.793 1.00 8.16 120 GLU E N 1
ATOM 5772 C CA . GLU E 1 121 ? 54.449 95.893 97.021 1.00 8.66 120 GLU E CA 1
ATOM 5773 C C . GLU E 1 121 ? 54.276 94.933 98.187 1.00 8.03 120 GLU E C 1
ATOM 5774 O O . GLU E 1 121 ? 54.723 95.218 99.298 1.00 9.43 120 GLU E O 1
ATOM 5780 N N . THR E 1 122 ? 53.597 93.812 97.947 1.00 7.91 121 THR E N 1
ATOM 5781 C CA . THR E 1 122 ? 53.364 92.809 98.970 1.00 8.01 121 THR E CA 1
ATOM 5782 C C . THR E 1 122 ? 54.696 92.218 99.448 1.00 7.90 121 THR E C 1
ATOM 5783 O O . THR E 1 122 ? 54.903 92.043 100.644 1.00 8.05 121 THR E O 1
ATOM 5787 N N . LEU E 1 123 ? 55.571 91.907 98.494 1.00 7.92 122 LEU E N 1
ATOM 5788 C CA . LEU E 1 123 ? 56.902 91.366 98.801 1.00 8.02 122 LEU E CA 1
ATOM 5789 C C . LEU E 1 123 ? 57.689 92.351 99.649 1.00 8.48 122 LEU E C 1
ATOM 5790 O O . LEU E 1 123 ? 58.274 91.977 100.662 1.00 8.74 122 LEU E O 1
ATOM 5795 N N . LYS E 1 124 ? 57.693 93.622 99.266 1.00 9.00 123 LYS E N 1
ATOM 5796 C CA A LYS E 1 124 ? 58.443 94.613 100.043 0.70 9.77 123 LYS E CA 1
ATOM 5797 C CA B LYS E 1 124 ? 58.436 94.621 100.035 0.30 9.45 123 LYS E CA 1
ATOM 5798 C C . LYS E 1 124 ? 57.909 94.691 101.458 1.00 9.66 123 LYS E C 1
ATOM 5799 O O . LYS E 1 124 ? 58.662 94.706 102.418 1.00 10.23 123 LYS E O 1
ATOM 5810 N N . ALA E 1 125 ? 56.583 94.745 101.594 1.00 9.51 124 ALA E N 1
ATOM 5811 C CA . ALA E 1 125 ? 55.967 94.938 102.904 1.00 10.56 124 ALA E CA 1
ATOM 5812 C C . ALA E 1 125 ? 56.223 93.766 103.833 1.00 11.10 124 ALA E C 1
ATOM 5813 O O . ALA E 1 125 ? 56.503 93.954 105.026 1.00 13.51 124 ALA E O 1
ATOM 5815 N N . ARG E 1 126 ? 56.203 92.558 103.283 1.00 8.47 125 ARG E N 1
ATOM 5816 C CA . ARG E 1 126 ? 56.301 91.356 104.104 1.00 9.14 125 ARG E CA 1
ATOM 5817 C C . ARG E 1 126 ? 57.730 90.844 104.312 1.00 8.78 125 ARG E C 1
ATOM 5818 O O . ARG E 1 126 ? 57.958 90.108 105.263 1.00 9.31 125 ARG E O 1
ATOM 5826 N N . MET E 1 12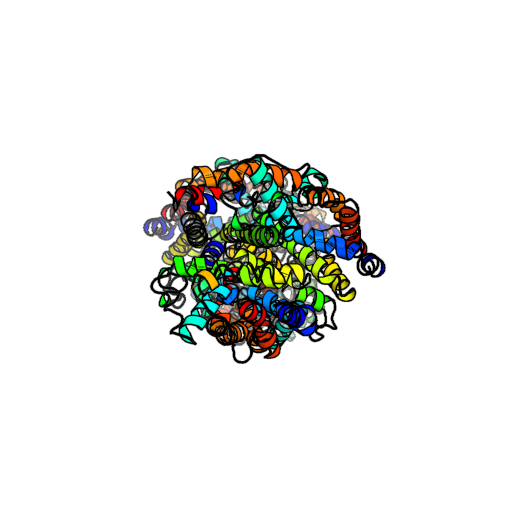7 ? 58.686 91.267 103.475 1.00 8.45 126 MET E N 1
ATOM 5827 C CA . MET E 1 127 ? 60.047 90.772 103.567 1.00 8.27 126 MET E CA 1
ATOM 5828 C C . MET E 1 127 ? 61.012 91.723 104.273 1.00 9.81 126 MET E C 1
ATOM 5829 O O . MET E 1 127 ? 62.147 91.345 104.605 1.00 10.31 126 MET E O 1
ATOM 5834 N N . GLY E 1 128 ? 60.582 92.956 104.523 1.00 10.27 127 GLY E N 1
ATOM 5835 C CA . GLY E 1 128 ? 61.441 93.913 105.209 1.00 11.40 127 GLY E CA 1
ATOM 5836 C C . GLY E 1 128 ? 62.812 94.010 104.563 1.00 10.58 127 GLY E C 1
ATOM 5837 O O . GLY E 1 128 ? 62.941 94.091 103.346 1.00 10.63 127 GLY E O 1
ATOM 5838 N N . ASN E 1 129 ? 63.851 93.978 105.381 1.00 11.72 128 ASN E N 1
ATOM 5839 C CA . ASN E 1 129 ? 65.204 94.141 104.867 1.00 11.84 128 ASN E CA 1
ATOM 5840 C C . ASN E 1 129 ? 65.777 92.930 104.111 1.00 12.39 128 ASN E C 1
ATOM 5841 O O . ASN E 1 129 ? 66.893 92.988 103.621 1.00 16.47 128 ASN E O 1
ATOM 5846 N N . TYR E 1 130 ? 64.988 91.864 103.967 1.00 10.09 129 TYR E N 1
ATOM 5847 C CA . TYR E 1 130 ? 65.365 90.738 103.106 1.00 11.68 129 TYR E CA 1
ATOM 5848 C C . TYR E 1 130 ? 64.855 90.888 101.675 1.00 10.13 129 TYR E C 1
ATOM 5849 O O . TYR E 1 130 ? 65.146 90.063 100.825 1.00 11.34 129 TYR E O 1
ATOM 5858 N N . TYR E 1 131 ? 64.074 91.926 101.404 1.00 10.51 130 TYR E N 1
ATOM 5859 C CA . TYR E 1 131 ? 63.613 92.178 100.052 1.00 9.54 130 TYR E CA 1
ATOM 5860 C C . TYR E 1 131 ? 64.766 92.614 99.155 1.00 10.61 130 TYR E C 1
ATOM 5861 O O . TYR E 1 131 ? 65.644 93.321 99.598 1.00 11.76 130 TYR E O 1
ATOM 5870 N N . SER E 1 132 ? 64.731 92.214 97.888 1.00 9.77 131 SER E N 1
ATOM 5871 C CA . SER E 1 132 ? 65.571 92.852 96.860 1.00 10.07 131 SER E CA 1
ATOM 5872 C C . SER E 1 132 ? 64.753 92.880 95.578 1.00 11.69 131 SER E C 1
ATOM 5873 O O . SER E 1 132 ? 63.806 92.084 95.416 1.00 10.96 131 SER E O 1
ATOM 5876 N N . ASP E 1 133 ? 65.140 93.745 94.642 1.00 12.82 132 ASP E N 1
ATOM 5877 C CA . ASP E 1 133 ? 64.404 93.834 93.384 1.00 14.15 132 ASP E CA 1
ATOM 5878 C C . ASP E 1 133 ? 64.468 92.527 92.584 1.00 13.15 132 ASP E C 1
ATOM 5879 O O . ASP E 1 133 ? 63.539 92.223 91.840 1.00 13.38 132 ASP E O 1
ATOM 5884 N N . ASP E 1 134 ? 65.500 91.714 92.788 1.00 12.34 133 ASP E N 1
ATOM 5885 C CA . ASP E 1 134 ? 65.553 90.396 92.147 1.00 11.36 133 ASP E CA 1
ATOM 5886 C C . ASP E 1 134 ? 64.376 89.500 92.547 1.00 10.59 133 ASP E C 1
ATOM 5887 O O . ASP E 1 134 ? 63.962 88.641 91.777 1.00 10.98 133 ASP E O 1
ATOM 5892 N N . VAL E 1 135 ? 63.894 89.657 93.774 1.00 10.24 134 VAL E N 1
ATOM 5893 C CA . VAL E 1 135 ? 62.726 88.902 94.221 1.00 9.65 134 VAL E CA 1
ATOM 5894 C C . VAL E 1 135 ? 61.494 89.292 93.410 1.00 9.42 134 VAL E C 1
ATOM 5895 O O . VAL E 1 135 ? 60.715 88.433 92.973 1.00 10.08 134 VAL E O 1
ATOM 5899 N N . ALA E 1 136 ? 61.301 90.591 93.224 1.00 10.63 135 ALA E N 1
ATOM 5900 C CA . ALA E 1 136 ? 60.167 91.047 92.409 1.00 12.00 135 ALA E CA 1
ATOM 5901 C C . ALA E 1 136 ? 60.315 90.519 90.985 1.00 11.52 135 ALA E C 1
ATOM 5902 O O . ALA E 1 136 ? 59.356 90.085 90.368 1.00 11.98 135 ALA E O 1
ATOM 5904 N N . GLY E 1 137 ? 61.539 90.528 90.468 1.00 11.28 136 GLY E N 1
ATOM 5905 C CA . GLY E 1 137 ? 61.783 90.020 89.119 1.00 12.18 136 GLY E CA 1
ATOM 5906 C C . GLY E 1 137 ? 61.417 88.557 88.978 1.00 10.20 136 GLY E C 1
ATOM 5907 O O . GLY E 1 137 ? 60.907 88.133 87.947 1.00 11.39 136 GLY E O 1
ATOM 5908 N N . ALA E 1 138 ? 61.668 87.787 90.027 1.00 10.72 137 ALA E N 1
ATOM 5909 C CA . ALA E 1 138 ? 61.367 86.369 90.020 1.00 9.61 137 ALA E CA 1
ATOM 5910 C C . ALA E 1 138 ? 59.860 86.168 89.946 1.00 9.10 137 ALA E C 1
ATOM 5911 O O . ALA E 1 138 ? 59.360 85.361 89.156 1.00 9.02 137 ALA E O 1
ATOM 5913 N N . TRP E 1 139 ? 59.113 86.904 90.762 1.00 9.57 138 TRP E N 1
ATOM 5914 C CA . TRP E 1 139 ? 57.653 86.784 90.724 1.00 9.55 138 TRP E CA 1
ATOM 5915 C C . TRP E 1 139 ? 57.066 87.314 89.420 1.00 9.19 138 TRP E C 1
ATOM 5916 O O . TRP E 1 139 ? 56.045 86.798 88.961 1.00 9.97 138 TRP E O 1
ATOM 5927 N N . ALA E 1 140 ? 57.670 88.347 88.836 1.00 9.86 139 ALA E N 1
ATOM 5928 C CA . ALA E 1 140 ? 57.207 88.830 87.539 1.00 10.85 139 ALA E CA 1
ATOM 5929 C C . ALA E 1 140 ? 57.377 87.748 86.476 1.00 10.20 139 ALA E C 1
ATOM 5930 O O . ALA E 1 140 ? 56.524 87.571 85.626 1.00 10.65 139 ALA E O 1
ATOM 5932 N N . ALA E 1 141 ? 58.495 87.027 86.523 1.00 10.05 140 ALA E N 1
ATOM 5933 C CA . ALA E 1 141 ? 58.720 85.926 85.599 1.00 10.60 140 ALA E CA 1
ATOM 5934 C C . ALA E 1 141 ? 57.697 84.796 85.778 1.00 9.63 140 ALA E C 1
ATOM 5935 O O . ALA E 1 141 ? 57.210 84.218 84.799 1.00 10.92 140 ALA E O 1
ATOM 5937 N N . LEU E 1 142 ? 57.387 84.479 87.030 1.00 9.25 141 LEU E N 1
ATOM 5938 C CA . LEU E 1 142 ? 56.364 83.474 87.314 1.00 9.00 141 LEU E CA 1
ATOM 5939 C C . LEU E 1 142 ? 54.986 83.908 86.790 1.00 9.72 141 LEU E C 1
ATOM 5940 O O . LEU E 1 142 ? 54.292 83.138 86.120 1.00 9.56 141 LEU E O 1
ATOM 5945 N N . VAL E 1 143 ? 54.620 85.149 87.053 1.00 9.52 142 VAL E N 1
ATOM 5946 C CA . VAL E 1 143 ? 53.358 85.678 86.508 1.00 8.88 142 VAL E CA 1
ATOM 5947 C C . VAL E 1 143 ? 53.382 85.591 84.979 1.00 10.52 142 VAL E C 1
ATOM 5948 O O . VAL E 1 143 ? 52.369 85.283 84.346 1.00 10.29 142 VAL E O 1
ATOM 5952 N N . GLY E 1 144 ? 54.546 85.819 84.387 1.00 10.77 143 GLY E N 1
ATOM 5953 C CA . GLY E 1 144 ? 54.698 85.702 82.945 1.00 10.34 143 GLY E CA 1
ATOM 5954 C C . GLY E 1 144 ? 54.388 84.333 82.378 1.00 10.05 143 GLY E C 1
ATOM 5955 O O . GLY E 1 144 ? 54.001 84.230 81.219 1.00 10.53 143 GLY E O 1
ATOM 5956 N N . VAL E 1 145 ? 54.549 83.279 83.174 1.00 9.58 144 VAL E N 1
ATOM 5957 C CA . VAL E 1 145 ? 54.177 81.940 82.730 1.00 10.34 144 VAL E CA 1
ATOM 5958 C C . VAL E 1 145 ? 52.654 81.868 82.548 1.00 9.99 144 VAL E C 1
ATOM 5959 O O . VAL E 1 145 ? 52.158 81.376 81.535 1.00 9.98 144 VAL E O 1
ATOM 5963 N N . VAL E 1 146 ? 51.912 82.401 83.509 1.00 9.89 145 VAL E N 1
ATOM 5964 C CA . VAL E 1 146 ? 50.454 82.413 83.383 1.00 10.01 145 VAL E CA 1
ATOM 5965 C C . VAL E 1 146 ? 50.043 83.303 82.206 1.00 9.88 145 VAL E C 1
ATOM 5966 O O . VAL E 1 146 ? 49.180 82.928 81.411 1.00 10.88 145 VAL E O 1
ATOM 5970 N N . GLN E 1 147 ? 50.673 84.467 82.063 1.00 9.97 146 GLN E N 1
ATOM 5971 C CA . GLN E 1 147 ? 50.345 85.339 80.931 1.00 10.56 146 GLN E CA 1
ATOM 5972 C C . GLN E 1 147 ? 50.531 84.624 79.589 1.00 11.47 146 GLN E C 1
ATOM 5973 O O . GLN E 1 147 ? 49.709 84.751 78.693 1.00 11.46 146 GLN E O 1
ATOM 5979 N N . ALA E 1 148 ? 51.596 83.841 79.468 1.00 10.80 147 ALA E N 1
ATOM 5980 C CA . ALA E 1 148 ? 51.856 83.087 78.233 1.00 11.60 147 ALA E CA 1
ATOM 5981 C C . ALA E 1 148 ? 50.786 82.025 77.972 1.00 12.17 147 ALA E C 1
ATOM 5982 O O . ALA E 1 148 ? 50.559 81.649 76.832 1.00 13.98 147 ALA E O 1
ATOM 5984 N N . ALA E 1 149 ? 50.171 81.527 79.037 1.00 11.16 148 ALA E N 1
ATOM 5985 C CA . ALA E 1 149 ? 49.130 80.498 78.943 1.00 11.36 148 ALA E CA 1
ATOM 5986 C C . ALA E 1 149 ? 47.737 81.059 78.684 1.00 11.92 148 ALA E C 1
ATOM 5987 O O . ALA E 1 149 ? 46.791 80.300 78.482 1.00 13.78 148 ALA E O 1
ATOM 5989 N N . LEU E 1 150 ? 47.615 82.379 78.724 1.00 12.42 149 LEU E N 1
ATOM 5990 C CA . LEU E 1 150 ? 46.363 83.048 78.448 1.00 13.87 149 LEU E CA 1
ATOM 5991 C C . LEU E 1 150 ? 46.421 83.603 77.015 1.00 18.57 149 LEU E C 1
ATOM 5992 O O . LEU E 1 150 ? 45.487 84.268 76.559 1.00 23.70 149 LEU E O 1
ATOM 5998 N N . SER F 2 2 ? 23.085 78.796 110.214 1.00 37.81 1 SER F N 1
ATOM 5999 C CA . SER F 2 2 ? 23.803 78.170 109.058 1.00 35.82 1 SER F CA 1
ATOM 6000 C C . SER F 2 2 ? 24.289 76.746 109.398 1.00 29.70 1 SER F C 1
ATOM 6001 O O . SER F 2 2 ? 24.940 76.534 110.420 1.00 26.90 1 SER F O 1
ATOM 6004 N N . ARG F 2 3 ? 23.942 75.779 108.547 1.00 33.26 2 ARG F N 1
ATOM 6005 C CA . ARG F 2 3 ? 24.337 74.375 108.750 1.00 25.23 2 ARG F CA 1
ATOM 6006 C C . ARG F 2 3 ? 25.813 74.142 108.465 1.00 20.52 2 ARG F C 1
ATOM 6007 O O . ARG F 2 3 ? 26.501 73.411 109.184 1.00 19.58 2 ARG F O 1
ATOM 6015 N N . VAL F 2 4 ? 26.276 74.728 107.374 1.00 20.99 3 VAL F N 1
ATOM 6016 C CA . VAL F 2 4 ? 27.704 74.738 107.086 1.00 17.45 3 VAL F CA 1
ATOM 6017 C C . VAL F 2 4 ? 28.438 75.310 108.294 1.00 16.60 3 VAL F C 1
ATOM 6018 O O . VAL F 2 4 ? 29.418 74.747 108.740 1.00 15.93 3 VAL F O 1
ATOM 6022 N N . ALA F 2 5 ? 27.927 76.411 108.838 1.00 20.39 4 ALA F N 1
ATOM 6023 C CA . ALA F 2 5 ? 28.533 77.060 109.992 1.00 21.41 4 ALA F CA 1
ATOM 6024 C C . ALA F 2 5 ? 28.566 76.122 111.184 1.00 17.67 4 ALA F C 1
ATOM 6025 O O . ALA F 2 5 ? 29.573 76.045 111.908 1.00 17.72 4 ALA F O 1
ATOM 6027 N N . GLU F 2 6 ? 27.455 75.423 111.396 1.00 16.57 5 GLU F N 1
ATOM 6028 C CA . GLU F 2 6 ? 27.361 74.497 112.509 1.00 15.62 5 GLU F CA 1
ATOM 6029 C C . GLU F 2 6 ? 28.374 73.357 112.389 1.00 14.15 5 GLU F C 1
ATOM 6030 O O . GLU F 2 6 ? 29.055 73.040 113.343 1.00 14.26 5 GLU F O 1
ATOM 6036 N N . LEU F 2 7 ? 28.443 72.730 111.225 1.00 13.81 6 LEU F N 1
ATOM 6037 C CA . LEU F 2 7 ? 29.375 71.621 111.026 1.00 13.78 6 LEU F CA 1
ATOM 6038 C C . LEU F 2 7 ? 30.826 72.104 111.024 1.00 12.41 6 LEU F C 1
ATOM 6039 O O . LEU F 2 7 ? 31.691 71.420 111.551 1.00 11.99 6 LEU F O 1
ATOM 6044 N N . ALA F 2 8 ? 31.078 73.283 110.480 1.00 14.06 7 ALA F N 1
ATOM 6045 C CA . ALA F 2 8 ? 32.426 73.867 110.549 1.00 13.90 7 ALA F CA 1
ATOM 6046 C C . ALA F 2 8 ? 32.812 74.057 112.019 1.00 12.71 7 ALA F C 1
ATOM 6047 O O . ALA F 2 8 ? 33.920 73.704 112.415 1.00 12.34 7 ALA F O 1
ATOM 6049 N N . ASN F 2 9 ? 31.878 74.565 112.828 1.00 12.71 8 ASN F N 1
ATOM 6050 C CA . ASN F 2 9 ? 32.160 74.732 114.243 1.00 12.13 8 ASN F CA 1
ATOM 6051 C C . ASN F 2 9 ? 32.432 73.387 114.923 1.00 10.77 8 ASN F C 1
ATOM 6052 O O . ASN F 2 9 ? 33.349 73.270 115.734 1.00 10.76 8 ASN F O 1
ATOM 6057 N N . ALA F 2 10 ? 31.673 72.358 114.539 1.00 10.60 9 ALA F N 1
ATOM 6058 C CA . ALA F 2 10 ? 31.860 71.025 115.127 1.00 10.33 9 ALA F CA 1
ATOM 6059 C C . ALA F 2 10 ? 33.258 70.473 114.794 1.00 10.27 9 ALA F C 1
ATOM 6060 O O . ALA F 2 10 ? 33.912 69.864 115.638 1.00 11.42 9 ALA F O 1
ATOM 6062 N N . VAL F 2 11 ? 33.706 70.684 113.560 1.00 10.11 10 VAL F N 1
ATOM 6063 C CA . VAL F 2 11 ? 35.060 70.255 113.165 1.00 10.01 10 VAL F CA 1
ATOM 6064 C C 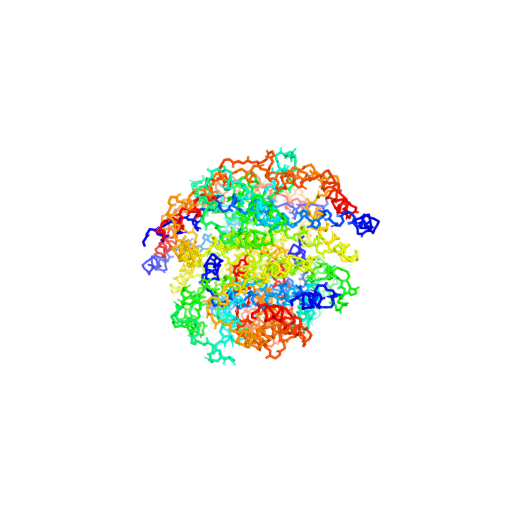. VAL F 2 11 ? 36.150 71.042 113.905 1.00 11.15 10 VAL F C 1
ATOM 6065 O O . VAL F 2 11 ? 37.131 70.473 114.382 1.00 12.31 10 VAL F O 1
ATOM 6069 N N . VAL F 2 12 ? 35.977 72.346 114.046 1.00 11.09 11 VAL F N 1
ATOM 6070 C CA . VAL F 2 12 ? 36.961 73.126 114.790 1.00 11.32 11 VAL F CA 1
ATOM 6071 C C . VAL F 2 12 ? 36.968 72.703 116.266 1.00 11.59 11 VAL F C 1
ATOM 6072 O O . VAL F 2 12 ? 38.024 72.746 116.918 1.00 14.19 11 VAL F O 1
ATOM 6076 N N . SER F 2 13 ? 35.805 72.275 116.772 1.00 11.24 12 SER F N 1
ATOM 6077 C CA A SER F 2 13 ? 35.672 71.920 118.180 0.60 11.52 12 SER F CA 1
ATOM 6078 C CA B SER F 2 13 ? 35.664 71.915 118.177 0.40 12.65 12 SER F CA 1
ATOM 6079 C C . SER F 2 13 ? 36.274 70.563 118.555 1.00 12.35 12 SER F C 1
ATOM 6080 O O . SER F 2 13 ? 36.717 70.372 119.680 1.00 18.19 12 SER F O 1
ATOM 6085 N N . ASN F 2 14 ? 36.284 69.619 117.633 1.00 11.55 13 ASN F N 1
ATOM 6086 C CA . ASN F 2 14 ? 36.655 68.237 117.945 1.00 11.33 13 ASN F CA 1
ATOM 6087 C C . ASN F 2 14 ? 38.156 67.987 117.833 1.00 11.26 13 ASN F C 1
ATOM 6088 O O . ASN F 2 14 ? 38.706 67.770 116.746 1.00 10.71 13 ASN F O 1
ATOM 6093 N N . ALA F 2 15 ? 38.811 68.006 118.986 1.00 12.78 14 ALA F N 1
ATOM 6094 C CA . ALA F 2 15 ? 40.257 67.959 119.018 1.00 11.31 14 ALA F CA 1
ATOM 6095 C C . ALA F 2 15 ? 40.829 66.628 118.551 1.00 11.66 14 ALA F C 1
ATOM 6096 O O . ALA F 2 15 ? 41.813 66.591 117.819 1.00 11.72 14 ALA F O 1
ATOM 6098 N N . ASP F 2 16 ? 40.246 65.527 118.982 1.00 12.84 15 ASP F N 1
ATOM 6099 C CA . ASP F 2 16 ? 40.769 64.223 118.613 1.00 13.53 15 ASP F CA 1
ATOM 6100 C C . ASP F 2 16 ? 40.664 63.994 117.107 1.00 11.99 15 ASP F C 1
ATOM 6101 O O . ASP F 2 16 ? 41.580 63.455 116.503 1.00 11.43 15 ASP F O 1
ATOM 6106 N N . GLN F 2 17 ? 39.589 64.422 116.474 1.00 12.15 16 GLN F N 1
ATOM 6107 C CA A GLN F 2 17 ? 39.531 64.232 115.029 0.50 10.79 16 GLN F CA 1
ATOM 6108 C CA B GLN F 2 17 ? 39.434 64.331 115.034 0.50 11.86 16 GLN F CA 1
ATOM 6109 C C . GLN F 2 17 ? 40.426 65.231 114.292 1.00 10.51 16 GLN F C 1
ATOM 6110 O O . GLN F 2 17 ? 40.959 64.887 113.249 1.00 10.79 16 GLN F O 1
ATOM 6121 N N . LYS F 2 18 ? 40.649 66.413 114.845 1.00 10.22 17 LYS F N 1
ATOM 6122 C CA A LYS F 2 18 ? 41.619 67.342 114.291 0.60 10.01 17 LYS F CA 1
ATOM 6123 C CA B LYS F 2 18 ? 41.629 67.338 114.272 0.40 10.32 17 LYS F CA 1
ATOM 6124 C C . LYS F 2 18 ? 43.020 66.703 114.283 1.00 9.84 17 LYS F C 1
ATOM 6125 O O . LYS F 2 18 ? 43.753 66.779 113.289 1.00 10.55 17 LYS F O 1
ATOM 6136 N N . ASP F 2 19 ? 43.359 66.041 115.386 1.00 9.54 18 ASP F N 1
ATOM 6137 C CA . ASP F 2 19 ? 44.632 65.326 115.494 1.00 10.16 18 ASP F CA 1
ATOM 6138 C C . ASP F 2 19 ? 44.723 64.268 114.406 1.00 9.49 18 ASP F C 1
ATOM 6139 O O . ASP F 2 19 ? 45.728 64.134 113.748 1.00 9.66 18 ASP F O 1
ATOM 6144 N N . LEU F 2 20 ? 43.665 63.503 114.192 1.00 9.67 19 LEU F N 1
ATOM 6145 C CA . LEU F 2 20 ? 43.680 62.480 113.152 1.00 9.72 19 LEU F CA 1
ATOM 6146 C C . LEU F 2 20 ? 43.814 63.067 111.763 1.00 9.34 19 LEU F C 1
ATOM 6147 O O . LEU F 2 20 ? 44.521 62.510 110.914 1.00 9.47 19 LEU F O 1
ATOM 6152 N N . LEU F 2 21 ? 43.147 64.189 111.514 1.00 9.02 20 LEU F N 1
ATOM 6153 C CA . LEU F 2 21 ? 43.309 64.884 110.232 1.00 8.81 20 LEU F CA 1
ATOM 6154 C C . LEU F 2 21 ? 44.754 65.317 109.991 1.00 8.95 20 LEU F C 1
ATOM 6155 O O . LEU F 2 21 ? 45.292 65.107 108.917 1.00 10.29 20 LEU F O 1
ATOM 6160 N N . ARG F 2 22 ? 45.344 65.966 110.988 1.00 8.64 21 ARG F N 1
ATOM 6161 C CA . ARG F 2 22 ? 46.713 66.451 110.848 1.00 9.42 21 ARG F CA 1
ATOM 6162 C C . ARG F 2 22 ? 47.731 65.322 110.722 1.00 9.67 21 ARG F C 1
ATOM 6163 O O . ARG F 2 22 ? 48.629 65.408 109.904 1.00 9.83 21 ARG F O 1
ATOM 6171 N N . MET F 2 23 ? 47.562 64.251 111.482 1.00 9.60 22 MET F N 1
ATOM 6172 C CA A MET F 2 23 ? 48.492 63.134 111.440 0.70 9.49 22 MET F CA 1
ATOM 6173 C CA B MET F 2 23 ? 48.507 63.146 111.429 0.30 9.87 22 MET F CA 1
ATOM 6174 C C . MET F 2 23 ? 48.425 62.481 110.065 1.00 9.17 22 MET F C 1
ATOM 6175 O O . MET F 2 23 ? 49.434 62.282 109.397 1.00 9.68 22 MET F O 1
ATOM 6184 N N . SER F 2 24 ? 47.209 62.155 109.630 1.00 8.97 23 SER F N 1
ATOM 6185 C CA . SER F 2 24 ? 47.083 61.491 108.346 1.00 8.38 23 SER F CA 1
ATOM 6186 C C . SER F 2 24 ? 47.464 62.420 107.202 1.00 8.41 23 SER F C 1
ATOM 6187 O O . SER F 2 24 ? 48.042 61.980 106.223 1.00 8.81 23 SER F O 1
ATOM 6190 N N . TRP F 2 25 ? 47.159 63.711 107.320 1.00 8.87 24 TRP F N 1
ATOM 6191 C CA . TRP F 2 25 ? 47.609 64.680 106.318 1.00 9.20 24 TRP F CA 1
ATOM 6192 C C . TRP F 2 25 ? 49.143 64.736 106.229 1.00 8.95 24 TRP F C 1
ATOM 6193 O O . TRP F 2 25 ? 49.680 64.882 105.150 1.00 9.21 24 TRP F O 1
ATOM 6204 N N . GLY F 2 26 ? 49.824 64.570 107.352 1.00 9.63 25 GLY F N 1
ATOM 6205 C CA . GLY F 2 26 ? 51.275 64.514 107.345 1.00 9.35 25 GLY F CA 1
ATOM 6206 C C . GLY F 2 26 ? 51.799 63.424 106.423 1.00 10.06 25 GLY F C 1
ATOM 6207 O O . GLY F 2 26 ? 52.877 63.570 105.824 1.00 11.43 25 GLY F O 1
ATOM 6208 N N . VAL F 2 27 ? 51.050 62.326 106.319 1.00 8.60 26 VAL F N 1
ATOM 6209 C CA . VAL F 2 27 ? 51.423 61.222 105.446 1.00 9.95 26 VAL F CA 1
ATOM 6210 C C . VAL F 2 27 ? 50.942 61.452 104.019 1.00 8.65 26 VAL F C 1
ATOM 6211 O O . VAL F 2 27 ? 51.732 61.295 103.065 1.00 9.30 26 VAL F O 1
ATOM 6215 N N . LEU F 2 28 ? 49.681 61.850 103.873 1.00 8.66 27 LEU F N 1
ATOM 6216 C CA . LEU F 2 28 ? 49.136 62.068 102.541 1.00 8.38 27 LEU F CA 1
ATOM 6217 C C . LEU F 2 28 ? 49.871 63.136 101.740 1.00 8.30 27 LEU F C 1
ATOM 6218 O O . LEU F 2 28 ? 49.876 63.086 100.517 1.00 9.61 27 LEU F O 1
ATOM 6223 N N . SER F 2 29 ? 50.393 64.139 102.438 1.00 8.95 28 SER F N 1
ATOM 6224 C CA . SER F 2 29 ? 51.061 65.283 101.796 1.00 9.24 28 SER F CA 1
ATOM 6225 C C . SER F 2 29 ? 52.544 65.087 101.517 1.00 9.47 28 SER F C 1
ATOM 6226 O O . SER F 2 29 ? 53.175 65.968 100.931 1.00 11.01 28 SER F O 1
ATOM 6229 N N . VAL F 2 30 ? 53.104 63.944 101.891 1.00 9.24 29 VAL F N 1
ATOM 6230 C CA . VAL F 2 30 ? 54.508 63.657 101.558 1.00 9.61 29 VAL F CA 1
ATOM 6231 C C . VAL F 2 30 ? 54.727 63.755 100.038 1.00 9.29 29 VAL F C 1
ATOM 6232 O O . VAL F 2 30 ? 55.687 64.372 99.567 1.00 10.72 29 VAL F O 1
ATOM 6236 N N . ASP F 2 31 ? 53.792 63.165 99.286 1.00 9.81 30 ASP F N 1
ATOM 6237 C CA . ASP F 2 31 ? 53.820 63.131 97.832 1.00 10.39 30 ASP F CA 1
ATOM 6238 C C . ASP F 2 31 ? 52.524 63.724 97.308 1.00 9.48 30 ASP F C 1
ATOM 6239 O O . ASP F 2 31 ? 51.559 63.008 97.027 1.00 10.05 30 ASP F O 1
ATOM 6244 N N . MET F 2 32 ? 52.482 65.044 97.227 1.00 10.72 31 MET F N 1
ATOM 6245 C CA . MET F 2 32 ? 51.234 65.723 96.869 1.00 11.36 31 MET F CA 1
ATOM 6246 C C . MET F 2 32 ? 50.700 65.242 95.518 1.00 11.40 31 MET F C 1
ATOM 6247 O O . MET F 2 32 ? 49.521 64.896 95.373 1.00 10.83 31 MET F O 1
ATOM 6252 N N . GLU F 2 33 ? 51.582 65.155 94.530 1.00 10.83 32 GLU F N 1
ATOM 6253 C CA . GLU F 2 33 ? 51.155 64.766 93.200 1.00 11.32 32 GLU F CA 1
ATOM 6254 C C . GLU F 2 33 ? 50.724 63.309 93.179 1.00 11.77 32 GLU F C 1
ATOM 6255 O O . GLU F 2 33 ? 49.657 62.985 92.663 1.00 11.59 32 GLU F O 1
ATOM 6261 N N . GLY F 2 34 ? 51.575 62.429 93.690 1.00 10.68 33 GLY F N 1
ATOM 6262 C CA . GLY F 2 34 ? 51.288 61.001 93.673 1.00 10.81 33 GLY F CA 1
ATOM 6263 C C . GLY F 2 34 ? 49.998 60.668 94.420 1.00 9.04 33 GLY F C 1
ATOM 6264 O O . GLY F 2 34 ? 49.143 59.887 93.954 1.00 10.22 33 GLY F O 1
ATOM 6265 N N . THR F 2 35 ? 49.853 61.260 95.598 1.00 8.85 34 THR F N 1
ATOM 6266 C CA . THR F 2 35 ? 48.676 60.993 96.407 1.00 9.56 34 THR F CA 1
ATOM 6267 C C . THR F 2 35 ? 47.428 61.597 95.767 1.00 9.82 34 THR F C 1
ATOM 6268 O O . THR F 2 35 ? 46.381 60.965 95.747 1.00 10.40 34 THR F O 1
ATOM 6272 N N . GLY F 2 36 ? 47.548 62.778 95.184 1.00 10.22 35 GLY F N 1
ATOM 6273 C CA . GLY F 2 36 ? 46.408 63.350 94.476 1.00 9.69 35 GLY F CA 1
ATOM 6274 C C . GLY F 2 36 ? 45.955 62.512 93.294 1.00 9.82 35 GLY F C 1
ATOM 6275 O O . GLY F 2 36 ? 44.748 62.290 93.099 1.00 10.40 35 GLY F O 1
ATOM 6276 N N . LEU F 2 37 ? 46.915 62.041 92.493 1.00 10.13 36 LEU F N 1
ATOM 6277 C CA . LEU F 2 37 ? 46.582 61.164 91.369 1.00 10.43 36 LEU F CA 1
ATOM 6278 C C . LEU F 2 37 ? 45.966 59.853 91.844 1.00 10.59 36 LEU F C 1
ATOM 6279 O O . LEU F 2 37 ? 45.074 59.321 91.195 1.00 10.22 36 LEU F O 1
ATOM 6284 N N . MET F 2 38 ? 46.453 59.335 92.963 1.00 10.38 37 MET F N 1
ATOM 6285 C CA . MET F 2 38 ? 45.925 58.106 93.547 1.00 10.77 37 MET F CA 1
ATOM 6286 C C . MET F 2 38 ? 44.479 58.290 94.016 1.00 10.23 37 MET F C 1
ATOM 6287 O O . MET F 2 38 ? 43.611 57.458 93.764 1.00 10.87 37 MET F O 1
ATOM 6292 N N . LEU F 2 39 ? 44.218 59.392 94.706 1.00 10.52 38 LEU F N 1
ATOM 6293 C CA . LEU F 2 39 ? 42.848 59.708 95.128 1.00 10.97 38 LEU F CA 1
ATOM 6294 C C . LEU F 2 39 ? 41.885 59.765 93.942 1.00 9.19 38 LEU F C 1
ATOM 6295 O O . LEU F 2 39 ? 40.783 59.201 93.980 1.00 9.78 38 LEU F O 1
ATOM 6300 N N . MET F 2 40 ? 42.294 60.463 92.895 1.00 10.01 39 MET F N 1
ATOM 6301 C CA . MET F 2 40 ? 41.478 60.569 91.692 1.00 10.51 39 MET F CA 1
ATOM 6302 C C . MET F 2 40 ? 41.315 59.230 90.972 1.00 10.53 39 MET F C 1
ATOM 6303 O O . MET F 2 40 ? 40.211 58.885 90.544 1.00 11.13 39 MET F O 1
ATOM 6308 N N . ALA F 2 41 ? 42.382 58.446 90.889 1.00 10.37 40 ALA F N 1
ATOM 6309 C CA . ALA F 2 41 ? 42.310 57.124 90.249 1.00 11.04 40 ALA F CA 1
ATOM 6310 C C . ALA F 2 41 ? 41.296 56.267 90.973 1.00 10.35 40 ALA F C 1
ATOM 6311 O O . ALA F 2 41 ? 40.478 55.588 90.353 1.00 11.09 40 ALA F O 1
ATOM 6313 N N . ASN F 2 42 ? 41.341 56.301 92.296 1.00 10.37 41 ASN F N 1
ATOM 6314 C CA . ASN F 2 42 ? 40.352 55.565 93.084 1.00 9.70 41 ASN F CA 1
ATOM 6315 C C . ASN F 2 42 ? 38.930 56.071 92.887 1.00 9.45 41 ASN F C 1
ATOM 6316 O O . ASN F 2 42 ? 38.007 55.271 92.723 1.00 11.49 41 ASN F O 1
ATOM 6321 N N . LEU F 2 43 ? 38.765 57.389 92.846 1.00 10.33 42 LEU F N 1
ATOM 6322 C CA . LEU F 2 43 ? 37.448 57.966 92.589 1.00 10.10 42 LEU F CA 1
ATOM 6323 C C . LEU F 2 43 ? 36.859 57.447 91.275 1.00 10.86 42 LEU F C 1
ATOM 6324 O O . LEU F 2 43 ? 35.693 57.041 91.236 1.00 12.02 42 LEU F O 1
ATOM 6329 N N . PHE F 2 44 ? 37.635 57.459 90.202 1.00 11.09 43 PHE F N 1
ATOM 6330 C CA . PHE F 2 44 ? 37.104 57.020 88.917 1.00 13.18 43 PHE F CA 1
ATOM 6331 C C . PHE F 2 44 ? 36.795 55.531 88.902 1.00 12.77 43 PHE F C 1
ATOM 6332 O O . PHE F 2 44 ? 35.890 55.089 88.170 1.00 14.53 43 PHE F O 1
ATOM 6340 N N . LYS F 2 45 ? 37.519 54.769 89.728 1.00 11.89 44 LYS F N 1
ATOM 6341 C CA . LYS F 2 45 ? 37.259 53.330 89.821 1.00 11.57 44 LYS F CA 1
ATOM 6342 C C . LYS F 2 45 ? 35.971 52.983 90.550 1.00 11.67 44 LYS F C 1
ATOM 6343 O O . LYS F 2 45 ? 35.296 52.030 90.174 1.00 13.81 44 LYS F O 1
ATOM 6349 N N . THR F 2 46 ? 35.605 53.756 91.567 1.00 12.52 45 THR F N 1
ATOM 6350 C CA . THR F 2 46 ? 34.497 53.379 92.415 1.00 13.46 45 THR F CA 1
ATOM 6351 C C . THR F 2 46 ? 33.273 54.256 92.285 1.00 15.40 45 THR F C 1
ATOM 6352 O O . THR F 2 46 ? 32.211 53.817 92.668 1.00 17.90 45 THR F O 1
ATOM 6356 N N . SER F 2 47 ? 33.414 55.471 91.765 1.00 15.33 46 SER F N 1
ATOM 6357 C CA . SER F 2 47 ? 32.284 56.391 91.683 1.00 20.34 46 SER F CA 1
ATOM 6358 C C . SER F 2 47 ? 31.793 56.356 90.265 1.00 24.46 46 SER F C 1
ATOM 6359 O O . SER F 2 47 ? 32.488 56.851 89.363 1.00 23.71 46 SER F O 1
ATOM 6362 N N . PRO F 2 48 ? 30.586 55.794 90.057 1.00 29.84 47 PRO F N 1
ATOM 6363 C CA . PRO F 2 48 ? 30.088 55.608 88.697 1.00 33.25 47 PRO F CA 1
ATOM 6364 C C . PRO F 2 48 ? 29.913 56.940 87.965 1.00 28.95 47 PRO F C 1
ATOM 6365 O O . PRO F 2 48 ? 30.318 57.055 86.813 1.00 29.98 47 PRO F O 1
ATOM 6369 N N . SER F 2 49 ? 29.369 57.943 88.657 1.00 27.29 48 SER F N 1
ATOM 6370 C CA . SER F 2 49 ? 29.116 59.259 88.055 1.00 26.19 48 SER F CA 1
ATOM 6371 C C . SER F 2 49 ? 30.372 60.086 87.722 1.00 23.68 48 SER F C 1
ATOM 6372 O O . SER F 2 49 ? 30.295 61.020 86.934 1.00 22.35 48 SER F O 1
ATOM 6375 N N . ALA F 2 50 ? 31.515 59.766 88.321 1.00 21.86 49 ALA F N 1
ATOM 6376 C CA . ALA F 2 50 ? 32.661 60.680 88.284 1.00 20.97 49 ALA F CA 1
ATOM 6377 C C . ALA F 2 50 ? 33.194 60.933 86.870 1.00 19.96 49 ALA F C 1
ATOM 6378 O O . ALA F 2 50 ? 33.462 62.074 86.499 1.00 21.15 49 ALA F O 1
ATOM 6380 N N . LYS F 2 51 ? 33.329 59.891 86.062 1.00 18.64 50 LYS F N 1
ATOM 6381 C CA A LYS F 2 51 ? 33.966 60.018 84.743 0.50 19.37 50 LYS F CA 1
ATOM 6382 C CA B LYS F 2 51 ? 33.992 60.059 84.767 0.50 19.51 50 LYS F CA 1
ATOM 6383 C C . LYS F 2 51 ? 33.301 61.120 83.912 1.00 19.19 50 LYS F C 1
ATOM 6384 O O . LYS F 2 51 ? 33.964 62.025 83.390 1.00 19.04 50 LYS F O 1
ATOM 6395 N N . GLY F 2 52 ? 31.979 61.029 83.792 1.00 21.21 51 GLY F N 1
ATOM 6396 C CA . GLY F 2 52 ? 31.212 62.004 83.030 1.00 22.60 51 GLY F CA 1
ATOM 6397 C C . GLY F 2 52 ? 31.332 63.422 83.561 1.00 22.00 51 GLY F C 1
ATOM 6398 O O . GLY F 2 52 ? 31.440 64.369 82.782 1.00 25.78 51 GLY F O 1
ATOM 6399 N N . LYS F 2 53 ? 31.349 63.571 84.885 1.00 20.69 52 LYS F N 1
ATOM 6400 C CA . LYS F 2 53 ? 31.442 64.901 85.503 1.00 21.24 52 LYS F CA 1
ATOM 6401 C C . LYS F 2 53 ? 32.784 65.569 85.152 1.00 19.43 52 LYS F C 1
ATOM 6402 O O . LYS F 2 53 ? 32.886 66.792 85.086 1.00 20.70 52 LYS F O 1
ATOM 6408 N N . PHE F 2 54 ? 33.801 64.747 84.914 1.00 18.92 53 PHE F N 1
ATOM 6409 C CA . PHE F 2 54 ? 35.175 65.218 84.669 1.00 15.70 53 PHE F CA 1
ATOM 6410 C C . PHE F 2 54 ? 35.579 65.283 83.187 1.00 19.06 53 PHE F C 1
ATOM 6411 O O . PHE F 2 54 ? 36.751 65.236 82.866 1.00 19.61 53 PHE F O 1
ATOM 6419 N N . ALA F 2 55 ? 34.623 65.434 82.278 1.00 22.51 54 ALA F N 1
ATOM 6420 C CA . ALA F 2 55 ? 34.944 65.363 80.840 1.00 25.32 54 ALA F CA 1
ATOM 6421 C C . ALA F 2 55 ? 35.995 66.367 80.291 1.00 25.11 54 ALA F C 1
ATOM 6422 O O . ALA F 2 55 ? 36.683 66.027 79.334 1.00 30.33 54 ALA F O 1
ATOM 6424 N N . ARG F 2 56 ? 36.119 67.574 80.870 1.00 25.86 55 ARG F N 1
ATOM 6425 C CA . ARG F 2 56 ? 37.179 68.565 80.470 1.00 25.78 55 ARG F CA 1
ATOM 6426 C C . ARG F 2 56 ? 38.573 67.978 80.535 1.00 24.56 55 ARG F C 1
ATOM 6427 O O . ARG F 2 56 ? 39.457 68.347 79.761 1.00 28.95 55 ARG F O 1
ATOM 6435 N N . LEU F 2 57 ? 38.781 67.090 81.495 1.00 21.97 56 LEU F N 1
ATOM 6436 C CA . LEU F 2 57 ? 40.098 66.558 81.730 1.00 22.78 56 LEU F CA 1
ATOM 6437 C C . LEU F 2 57 ? 40.465 65.552 80.653 1.00 25.32 56 LEU F C 1
ATOM 6438 O O . LEU F 2 57 ? 41.634 65.208 80.511 1.00 27.05 56 LEU F O 1
ATOM 6443 N N . GLY F 2 58 ? 39.471 65.091 79.893 1.00 23.75 57 GLY F N 1
ATOM 6444 C CA . GLY F 2 58 ? 39.706 64.133 78.834 1.00 24.36 57 GLY F CA 1
ATOM 6445 C C . GLY F 2 58 ? 39.688 62.719 79.375 1.00 23.44 57 GLY F C 1
ATOM 6446 O O . GLY F 2 58 ? 38.798 62.349 80.135 1.00 22.66 57 GLY F O 1
ATOM 6447 N N . ASP F 2 59 ? 40.693 61.943 78.980 1.00 21.76 58 ASP F N 1
ATOM 6448 C CA . ASP F 2 59 ? 40.777 60.535 79.349 1.00 25.37 58 ASP F CA 1
ATOM 6449 C C . ASP F 2 59 ? 41.307 60.399 80.763 1.00 21.70 58 ASP F C 1
ATOM 6450 O O . ASP F 2 59 ? 42.509 60.401 81.000 1.00 25.23 58 ASP F O 1
ATOM 6455 N N . VAL F 2 60 ? 40.391 60.262 81.707 1.00 17.40 59 VAL F N 1
ATOM 6456 C CA . VAL F 2 60 ? 40.765 60.297 83.115 1.00 18.22 59 VAL F CA 1
ATOM 6457 C C . VAL F 2 60 ? 41.408 59.014 83.635 1.00 18.90 59 VAL F C 1
ATOM 6458 O O . VAL F 2 60 ? 41.894 59.000 84.765 1.00 22.14 59 VAL F O 1
ATOM 6462 N N . SER F 2 61 ? 41.415 57.944 82.836 1.00 18.97 60 SER F N 1
ATOM 6463 C CA . SER F 2 61 ? 42.127 56.713 83.216 1.00 22.64 60 SER F CA 1
ATOM 6464 C C . SER F 2 61 ? 43.644 56.789 83.000 1.00 21.39 60 SER F C 1
ATOM 6465 O O . SER F 2 61 ? 44.383 55.893 83.420 1.00 24.22 60 SER F O 1
ATOM 6468 N N . ALA F 2 62 ? 44.113 57.856 82.361 1.00 20.03 61 ALA F N 1
ATOM 6469 C CA . ALA F 2 62 ? 45.521 57.941 81.933 1.00 17.41 61 ALA F CA 1
ATOM 6470 C C . ALA F 2 62 ? 46.501 58.471 82.996 1.00 18.66 61 ALA F C 1
ATOM 6471 O O . ALA F 2 62 ? 47.712 58.571 82.745 1.00 21.07 61 ALA F O 1
ATOM 6473 N N . GLY F 2 63 ? 45.982 58.817 84.170 1.00 19.12 62 GLY F N 1
ATOM 6474 C CA . GLY F 2 63 ? 46.820 59.187 85.302 1.00 19.31 62 GLY F CA 1
ATOM 6475 C C . GLY F 2 63 ? 47.759 60.324 84.966 1.00 21.19 62 GLY F C 1
ATOM 6476 O O . GLY F 2 63 ? 47.363 61.302 84.328 1.00 21.49 62 GLY F O 1
ATOM 6477 N N . LYS F 2 64 ? 49.010 60.178 85.384 1.00 20.43 63 LYS F N 1
ATOM 6478 C CA . LYS F 2 64 ? 50.008 61.225 85.199 1.00 21.73 63 LYS F CA 1
ATOM 6479 C C . LYS F 2 64 ? 50.255 61.579 83.731 1.00 22.49 63 LYS F C 1
ATOM 6480 O O . LYS F 2 64 ? 50.755 62.655 83.446 1.00 24.90 63 LYS F O 1
ATOM 6486 N N . ASP F 2 65 ? 49.901 60.692 82.803 1.00 23.25 64 ASP F N 1
ATOM 6487 C CA . ASP F 2 65 ? 50.095 60.973 81.371 1.00 23.97 64 ASP F CA 1
ATOM 6488 C C . ASP F 2 65 ? 49.058 61.937 80.788 1.00 21.99 64 ASP F C 1
ATOM 6489 O O . ASP F 2 65 ? 49.171 62.356 79.628 1.00 26.36 64 ASP F O 1
ATOM 6494 N N . ASN F 2 66 ? 48.042 62.270 81.581 1.00 23.26 65 ASN F N 1
ATOM 6495 C CA . ASN F 2 66 ? 47.043 63.250 81.200 1.00 21.68 65 ASN F CA 1
ATOM 6496 C C . ASN F 2 66 ? 47.354 64.542 81.946 1.00 18.87 65 ASN F C 1
ATOM 6497 O O . ASN F 2 66 ? 47.183 64.608 83.155 1.00 17.21 65 ASN F O 1
ATOM 6502 N N . SER F 2 67 ? 47.837 65.559 81.235 1.00 18.28 66 SER F N 1
ATOM 6503 C CA . SER F 2 67 ? 48.322 66.773 81.899 1.00 15.30 66 SER F CA 1
ATOM 6504 C C . SER F 2 67 ? 47.228 67.565 82.613 1.00 13.50 66 SER F C 1
ATOM 6505 O O . SER F 2 67 ? 47.490 68.157 83.662 1.00 13.58 66 SER F O 1
ATOM 6508 N N . LYS F 2 68 ? 46.017 67.566 82.060 1.00 14.58 67 LYS F N 1
ATOM 6509 C CA . LYS F 2 68 ? 44.887 68.247 82.683 1.00 14.11 67 LYS F CA 1
ATOM 6510 C C . LYS F 2 68 ? 44.488 67.528 83.982 1.00 12.47 67 LYS F C 1
ATOM 6511 O O . LYS F 2 68 ? 44.264 68.163 85.018 1.00 12.92 67 LYS F O 1
ATOM 6517 N N . LEU F 2 69 ? 44.463 66.196 83.950 1.00 14.54 68 LEU F N 1
ATOM 6518 C CA . LEU F 2 69 ? 44.215 65.426 85.179 1.00 13.67 68 LEU F CA 1
ATOM 6519 C C . LEU F 2 69 ? 45.324 65.660 86.200 1.00 12.68 68 LEU F C 1
ATOM 6520 O O . LEU F 2 69 ? 45.083 65.779 87.398 1.00 11.48 68 LEU F O 1
ATOM 6525 N N . ARG F 2 70 ? 46.550 65.729 85.723 1.00 12.33 69 ARG F N 1
ATOM 6526 C CA . ARG F 2 70 ? 47.676 65.952 86.606 1.00 11.60 69 ARG F CA 1
ATOM 6527 C C . ARG F 2 70 ? 47.573 67.307 87.333 1.00 9.96 69 ARG F C 1
ATOM 6528 O O . ARG F 2 70 ? 47.726 67.395 88.550 1.00 10.50 69 ARG F O 1
ATOM 6536 N N . GLY F 2 71 ? 47.298 68.360 86.578 1.00 9.75 70 GLY F N 1
ATOM 6537 C CA . GLY F 2 71 ? 47.162 69.695 87.158 1.00 10.36 70 GLY F CA 1
ATOM 6538 C C . GLY F 2 71 ? 45.988 69.751 88.128 1.00 9.79 70 GLY F C 1
ATOM 6539 O O . GLY F 2 71 ? 46.104 70.341 89.206 1.00 9.59 70 GLY F O 1
ATOM 6540 N N . HIS F 2 72 ? 44.873 69.116 87.752 1.00 9.31 71 HIS F N 1
ATOM 6541 C CA . HIS F 2 72 ? 43.711 69.028 88.619 1.00 9.00 71 HIS F CA 1
ATOM 6542 C C . HIS F 2 72 ? 44.049 68.324 89.943 1.00 8.97 71 HIS F C 1
ATOM 6543 O O . HIS F 2 72 ? 43.688 68.792 91.015 1.00 9.17 71 HIS F O 1
ATOM 6550 N N . SER F 2 73 ? 44.687 67.166 89.841 1.00 8.96 72 SER F N 1
ATOM 6551 C CA . SER F 2 73 ? 44.939 66.309 91.000 1.00 9.88 72 SER F CA 1
ATOM 6552 C C . SER F 2 73 ? 45.887 66.953 92.013 1.00 9.36 72 SER F C 1
ATOM 6553 O O . SER F 2 73 ? 45.716 66.836 93.224 1.00 9.31 72 SER F O 1
ATOM 6556 N N . ILE F 2 74 ? 46.898 67.641 91.508 1.00 8.71 73 ILE F N 1
ATOM 6557 C CA . ILE F 2 74 ? 47.822 68.407 92.353 1.00 9.13 73 ILE F CA 1
ATOM 6558 C C . ILE F 2 74 ? 47.071 69.526 93.064 1.00 9.58 73 ILE F C 1
ATOM 6559 O O . ILE F 2 74 ? 47.194 69.700 94.279 1.00 9.78 73 ILE F O 1
ATOM 6564 N N . THR F 2 75 ? 46.251 70.246 92.310 1.00 9.40 74 THR F N 1
ATOM 6565 C CA . THR F 2 75 ? 45.546 71.372 92.856 1.00 9.76 74 THR F CA 1
ATOM 6566 C C . THR F 2 75 ? 44.536 70.929 93.921 1.00 9.50 74 THR F C 1
ATOM 6567 O O . THR F 2 75 ? 44.358 71.610 94.918 1.00 10.10 74 THR F O 1
ATOM 6571 N N . LEU F 2 76 ? 43.937 69.757 93.719 1.00 9.69 75 LEU F N 1
ATOM 6572 C CA A LEU F 2 76 ? 43.019 69.197 94.697 0.60 10.07 75 LEU F CA 1
ATOM 6573 C CA B LEU F 2 76 ? 43.021 69.143 94.698 0.40 10.09 75 LEU F CA 1
ATOM 6574 C C . LEU F 2 76 ? 43.724 68.999 96.045 1.00 8.47 75 LEU F C 1
ATOM 6575 O O . LEU F 2 76 ? 43.160 69.291 97.118 1.00 9.21 75 LEU F O 1
ATOM 6584 N N . MET F 2 77 ? 44.972 68.560 95.996 1.00 8.68 76 MET F N 1
ATOM 6585 C CA . MET F 2 77 ? 45.719 68.366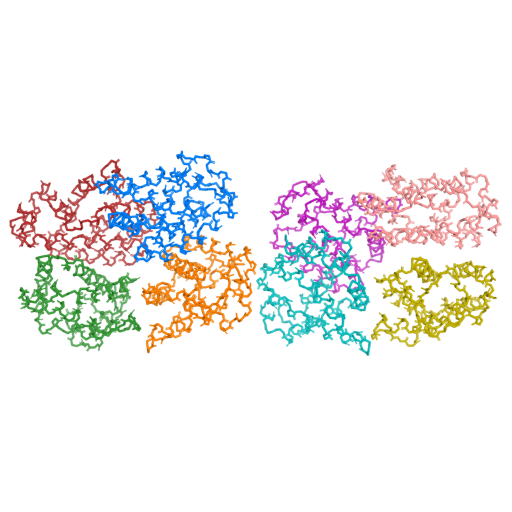 97.238 1.00 8.46 76 MET F CA 1
ATOM 6586 C C . MET F 2 77 ? 45.979 69.682 97.974 1.00 8.06 76 MET F C 1
ATOM 6587 O O . MET F 2 77 ? 45.965 69.705 99.198 1.00 9.38 76 MET F O 1
ATOM 6592 N N . TYR F 2 78 ? 46.150 70.787 97.245 1.00 8.19 77 TYR F N 1
ATOM 6593 C CA . TYR F 2 78 ? 46.249 72.088 97.898 1.00 8.47 77 TYR F CA 1
ATOM 6594 C C . TYR F 2 78 ? 44.942 72.581 98.494 1.00 8.89 77 TYR F C 1
ATOM 6595 O O . TYR F 2 78 ? 44.957 73.329 99.450 1.00 9.70 77 TYR F O 1
ATOM 6604 N N . ALA F 2 79 ? 43.825 72.115 97.953 1.00 9.49 78 ALA F N 1
ATOM 6605 C CA . ALA F 2 79 ? 42.504 72.380 98.562 1.00 9.78 78 ALA F CA 1
ATOM 6606 C C . ALA F 2 79 ? 42.414 71.682 99.929 1.00 9.08 78 ALA F C 1
ATOM 6607 O O . ALA F 2 79 ? 41.943 72.252 100.916 1.00 9.58 78 ALA F O 1
ATOM 6609 N N . LEU F 2 80 ? 42.885 70.443 99.989 1.00 9.40 79 LEU F N 1
ATOM 6610 C CA . LEU F 2 80 ? 42.971 69.728 101.253 1.00 10.47 79 LEU F CA 1
ATOM 6611 C C . LEU F 2 80 ? 43.916 70.379 102.243 1.00 9.68 79 LEU F C 1
ATOM 6612 O O . LEU F 2 80 ? 43.588 70.477 103.403 1.00 9.28 79 LEU F O 1
ATOM 6617 N N . GLN F 2 81 ? 45.087 70.832 101.786 1.00 8.29 80 GLN F N 1
ATOM 6618 C CA . GLN F 2 81 ? 46.004 71.604 102.636 1.00 8.71 80 GLN F CA 1
ATOM 6619 C C . GLN F 2 81 ? 45.296 72.826 103.220 1.00 8.21 80 GLN F C 1
ATOM 6620 O O . GLN F 2 81 ? 45.432 73.140 104.393 1.00 8.31 80 GLN F O 1
ATOM 6626 N N . ASN F 2 82 ? 44.563 73.515 102.351 1.00 8.37 81 ASN F N 1
ATOM 6627 C CA . ASN F 2 82 ? 43.749 74.693 102.712 1.00 8.88 81 ASN F CA 1
ATOM 6628 C C . ASN F 2 82 ? 42.801 74.323 103.867 1.00 8.22 81 ASN F C 1
ATOM 6629 O O . ASN F 2 82 ? 42.800 74.953 104.909 1.00 8.84 81 ASN F O 1
ATOM 6634 N N . PHE F 2 83 ? 42.033 73.264 103.703 1.00 9.48 82 PHE F N 1
ATOM 6635 C CA . PHE F 2 83 ? 41.159 72.833 104.796 1.00 9.90 82 PHE F CA 1
ATOM 6636 C C . PHE F 2 83 ? 41.928 72.533 106.087 1.00 8.98 82 PHE F C 1
ATOM 6637 O O . PHE F 2 83 ? 41.533 72.957 107.173 1.00 9.84 82 PHE F O 1
ATOM 6645 N N . VAL F 2 84 ? 43.030 71.792 105.983 1.00 8.74 83 VAL F N 1
ATOM 6646 C CA . VAL F 2 84 ? 43.804 71.420 107.158 1.00 9.10 83 VAL F CA 1
ATOM 6647 C C . VAL F 2 84 ? 44.328 72.664 107.902 1.00 9.13 83 VAL F C 1
ATOM 6648 O O . VAL F 2 84 ? 44.348 72.699 109.124 1.00 10.83 83 VAL F O 1
ATOM 6652 N N . ASP F 2 85 ? 44.670 73.706 107.159 1.00 8.66 84 ASP F N 1
ATOM 6653 C CA . ASP F 2 85 ? 45.182 74.952 107.741 1.00 9.30 84 ASP F CA 1
ATOM 6654 C C . ASP F 2 85 ? 44.059 75.851 108.288 1.00 9.43 84 ASP F C 1
ATOM 6655 O O . ASP F 2 85 ? 44.332 76.859 108.920 1.00 10.40 84 ASP F O 1
ATOM 6660 N N . ALA F 2 86 ? 42.809 75.442 108.107 1.00 9.02 85 ALA F N 1
ATOM 6661 C CA . ALA F 2 86 ? 41.651 76.207 108.572 1.00 9.88 85 ALA F CA 1
ATOM 6662 C C . ALA F 2 86 ? 41.031 75.591 109.827 1.00 10.50 85 ALA F C 1
ATOM 6663 O O . ALA F 2 86 ? 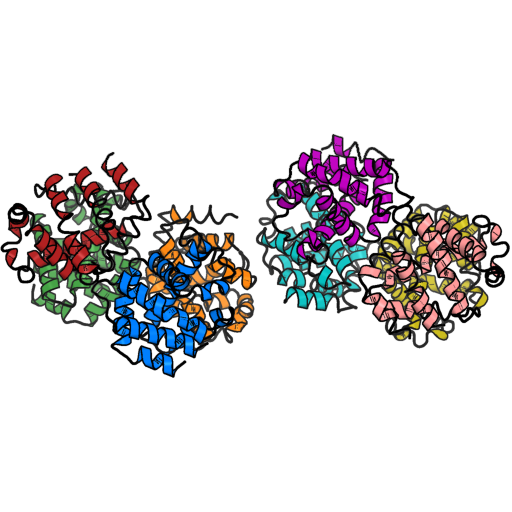39.993 76.054 110.282 1.00 11.74 85 ALA F O 1
ATOM 6665 N N . LEU F 2 87 ? 41.651 74.555 110.396 1.00 9.91 86 LEU F N 1
ATOM 6666 C CA . LEU F 2 87 ? 40.996 73.783 111.452 1.00 10.39 86 LEU F CA 1
ATOM 6667 C C . LEU F 2 87 ? 40.919 74.469 112.810 1.00 9.81 86 LEU F C 1
ATOM 6668 O O . LEU F 2 87 ? 40.266 73.942 113.699 1.00 11.72 86 LEU F O 1
ATOM 6673 N N . ASP F 2 88 ? 41.534 75.644 112.956 1.00 10.06 87 ASP F N 1
ATOM 6674 C CA . ASP F 2 88 ? 41.492 76.391 114.206 1.00 11.33 87 ASP F CA 1
ATOM 6675 C C . ASP F 2 88 ? 40.697 77.692 114.104 1.00 12.77 87 ASP F C 1
ATOM 6676 O O . ASP F 2 88 ? 40.750 78.508 115.010 1.00 14.72 87 ASP F O 1
ATOM 6681 N N . ASP F 2 89 ? 39.948 77.878 113.022 1.00 10.26 88 ASP F N 1
ATOM 6682 C CA . ASP F 2 89 ? 39.223 79.137 112.800 1.00 9.95 88 ASP F CA 1
ATOM 6683 C C . ASP F 2 89 ? 37.922 78.848 112.060 1.00 9.84 88 ASP F C 1
ATOM 6684 O O . ASP F 2 89 ? 37.940 78.511 110.875 1.00 10.01 88 ASP F O 1
ATOM 6689 N N . VAL F 2 90 ? 36.802 78.924 112.781 1.00 10.60 89 VAL F N 1
ATOM 6690 C CA . VAL F 2 90 ? 35.517 78.524 112.238 1.00 11.41 89 VAL F CA 1
ATOM 6691 C C . VAL F 2 90 ? 35.174 79.312 110.980 1.00 9.90 89 VAL F C 1
ATOM 6692 O O . VAL F 2 90 ? 34.810 78.730 109.966 1.00 10.88 89 VAL F O 1
ATOM 6696 N N . GLU F 2 91 ? 35.275 80.633 111.035 1.00 11.39 90 GLU F N 1
ATOM 6697 C CA . GLU F 2 91 ? 34.901 81.440 109.877 1.00 12.06 90 GLU F CA 1
ATOM 6698 C C . GLU F 2 91 ? 35.872 81.213 108.701 1.00 10.74 90 GLU F C 1
ATOM 6699 O O . GLU F 2 91 ? 35.452 81.284 107.541 1.00 10.92 90 GLU F O 1
ATOM 6705 N N . ARG F 2 92 ? 37.151 80.945 108.993 1.00 10.54 91 ARG F N 1
ATOM 6706 C CA . ARG F 2 92 ? 38.066 80.590 107.934 1.00 10.16 91 ARG F CA 1
ATOM 6707 C C . ARG F 2 92 ? 37.661 79.292 107.253 1.00 9.04 91 ARG F C 1
ATOM 6708 O O . ARG F 2 92 ? 37.598 79.225 106.028 1.00 9.98 91 ARG F O 1
ATOM 6716 N N . LEU F 2 93 ? 37.402 78.259 108.044 1.00 9.62 92 LEU F N 1
ATOM 6717 C CA . LEU F 2 93 ? 36.977 76.986 107.480 1.00 9.38 92 LEU F CA 1
ATOM 6718 C C . LEU F 2 93 ? 35.684 77.175 106.683 1.00 9.85 92 LEU F C 1
ATOM 6719 O O . LEU F 2 93 ? 35.565 76.659 105.563 1.00 10.34 92 LEU F O 1
ATOM 6724 N N . LYS F 2 94 ? 34.718 77.915 107.228 1.00 10.78 93 LYS F N 1
ATOM 6725 C CA A LYS F 2 94 ? 33.471 78.152 106.512 0.50 11.06 93 LYS F CA 1
ATOM 6726 C CA B LYS F 2 94 ? 33.472 78.147 106.516 0.50 10.65 93 LYS F CA 1
ATOM 6727 C C . LYS F 2 94 ? 33.703 78.803 105.157 1.00 9.81 93 LYS F C 1
ATOM 6728 O O . LYS F 2 94 ? 33.123 78.389 104.158 1.00 11.55 93 LYS F O 1
ATOM 6739 N N . CYS F 2 95 ? 34.563 79.824 105.100 1.00 9.94 94 CYS F N 1
ATOM 6740 C CA . CYS F 2 95 ? 34.677 80.562 103.853 1.00 10.40 94 CYS F CA 1
ATOM 6741 C C . CYS F 2 95 ? 35.379 79.736 102.778 1.00 10.09 94 CYS F C 1
ATOM 6742 O O . CYS F 2 95 ? 35.102 79.896 101.600 1.00 10.87 94 CYS F O 1
ATOM 6745 N N . VAL F 2 96 ? 36.321 78.885 103.176 1.00 9.97 95 VAL F N 1
ATOM 6746 C CA A VAL F 2 96 ? 36.967 78.055 102.157 0.60 10.68 95 VAL F CA 1
ATOM 6747 C CA B VAL F 2 96 ? 37.028 77.964 102.281 0.40 10.53 95 VAL F CA 1
ATOM 6748 C C . VAL F 2 96 ? 36.090 76.867 101.762 1.00 11.07 95 VAL F C 1
ATOM 6749 O O . VAL F 2 96 ? 36.054 76.515 100.582 1.00 10.82 95 VAL F O 1
ATOM 6756 N N . VAL F 2 97 ? 35.336 76.304 102.694 1.00 10.57 96 VAL F N 1
ATOM 6757 C CA . VAL F 2 97 ? 34.316 75.333 102.315 1.00 11.64 96 VAL F CA 1
ATOM 6758 C C . VAL F 2 97 ? 33.347 75.948 101.312 1.00 10.58 96 VAL F C 1
ATOM 6759 O O . VAL F 2 97 ? 33.060 75.341 100.278 1.00 11.67 96 VAL F O 1
ATOM 6763 N N . GLU F 2 98 ? 32.902 77.163 101.577 1.00 10.50 97 GLU F N 1
ATOM 6764 C CA . GLU F 2 98 ? 31.916 77.788 100.685 1.00 12.08 97 GLU F CA 1
ATOM 6765 C C . GLU F 2 98 ? 32.519 78.048 99.301 1.00 12.92 97 GLU F C 1
ATOM 6766 O O . GLU F 2 98 ? 31.844 77.900 98.278 1.00 12.66 97 GLU F O 1
ATOM 6772 N N . LYS F 2 99 ? 33.797 78.434 99.268 1.00 12.12 98 LYS F N 1
ATOM 6773 C CA . LYS F 2 99 ? 34.481 78.684 98.000 1.00 12.49 98 LYS F CA 1
ATOM 6774 C C . LYS F 2 99 ? 34.501 77.395 97.172 1.00 11.33 98 LYS F C 1
ATOM 6775 O O . LYS F 2 99 ? 34.122 77.389 95.994 1.00 12.03 98 LYS F O 1
ATOM 6781 N N . PHE F 2 100 ? 34.953 76.298 97.771 1.00 11.81 99 PHE F N 1
ATOM 6782 C CA . PHE F 2 100 ? 35.032 75.056 97.009 1.00 11.46 99 PHE F CA 1
ATOM 6783 C C . PHE F 2 100 ? 33.613 74.509 96.710 1.00 12.36 99 PHE F C 1
ATOM 6784 O O . PHE F 2 100 ? 33.404 73.883 95.666 1.00 12.11 99 PHE F O 1
ATOM 6792 N N . ALA F 2 101 ? 32.629 74.794 97.568 1.00 11.85 100 ALA F N 1
ATOM 6793 C CA . ALA F 2 101 ? 31.259 74.392 97.283 1.00 11.46 100 ALA F CA 1
ATOM 6794 C C . ALA F 2 101 ? 30.768 75.054 95.991 1.00 11.47 100 ALA F C 1
ATOM 6795 O O . ALA F 2 101 ? 30.176 74.401 95.145 1.00 13.68 100 ALA F O 1
ATOM 6797 N N . VAL F 2 102 ? 31.016 76.349 95.838 1.00 12.31 101 VAL F N 1
ATOM 6798 C CA . VAL F 2 102 ? 30.652 77.050 94.609 1.00 13.88 101 VAL F CA 1
ATOM 6799 C C . VAL F 2 102 ? 31.278 76.386 93.380 1.00 13.61 101 VAL F C 1
ATOM 6800 O O . VAL F 2 102 ? 30.590 76.210 92.363 1.00 13.56 101 VAL F O 1
ATOM 6804 N N . ASN F 2 103 ? 32.553 75.997 93.467 1.00 13.18 102 ASN F N 1
ATOM 6805 C CA . ASN F 2 103 ? 33.224 75.321 92.363 1.00 12.99 102 ASN F CA 1
ATOM 6806 C C . ASN F 2 103 ? 32.435 74.058 91.990 1.00 11.73 102 ASN F C 1
ATOM 6807 O O . ASN F 2 103 ? 32.292 73.740 90.829 1.00 14.67 102 ASN F O 1
ATOM 6812 N N . HIS F 2 104 ? 31.964 73.319 92.987 1.00 10.72 103 HIS F N 1
ATOM 6813 C CA . HIS F 2 104 ? 31.316 72.035 92.723 1.00 10.68 103 HIS F CA 1
ATOM 6814 C C . HIS F 2 104 ? 29.844 72.184 92.323 1.00 11.62 103 HIS F C 1
ATOM 6815 O O . HIS F 2 104 ? 29.340 71.400 91.516 1.00 12.66 103 HIS F O 1
ATOM 6822 N N . ILE F 2 105 ? 29.158 73.183 92.872 1.00 11.65 104 ILE F N 1
ATOM 6823 C CA . ILE F 2 105 ? 27.811 73.529 92.416 1.00 13.23 104 ILE F CA 1
ATOM 6824 C C . ILE F 2 105 ? 27.853 73.849 90.917 1.00 14.11 104 ILE F C 1
ATOM 6825 O O . ILE F 2 105 ? 27.006 73.387 90.143 1.00 15.76 104 ILE F O 1
ATOM 6830 N N . ASN F 2 106 ? 28.852 74.625 90.504 1.00 13.79 105 ASN F N 1
ATOM 6831 C CA . ASN F 2 106 ? 29.030 74.964 89.089 1.00 15.85 105 ASN F CA 1
ATOM 6832 C C . ASN F 2 106 ? 29.219 73.748 88.185 1.00 15.48 105 ASN F C 1
ATOM 6833 O O . ASN F 2 106 ? 28.903 73.815 86.990 1.00 20.66 105 ASN F O 1
ATOM 6838 N N . ARG F 2 107 ? 29.706 72.645 88.762 1.00 13.88 106 ARG F N 1
ATOM 6839 C CA A ARG F 2 107 ? 29.914 71.387 88.035 0.50 14.21 106 ARG F CA 1
ATOM 6840 C CA B ARG F 2 107 ? 29.916 71.402 88.023 0.50 14.04 106 ARG F CA 1
ATOM 6841 C C . ARG F 2 107 ? 28.792 70.387 88.297 1.00 14.96 106 ARG F C 1
ATOM 6842 O O . ARG F 2 107 ? 28.896 69.223 87.918 1.00 16.92 106 ARG F O 1
ATOM 6857 N N . GLN F 2 108 ? 27.727 70.849 88.953 1.00 14.70 107 GLN F N 1
ATOM 6858 C CA A GLN F 2 108 ? 26.555 70.025 89.267 0.60 15.89 107 GLN F CA 1
ATOM 6859 C CA B GLN F 2 108 ? 26.558 70.014 89.244 0.40 16.36 107 GLN F CA 1
ATOM 6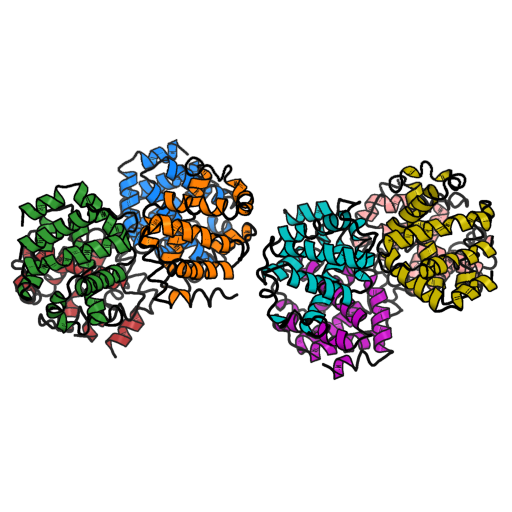860 C C . GLN F 2 108 ? 26.893 68.760 90.061 1.00 16.50 107 GLN F C 1
ATOM 6861 O O . GLN F 2 108 ? 26.451 67.648 89.752 1.00 17.56 107 GLN F O 1
ATOM 6872 N N . ILE F 2 109 ? 27.672 68.939 91.111 1.00 14.16 108 ILE F N 1
ATOM 6873 C CA . ILE F 2 109 ? 27.997 67.836 92.015 1.00 13.84 108 ILE F CA 1
ATOM 6874 C C . ILE F 2 109 ? 27.069 67.901 93.213 1.00 14.68 108 ILE F C 1
ATOM 6875 O O . ILE F 2 109 ? 27.033 68.891 93.932 1.00 16.98 108 ILE F O 1
ATOM 6880 N N . SER F 2 110 ? 26.335 66.821 93.430 1.00 14.20 109 SER F N 1
ATOM 6881 C CA . SER F 2 110 ? 25.435 66.730 94.575 1.00 14.27 109 SER F CA 1
ATOM 6882 C C . SER F 2 110 ? 26.199 66.390 95.854 1.00 13.18 109 SER F C 1
ATOM 6883 O O . SER F 2 110 ? 27.363 65.965 95.803 1.00 13.21 109 SER F O 1
ATOM 6886 N N . ALA F 2 111 ? 25.554 66.549 97.002 1.00 13.96 110 ALA F N 1
ATOM 6887 C CA . ALA F 2 111 ? 26.126 66.142 98.286 1.00 14.23 110 ALA F CA 1
ATOM 6888 C C . ALA F 2 111 ? 26.488 64.657 98.268 1.00 13.04 110 ALA F C 1
ATOM 6889 O O . ALA F 2 111 ? 27.567 64.257 98.715 1.00 14.19 110 ALA F O 1
ATOM 6891 N N . ASP F 2 112 ? 25.602 63.833 97.719 1.00 15.17 111 ASP F N 1
ATOM 6892 C CA A ASP F 2 112 ? 25.855 62.404 97.676 0.50 16.11 111 ASP F CA 1
ATOM 6893 C CA B ASP F 2 112 ? 25.833 62.385 97.650 0.50 16.13 111 ASP F CA 1
ATOM 6894 C C . ASP F 2 112 ? 27.050 62.088 96.788 1.00 15.90 111 ASP F C 1
ATOM 6895 O O . ASP F 2 112 ? 27.941 61.291 97.165 1.00 18.71 111 ASP F O 1
ATOM 6904 N N . GLU F 2 113 ? 27.099 62.729 95.628 1.00 16.32 112 GLU F N 1
ATOM 6905 C CA . GLU F 2 113 ? 28.244 62.555 94.744 1.00 15.63 112 GLU F CA 1
ATOM 6906 C C . GLU F 2 113 ? 29.560 62.999 95.384 1.00 13.10 112 GLU F C 1
ATOM 6907 O O . GLU F 2 113 ? 30.605 62.324 95.266 1.00 14.52 112 GLU F O 1
ATOM 6913 N N . PHE F 2 114 ? 29.530 64.123 96.095 1.00 12.75 113 PHE F N 1
ATOM 6914 C CA . PHE F 2 114 ? 30.759 64.631 96.735 1.00 11.64 113 PHE F CA 1
ATOM 6915 C C . PHE F 2 114 ? 31.243 63.651 97.814 1.00 11.32 113 PHE F C 1
ATOM 6916 O O . PHE F 2 114 ? 32.460 63.405 97.981 1.00 12.12 113 PHE F O 1
ATOM 6924 N N . GLY F 2 115 ? 30.288 63.048 98.518 1.00 13.19 114 GLY F N 1
ATOM 6925 C CA . GLY F 2 115 ? 30.558 62.043 99.535 1.00 13.13 114 GLY F CA 1
ATOM 6926 C C . GLY F 2 115 ? 31.235 60.780 99.024 1.00 14.48 114 GLY F C 1
ATOM 6927 O O . GLY F 2 115 ? 31.801 60.016 99.806 1.00 15.94 114 GLY F O 1
ATOM 6928 N N . GLU F 2 116 ? 31.198 60.572 97.713 1.00 13.34 115 GLU F N 1
ATOM 6929 C CA . GLU F 2 116 ? 31.855 59.424 97.090 1.00 14.95 115 GLU F CA 1
ATOM 6930 C C . GLU F 2 116 ? 33.378 59.527 97.092 1.00 13.64 115 GLU F C 1
ATOM 6931 O O . GLU F 2 116 ? 34.054 58.607 96.640 1.00 12.75 115 GLU F O 1
ATOM 6937 N N . ILE F 2 117 ? 33.912 60.637 97.604 1.00 10.96 116 ILE F N 1
ATOM 6938 C CA . ILE F 2 117 ? 35.357 60.752 97.828 1.00 10.38 116 ILE F CA 1
ATOM 6939 C C . ILE F 2 117 ? 35.810 59.951 99.043 1.00 11.13 116 ILE F C 1
ATOM 6940 O O . ILE F 2 117 ? 37.004 59.685 99.172 1.00 11.65 116 ILE F O 1
ATOM 6945 N N . VAL F 2 118 ? 34.894 59.545 99.921 1.00 11.51 117 VAL F N 1
ATOM 6946 C CA . VAL F 2 118 ? 35.299 58.912 101.176 1.00 12.00 117 VAL F CA 1
ATOM 6947 C C . VAL F 2 118 ? 35.944 57.544 100.948 1.00 10.88 117 VAL F C 1
ATOM 6948 O O . VAL F 2 118 ? 36.993 57.250 101.533 1.00 10.94 117 VAL F O 1
ATOM 6952 N N . GLY F 2 119 ? 35.335 56.709 100.107 1.00 11.73 118 GLY F N 1
ATOM 6953 C CA . GLY F 2 119 ? 35.955 55.443 99.741 1.00 12.24 118 GLY F CA 1
ATOM 6954 C C . GLY F 2 119 ? 37.365 55.595 99.174 1.00 11.96 118 GLY F C 1
ATOM 6955 O O . GLY F 2 119 ? 38.297 54.958 99.646 1.00 11.29 118 GLY F O 1
ATOM 6956 N N . PRO F 2 120 ? 37.529 56.444 98.154 1.00 10.58 119 PRO F N 1
ATOM 6957 C CA . PRO F 2 120 ? 38.832 56.796 97.620 1.00 10.60 119 PRO F CA 1
ATOM 6958 C C . PRO F 2 120 ? 39.794 57.245 98.708 1.00 9.97 119 PRO F C 1
ATOM 6959 O O . PRO F 2 120 ? 40.956 56.831 98.674 1.00 10.38 119 PRO F O 1
ATOM 6963 N N . LEU F 2 121 ? 39.340 58.063 99.651 1.00 10.21 120 LEU F N 1
ATOM 6964 C CA . LEU F 2 121 ? 40.209 58.469 100.765 1.00 10.59 120 LEU F CA 1
ATOM 6965 C C . LEU F 2 121 ? 40.627 57.276 101.622 1.00 10.41 120 LEU F C 1
ATOM 6966 O O . LEU F 2 121 ? 41.802 57.160 101.982 1.00 10.86 120 LEU F O 1
ATOM 6971 N N . ARG F 2 122 ? 39.680 56.385 101.924 1.00 10.29 121 ARG F N 1
ATOM 6972 C CA . ARG F 2 122 ? 40.007 55.164 102.656 1.00 9.96 121 ARG F CA 1
ATOM 6973 C C . ARG F 2 122 ? 41.082 54.342 101.925 1.00 10.46 121 ARG F C 1
ATOM 6974 O O . ARG F 2 122 ? 42.062 53.891 102.526 1.00 10.96 121 ARG F O 1
ATOM 6982 N N . GLN F 2 123 ? 40.866 54.101 100.635 1.00 10.16 122 GLN F N 1
ATOM 6983 C CA . GLN F 2 123 ? 41.786 53.268 99.874 1.00 10.46 122 GLN F CA 1
ATOM 6984 C C . GLN F 2 123 ? 43.171 53.905 99.839 1.00 9.21 122 GLN F C 1
ATOM 6985 O O . GLN F 2 123 ? 44.178 53.221 99.960 1.00 10.29 122 GLN F O 1
ATOM 6991 N N . THR F 2 124 ? 43.203 55.214 99.644 1.00 9.32 123 THR F N 1
ATOM 6992 C CA . THR F 2 124 ? 44.445 55.986 99.619 1.00 9.16 123 THR F CA 1
ATOM 6993 C C . THR F 2 124 ? 45.130 55.931 100.969 1.00 9.89 123 THR F C 1
ATOM 6994 O O . THR F 2 124 ? 46.343 55.777 101.028 1.00 10.33 123 THR F O 1
ATOM 6998 N N . LEU F 2 125 ? 44.378 56.067 102.046 1.00 10.41 124 LEU F N 1
ATOM 6999 C CA . LEU F 2 125 ? 44.945 55.940 103.380 1.00 10.73 124 LEU F CA 1
ATOM 7000 C C . LEU F 2 125 ? 45.464 54.540 103.664 1.00 9.69 124 LEU F C 1
ATOM 7001 O O . LEU F 2 125 ? 46.497 54.398 104.289 1.00 10.55 124 LEU F O 1
ATOM 7006 N N . LYS F 2 126 ? 44.770 53.495 103.212 1.00 10.38 125 LYS F N 1
ATOM 7007 C CA . LYS F 2 126 ? 45.324 52.147 103.350 1.00 10.65 125 LYS F CA 1
ATOM 7008 C C . LYS F 2 126 ? 46.686 52.034 102.648 1.00 10.32 125 LYS F C 1
ATOM 7009 O O . LYS F 2 126 ? 47.639 51.468 103.190 1.00 11.09 125 LYS F O 1
ATOM 7015 N N . ALA F 2 127 ? 46.774 52.586 101.443 1.00 10.83 126 ALA F N 1
ATOM 7016 C CA . ALA F 2 127 ? 48.000 52.556 100.658 1.00 11.45 126 ALA F CA 1
ATOM 7017 C C . ALA F 2 127 ? 49.130 53.327 101.330 1.00 11.12 126 ALA F C 1
ATOM 7018 O O . ALA F 2 127 ? 50.286 52.887 101.323 1.00 12.91 126 ALA F O 1
ATOM 7020 N N . ARG F 2 128 ? 48.805 54.479 101.913 1.00 9.83 127 ARG F N 1
ATOM 7021 C CA . ARG F 2 128 ? 49.849 55.335 102.494 1.00 10.77 127 ARG F CA 1
ATOM 7022 C C . ARG F 2 128 ? 50.176 54.988 103.936 1.00 9.94 127 ARG F C 1
ATOM 7023 O O . ARG F 2 128 ? 51.283 55.245 104.369 1.00 10.38 127 ARG F O 1
ATOM 7031 N N . MET F 2 129 ? 49.241 54.394 104.670 1.00 11.60 128 MET F N 1
ATOM 7032 C CA . MET F 2 129 ? 49.445 54.111 106.091 1.00 12.19 128 MET F CA 1
ATOM 7033 C C . MET F 2 129 ? 49.907 52.686 106.348 1.00 13.23 128 MET F C 1
ATOM 7034 O O . MET F 2 129 ? 50.444 52.413 107.415 1.00 14.06 128 MET F O 1
ATOM 7039 N N . GLY F 2 130 ? 49.683 51.780 105.402 1.00 13.75 129 GLY F N 1
ATOM 7040 C CA . GLY F 2 130 ? 50.045 50.375 105.597 1.00 14.91 129 GLY F CA 1
ATOM 7041 C C . GLY F 2 130 ? 49.410 49.741 106.831 1.00 15.20 129 GLY F C 1
ATOM 7042 O O . GLY F 2 130 ? 48.213 49.920 107.090 1.00 15.33 129 GLY F O 1
ATOM 7043 N N . ASN F 2 131 ? 50.227 49.003 107.586 1.00 18.42 130 ASN F N 1
ATOM 7044 C CA . ASN F 2 131 ? 49.795 48.301 108.801 1.00 21.64 130 ASN F CA 1
ATOM 7045 C C . ASN F 2 131 ? 49.238 49.223 109.868 1.00 18.84 130 ASN F C 1
ATOM 7046 O O . ASN F 2 131 ? 48.502 48.770 110.760 1.00 21.17 130 ASN F O 1
ATOM 7051 N N . TYR F 2 132 ? 49.604 50.501 109.797 1.00 14.54 131 TYR F N 1
ATOM 7052 C CA . TYR F 2 132 ? 49.112 51.486 110.756 1.00 13.87 131 TYR F CA 1
ATOM 7053 C C . TYR F 2 132 ? 47.786 52.148 110.360 1.00 13.48 131 TYR F C 1
ATOM 7054 O O . TYR F 2 132 ? 47.302 53.012 111.070 1.00 15.44 131 TYR F O 1
ATOM 7063 N N . PHE F 2 133 ? 47.202 51.744 109.235 1.00 12.52 132 PHE F N 1
ATOM 7064 C CA . PHE F 2 133 ? 45.871 52.221 108.870 1.00 12.32 132 PHE F CA 1
ATOM 7065 C C . PHE F 2 133 ? 44.845 52.004 109.981 1.00 13.14 132 PHE F C 1
ATOM 7066 O O . PHE F 2 133 ? 44.801 50.946 110.602 1.00 15.21 132 PHE F O 1
ATOM 7074 N N . ASP F 2 134 ? 43.993 52.999 110.192 1.00 12.86 133 ASP F N 1
ATOM 7075 C CA . ASP F 2 134 ? 42.869 52.858 111.102 1.00 13.71 133 ASP F CA 1
ATOM 7076 C C . ASP F 2 134 ? 41.691 53.642 110.548 1.00 12.86 133 ASP F C 1
ATOM 7077 O O . ASP F 2 134 ? 41.831 54.781 110.096 1.00 15.40 133 ASP F O 1
ATOM 7082 N N . GLU F 2 135 ? 40.522 53.015 110.590 1.00 12.23 134 GLU F N 1
ATOM 7083 C CA . GLU F 2 135 ? 39.295 53.609 110.082 1.00 12.29 134 GLU F CA 1
ATOM 7084 C C . GLU F 2 135 ? 38.963 54.920 110.797 1.00 12.79 134 GLU F C 1
ATOM 7085 O O . GLU F 2 135 ? 38.261 55.762 110.235 1.00 13.32 134 GLU F O 1
ATOM 7091 N N . ASP F 2 136 ? 39.480 55.125 112.009 1.00 13.83 135 ASP F N 1
ATOM 7092 C CA . ASP F 2 136 ? 39.231 56.401 112.688 1.00 15.12 135 ASP F CA 1
ATOM 7093 C C . ASP F 2 136 ? 39.666 57.605 111.872 1.00 11.16 135 ASP F C 1
ATOM 7094 O O . ASP F 2 136 ? 39.029 58.645 111.929 1.00 13.78 135 ASP F O 1
ATOM 7099 N N . THR F 2 137 ? 40.747 57.461 111.100 1.00 11.93 136 THR F N 1
ATOM 7100 C CA . THR F 2 137 ? 41.200 58.540 110.222 1.00 12.28 136 THR F CA 1
ATOM 7101 C C . THR F 2 137 ? 40.190 58.806 109.112 1.00 11.83 136 THR F C 1
ATOM 7102 O O . THR F 2 137 ? 40.001 59.962 108.719 1.00 11.07 136 THR F O 1
ATOM 7106 N N . VAL F 2 138 ? 39.537 57.754 108.620 1.00 12.26 137 VAL F N 1
ATOM 7107 C CA . VAL F 2 138 ? 38.525 57.918 107.579 1.00 11.83 137 VAL F CA 1
ATOM 7108 C C . VAL F 2 138 ? 37.326 58.702 108.111 1.00 12.54 137 VAL F C 1
ATOM 7109 O O . VAL F 2 138 ? 36.833 59.623 107.456 1.00 12.04 137 VAL F O 1
ATOM 7113 N N . ALA F 2 139 ? 36.879 58.350 109.312 1.00 12.79 138 ALA F N 1
ATOM 7114 C CA . ALA F 2 139 ? 35.750 59.048 109.915 1.00 14.28 138 ALA F CA 1
ATOM 7115 C C . ALA F 2 139 ? 36.065 60.532 110.104 1.00 12.37 138 ALA F C 1
ATOM 7116 O O . ALA F 2 139 ? 35.202 61.391 109.956 1.00 13.28 138 ALA F O 1
ATOM 7118 N N . ALA F 2 140 ? 37.318 60.845 110.420 1.00 12.11 139 ALA F N 1
ATOM 7119 C CA . ALA F 2 140 ? 37.726 62.243 110.587 1.00 10.95 139 ALA F CA 1
ATOM 7120 C C . ALA F 2 140 ? 37.624 62.993 109.263 1.00 10.37 139 ALA F C 1
ATOM 7121 O O . ALA F 2 140 ? 37.059 64.084 109.203 1.00 11.70 139 ALA F O 1
ATOM 7123 N N . TRP F 2 141 ? 38.134 62.394 108.192 1.00 9.77 140 TRP F N 1
ATOM 7124 C CA . TRP F 2 141 ? 38.018 62.995 106.866 1.00 9.83 140 TRP F CA 1
ATOM 7125 C C . TRP F 2 141 ? 36.559 63.094 106.446 1.00 10.62 140 TRP F C 1
ATOM 7126 O O . TRP F 2 141 ? 36.156 64.108 105.876 1.00 11.19 140 TRP F O 1
ATOM 7137 N N . ALA F 2 142 ? 35.750 62.075 106.749 1.00 11.09 141 ALA F N 1
ATOM 7138 C CA . ALA F 2 142 ? 34.325 62.122 106.412 1.00 11.75 141 ALA F CA 1
ATOM 7139 C C . ALA F 2 142 ? 33.650 63.319 107.084 1.00 11.69 141 ALA F C 1
ATOM 7140 O O . ALA F 2 142 ? 32.777 63.933 106.481 1.00 13.27 141 ALA F O 1
ATOM 7142 N N . SER F 2 143 ? 34.038 63.653 108.314 1.00 12.95 142 SER F N 1
ATOM 7143 C CA A SER F 2 143 ? 33.456 64.802 108.996 0.60 15.39 142 SER F CA 1
ATOM 7144 C CA B SER F 2 143 ? 33.474 64.809 109.019 0.40 14.13 142 SER F CA 1
ATOM 7145 C C . SER F 2 143 ? 33.774 66.110 108.285 1.00 12.77 142 SER F C 1
ATOM 7146 O O . SER F 2 143 ? 32.916 67.004 108.225 1.00 13.86 142 SER F O 1
ATOM 7151 N N . LEU F 2 144 ? 34.981 66.221 107.742 1.00 12.00 143 LEU F N 1
ATOM 7152 C CA A LEU F 2 144 ? 35.355 67.405 106.998 0.60 12.39 143 LEU F CA 1
ATOM 7153 C CA B LEU F 2 144 ? 35.361 67.398 106.995 0.40 11.74 143 LEU F CA 1
ATOM 7154 C C . LEU F 2 144 ? 34.584 67.447 105.674 1.00 10.71 143 LEU F C 1
ATOM 7155 O O . LEU F 2 144 ? 34.015 68.480 105.293 1.00 12.74 143 LEU F O 1
ATOM 7164 N N . VAL F 2 145 ? 34.543 66.315 104.981 1.00 11.12 144 VAL F N 1
ATOM 7165 C CA . VAL F 2 145 ? 33.761 66.204 103.745 1.00 10.99 144 VAL F CA 1
ATOM 7166 C C . VAL F 2 145 ? 32.283 66.618 103.949 1.00 11.69 144 VAL F C 1
ATOM 7167 O O . VAL F 2 145 ? 31.682 67.271 103.081 1.00 12.07 144 VAL F O 1
ATOM 7171 N N . ALA F 2 146 ? 31.725 66.249 105.104 1.00 12.30 145 ALA F N 1
ATOM 7172 C CA . ALA F 2 146 ? 30.317 66.545 105.441 1.00 12.33 145 ALA F CA 1
ATOM 7173 C C . ALA F 2 146 ? 30.038 68.035 105.543 1.00 12.61 145 ALA F C 1
ATOM 7174 O O . ALA F 2 146 ? 28.928 68.486 105.266 1.00 13.00 145 ALA F O 1
ATOM 7176 N N . VAL F 2 147 ? 31.038 68.829 105.894 1.00 12.32 146 VAL F N 1
ATOM 7177 C CA . VAL F 2 147 ? 30.863 70.282 105.929 1.00 12.35 146 VAL F CA 1
ATOM 7178 C C . VAL F 2 147 ? 30.637 70.790 104.505 1.00 11.47 146 VAL F C 1
ATOM 7179 O O . VAL F 2 147 ? 29.747 71.608 104.277 1.00 12.96 146 VAL F O 1
ATOM 7183 N N . VAL F 2 148 ? 31.422 70.290 103.550 1.00 12.03 147 VAL F N 1
ATOM 7184 C CA . VAL F 2 148 ? 31.210 70.655 102.144 1.00 12.33 147 VAL F CA 1
ATOM 7185 C C . VAL F 2 148 ? 29.861 70.130 101.661 1.00 12.89 147 VAL F C 1
ATOM 7186 O O . VAL F 2 148 ? 29.131 70.841 100.979 1.00 14.46 147 VAL F O 1
ATOM 7190 N N . GLN F 2 149 ? 29.547 68.886 101.991 1.00 12.43 148 GLN F N 1
ATOM 7191 C CA . GLN F 2 149 ? 28.261 68.313 101.573 1.00 12.67 148 GLN F CA 1
ATOM 7192 C C . GLN F 2 149 ? 27.061 69.171 101.991 1.00 15.06 148 GLN F C 1
ATOM 7193 O O . GLN F 2 149 ? 26.090 69.283 101.252 1.00 17.86 148 GLN F O 1
ATOM 7199 N N . ALA F 2 150 ? 27.147 69.779 103.172 1.00 14.49 149 ALA F N 1
ATOM 7200 C CA . ALA F 2 150 ? 26.076 70.653 103.673 1.00 19.97 149 ALA F CA 1
ATOM 7201 C C . ALA F 2 150 ? 25.900 71.931 102.834 1.00 18.03 149 ALA F C 1
ATOM 7202 O O . ALA F 2 150 ? 24.818 72.546 102.831 1.00 22.81 149 ALA F O 1
ATOM 7204 N N . ALA F 2 151 ? 26.977 72.305 102.142 1.00 19.92 150 ALA F N 1
ATOM 7205 C CA . ALA F 2 151 ? 27.031 73.525 101.335 1.00 21.26 150 ALA F CA 1
ATOM 7206 C C . ALA F 2 151 ? 26.571 73.286 99.892 1.00 24.93 150 ALA F C 1
ATOM 7207 O O . ALA F 2 151 ? 26.378 74.252 99.139 1.00 29.15 150 ALA F O 1
ATOM 7209 N N . LEU F 2 152 ? 26.367 72.024 99.512 1.00 22.95 151 LEU F N 1
ATOM 7210 C CA . LEU F 2 152 ? 26.097 71.677 98.112 1.00 25.03 151 LEU F CA 1
ATOM 7211 C C . LEU F 2 152 ? 24.600 71.679 97.833 1.00 33.61 151 LEU F C 1
ATOM 7212 O O . LEU F 2 152 ? 24.058 70.954 96.985 1.00 37.79 151 LEU F O 1
ATOM 7221 N N . VAL G 1 2 ? 81.927 63.751 121.280 1.00 15.58 1 VAL G N 1
ATOM 7222 C CA . VAL G 1 2 ? 80.871 64.638 120.674 1.00 17.00 1 VAL G CA 1
ATOM 7223 C C . VAL G 1 2 ? 81.193 64.946 119.216 1.00 15.91 1 VAL G C 1
ATOM 7224 O O . VAL G 1 2 ? 80.345 64.832 118.345 1.00 17.58 1 VAL G O 1
ATOM 7228 N N . ASP G 1 3 ? 82.436 65.322 118.941 1.00 16.62 2 ASP G N 1
ATOM 7229 C CA . ASP G 1 3 ? 82.812 65.682 117.585 1.00 17.78 2 ASP G CA 1
ATOM 7230 C C . ASP G 1 3 ? 82.666 64.513 116.619 1.00 17.73 2 ASP G C 1
ATOM 7231 O O . ASP G 1 3 ? 82.167 64.687 115.509 1.00 20.55 2 ASP G O 1
ATOM 7236 N N . ALA G 1 4 ? 83.096 63.321 117.035 1.00 19.36 3 ALA G N 1
ATOM 7237 C CA . ALA G 1 4 ? 82.897 62.112 116.221 1.00 21.82 3 ALA G CA 1
ATOM 7238 C C . ALA G 1 4 ? 81.412 61.836 115.978 1.00 19.14 3 ALA G C 1
ATOM 7239 O O . ALA G 1 4 ? 81.019 61.465 114.872 1.00 22.50 3 ALA G O 1
ATOM 7241 N N . ALA G 1 5 ? 80.593 62.025 117.008 1.00 16.94 4 ALA G N 1
ATOM 7242 C CA . ALA G 1 5 ? 79.162 61.800 116.875 1.00 15.97 4 ALA G CA 1
ATOM 7243 C C . ALA G 1 5 ? 78.504 62.835 115.954 1.00 14.96 4 ALA G C 1
ATOM 7244 O O . ALA G 1 5 ? 77.637 62.483 115.148 1.00 14.91 4 ALA G O 1
ATOM 7246 N N . VAL G 1 6 ? 78.917 64.094 116.069 1.00 14.30 5 VAL G N 1
ATOM 7247 C CA . VAL G 1 6 ? 78.455 65.143 115.173 1.00 14.47 5 VAL G CA 1
ATOM 7248 C C . VAL G 1 6 ? 78.820 64.780 113.743 1.00 14.44 5 VAL G C 1
ATOM 7249 O O . VAL G 1 6 ? 77.996 64.907 112.842 1.00 16.25 5 VAL G O 1
ATOM 7253 N N . ALA G 1 7 ? 80.051 64.313 113.542 1.00 16.31 6 ALA G N 1
ATOM 7254 C CA . ALA G 1 7 ? 80.508 63.953 112.206 1.00 18.82 6 ALA G CA 1
ATOM 7255 C C . ALA G 1 7 ? 79.685 62.806 111.602 1.00 19.26 6 ALA G C 1
ATOM 7256 O O . ALA G 1 7 ? 79.387 62.816 110.408 1.00 21.06 6 ALA G O 1
ATOM 7258 N N . LYS G 1 8 ? 79.310 61.828 112.425 1.00 18.49 7 LYS G N 1
ATOM 7259 C CA . LYS G 1 8 ? 78.497 60.706 111.942 1.00 15.46 7 LYS G CA 1
ATOM 7260 C C . LYS G 1 8 ? 77.181 61.193 111.331 1.00 17.77 7 LYS G C 1
ATOM 7261 O O . LYS G 1 8 ? 76.725 60.666 110.321 1.00 21.69 7 LYS G O 1
ATOM 7267 N N . VAL G 1 9 ? 76.572 62.194 111.954 1.00 16.64 8 VAL G N 1
ATOM 7268 C CA . VAL G 1 9 ? 75.332 62.771 111.453 1.00 16.81 8 VAL G CA 1
ATOM 7269 C C . VAL G 1 9 ? 75.588 63.739 110.289 1.00 16.54 8 VAL G C 1
ATOM 7270 O O . VAL G 1 9 ? 75.051 63.567 109.193 1.00 17.82 8 VAL G O 1
ATOM 7274 N N . CYS G 1 10 ? 76.395 64.765 110.534 1.00 15.92 9 CYS G N 1
ATOM 7275 C CA . CYS G 1 10 ? 76.617 65.822 109.551 1.00 17.39 9 CYS G CA 1
ATOM 7276 C C . CYS G 1 10 ? 77.338 65.355 108.277 1.00 17.28 9 CYS G C 1
ATOM 7277 O O . CYS G 1 10 ? 77.148 65.928 107.210 1.00 20.37 9 CYS G O 1
ATOM 7280 N N . GLY G 1 11 ? 78.134 64.299 108.393 1.00 18.29 10 GLY G N 1
ATOM 7281 C CA . GLY G 1 11 ? 78.846 63.741 107.251 1.00 17.72 10 GLY G CA 1
ATOM 7282 C C . GLY G 1 11 ? 78.044 62.743 106.433 1.00 15.79 10 GLY G C 1
ATOM 7283 O O . GLY G 1 11 ? 78.541 62.250 105.424 1.00 19.38 10 GLY G O 1
ATOM 7284 N N . SER G 1 12 ? 76.818 62.430 106.855 1.00 16.61 11 SER G N 1
ATOM 7285 C CA . SER G 1 12 ? 75.977 61.459 106.144 1.00 13.96 11 SER G CA 1
ATOM 7286 C C . SER G 1 12 ? 74.774 62.111 105.470 1.00 16.14 11 SER G C 1
ATOM 7287 O O . SER G 1 12 ? 73.829 62.498 106.129 1.00 16.14 11 SER G O 1
ATOM 7290 N N . GLU G 1 13 ? 74.787 62.206 104.147 1.00 19.70 12 GLU G N 1
ATOM 7291 C CA . GLU G 1 13 ? 73.628 62.739 103.436 1.00 20.10 12 GLU G CA 1
ATOM 7292 C C . GLU G 1 13 ? 72.378 61.847 103.587 1.00 18.50 12 GLU G C 1
ATOM 7293 O O . GLU G 1 13 ? 71.255 62.363 103.604 1.00 19.19 12 GLU G O 1
ATOM 7299 N N . ALA G 1 14 ? 72.579 60.532 103.731 1.00 18.07 13 ALA G N 1
ATOM 7300 C CA . ALA G 1 14 ? 71.482 59.591 103.989 1.00 18.03 13 ALA G CA 1
ATOM 7301 C C . ALA G 1 14 ? 70.813 59.853 105.329 1.00 15.30 13 ALA G C 1
ATOM 7302 O O . ALA G 1 14 ? 69.582 59.933 105.392 1.00 15.73 13 ALA G O 1
ATOM 7304 N N . ILE G 1 15 ? 71.595 60.004 106.392 1.00 15.97 14 ILE G N 1
ATOM 7305 C CA . ILE G 1 15 ? 71.041 60.346 107.705 1.00 16.04 14 ILE G CA 1
ATOM 7306 C C . ILE G 1 15 ? 70.290 61.678 107.641 1.00 14.08 14 ILE G C 1
ATOM 7307 O O . ILE G 1 15 ? 69.159 61.785 108.109 1.00 14.31 14 ILE G O 1
ATOM 7312 N N . LYS G 1 16 ? 70.909 62.687 107.045 1.00 14.46 15 LYS G N 1
ATOM 7313 C CA . LYS G 1 16 ? 70.291 63.997 106.951 1.00 14.38 15 LYS G CA 1
ATOM 7314 C C . LYS G 1 16 ? 68.960 63.975 106.169 1.00 14.06 15 LYS G C 1
ATOM 7315 O O . LYS G 1 16 ? 67.985 64.588 106.589 1.00 15.89 15 LYS G O 1
ATOM 7321 N N . ALA G 1 17 ? 68.925 63.255 105.052 1.00 13.72 16 ALA G N 1
ATOM 7322 C CA . ALA G 1 17 ? 67.731 63.176 104.225 1.00 14.91 16 ALA G CA 1
ATOM 7323 C C . ALA G 1 17 ? 66.613 62.477 104.997 1.00 13.12 16 ALA G C 1
ATOM 7324 O O . ALA G 1 17 ? 65.444 62.878 104.921 1.00 13.66 16 ALA G O 1
ATOM 7326 N N . ASN G 1 18 ? 66.967 61.431 105.745 1.00 13.01 17 ASN G N 1
ATOM 7327 C CA . ASN G 1 18 ? 66.007 60.725 106.582 1.00 12.33 17 ASN G CA 1
ATOM 7328 C C . ASN G 1 18 ? 65.471 61.575 107.718 1.00 12.16 17 ASN G C 1
ATOM 7329 O O . ASN G 1 18 ? 64.269 61.536 108.014 1.00 12.35 17 ASN G O 1
ATOM 7334 N N . LEU G 1 19 ? 66.338 62.368 108.343 1.00 11.42 18 LEU G N 1
ATOM 7335 C CA . LEU G 1 19 ? 65.893 63.274 109.395 1.00 11.85 18 LEU G CA 1
ATOM 7336 C C . LEU G 1 19 ? 64.976 64.329 108.822 1.00 12.22 18 LEU G C 1
ATOM 7337 O O . LEU G 1 19 ? 63.951 64.644 109.398 1.00 11.96 18 LEU G O 1
ATOM 7342 N N . ARG G 1 20 ? 65.324 64.853 107.661 1.00 12.33 19 ARG G N 1
ATOM 7343 C CA . ARG G 1 20 ? 64.490 65.888 107.053 1.00 12.17 19 ARG G CA 1
ATOM 7344 C C . ARG G 1 20 ? 63.111 65.417 106.587 1.00 12.29 19 ARG G C 1
ATOM 7345 O O . ARG G 1 20 ? 62.120 66.104 106.818 1.00 13.66 19 ARG G O 1
ATOM 7353 N N . ARG G 1 21 ? 63.043 64.256 105.947 1.00 12.66 20 ARG G N 1
ATOM 7354 C CA . ARG G 1 21 ? 61.760 63.789 105.455 1.00 12.54 20 ARG G CA 1
ATOM 7355 C C . ARG G 1 21 ? 60.865 63.368 106.610 1.00 10.98 20 ARG G C 1
ATOM 7356 O O . ARG G 1 21 ? 59.664 63.611 106.581 1.00 11.89 20 ARG G O 1
ATOM 7364 N N . SER G 1 22 ? 61.440 62.766 107.652 1.00 10.73 21 SER G N 1
ATOM 7365 C CA . SER G 1 22 ? 60.652 62.402 108.829 1.00 10.90 21 SER G CA 1
ATOM 7366 C C . SER G 1 22 ? 60.198 63.640 109.585 1.00 9.22 21 SER G C 1
ATOM 7367 O O . SER G 1 22 ? 59.035 63.728 109.963 1.00 10.10 21 SER G O 1
ATOM 7370 N N . TRP G 1 23 ? 61.068 64.632 109.744 1.00 10.80 22 TRP G N 1
ATOM 7371 C CA . TRP G 1 23 ? 60.663 65.883 110.378 1.00 10.66 22 TRP G CA 1
ATOM 7372 C C . TRP G 1 23 ? 59.549 66.567 109.586 1.00 11.55 22 TRP G C 1
ATOM 7373 O O . TRP G 1 23 ? 58.603 67.128 110.151 1.00 12.47 22 TRP G O 1
ATOM 7384 N N . GLY G 1 24 ? 59.633 66.490 108.263 1.00 12.59 23 GLY G N 1
ATOM 7385 C CA . GLY G 1 24 ? 58.572 67.022 107.426 1.00 12.93 23 GLY G CA 1
ATOM 7386 C C . GLY G 1 24 ? 57.219 66.493 107.856 1.00 11.92 23 GLY G C 1
ATOM 7387 O O . GLY G 1 24 ? 56.264 67.255 107.971 1.00 14.66 23 GLY G O 1
ATOM 7388 N N . VAL G 1 25 ? 57.132 65.190 108.086 1.00 10.11 24 VAL G N 1
ATOM 7389 C CA . VAL G 1 25 ? 55.898 64.558 108.540 1.00 9.81 24 VAL G CA 1
ATOM 7390 C C . VAL G 1 25 ? 55.516 64.999 109.963 1.00 10.48 24 VAL G C 1
ATOM 7391 O O . VAL G 1 25 ? 54.385 65.428 110.215 1.00 11.11 24 VAL G O 1
ATOM 7395 N N . LEU G 1 26 ? 56.466 64.880 110.892 1.00 10.13 25 LEU G N 1
ATOM 7396 C CA . LEU G 1 26 ? 56.226 65.235 112.304 1.00 9.98 25 LEU G CA 1
ATOM 7397 C C . LEU G 1 26 ? 55.721 66.667 112.451 1.00 11.14 25 LEU G C 1
ATOM 7398 O O . LEU G 1 26 ? 54.870 66.964 113.304 1.00 11.60 25 LEU G O 1
ATOM 7403 N N . SER G 1 27 ? 56.235 67.553 111.605 1.00 9.86 26 SER G N 1
ATOM 7404 C CA . SER G 1 27 ? 55.918 68.973 111.695 1.00 11.98 26 SER G CA 1
ATOM 7405 C C . SER G 1 27 ? 54.491 69.303 111.272 1.00 11.48 26 SER G C 1
ATOM 7406 O O . SER G 1 27 ? 54.047 70.422 111.465 1.00 13.24 26 SER G O 1
ATOM 7409 N N . ALA G 1 28 ? 53.759 68.334 110.723 1.00 11.19 27 ALA G N 1
ATOM 7410 C CA . ALA G 1 28 ? 52.327 68.499 110.491 1.00 11.35 27 ALA G CA 1
ATOM 7411 C C . ALA G 1 28 ? 51.593 68.727 111.801 1.00 10.92 27 ALA G C 1
ATOM 7412 O O . ALA G 1 28 ? 50.484 69.274 111.809 1.00 12.02 27 ALA G O 1
ATOM 7414 N N . ASP G 1 29 ? 52.169 68.283 112.918 1.00 10.82 28 ASP G N 1
ATOM 7415 C CA . ASP G 1 29 ? 51.538 68.487 114.226 1.00 11.20 28 ASP G CA 1
ATOM 7416 C C . ASP G 1 29 ? 52.570 68.373 115.325 1.00 10.32 28 ASP G C 1
ATOM 7417 O O . ASP G 1 29 ? 52.789 67.295 115.880 1.00 11.01 28 ASP G O 1
ATOM 7422 N N . ILE G 1 30 ? 53.260 69.487 115.555 1.00 11.92 29 ILE G N 1
ATOM 7423 C CA . ILE G 1 30 ? 54.321 69.564 116.542 1.00 12.59 29 ILE G CA 1
ATOM 7424 C C . ILE G 1 30 ? 53.830 69.109 117.917 1.00 10.88 29 ILE G C 1
ATOM 7425 O O . ILE G 1 30 ? 54.459 68.263 118.566 1.00 11.25 29 ILE G O 1
ATOM 7430 N N . GLU G 1 31 ? 52.702 69.650 118.349 1.00 11.78 30 GLU G N 1
ATOM 7431 C CA . GLU G 1 31 ? 52.202 69.305 119.664 1.00 11.61 30 GLU G CA 1
ATOM 7432 C C . GLU G 1 31 ? 51.827 67.824 119.799 1.00 10.81 30 GLU G C 1
ATOM 7433 O O . GLU G 1 31 ? 52.192 67.170 120.774 1.00 11.19 30 GLU G O 1
ATOM 7439 N N . ALA G 1 32 ? 51.121 67.281 118.818 1.00 10.88 31 ALA G N 1
ATOM 7440 C CA . ALA G 1 32 ? 50.764 65.874 118.888 1.00 10.78 31 ALA G CA 1
ATOM 7441 C C . ALA G 1 32 ? 51.987 64.974 118.834 1.00 11.23 31 ALA G C 1
ATOM 7442 O O . ALA G 1 32 ? 52.025 63.944 119.483 1.00 10.80 31 ALA G O 1
ATOM 7444 N N . THR G 1 33 ? 52.979 65.355 118.049 1.00 11.15 32 THR G N 1
ATOM 7445 C CA . THR G 1 33 ? 54.220 64.592 118.003 1.00 10.19 32 THR G CA 1
ATOM 7446 C C . THR G 1 33 ? 54.862 64.537 119.383 1.00 9.33 32 THR G C 1
ATOM 7447 O O . THR G 1 33 ? 55.270 63.463 119.846 1.00 9.65 32 THR G O 1
ATOM 7451 N N . GLY G 1 34 ? 54.949 65.680 120.056 1.00 8.94 33 GLY G N 1
ATOM 7452 C CA . GLY G 1 34 ? 55.581 65.712 121.378 1.00 10.24 33 GLY G CA 1
ATOM 7453 C C . GLY G 1 34 ? 54.843 64.857 122.378 1.00 10.43 33 GLY G C 1
ATOM 7454 O O . GLY G 1 34 ? 55.422 64.112 123.145 1.00 9.65 33 GLY G O 1
ATOM 7455 N N . LEU G 1 35 ? 53.521 64.993 122.383 1.00 10.24 34 LEU G N 1
ATOM 7456 C CA . LEU G 1 35 ? 52.709 64.221 123.322 1.00 9.73 34 LEU G CA 1
ATOM 7457 C C . LEU G 1 35 ? 52.839 62.723 123.049 1.00 9.80 34 LEU G C 1
ATOM 7458 O O . LEU G 1 35 ? 52.902 61.919 123.981 1.00 10.63 34 LEU G O 1
ATOM 7463 N N . MET G 1 36 ? 52.877 62.339 121.776 1.00 10.92 35 MET G N 1
ATOM 7464 C CA . MET G 1 36 ? 52.978 60.915 121.442 1.00 11.04 35 MET G CA 1
ATOM 7465 C C . MET G 1 36 ? 54.361 60.376 121.829 1.00 10.74 35 MET G C 1
ATOM 7466 O O . MET G 1 36 ? 54.493 59.248 122.333 1.00 10.46 35 MET G O 1
ATOM 7471 N N . LEU G 1 37 ? 55.394 61.180 121.604 1.00 9.14 36 LEU G N 1
ATOM 7472 C CA . LEU G 1 37 ? 56.727 60.769 121.992 1.00 9.45 36 LEU G CA 1
ATOM 7473 C C . LEU G 1 37 ? 56.822 60.561 123.509 1.00 9.92 36 LEU G C 1
ATOM 7474 O O . LEU G 1 37 ? 57.375 59.556 123.971 1.00 10.50 36 LEU G O 1
ATOM 7479 N N . MET G 1 38 ? 56.294 61.503 124.282 1.00 10.06 37 MET G N 1
ATOM 7480 C CA . MET G 1 38 ? 56.323 61.367 125.734 1.00 10.24 37 MET G CA 1
ATOM 7481 C C . MET G 1 38 ? 55.468 60.189 126.214 1.00 10.19 37 MET G C 1
ATOM 7482 O O . MET G 1 38 ? 55.876 59.458 127.108 1.00 11.36 37 MET G O 1
ATOM 7487 N N . SER G 1 39 ? 54.306 59.983 125.606 1.00 10.39 38 SER G N 1
ATOM 7488 C CA . SER G 1 39 ? 53.490 58.825 125.937 1.00 9.97 38 SER G CA 1
ATOM 7489 C C . SER G 1 39 ? 54.265 57.537 125.690 1.00 9.60 38 SER G C 1
ATOM 7490 O O . SER G 1 39 ? 54.300 56.634 126.535 1.00 10.73 38 SER G O 1
ATOM 7493 N N . ASN G 1 40 ? 54.935 57.458 124.542 1.00 10.71 39 ASN G N 1
ATOM 7494 C CA . ASN G 1 40 ? 55.736 56.285 124.239 1.00 10.99 39 ASN G CA 1
ATOM 7495 C C . ASN G 1 40 ? 56.915 56.127 125.185 1.00 10.72 39 ASN G C 1
ATOM 7496 O O . ASN G 1 40 ? 57.246 55.014 125.580 1.00 11.72 39 ASN G O 1
ATOM 7501 N N . LEU G 1 41 ? 57.514 57.228 125.609 1.00 10.29 40 LEU G N 1
ATOM 7502 C CA . LEU G 1 41 ? 58.593 57.143 126.587 1.00 10.96 40 LEU G CA 1
ATOM 7503 C C . LEU G 1 41 ? 58.094 56.488 127.881 1.00 11.32 40 LEU G C 1
ATOM 7504 O O . LEU G 1 41 ? 58.693 55.563 128.397 1.00 12.58 40 LEU G O 1
ATOM 7509 N N . PHE G 1 42 ? 56.978 56.973 128.396 1.00 10.79 41 PHE G N 1
ATOM 7510 C CA . PHE G 1 42 ? 56.463 56.488 129.678 1.00 11.88 41 PHE G CA 1
ATOM 7511 C C . PHE G 1 42 ? 55.787 55.122 129.592 1.00 12.70 41 PHE G C 1
ATOM 7512 O O . PHE G 1 42 ? 55.679 54.431 130.592 1.00 14.73 41 PHE G O 1
ATOM 7520 N N . THR G 1 43 ? 55.374 54.724 128.400 1.00 11.41 42 THR G N 1
ATOM 7521 C CA . THR G 1 43 ? 54.810 53.386 128.193 1.00 13.98 42 THR G CA 1
ATOM 7522 C C . THR G 1 43 ? 55.890 52.320 127.932 1.00 13.77 42 THR G C 1
ATOM 7523 O O . THR G 1 43 ? 55.861 51.243 128.527 1.00 14.83 42 THR G O 1
ATOM 7527 N N . LEU G 1 44 ? 56.866 52.627 127.077 1.00 12.09 43 LEU G N 1
ATOM 7528 C CA . LEU G 1 44 ? 57.911 51.660 126.744 1.00 13.99 43 LEU G CA 1
ATOM 7529 C C . LEU G 1 44 ? 58.999 51.607 127.802 1.00 13.30 43 LEU G C 1
ATOM 7530 O O . LEU G 1 44 ? 59.662 50.577 127.931 1.00 14.66 43 LEU G O 1
ATOM 7535 N N . ARG G 1 45 ? 59.187 52.708 128.541 1.00 12.47 44 ARG G N 1
ATOM 7536 C CA . ARG G 1 45 ? 60.205 52.804 129.596 1.00 13.52 44 ARG G CA 1
ATOM 7537 C C . ARG G 1 45 ? 59.604 53.448 130.847 1.00 13.73 44 ARG G C 1
ATOM 7538 O O . ARG G 1 45 ? 59.950 54.575 131.201 1.00 14.48 44 ARG G O 1
ATOM 7546 N N . PRO G 1 46 ? 58.692 52.734 131.530 1.00 14.57 45 PRO G N 1
ATOM 7547 C CA . PRO G 1 46 ? 57.924 53.364 132.610 1.00 15.35 45 PRO G CA 1
ATOM 7548 C C . PRO G 1 46 ? 58.741 53.946 133.760 1.00 13.85 45 PRO G C 1
ATOM 7549 O O . PRO G 1 46 ? 58.296 54.900 134.391 1.00 16.44 45 PRO G O 1
ATOM 7553 N N . ASP G 1 47 ? 59.945 53.423 134.019 1.00 14.57 46 ASP G N 1
ATOM 7554 C CA . ASP G 1 47 ? 60.758 53.953 135.125 1.00 14.89 46 ASP G CA 1
ATOM 7555 C C . ASP G 1 47 ? 61.296 55.354 134.853 1.00 14.29 46 ASP G C 1
ATOM 7556 O O . ASP G 1 47 ? 61.721 56.034 135.784 1.00 16.89 46 ASP G O 1
ATOM 7561 N N . THR G 1 48 ? 61.225 55.815 133.603 1.00 14.01 47 THR G N 1
ATOM 7562 C CA A THR G 1 48 ? 61.634 57.177 133.275 0.70 14.04 47 THR G CA 1
ATOM 7563 C CA B THR G 1 48 ? 61.661 57.172 133.297 0.30 14.08 47 THR G CA 1
ATOM 7564 C C . THR G 1 48 ? 60.760 58.202 133.982 1.00 13.73 47 THR G C 1
ATOM 7565 O O . THR G 1 48 ? 61.169 59.342 134.154 1.00 14.13 47 THR G O 1
ATOM 7572 N N . LYS G 1 49 ? 59.561 57.792 134.408 1.00 14.52 48 LYS G N 1
ATOM 7573 C CA . LYS G 1 49 ? 58.700 58.695 135.179 1.00 16.20 48 LYS G CA 1
ATOM 7574 C C . LYS G 1 49 ? 59.400 59.281 136.401 1.00 16.30 48 LYS G C 1
ATOM 7575 O O . LYS G 1 49 ? 59.040 60.365 136.841 1.00 16.10 48 LYS G O 1
ATOM 7581 N N . THR G 1 50 ? 60.396 58.582 136.954 1.00 15.41 49 THR G N 1
ATOM 7582 C CA A THR G 1 50 ? 61.076 59.051 138.161 0.70 16.70 49 THR G CA 1
ATOM 7583 C CA B THR G 1 50 ? 61.059 59.058 138.165 0.30 16.68 49 THR G CA 1
ATOM 7584 C C . THR G 1 50 ? 61.771 60.390 137.955 1.00 16.20 49 THR G C 1
ATOM 7585 O O . THR G 1 50 ? 61.964 61.135 138.895 1.00 17.59 49 THR G O 1
ATOM 7592 N N . TYR G 1 51 ? 62.143 60.686 136.714 1.00 15.70 50 TYR G N 1
ATOM 7593 C CA . TYR G 1 51 ? 62.821 61.932 136.404 1.00 15.11 50 TYR G CA 1
ATOM 7594 C C . TYR G 1 51 ? 61.864 63.108 136.223 1.00 12.97 50 TYR G C 1
ATOM 7595 O O . TYR G 1 51 ? 62.302 64.257 136.166 1.00 15.14 50 TYR G O 1
ATOM 7604 N N . PHE G 1 52 ? 60.567 62.825 136.115 1.00 12.98 51 PHE G N 1
ATOM 7605 C CA . PHE G 1 52 ? 59.578 63.833 135.697 1.00 13.52 51 PHE G CA 1
ATOM 7606 C C . PHE G 1 52 ? 58.517 64.147 136.769 1.00 14.28 51 PHE G C 1
ATOM 7607 O O . PHE G 1 52 ? 57.346 64.405 136.459 1.00 15.43 51 PHE G O 1
ATOM 7615 N N . THR G 1 53 ? 58.938 64.148 138.030 1.00 15.96 52 THR G N 1
ATOM 7616 C CA . THR G 1 53 ? 58.012 64.395 139.137 1.00 16.53 52 THR G CA 1
ATOM 7617 C C . THR G 1 53 ? 57.255 65.717 138.980 1.00 16.70 52 THR G C 1
ATOM 7618 O O . THR G 1 53 ? 56.076 65.801 139.323 1.00 18.50 52 THR G O 1
ATOM 7622 N N . ARG G 1 54 ? 57.939 66.737 138.461 1.00 16.34 53 ARG G N 1
ATOM 7623 C CA . ARG G 1 54 ? 57.359 68.067 138.301 1.00 17.20 53 ARG G CA 1
ATOM 7624 C C . ARG G 1 54 ? 56.094 68.013 137.472 1.00 17.17 53 ARG G C 1
ATOM 7625 O O . ARG G 1 54 ? 55.181 68.800 137.678 1.00 16.61 53 ARG G O 1
ATOM 7633 N N . LEU G 1 55 ? 56.040 67.092 136.525 1.00 15.65 54 LEU G N 1
ATOM 7634 C CA . LEU G 1 55 ? 54.923 67.064 135.584 1.00 14.76 54 LEU G CA 1
ATOM 7635 C C . LEU G 1 55 ? 53.640 66.415 136.094 1.00 14.46 54 LEU G C 1
ATOM 7636 O O . LEU G 1 55 ? 52.605 66.485 135.425 1.00 17.95 54 LEU G O 1
ATOM 7641 N N . GLY G 1 56 ? 53.698 65.798 137.273 1.00 15.76 55 GLY G N 1
ATOM 7642 C CA . GLY G 1 56 ? 52.516 65.180 137.870 1.00 15.92 55 GLY G CA 1
ATOM 7643 C C . GLY G 1 56 ? 52.082 63.924 137.146 1.00 14.51 55 GLY G C 1
ATOM 7644 O O . GLY G 1 56 ? 52.913 63.162 136.675 1.00 13.91 55 GLY G O 1
ATOM 7645 N N . ASP G 1 57 ? 50.779 63.704 137.036 1.00 15.05 56 ASP G N 1
ATOM 7646 C CA . ASP G 1 57 ? 50.266 62.438 136.519 1.00 13.87 56 ASP G CA 1
ATOM 7647 C C . ASP G 1 57 ? 50.321 62.445 134.995 1.00 14.16 56 ASP G C 1
ATOM 7648 O O . ASP G 1 57 ? 49.396 62.908 134.311 1.00 14.48 56 ASP G O 1
ATOM 7653 N N . VAL G 1 58 ? 51.419 61.909 134.470 1.00 13.98 57 VAL G N 1
ATOM 7654 C CA . VAL G 1 58 ? 51.680 61.953 133.033 1.00 14.97 57 VAL G CA 1
ATOM 7655 C C . VAL G 1 58 ? 50.747 61.069 132.214 1.00 16.52 57 VAL G C 1
ATOM 7656 O O . VAL G 1 58 ? 50.597 61.274 131.021 1.00 16.93 57 VAL G O 1
ATOM 7660 N N . GLN G 1 59 ? 50.059 60.135 132.866 1.00 17.15 58 GLN G N 1
ATOM 7661 C CA . GLN G 1 59 ? 49.053 59.327 132.186 1.00 17.31 58 GLN G CA 1
ATOM 7662 C C . GLN G 1 59 ? 47.942 60.165 131.567 1.00 16.64 58 GLN G C 1
ATOM 7663 O O . GLN G 1 59 ? 47.310 59.737 130.598 1.00 20.52 58 GLN G O 1
ATOM 7669 N N . LYS G 1 60 ? 47.717 61.363 132.108 1.00 16.39 59 LYS G N 1
ATOM 7670 C CA . LYS G 1 60 ? 46.653 62.233 131.614 1.00 17.36 59 LYS G CA 1
ATOM 7671 C C . LYS G 1 60 ? 46.972 62.874 130.267 1.00 15.54 59 LYS G C 1
ATOM 7672 O O . LYS G 1 60 ? 46.084 63.443 129.652 1.00 18.00 59 LYS G O 1
ATOM 7678 N N . GLY G 1 61 ? 48.217 62.787 129.792 1.00 14.69 60 GLY G N 1
ATOM 7679 C CA . GLY G 1 61 ? 48.519 63.313 128.471 1.00 14.62 60 GLY G CA 1
ATOM 7680 C C . GLY G 1 61 ? 48.246 64.799 128.324 1.00 13.34 60 GLY G C 1
ATOM 7681 O O . GLY G 1 61 ? 48.596 65.586 129.192 1.00 14.68 60 GLY G O 1
ATOM 7682 N N . LYS G 1 62 ? 47.613 65.169 127.215 1.00 13.89 61 LYS G N 1
ATOM 7683 C CA . LYS G 1 62 ? 47.346 66.570 126.861 1.00 14.44 61 LYS G CA 1
ATOM 7684 C C . LYS G 1 62 ? 46.630 67.346 127.957 1.00 13.14 61 LYS G C 1
ATOM 7685 O O . LYS G 1 62 ? 46.897 68.529 128.142 1.00 14.29 61 LYS G O 1
ATOM 7691 N N . ALA G 1 63 ? 45.734 66.677 128.685 1.00 14.20 62 ALA G N 1
ATOM 7692 C CA . ALA G 1 63 ? 44.957 67.314 129.742 1.00 15.31 62 ALA G CA 1
ATOM 7693 C C . ALA G 1 63 ? 45.819 67.757 130.924 1.00 14.84 62 ALA G C 1
ATOM 7694 O O . ALA G 1 63 ? 45.400 68.594 131.699 1.00 17.89 62 ALA G O 1
ATOM 7696 N N . ASN G 1 64 ? 47.029 67.199 131.042 1.00 13.47 63 ASN G N 1
ATOM 7697 C CA . ASN G 1 64 ? 48.017 67.615 132.036 1.00 12.16 63 ASN G CA 1
ATOM 7698 C C . ASN G 1 64 ? 48.829 68.759 131.436 1.00 12.42 63 ASN G C 1
ATOM 7699 O O . ASN G 1 64 ? 49.674 68.530 130.567 1.00 11.65 63 ASN G O 1
ATOM 7704 N N . SER G 1 65 ? 48.535 69.981 131.876 1.00 12.45 64 SER G N 1
ATOM 7705 C CA . SER G 1 65 ? 49.102 71.174 131.250 1.00 12.99 64 SER G CA 1
ATOM 7706 C C . SER G 1 65 ? 50.632 71.229 131.342 1.00 12.07 64 SER G C 1
ATOM 7707 O O . SER G 1 65 ? 51.304 71.671 130.403 1.00 12.26 64 SER G O 1
ATOM 7710 N N . LYS G 1 66 ? 51.195 70.799 132.464 1.00 12.24 65 LYS G N 1
ATOM 7711 C CA . LYS G 1 66 ? 52.655 70.813 132.615 1.00 12.25 65 LYS G CA 1
ATOM 7712 C C . LYS G 1 66 ? 53.303 69.805 131.662 1.00 11.90 65 LYS G C 1
ATOM 7713 O O . LYS G 1 66 ? 54.327 70.096 131.040 1.00 11.22 65 LYS G O 1
ATOM 7719 N N . LEU G 1 67 ? 52.689 68.628 131.525 1.00 10.91 66 LEU G N 1
ATOM 7720 C CA . LEU G 1 67 ? 53.184 67.638 130.562 1.00 10.59 66 LEU G CA 1
ATOM 7721 C C . LEU G 1 67 ? 53.102 68.211 129.156 1.00 10.32 66 LEU G C 1
ATOM 7722 O O . LEU G 1 67 ? 54.044 68.081 128.366 1.00 11.12 66 LEU G O 1
ATOM 7727 N N . ARG G 1 68 ? 51.978 68.855 128.851 1.00 10.98 67 ARG G N 1
ATOM 7728 C CA . ARG G 1 68 ? 51.780 69.450 127.540 1.00 10.01 67 ARG G CA 1
ATOM 7729 C C . ARG G 1 68 ? 52.840 70.499 127.220 1.00 10.26 67 ARG G C 1
ATOM 7730 O O . ARG G 1 68 ? 53.417 70.484 126.133 1.00 9.76 67 ARG G O 1
ATOM 7738 N N . GLY G 1 69 ? 53.084 71.415 128.148 1.00 9.94 68 GLY G N 1
ATOM 7739 C CA . GLY G 1 69 ? 54.126 72.427 127.962 1.00 10.20 68 GLY G CA 1
ATOM 7740 C C . GLY G 1 69 ? 55.494 71.809 127.713 1.00 10.31 68 GLY G C 1
ATOM 7741 O O . GLY G 1 69 ? 56.261 72.249 126.838 1.00 10.67 68 GLY G O 1
ATOM 7742 N N . HIS G 1 70 ? 55.814 70.765 128.466 1.00 9.80 69 HIS G N 1
ATOM 7743 C CA . HIS G 1 70 ? 57.062 70.058 128.288 1.00 9.73 69 HIS G CA 1
ATOM 7744 C C . HIS G 1 70 ? 57.168 69.407 126.915 1.00 9.45 69 HIS G C 1
ATOM 7745 O O . HIS G 1 70 ? 58.170 69.536 126.219 1.00 10.07 69 HIS G O 1
ATOM 7752 N N . ALA G 1 71 ? 56.118 68.698 126.519 1.00 9.81 70 ALA G N 1
ATOM 7753 C CA . ALA G 1 71 ? 56.127 67.976 125.259 1.00 10.78 70 ALA G CA 1
ATOM 7754 C C . ALA G 1 71 ? 56.318 68.905 124.061 1.00 8.35 70 ALA G C 1
ATOM 7755 O O . ALA G 1 71 ? 57.000 68.559 123.103 1.00 9.91 70 ALA G O 1
ATOM 7757 N N . ILE G 1 72 ? 55.723 70.084 124.134 1.00 9.86 71 ILE G N 1
ATOM 7758 C CA . ILE G 1 72 ? 55.867 71.079 123.087 1.00 9.15 71 ILE G CA 1
ATOM 7759 C C . ILE G 1 72 ? 57.328 71.550 123.004 1.00 9.44 71 ILE G C 1
ATOM 7760 O O . ILE G 1 72 ? 57.925 71.589 121.927 1.00 9.97 71 ILE G O 1
ATOM 7765 N N . THR G 1 73 ? 57.907 71.912 124.143 1.00 10.05 72 THR G N 1
ATOM 7766 C CA . THR G 1 73 ? 59.312 72.353 124.175 1.00 10.69 72 THR G CA 1
ATOM 7767 C C . THR G 1 73 ? 60.235 71.262 123.643 1.00 10.14 72 THR G C 1
ATOM 7768 O O . THR G 1 73 ? 61.164 71.539 122.886 1.00 10.48 72 THR G O 1
ATOM 7772 N N . LEU G 1 74 ? 59.973 70.015 124.020 1.00 10.32 73 LEU G N 1
ATOM 7773 C CA . LEU G 1 74 ? 60.771 68.896 123.514 1.00 10.40 73 LEU G CA 1
ATOM 7774 C C . LEU G 1 74 ? 60.738 68.838 121.999 1.00 9.81 73 LEU G C 1
ATOM 7775 O O . LEU G 1 74 ? 61.747 68.646 121.344 1.00 10.18 73 LEU G O 1
ATOM 7780 N N . THR G 1 75 ? 59.565 69.018 121.415 1.00 9.36 74 THR G N 1
ATOM 7781 C CA A THR G 1 75 ? 59.444 68.898 119.960 0.70 10.27 74 THR G CA 1
ATOM 7782 C CA B THR G 1 75 ? 59.467 68.878 119.965 0.30 10.38 74 THR G CA 1
ATOM 7783 C C . THR G 1 75 ? 60.156 70.043 119.241 1.00 9.37 74 THR G C 1
ATOM 7784 O O . THR G 1 75 ? 60.744 69.846 118.185 1.00 9.25 74 THR G O 1
ATOM 7791 N N . TYR G 1 76 ? 60.144 71.244 119.816 1.00 8.57 75 TYR G N 1
ATOM 7792 C CA . TYR G 1 76 ? 60.937 72.332 119.241 1.00 9.06 75 TYR G CA 1
ATOM 7793 C C . TYR G 1 76 ? 62.439 72.079 119.377 1.00 9.75 75 TYR G C 1
ATOM 7794 O O . TYR G 1 76 ? 63.200 72.604 118.582 1.00 10.37 75 TYR G O 1
ATOM 7803 N N . ALA G 1 77 ? 62.855 71.295 120.368 1.00 10.09 76 ALA G N 1
ATOM 7804 C CA . ALA G 1 77 ? 64.253 70.872 120.424 1.00 10.14 76 ALA G CA 1
ATOM 7805 C C . ALA G 1 77 ? 64.579 69.970 119.238 1.00 10.59 76 ALA G C 1
ATOM 7806 O O . ALA G 1 77 ? 65.638 70.122 118.610 1.00 11.64 76 ALA G O 1
ATOM 7808 N N . LEU G 1 78 ? 63.676 69.053 118.905 1.00 10.41 77 LEU G N 1
ATOM 7809 C CA . LEU G 1 78 ? 63.874 68.218 117.722 1.00 10.65 77 LEU G CA 1
ATOM 7810 C C . LEU G 1 78 ? 63.944 69.086 116.464 1.00 10.51 77 LEU G C 1
ATOM 7811 O O . LEU G 1 78 ? 64.745 68.840 115.588 1.00 10.88 77 LEU G O 1
ATOM 7816 N N . ASN G 1 79 ? 63.093 70.100 116.369 1.00 9.69 78 ASN G N 1
ATOM 7817 C CA . ASN G 1 79 ? 63.095 71.027 115.232 1.00 9.67 78 ASN G CA 1
ATOM 7818 C C . ASN G 1 79 ? 64.449 71.718 115.108 1.00 9.74 78 ASN G C 1
ATOM 7819 O O . ASN G 1 79 ? 65.016 71.835 114.019 1.00 10.33 78 ASN G O 1
ATOM 7824 N N . ASN G 1 80 ? 64.951 72.160 116.246 1.00 10.20 79 ASN G N 1
ATOM 7825 C CA . ASN G 1 80 ? 66.258 72.798 116.307 1.00 10.24 79 ASN G CA 1
ATOM 7826 C C . ASN G 1 80 ? 67.348 71.864 115.784 1.00 11.10 79 ASN G C 1
ATOM 7827 O O . ASN G 1 80 ? 68.155 72.257 114.935 1.00 13.15 79 ASN G O 1
ATOM 7832 N N . PHE G 1 81 ? 67.349 70.618 116.244 1.00 10.86 80 PHE G N 1
ATOM 7833 C CA . PHE G 1 81 ? 68.305 69.655 115.718 1.00 13.46 80 PHE G CA 1
ATOM 7834 C C . PHE G 1 81 ? 68.231 69.523 114.208 1.00 11.78 80 PHE G C 1
ATOM 7835 O O . PHE G 1 81 ? 69.283 69.527 113.543 1.00 12.36 80 PHE G O 1
ATOM 7843 N N . VAL G 1 82 ? 67.016 69.405 113.667 1.00 10.91 81 VAL G N 1
ATOM 7844 C CA . VAL G 1 82 ? 66.857 69.211 112.231 1.00 10.93 81 VAL G CA 1
ATOM 7845 C C . VAL G 1 82 ? 67.405 70.420 111.467 1.00 10.94 81 VAL G C 1
ATOM 7846 O O . VAL G 1 82 ? 67.972 70.272 110.390 1.00 14.03 81 VAL G O 1
ATOM 7850 N N . ASP G 1 83 ? 67.252 71.604 112.048 1.00 10.15 82 ASP G N 1
ATOM 7851 C CA . ASP G 1 83 ? 67.775 72.835 111.467 1.00 10.56 82 ASP G CA 1
ATOM 7852 C C . ASP G 1 83 ? 69.269 73.058 111.741 1.00 12.50 82 ASP G C 1
ATOM 7853 O O . ASP G 1 83 ? 69.845 74.056 111.315 1.00 14.91 82 ASP G O 1
ATOM 7858 N N . SER G 1 84 ? 69.893 72.105 112.419 1.00 11.82 83 SER G N 1
ATOM 7859 C CA . SER G 1 84 ? 71.306 72.197 112.790 1.00 12.36 83 SER G CA 1
ATOM 7860 C C . SER G 1 84 ? 72.218 71.260 111.981 1.00 14.81 83 SER G C 1
ATOM 7861 O O . SER G 1 84 ? 73.416 71.183 112.259 1.00 18.37 83 SER G O 1
ATOM 7864 N N . LEU G 1 85 ? 71.668 70.566 110.988 1.00 13.49 84 LEU G N 1
ATOM 7865 C CA . LEU G 1 85 ? 72.384 69.467 110.322 1.00 13.57 84 LEU G CA 1
ATOM 7866 C C . LEU G 1 85 ? 73.444 69.888 109.319 1.00 14.24 84 LEU G C 1
ATOM 7867 O O . LEU G 1 85 ? 74.376 69.121 109.061 1.00 15.08 84 LEU G O 1
ATOM 7872 N N . ASP G 1 86 ? 73.325 71.094 108.774 1.00 14.65 85 ASP G N 1
ATOM 7873 C CA . ASP G 1 86 ? 74.285 71.573 107.765 1.00 15.06 85 ASP G CA 1
ATOM 7874 C C . ASP G 1 86 ? 75.446 72.409 108.311 1.00 15.57 85 ASP G C 1
ATOM 7875 O O . ASP G 1 86 ? 76.343 72.827 107.568 1.00 24.20 85 ASP G O 1
ATOM 7880 N N . ASP G 1 87 ? 75.428 72.675 109.605 1.00 12.52 86 ASP G N 1
ATOM 7881 C CA . ASP G 1 87 ? 76.510 73.385 110.265 1.00 12.42 86 ASP G CA 1
ATOM 7882 C C . ASP G 1 87 ? 76.938 72.550 111.477 1.00 11.68 86 ASP G C 1
ATOM 7883 O O . ASP G 1 87 ? 76.295 72.598 112.517 1.00 11.81 86 ASP G O 1
ATOM 7888 N N . PRO G 1 88 ? 78.037 71.775 111.338 1.00 12.73 87 PRO G N 1
ATOM 7889 C CA . PRO G 1 88 ? 78.445 70.929 112.451 1.00 12.55 87 PRO G CA 1
ATOM 7890 C C . PRO G 1 88 ? 78.686 71.705 113.748 1.00 11.34 87 PRO G C 1
ATOM 7891 O O . PRO G 1 88 ? 78.378 71.198 114.829 1.00 12.33 87 PRO G O 1
ATOM 7895 N N . SER G 1 89 ? 79.214 72.927 113.646 1.00 10.44 88 SER G N 1
ATOM 7896 C CA . SER G 1 89 ? 79.420 73.749 114.835 1.00 10.61 88 SER G CA 1
ATOM 7897 C C . SER G 1 89 ? 78.097 74.122 115.506 1.00 10.89 88 SER G C 1
ATOM 7898 O O . SER G 1 89 ? 78.045 74.248 116.723 1.00 10.63 88 SER G O 1
ATOM 7901 N N . ARG G 1 90 ? 77.048 74.298 114.710 1.00 11.53 89 ARG G N 1
ATOM 7902 C CA . ARG G 1 90 ? 75.732 74.561 115.289 1.00 11.17 89 ARG G CA 1
ATOM 7903 C C . ARG G 1 90 ? 75.188 73.337 116.007 1.00 10.12 89 ARG G C 1
ATOM 7904 O O . ARG G 1 90 ? 74.796 73.432 117.162 1.00 10.92 89 ARG G O 1
ATOM 7912 N N . LEU G 1 91 ? 75.210 72.189 115.342 1.00 11.13 90 LEU G N 1
ATOM 7913 C CA . LEU G 1 91 ? 74.753 70.969 115.990 1.00 12.35 90 LEU G CA 1
ATOM 7914 C C . LEU G 1 91 ? 75.500 70.759 117.298 1.00 11.29 90 LEU G C 1
ATOM 7915 O O . LEU G 1 91 ? 74.911 70.411 118.313 1.00 11.47 90 LEU G O 1
ATOM 7920 N N . LYS G 1 92 ? 76.815 70.973 117.287 1.00 11.23 91 LYS G N 1
ATOM 7921 C CA . LYS G 1 92 ? 77.584 70.803 118.498 1.00 11.58 91 LYS G CA 1
ATOM 7922 C C . LYS G 1 92 ? 77.086 71.713 119.619 1.00 10.27 91 LYS G C 1
ATOM 7923 O O . LYS G 1 92 ? 76.873 71.256 120.738 1.00 11.23 91 LYS G O 1
ATOM 7929 N N . CYS G 1 93 ? 76.897 72.993 119.336 1.00 10.93 92 CYS G N 1
ATOM 7930 C CA . CYS G 1 93 ? 76.606 73.931 120.413 1.00 11.72 92 CYS G CA 1
ATOM 7931 C C . CYS G 1 93 ? 75.174 73.789 120.897 1.00 10.85 92 CYS G C 1
ATOM 7932 O O . CYS G 1 93 ? 74.896 73.994 122.078 1.00 11.82 92 CYS G O 1
ATOM 7935 N N . VAL G 1 94 ? 74.277 73.359 120.015 1.00 11.41 93 VAL G N 1
ATOM 7936 C CA A VAL G 1 94 ? 72.880 73.087 120.387 0.70 12.06 93 VAL G CA 1
ATOM 7937 C CA B VAL G 1 94 ? 72.896 73.121 120.445 0.30 12.68 93 VAL G CA 1
ATOM 7938 C C . VAL G 1 94 ? 72.844 71.845 121.282 1.00 11.91 93 VAL G C 1
ATOM 7939 O O . VAL G 1 94 ? 72.219 71.824 122.344 1.00 13.20 93 VAL G O 1
ATOM 7946 N N . VAL G 1 95 ? 73.542 70.800 120.859 1.00 13.15 94 VAL G N 1
ATOM 7947 C CA . VAL G 1 95 ? 73.663 69.596 121.686 1.00 13.73 94 VAL G CA 1
ATOM 7948 C C . VAL G 1 95 ? 74.277 69.909 123.054 1.00 13.73 94 VAL G C 1
ATOM 7949 O O . VAL G 1 95 ? 73.784 69.445 124.081 1.00 15.47 94 VAL G O 1
ATOM 7953 N N . GLU G 1 96 ? 75.360 70.691 123.062 1.00 12.35 95 GLU G N 1
ATOM 7954 C CA . GLU G 1 96 ? 76.013 71.044 124.321 1.00 12.18 95 GLU G CA 1
ATOM 7955 C C . GLU G 1 96 ? 75.051 71.757 125.266 1.00 12.94 95 GLU G C 1
ATOM 7956 O O . GLU G 1 96 ? 75.054 71.495 126.466 1.00 13.02 95 GLU G O 1
ATOM 7962 N N . LYS G 1 97 ? 74.217 72.640 124.725 1.00 12.43 96 LYS G N 1
ATOM 7963 C CA . LYS G 1 97 ? 73.275 73.381 125.564 1.00 13.45 96 LYS G CA 1
ATOM 7964 C C . LYS G 1 97 ? 72.264 72.457 126.219 1.00 13.71 96 LYS G C 1
ATOM 7965 O O . LYS G 1 97 ? 71.992 72.537 127.406 1.00 16.05 96 LYS G O 1
ATOM 7971 N N . PHE G 1 98 ? 71.685 71.602 125.409 1.00 14.27 97 PHE G N 1
ATOM 7972 C CA A PHE G 1 98 ? 70.733 70.648 125.974 0.80 14.38 97 PHE G CA 1
ATOM 7973 C CA B PHE G 1 98 ? 70.826 70.515 125.786 0.20 15.39 97 PHE G CA 1
ATOM 7974 C C . PHE G 1 98 ? 71.436 69.634 126.901 1.00 14.30 97 PHE G C 1
ATOM 7975 O O . PHE G 1 98 ? 70.828 69.252 127.907 1.00 15.86 97 PHE G O 1
ATOM 7990 N N . ALA G 1 99 ? 72.692 69.273 126.674 1.00 14.19 98 ALA G N 1
ATOM 7991 C CA . ALA G 1 99 ? 73.426 68.432 127.620 1.00 14.02 98 ALA G CA 1
ATOM 7992 C C . ALA G 1 99 ? 73.579 69.106 128.994 1.00 13.86 98 ALA G C 1
ATOM 7993 O O . ALA G 1 99 ? 73.502 68.447 130.022 1.00 13.72 98 ALA G O 1
ATOM 7995 N N . VAL G 1 100 ? 73.826 70.417 129.012 1.00 12.07 99 VAL G N 1
ATOM 7996 C CA . VAL G 1 100 ? 73.966 71.139 130.274 1.00 11.87 99 VAL G CA 1
ATOM 7997 C C . VAL G 1 100 ? 72.739 70.903 131.160 1.00 13.17 99 VAL G C 1
ATOM 7998 O O . VAL G 1 100 ? 72.878 70.581 132.349 1.00 14.56 99 VAL G O 1
ATOM 8002 N N . ASN G 1 101 ? 71.544 71.029 130.581 1.00 13.88 100 ASN G N 1
ATOM 8003 C CA A ASN G 1 101 ? 70.302 70.852 131.337 0.80 13.58 100 ASN G CA 1
ATOM 8004 C CA B ASN G 1 101 ? 70.309 70.845 131.332 0.20 14.37 100 ASN G CA 1
ATOM 8005 C C . ASN G 1 101 ? 70.163 69.416 131.855 1.00 14.89 100 ASN G C 1
ATOM 8006 O O . ASN G 1 101 ? 69.847 69.202 133.021 1.00 15.34 100 ASN G O 1
ATOM 8015 N N . HIS G 1 102 ? 70.409 68.434 130.990 1.00 12.09 101 HIS G N 1
ATOM 8016 C CA . HIS G 1 102 ? 70.267 67.025 131.365 1.00 12.77 101 HIS G CA 1
ATOM 8017 C C . HIS G 1 102 ? 71.338 66.558 132.353 1.00 12.63 101 HIS G C 1
ATOM 8018 O O . HIS G 1 102 ? 71.051 65.743 133.226 1.00 15.72 101 HIS G O 1
ATOM 8025 N N . ILE G 1 103 ? 72.554 67.092 132.233 1.00 13.06 102 ILE G N 1
ATOM 8026 C CA . ILE G 1 103 ? 73.589 66.842 133.237 1.00 14.46 102 ILE G CA 1
ATOM 8027 C C . ILE G 1 103 ? 73.107 67.362 134.591 1.00 15.71 102 ILE G C 1
ATOM 8028 O O . ILE G 1 103 ? 73.246 66.677 135.608 1.00 17.99 102 ILE G O 1
ATOM 8033 N N . ASN G 1 104 ? 72.535 68.570 134.597 1.00 16.05 103 ASN G N 1
ATOM 8034 C CA . ASN G 1 104 ? 72.051 69.171 135.839 1.00 16.19 103 ASN G CA 1
ATOM 8035 C C . ASN G 1 104 ? 70.982 68.297 136.500 1.00 20.58 103 ASN G C 1
ATOM 8036 O O . ASN G 1 104 ? 70.878 68.269 137.724 1.00 23.47 103 ASN G O 1
ATOM 8041 N N . ARG G 1 105 ? 70.222 67.559 135.694 1.00 20.99 104 ARG G N 1
ATOM 8042 C CA . ARG G 1 105 ? 69.169 66.668 136.215 1.00 21.63 104 ARG G CA 1
ATOM 8043 C C . ARG G 1 105 ? 69.656 65.220 136.383 1.00 20.57 104 ARG G C 1
ATOM 8044 O O . ARG G 1 105 ? 68.855 64.314 136.586 1.00 25.53 104 ARG G O 1
ATOM 8052 N N . LYS G 1 106 ? 70.971 65.015 136.305 1.00 21.61 105 LYS G N 1
ATOM 8053 C CA . LYS G 1 106 ? 71.581 63.701 136.515 1.00 22.95 105 LYS G CA 1
ATOM 8054 C C . LYS G 1 106 ? 71.020 62.627 135.575 1.00 19.25 105 LYS G C 1
ATOM 8055 O O . LYS G 1 106 ? 70.701 61.512 135.989 1.00 22.46 105 LYS G O 1
ATOM 8061 N N . ILE G 1 107 ? 70.912 62.988 134.301 1.00 15.95 106 ILE G N 1
ATOM 8062 C CA . ILE G 1 107 ? 70.568 62.048 133.246 1.00 15.77 106 ILE G CA 1
ATOM 8063 C C . ILE G 1 107 ? 71.852 61.604 132.530 1.00 17.15 106 ILE G C 1
ATOM 8064 O O . ILE G 1 107 ? 72.511 62.403 131.855 1.00 17.91 106 ILE G O 1
ATOM 8069 N N . SER G 1 108 ? 72.213 60.331 132.711 1.00 18.15 107 SER G N 1
ATOM 8070 C CA . SER G 1 108 ? 73.379 59.736 132.065 1.00 19.55 107 SER G CA 1
ATOM 8071 C C . SER G 1 108 ? 73.123 59.513 130.583 1.00 17.49 107 SER G C 1
ATOM 8072 O O . SER G 1 108 ? 71.981 59.546 130.127 1.00 15.84 107 SER G O 1
ATOM 8075 N N . GLY G 1 109 ? 74.182 59.261 129.831 1.00 18.72 108 GLY G N 1
ATOM 8076 C CA . GLY G 1 109 ? 74.051 58.899 128.427 1.00 19.10 108 GLY G CA 1
ATOM 8077 C C . GLY G 1 109 ? 73.195 57.660 128.262 1.00 17.01 108 GLY G C 1
ATOM 8078 O O . GLY G 1 109 ? 72.319 57.617 127.409 1.00 15.69 108 GLY G O 1
ATOM 8079 N N . ASP G 1 110 ? 73.433 56.652 129.098 1.00 20.06 109 ASP G N 1
ATOM 8080 C CA . ASP G 1 110 ? 72.603 55.453 129.078 1.00 20.47 109 ASP G CA 1
ATOM 8081 C C . ASP G 1 110 ? 71.140 55.788 129.334 1.00 17.97 109 ASP G C 1
ATOM 8082 O O . ASP G 1 110 ? 70.253 55.308 128.622 1.00 19.31 109 ASP G O 1
ATOM 8087 N N . ALA G 1 111 ? 70.880 56.630 130.328 1.00 15.96 110 ALA G N 1
ATOM 8088 C CA . ALA G 1 111 ? 69.503 56.990 130.660 1.00 15.85 110 ALA G CA 1
ATOM 8089 C C . ALA G 1 111 ? 68.824 57.758 129.521 1.00 15.36 110 ALA G C 1
ATOM 8090 O O . ALA G 1 111 ? 67.665 57.515 129.203 1.00 15.76 110 ALA G O 1
ATOM 8092 N N . PHE G 1 112 ? 69.548 58.677 128.903 1.00 14.73 111 PHE G N 1
ATOM 8093 C CA . PHE G 1 112 ? 69.025 59.474 127.790 1.00 12.76 111 PHE G CA 1
ATOM 8094 C C . PHE G 1 112 ? 68.660 58.612 126.586 1.00 12.46 111 PHE G C 1
ATOM 8095 O O . PHE G 1 112 ? 67.733 58.899 125.839 1.00 11.86 111 PHE G O 1
ATOM 8103 N N . GLY G 1 113 ? 69.430 57.547 126.391 1.00 12.41 112 GLY G N 1
ATOM 8104 C CA . GLY G 1 113 ? 69.153 56.575 125.354 1.00 13.54 112 GLY G CA 1
ATOM 8105 C C . GLY G 1 113 ? 67.800 55.893 125.445 1.00 12.72 112 GLY G C 1
ATOM 8106 O O . GLY G 1 113 ? 67.377 55.268 124.479 1.00 13.68 112 GLY G O 1
ATOM 8107 N N . ALA G 1 114 ? 67.125 56.004 126.588 1.00 12.10 113 ALA G N 1
ATOM 8108 C CA . ALA G 1 114 ? 65.774 55.465 126.738 1.00 11.92 113 ALA G CA 1
ATOM 8109 C C . ALA G 1 114 ? 64.793 55.995 125.686 1.00 11.52 113 ALA G C 1
ATOM 8110 O O . ALA G 1 114 ? 63.770 55.361 125.421 1.00 12.56 113 ALA G O 1
ATOM 8112 N N . ILE G 1 115 ? 65.058 57.172 125.131 1.00 10.73 114 ILE G N 1
ATOM 8113 C CA . ILE G 1 115 ? 64.210 57.772 124.111 1.00 11.47 114 ILE G CA 1
ATOM 8114 C C . ILE G 1 115 ? 64.205 57.048 122.755 1.00 10.45 114 ILE G C 1
ATOM 8115 O O . ILE G 1 115 ? 63.315 57.295 121.957 1.00 10.88 114 ILE G O 1
ATOM 8120 N N . VAL G 1 116 ? 65.174 56.177 122.484 1.00 10.29 115 VAL G N 1
ATOM 8121 C CA . VAL G 1 116 ? 65.344 55.690 121.119 1.00 10.91 115 VAL G CA 1
ATOM 8122 C C . VAL G 1 116 ? 64.169 54.832 120.628 1.00 10.54 115 VAL G C 1
ATOM 8123 O O . VAL G 1 116 ? 63.699 55.042 119.526 1.00 11.54 115 VAL G O 1
ATOM 8127 N N . GLU G 1 117 ? 63.746 53.837 121.406 1.00 9.94 116 GLU G N 1
ATOM 8128 C CA . GLU G 1 117 ? 62.631 52.989 120.975 1.00 9.72 116 GLU G CA 1
ATOM 8129 C C . GLU G 1 117 ? 61.303 53.755 120.999 1.00 9.74 116 GLU G C 1
ATOM 8130 O O . GLU G 1 117 ? 60.494 53.593 120.078 1.00 11.47 116 GLU G O 1
ATOM 8136 N N . PRO G 1 118 ? 61.112 54.635 122.005 1.00 9.92 117 PRO G N 1
ATOM 8137 C CA . PRO G 1 118 ? 59.954 55.504 121.925 1.00 10.19 117 PRO G CA 1
ATOM 8138 C C . PRO G 1 118 ? 59.907 56.348 120.647 1.00 10.25 117 PRO G C 1
ATOM 8139 O O . PRO G 1 118 ? 58.846 56.504 120.046 1.00 10.04 117 PRO G O 1
ATOM 8143 N N . MET G 1 119 ? 61.047 56.881 120.226 1.00 9.66 118 MET G N 1
ATOM 8144 C CA . MET G 1 119 ? 61.102 57.647 118.994 1.00 9.65 118 MET G CA 1
ATOM 8145 C C . MET G 1 119 ? 60.788 56.766 117.789 1.00 9.91 118 MET G C 1
ATOM 8146 O O . MET G 1 119 ? 59.999 57.148 116.928 1.00 10.01 118 MET G O 1
ATOM 8151 N N . LYS G 1 120 ? 61.337 55.559 117.760 1.00 10.05 119 LYS G N 1
ATOM 8152 C CA . LYS G 1 120 ? 61.049 54.634 116.680 1.00 10.28 119 LYS G CA 1
ATOM 8153 C C . LYS G 1 120 ? 59.556 54.362 116.569 1.00 10.42 119 LYS G C 1
ATOM 8154 O O . LYS G 1 120 ? 59.002 54.408 115.470 1.00 11.15 119 LYS G O 1
ATOM 8160 N N . GLU G 1 121 ? 58.903 54.087 117.699 1.00 9.78 120 GLU G N 1
ATOM 8161 C CA . GLU G 1 121 ? 57.481 53.798 117.641 1.00 10.96 120 GLU G CA 1
ATOM 8162 C C . GLU G 1 121 ? 56.690 55.022 117.213 1.00 11.01 120 GLU G C 1
ATOM 8163 O O . GLU G 1 121 ? 55.695 54.893 116.494 1.00 12.15 120 GLU G O 1
ATOM 8169 N N . THR G 1 122 ? 57.131 56.205 117.621 1.00 9.81 121 THR G N 1
ATOM 8170 C CA . THR G 1 122 ? 56.436 57.422 117.234 1.00 10.50 121 THR G CA 1
ATOM 8171 C C . THR G 1 122 ? 56.534 57.608 115.730 1.00 9.55 121 THR G C 1
ATOM 8172 O O . THR G 1 122 ? 55.559 57.957 115.062 1.00 10.12 121 THR G O 1
ATOM 8176 N N . LEU G 1 123 ? 57.720 57.365 115.187 1.00 9.98 122 LEU G N 1
ATOM 8177 C CA . LEU G 1 123 ? 57.947 57.473 113.745 1.00 9.22 122 LEU G CA 1
ATOM 8178 C C . LEU G 1 123 ? 57.083 56.492 112.963 1.00 10.23 122 LEU G C 1
ATOM 8179 O O . LEU G 1 123 ? 56.516 56.840 111.943 1.00 10.59 122 LEU G O 1
ATOM 8184 N N . LYS G 1 124 ? 56.979 55.261 113.448 1.00 9.84 123 LYS G N 1
ATOM 8185 C CA . LYS G 1 124 ? 56.151 54.269 112.775 1.00 11.31 123 LYS G CA 1
ATOM 8186 C C . LYS G 1 124 ? 54.681 54.683 112.785 1.00 12.65 123 LYS G C 1
ATOM 8187 O O . LYS G 1 124 ? 54.001 54.492 111.801 1.00 13.97 123 LYS G O 1
ATOM 8193 N N . ALA G 1 125 ? 54.208 55.217 113.905 1.00 11.48 124 ALA G N 1
ATOM 8194 C CA . ALA G 1 125 ? 52.820 55.618 114.034 1.00 12.78 124 ALA G CA 1
ATOM 8195 C C . ALA G 1 125 ? 52.471 56.826 113.197 1.00 13.37 124 ALA G C 1
ATOM 8196 O O . ALA G 1 125 ? 51.333 56.963 112.779 1.00 21.07 124 ALA G O 1
ATOM 8198 N N . ARG G 1 126 ? 53.424 57.697 112.933 1.00 10.51 125 ARG G N 1
ATOM 8199 C CA . ARG G 1 126 ? 53.134 58.968 112.287 1.00 10.43 125 ARG G CA 1
ATOM 8200 C C . ARG G 1 126 ? 53.564 59.019 110.821 1.00 8.80 125 ARG G C 1
ATOM 8201 O O . ARG G 1 126 ? 53.069 59.867 110.088 1.00 9.81 125 ARG G O 1
ATOM 8209 N N . MET G 1 127 ? 54.470 58.138 110.382 1.00 9.00 126 MET G N 1
ATOM 8210 C CA . MET G 1 127 ? 54.933 58.159 108.987 1.00 8.83 126 MET G CA 1
ATOM 8211 C C . MET G 1 127 ? 54.238 57.174 108.058 1.00 9.74 126 MET G C 1
ATOM 8212 O O . MET G 1 127 ? 54.453 57.211 106.862 1.00 10.54 126 MET G O 1
ATOM 8217 N N . GLY G 1 128 ? 53.412 56.284 108.596 1.00 10.86 127 GLY G N 1
ATOM 8218 C CA . GLY G 1 128 ? 52.786 55.263 107.767 1.00 11.57 127 GLY G CA 1
ATOM 8219 C C . GLY G 1 128 ? 53.822 54.502 106.963 1.00 10.34 127 GLY G C 1
ATOM 8220 O O . GLY G 1 128 ? 54.918 54.161 107.448 1.00 12.01 127 GLY G O 1
ATOM 8221 N N . ASN G 1 129 ? 53.478 54.249 105.710 1.00 11.47 128 ASN G N 1
ATOM 8222 C CA . ASN G 1 129 ? 54.339 53.438 104.860 1.00 11.36 128 ASN G CA 1
ATOM 8223 C C . ASN G 1 129 ? 55.646 54.122 104.448 1.00 10.75 128 ASN G C 1
ATOM 8224 O O . ASN G 1 129 ? 56.521 53.477 103.881 1.00 13.62 128 ASN G O 1
ATOM 8229 N N . TYR G 1 130 ? 55.799 55.404 104.760 1.00 9.96 129 TYR G N 1
ATOM 8230 C CA . TYR G 1 130 ? 57.054 56.107 104.519 1.00 10.64 129 TYR G CA 1
ATOM 8231 C C . TYR G 1 130 ? 58.094 55.826 105.602 1.00 11.23 129 TYR G C 1
ATOM 8232 O O . TYR G 1 130 ? 59.258 56.201 105.441 1.00 12.46 129 TYR G O 1
ATOM 8241 N N . TYR G 1 131 ? 57.707 55.164 106.687 1.00 11.44 130 TYR G N 1
ATOM 8242 C CA . TYR G 1 131 ? 58.674 54.734 107.690 1.00 11.62 130 TYR G CA 1
ATOM 8243 C C . TYR G 1 131 ? 59.711 53.774 107.106 1.00 12.98 130 TYR G C 1
ATOM 8244 O O . TYR G 1 131 ? 59.423 52.971 106.234 1.00 13.77 130 TYR G O 1
ATOM 8253 N N . SER G 1 132 ? 60.936 53.869 107.601 1.00 12.55 131 SER G N 1
ATOM 8254 C CA . SER G 1 132 ? 61.952 52.836 107.380 1.00 13.70 131 SER G CA 1
ATOM 8255 C C . SER G 1 132 ? 62.806 52.737 108.628 1.00 12.75 131 SER G C 1
ATOM 8256 O O . SER G 1 132 ? 62.943 53.709 109.372 1.00 14.00 131 SER G O 1
ATOM 8259 N N . ASP G 1 133 ? 63.417 51.581 108.856 1.00 15.29 132 ASP G N 1
ATOM 8260 C CA . ASP G 1 133 ? 64.303 51.450 110.020 1.00 15.80 132 ASP G CA 1
ATOM 8261 C C . ASP G 1 133 ? 65.498 52.404 109.920 1.00 16.14 132 ASP G C 1
ATOM 8262 O O . ASP G 1 133 ? 66.009 52.830 110.946 1.00 16.63 132 ASP G O 1
ATOM 8267 N N . ASP G 1 134 ? 65.920 52.772 108.708 1.00 14.38 133 ASP G N 1
ATOM 8268 C CA . ASP G 1 134 ? 66.980 53.792 108.559 1.00 16.11 133 ASP G CA 1
ATOM 8269 C C . ASP G 1 134 ? 66.544 55.152 109.100 1.00 13.67 133 ASP G C 1
ATOM 8270 O O . ASP G 1 134 ? 67.390 55.924 109.566 1.00 14.74 133 ASP G O 1
ATOM 8275 N N . VAL G 1 135 ? 65.254 55.479 109.032 1.00 12.72 134 VAL G N 1
ATOM 8276 C CA . VAL G 1 135 ? 64.798 56.726 109.635 1.00 11.91 134 VAL G CA 1
ATOM 8277 C C . VAL G 1 135 ? 65.014 56.659 111.151 1.00 12.05 134 VAL G C 1
ATOM 8278 O O . VAL G 1 135 ? 65.503 57.602 111.751 1.00 12.12 134 VAL G O 1
ATOM 8282 N N . ALA G 1 136 ? 64.620 55.556 111.779 1.00 15.01 135 ALA G N 1
ATOM 8283 C CA . ALA G 1 136 ? 64.838 55.395 113.228 1.00 14.15 135 ALA G CA 1
ATOM 8284 C C . ALA G 1 136 ? 66.334 55.458 113.567 1.00 15.35 135 ALA G C 1
ATOM 8285 O O . ALA G 1 136 ? 66.718 56.076 114.559 1.00 15.59 135 ALA G O 1
ATOM 8287 N N . GLY G 1 137 ? 67.167 54.849 112.718 1.00 13.88 136 GLY G N 1
ATOM 8288 C CA . GLY G 1 137 ? 68.625 54.888 112.882 1.00 14.65 136 GLY G CA 1
ATOM 8289 C C . GLY G 1 137 ? 69.199 56.293 112.813 1.00 12.95 136 GLY G C 1
ATOM 8290 O O . GLY G 1 137 ? 70.135 56.634 113.542 1.00 14.74 136 GLY G O 1
ATOM 8291 N N . ALA G 1 138 ? 68.624 57.117 111.943 1.00 12.49 137 ALA G N 1
ATOM 8292 C CA . ALA G 1 138 ? 69.034 58.509 111.827 1.00 12.29 137 ALA G CA 1
ATOM 8293 C C . ALA G 1 138 ? 68.743 59.265 113.117 1.00 11.63 137 ALA G C 1
ATOM 8294 O O . ALA G 1 138 ? 69.603 59.982 113.631 1.00 11.26 137 ALA G O 1
ATOM 8296 N N . TRP G 1 139 ? 67.547 59.081 113.674 1.00 11.64 138 TRP G N 1
ATOM 8297 C CA . TRP G 1 139 ? 67.224 59.700 114.962 1.00 10.95 138 TRP G CA 1
ATOM 8298 C C . TRP G 1 139 ? 68.081 59.134 116.105 1.00 11.30 138 TRP G C 1
ATOM 8299 O O . TRP G 1 139 ? 68.463 59.860 117.014 1.00 12.05 138 TRP G O 1
ATOM 8310 N N . ALA G 1 140 ? 68.388 57.841 116.056 1.00 11.85 139 ALA G N 1
ATOM 8311 C CA . ALA G 1 140 ? 69.239 57.245 117.072 1.00 12.95 139 ALA G CA 1
ATOM 8312 C C . ALA G 1 140 ? 70.647 57.867 117.016 1.00 12.81 139 ALA G C 1
ATOM 8313 O O . ALA G 1 140 ? 71.258 58.112 118.052 1.00 12.70 139 ALA G O 1
ATOM 8315 N N . ALA G 1 141 ? 71.146 58.138 115.803 1.00 11.86 140 ALA G N 1
ATOM 8316 C CA . ALA G 1 141 ? 72.442 58.801 115.628 1.00 12.28 140 ALA G CA 1
ATOM 8317 C C . ALA G 1 141 ? 72.430 60.211 116.221 1.00 13.38 140 ALA G C 1
ATOM 8318 O O . ALA G 1 141 ? 73.405 60.640 116.832 1.00 13.56 140 ALA G O 1
ATOM 8320 N N . LEU G 1 142 ? 71.329 60.939 116.049 1.00 13.19 141 LEU G N 1
ATOM 8321 C CA A LEU G 1 142 ? 71.218 62.273 116.604 0.70 14.09 141 LEU G CA 1
ATOM 8322 C CA B LEU G 1 142 ? 71.190 62.289 116.633 0.30 12.41 141 LEU G CA 1
ATOM 8323 C C . LEU G 1 142 ? 71.222 62.194 118.144 1.00 12.38 141 LEU G C 1
ATOM 8324 O O . LEU G 1 142 ? 71.950 62.938 118.822 1.00 13.18 141 LEU G O 1
ATOM 8333 N N . VAL G 1 143 ? 70.447 61.268 118.688 1.00 11.62 142 VAL G N 1
ATOM 8334 C CA . VAL G 1 143 ? 70.441 61.024 120.118 1.00 12.01 142 VAL G CA 1
ATOM 8335 C C . VAL G 1 143 ? 71.837 60.673 120.632 1.00 12.42 142 VAL G C 1
ATOM 8336 O O . VAL G 1 143 ? 72.223 61.119 121.703 1.00 12.25 142 VAL G O 1
ATOM 8340 N N . GLY G 1 144 ? 72.585 59.915 119.839 1.00 11.37 143 GLY G N 1
ATOM 8341 C CA . GLY G 1 144 ? 73.971 59.571 120.168 1.00 12.25 143 GLY G CA 1
ATOM 8342 C C . GLY G 1 144 ? 74.889 60.767 120.375 1.00 12.51 143 GLY G C 1
ATOM 8343 O O . GLY G 1 144 ? 75.820 60.696 121.165 1.00 12.85 143 GLY G O 1
ATOM 8344 N N . VAL G 1 145 ? 74.641 61.865 119.662 1.00 11.68 144 VAL G N 1
ATOM 8345 C CA . VAL G 1 145 ? 75.445 63.079 119.850 1.00 12.97 144 VAL G CA 1
ATOM 8346 C C . VAL G 1 145 ? 75.225 63.605 121.270 1.00 12.99 144 VAL G C 1
ATOM 8347 O O . VAL G 1 145 ? 76.171 63.956 121.955 1.00 13.64 144 VAL G O 1
ATOM 8351 N N . VAL G 1 146 ? 73.973 63.618 121.729 1.00 12.48 145 VAL G N 1
ATOM 8352 C CA . VAL G 1 146 ? 73.688 64.077 123.078 1.00 12.76 145 VAL G CA 1
ATOM 8353 C C . VAL G 1 146 ? 74.296 63.107 124.087 1.00 13.09 145 VAL G C 1
ATOM 8354 O O . VAL G 1 146 ? 74.903 63.536 125.067 1.00 14.83 145 VAL G O 1
ATOM 8358 N N . GLN G 1 147 ? 74.160 61.804 123.835 1.00 11.92 146 GLN G N 1
ATOM 8359 C CA . GLN G 1 147 ? 74.698 60.808 124.764 1.00 13.33 146 GLN G CA 1
ATOM 8360 C C . GLN G 1 147 ? 76.191 61.011 124.967 1.00 14.59 146 GLN G C 1
ATOM 8361 O O . GLN G 1 147 ? 76.678 60.886 126.084 1.00 16.58 146 GLN G O 1
ATOM 8367 N N . ALA G 1 148 ? 76.896 61.345 123.887 1.00 12.95 147 ALA G N 1
ATOM 8368 C CA . ALA G 1 148 ? 78.333 61.587 123.949 1.00 14.51 147 ALA G CA 1
ATOM 8369 C C . ALA G 1 148 ? 78.657 62.857 124.750 1.00 14.55 147 ALA G C 1
ATOM 8370 O O . ALA G 1 148 ? 79.771 62.986 125.275 1.00 18.29 147 ALA G O 1
ATOM 8372 N N . ALA G 1 149 ? 77.680 63.764 124.860 1.00 16.45 148 ALA G N 1
ATOM 8373 C CA . ALA G 1 149 ? 77.853 65.015 125.607 1.00 17.91 148 ALA G CA 1
ATOM 8374 C C . ALA G 1 149 ? 77.487 64.916 127.088 1.00 18.40 148 ALA G C 1
ATOM 8375 O O . ALA G 1 149 ? 77.743 65.855 127.841 1.00 22.39 148 ALA G O 1
ATOM 8377 N N . LEU G 1 150 ? 76.891 63.792 127.497 1.00 17.00 149 LEU G N 1
ATOM 8378 C CA . LEU G 1 150 ? 76.416 63.616 128.867 1.00 18.33 149 LEU G CA 1
ATOM 8379 C C . LEU G 1 150 ? 77.411 62.912 129.772 1.00 21.46 149 LEU G C 1
ATOM 8380 O O . LEU G 1 150 ? 77.152 62.829 130.982 1.00 27.99 149 LEU G O 1
ATOM 8386 N N . ARG H 2 3 ? 46.629 88.481 135.690 1.00 35.40 2 ARG H N 1
ATOM 8387 C CA . ARG H 2 3 ? 46.228 87.039 135.724 1.00 31.96 2 ARG H CA 1
ATOM 8388 C C . ARG H 2 3 ? 46.430 86.366 134.366 1.00 24.41 2 ARG H C 1
ATOM 8389 O O . ARG H 2 3 ? 45.997 86.854 133.306 1.00 22.88 2 ARG H O 1
ATOM 8397 N N . VAL H 2 4 ? 47.088 85.224 134.435 1.00 23.32 3 VAL H N 1
ATOM 8398 C CA . VAL H 2 4 ? 47.571 84.528 133.263 1.00 19.80 3 VAL H CA 1
ATOM 8399 C C . VAL H 2 4 ? 46.434 84.130 132.320 1.00 19.36 3 VAL H C 1
ATOM 8400 O O . VAL H 2 4 ? 46.506 84.377 131.128 1.00 19.48 3 VAL H O 1
ATOM 8404 N N . ALA H 2 5 ? 45.382 83.526 132.850 1.00 20.56 4 ALA H N 1
ATOM 8405 C CA . ALA H 2 5 ? 44.292 83.074 131.997 1.00 21.02 4 ALA H CA 1
ATOM 8406 C C . ALA H 2 5 ? 43.633 84.261 131.288 1.00 20.40 4 ALA H C 1
ATOM 8407 O O . ALA H 2 5 ? 43.347 84.191 130.096 1.00 19.83 4 ALA H O 1
ATOM 8409 N N A GLU H 2 6 ? 43.407 85.357 132.008 0.50 20.14 5 GLU H N 1
ATOM 8410 N N B GLU H 2 6 ? 43.416 85.344 132.033 0.50 21.07 5 GLU H N 1
ATOM 8411 C CA A GLU H 2 6 ? 42.780 86.530 131.408 0.50 19.15 5 GLU H CA 1
ATOM 8412 C CA B GLU H 2 6 ? 42.841 86.569 131.496 0.50 20.29 5 GLU H CA 1
ATOM 8413 C C A GLU H 2 6 ? 43.634 87.131 130.284 0.50 16.75 5 GLU H C 1
ATOM 8414 C C B GLU H 2 6 ? 43.643 87.064 130.294 0.50 17.23 5 GLU H C 1
ATOM 8415 O O A GLU H 2 6 ? 43.109 87.467 129.221 0.50 15.69 5 GLU H O 1
ATOM 8416 O O B GLU H 2 6 ? 43.101 87.250 129.204 0.50 16.10 5 GLU H O 1
ATOM 8427 N N . LEU H 2 7 ? 44.946 87.236 130.494 1.00 16.66 6 LEU H N 1
ATOM 8428 C CA . LEU H 2 7 ? 45.820 87.778 129.452 1.00 15.05 6 LEU H CA 1
ATOM 8429 C C . LEU H 2 7 ? 45.981 86.801 128.277 1.00 12.82 6 LEU H C 1
ATOM 8430 O O . LEU H 2 7 ? 45.964 87.214 127.117 1.00 13.17 6 LEU H O 1
ATOM 8435 N N . ALA H 2 8 ? 46.059 85.506 128.569 1.00 13.11 7 ALA H N 1
ATOM 8436 C CA . ALA H 2 8 ? 46.142 84.495 127.514 1.00 12.99 7 ALA H CA 1
ATOM 8437 C C . ALA H 2 8 ? 44.896 84.469 126.640 1.00 12.36 7 ALA H C 1
ATOM 8438 O O . ALA H 2 8 ? 44.975 84.383 125.419 1.00 11.72 7 ALA H O 1
ATOM 8440 N N . ASN H 2 9 ? 43.730 84.546 127.272 1.00 12.63 8 ASN H N 1
ATOM 8441 C CA . ASN H 2 9 ? 42.483 84.572 126.514 1.00 12.68 8 ASN H CA 1
ATOM 8442 C C . ASN H 2 9 ? 42.394 85.805 125.625 1.00 12.25 8 ASN H C 1
ATOM 8443 O O . ASN H 2 9 ? 41.893 85.732 124.497 1.00 13.07 8 ASN H O 1
ATOM 8448 N N . ALA H 2 10 ? 42.907 86.935 126.104 1.00 12.38 9 ALA H N 1
ATOM 8449 C CA . ALA H 2 10 ? 42.872 88.150 125.320 1.00 13.26 9 ALA H CA 1
ATOM 8450 C C . ALA H 2 10 ? 43.777 88.019 124.094 1.00 12.18 9 ALA H C 1
ATOM 8451 O O . ALA H 2 10 ? 43.433 88.483 123.006 1.00 11.98 9 ALA H O 1
ATOM 8453 N N . VAL H 2 11 ? 44.918 87.342 124.244 1.00 11.18 10 VAL H N 1
ATOM 8454 C CA . VAL H 2 11 ? 45.799 87.101 123.090 1.00 10.58 10 VAL H CA 1
ATOM 8455 C C . VAL H 2 11 ? 45.101 86.240 122.032 1.00 10.02 10 VAL H C 1
ATOM 8456 O O . VAL H 2 11 ? 45.113 86.550 120.840 1.00 11.23 10 VAL H O 1
ATOM 8460 N N . VAL H 2 12 ? 44.460 85.167 122.467 1.00 10.46 11 VAL H N 1
ATOM 8461 C CA . VAL H 2 12 ? 43.806 84.265 121.534 1.00 11.19 11 VAL H CA 1
ATOM 8462 C C . VAL H 2 12 ? 42.591 84.937 120.867 1.00 11.63 11 VAL H C 1
ATOM 8463 O O . VAL H 2 12 ? 42.234 84.590 119.745 1.00 11.90 11 VAL H O 1
ATOM 8467 N N . SER H 2 13 ? 42.006 85.927 121.538 1.00 11.12 12 SER H N 1
ATOM 8468 C CA . SER H 2 13 ? 40.856 86.642 121.004 1.00 12.56 12 SER H CA 1
ATOM 8469 C C . SER H 2 13 ? 41.197 87.806 120.077 1.00 12.25 12 SER H C 1
ATOM 8470 O O . SER H 2 13 ? 40.288 88.343 119.445 1.00 16.49 12 SER H O 1
ATOM 8473 N N . ASN H 2 14 ? 42.464 88.199 119.985 1.00 11.38 13 ASN H N 1
ATOM 8474 C CA . ASN H 2 14 ? 42.811 89.398 119.251 1.00 11.39 13 ASN H CA 1
ATOM 8475 C C . ASN H 2 14 ? 43.416 89.062 117.884 1.00 11.97 13 ASN H C 1
ATOM 8476 O O . ASN H 2 14 ? 44.641 88.879 117.740 1.00 11.21 13 ASN H O 1
ATOM 8481 N N . ALA H 2 15 ? 42.571 88.975 116.865 1.00 12.72 14 ALA H N 1
ATOM 8482 C CA . ALA H 2 15 ? 43.022 88.594 115.531 1.00 12.56 14 ALA H CA 1
ATOM 8483 C C . ALA H 2 15 ? 43.992 89.591 114.906 1.00 12.13 14 ALA H C 1
ATOM 8484 O O . ALA H 2 15 ? 44.942 89.175 114.253 1.00 13.45 14 ALA H O 1
ATOM 8486 N N . ASP H 2 16 ? 43.755 90.889 115.084 1.00 12.20 15 ASP H N 1
ATOM 8487 C CA . ASP H 2 16 ? 44.649 91.895 114.505 1.00 12.73 15 ASP H CA 1
ATOM 8488 C C . ASP H 2 16 ? 46.066 91.749 115.055 1.00 11.92 15 ASP H C 1
ATOM 8489 O O . ASP H 2 16 ? 47.051 91.883 114.330 1.00 11.63 15 ASP H O 1
ATOM 8494 N N . GLN H 2 17 ? 46.168 91.463 116.346 1.00 11.35 16 GLN H N 1
ATOM 8495 C CA . GLN H 2 17 ? 47.464 91.282 116.968 1.00 10.73 16 GLN H CA 1
ATOM 8496 C C . GLN H 2 17 ? 48.176 90.028 116.446 1.00 10.00 16 GLN H C 1
ATOM 8497 O O . GLN H 2 17 ? 49.410 90.023 116.259 1.00 10.42 16 GLN H O 1
ATOM 8503 N N . LYS H 2 18 ? 47.412 88.972 116.176 1.00 10.88 17 LYS H N 1
ATOM 8504 C CA . LYS H 2 18 ? 48.005 87.757 115.583 1.00 10.80 17 LYS H CA 1
ATOM 8505 C C . LYS H 2 18 ? 48.612 88.052 114.213 1.00 10.28 17 LYS H C 1
ATOM 8506 O O . LYS H 2 18 ? 49.716 87.569 113.895 1.00 10.11 17 LYS H O 1
ATOM 8512 N N A ASP H 2 19 ? 47.902 88.845 113.403 0.50 10.76 18 ASP H N 1
ATOM 8513 N N B ASP H 2 19 ? 47.913 88.857 113.425 0.50 10.73 18 ASP H N 1
ATOM 8514 C CA A ASP H 2 19 ? 48.407 89.272 112.093 0.50 10.95 18 ASP H CA 1
ATOM 8515 C CA B ASP H 2 19 ? 48.409 89.247 112.123 0.50 11.06 18 ASP H CA 1
ATOM 8516 C C A ASP H 2 19 ? 49.780 89.953 112.257 0.50 9.88 18 ASP H C 1
ATOM 8517 C C B ASP H 2 19 ? 49.760 89.984 112.231 0.50 10.08 18 ASP H C 1
ATOM 8518 O O A ASP H 2 19 ? 50.758 89.610 111.573 0.50 10.16 18 ASP H O 1
ATOM 8519 O O B ASP H 2 19 ? 50.700 89.718 111.469 0.50 10.54 18 ASP H O 1
ATOM 8528 N N . LEU H 2 20 ? 49.877 90.891 113.196 1.00 9.52 19 LEU H N 1
ATOM 8529 C CA . LEU H 2 20 ? 51.170 91.594 113.415 1.00 9.30 19 LEU H CA 1
ATOM 8530 C C . LEU H 2 20 ? 52.294 90.638 113.868 1.00 9.50 19 LEU H C 1
ATOM 8531 O O . LEU H 2 20 ? 53.462 90.740 113.418 1.00 9.80 19 LEU H O 1
ATOM 8536 N N . LEU H 2 21 ? 51.951 89.702 114.750 1.00 9.44 20 LEU H N 1
ATOM 8537 C CA . LEU H 2 21 ? 52.930 88.734 115.249 1.00 9.21 20 LEU H CA 1
ATOM 8538 C C . LEU H 2 21 ? 53.423 87.858 114.112 1.00 9.21 20 LEU H C 1
ATOM 8539 O O . LEU H 2 21 ? 54.625 87.657 113.948 1.00 9.32 20 LEU H O 1
ATOM 8544 N N . ARG H 2 22 ? 52.504 87.351 113.293 1.00 8.94 21 ARG H N 1
ATOM 8545 C CA . ARG H 2 22 ? 52.886 86.445 112.224 1.00 9.17 21 ARG H CA 1
ATOM 8546 C C . ARG H 2 22 ? 53.645 87.126 111.088 1.00 8.73 21 ARG H C 1
ATOM 8547 O O . ARG H 2 22 ? 54.604 86.562 110.582 1.00 9.48 21 ARG H O 1
ATOM 8555 N N A MET H 2 23 ? 53.258 88.338 110.701 0.50 9.59 22 MET H N 1
ATOM 8556 N N B MET H 2 23 ? 53.242 88.334 110.718 0.50 10.18 22 MET H N 1
ATOM 8557 C CA A MET H 2 23 ? 53.989 89.037 109.641 0.50 10.45 22 MET H CA 1
ATOM 8558 C CA B MET H 2 23 ? 53.947 89.067 109.676 0.50 12.12 22 MET H CA 1
ATOM 8559 C C A MET H 2 23 ? 55.393 89.355 110.125 0.50 10.43 22 MET H C 1
ATOM 8560 C C B MET H 2 23 ? 55.369 89.347 110.131 0.50 11.12 22 MET H C 1
ATOM 8561 O O A MET H 2 23 ? 56.345 89.158 109.394 0.50 10.14 22 MET H O 1
ATOM 8562 O O B MET H 2 23 ? 56.306 89.110 109.391 0.50 10.76 22 MET H O 1
ATOM 8571 N N . SER H 2 24 ? 55.536 89.820 111.357 1.00 9.66 23 SER H N 1
ATOM 8572 C CA . SER H 2 24 ? 56.866 90.092 111.864 1.00 9.17 23 SER H CA 1
ATOM 8573 C C . SER H 2 24 ? 57.640 88.787 112.029 1.00 8.71 23 SER H C 1
ATOM 8574 O O . SER H 2 24 ? 58.855 88.772 111.770 1.00 9.47 23 SER H O 1
ATOM 8577 N N . TRP H 2 25 ? 56.993 87.705 112.432 1.00 9.22 24 TRP H N 1
ATOM 8578 C CA . TRP H 2 25 ? 57.688 86.429 112.529 1.00 9.88 24 TRP H CA 1
ATOM 8579 C C . TRP H 2 25 ? 58.269 85.996 111.176 1.00 9.27 24 TRP H C 1
ATOM 8580 O O . TRP H 2 25 ? 59.341 85.391 111.107 1.00 9.26 24 TRP H O 1
ATOM 8591 N N . GLY H 2 26 ? 57.567 86.310 110.097 1.00 8.76 25 GLY H N 1
ATOM 8592 C CA . GLY H 2 26 ? 58.08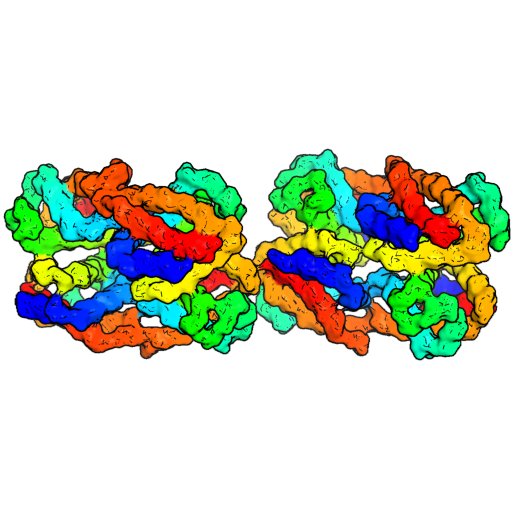3 86.015 108.781 1.00 8.53 25 GLY H CA 1
ATOM 8593 C C . GLY H 2 26 ? 59.469 86.582 108.505 1.00 8.24 25 GLY H C 1
ATOM 8594 O O . GLY H 2 26 ? 60.239 85.968 107.793 1.00 9.73 25 GLY H O 1
ATOM 8595 N N A VAL H 2 27 ? 59.736 87.749 109.062 0.50 8.79 26 VAL H N 1
ATOM 8596 N N B VAL H 2 27 ? 59.756 87.783 108.994 0.50 8.31 26 VAL H N 1
ATOM 8597 C CA A VAL H 2 27 ? 61.005 88.410 108.893 0.50 8.81 26 VAL H CA 1
ATOM 8598 C CA B VAL H 2 27 ? 61.103 88.327 108.840 0.50 7.78 26 VAL H CA 1
ATOM 8599 C C A VAL H 2 27 ? 62.008 88.009 109.971 0.50 8.56 26 VAL H C 1
ATOM 8600 C C B VAL H 2 27 ? 62.038 87.936 109.973 0.50 8.05 26 VAL H C 1
ATOM 8601 O O A VAL H 2 27 ? 63.212 87.883 109.684 0.50 10.35 26 VAL H O 1
ATOM 8602 O O B VAL H 2 27 ? 63.237 87.743 109.725 0.50 9.78 26 VAL H O 1
ATOM 8609 N N . LEU H 2 28 ? 61.554 87.840 111.204 1.00 8.87 27 LEU H N 1
ATOM 8610 C CA . LEU H 2 28 ? 62.443 87.450 112.310 1.00 9.20 27 LEU H CA 1
ATOM 8611 C C . LEU H 2 28 ? 63.051 86.067 112.122 1.00 9.22 27 LEU H C 1
ATOM 8612 O O . LEU H 2 28 ? 64.148 85.796 112.594 1.00 9.98 27 LEU H O 1
ATOM 8617 N N . SER H 2 29 ? 62.332 85.184 111.441 1.00 8.49 28 SER H N 1
ATOM 8618 C CA . SER H 2 29 ? 62.728 83.786 111.337 1.00 8.76 28 SER H CA 1
ATOM 8619 C C . SER H 2 29 ? 63.502 83.437 110.072 1.00 9.20 28 SER H C 1
ATOM 8620 O O . SER H 2 29 ? 63.903 82.287 109.901 1.00 10.57 28 SER H O 1
ATOM 8623 N N . VAL H 2 30 ? 63.770 84.416 109.205 1.00 9.35 29 VAL H N 1
ATOM 8624 C CA . VAL H 2 30 ? 64.603 84.165 108.015 1.00 9.85 29 VAL H CA 1
ATOM 8625 C C . VAL H 2 30 ? 65.997 83.678 108.417 1.00 10.00 29 VAL H C 1
ATOM 8626 O O . VAL H 2 30 ? 66.559 82.760 107.815 1.00 12.68 29 VAL H O 1
ATOM 8630 N N . ASP H 2 31 ? 66.547 84.319 109.438 1.00 8.91 30 ASP H N 1
ATOM 8631 C CA . ASP H 2 31 ? 67.891 84.021 109.947 1.00 9.07 30 ASP H CA 1
ATOM 8632 C C . ASP H 2 31 ? 67.728 83.835 111.442 1.00 9.04 30 ASP H C 1
ATOM 8633 O O . ASP H 2 31 ? 67.935 84.770 112.218 1.00 8.97 30 ASP H O 1
ATOM 8638 N N . MET H 2 32 ? 67.321 82.631 111.848 1.00 10.05 31 MET H N 1
ATOM 8639 C CA . MET H 2 32 ? 66.983 82.375 113.241 1.00 9.69 31 MET H CA 1
ATOM 8640 C C . MET H 2 32 ? 68.172 82.691 114.143 1.00 8.41 31 MET H C 1
ATOM 8641 O O . MET H 2 32 ? 68.032 83.442 115.110 1.00 9.19 31 MET H O 1
ATOM 8646 N N . GLU H 2 33 ? 69.345 82.125 113.848 1.00 9.18 32 GLU H N 1
ATOM 8647 C CA . GLU H 2 33 ? 70.502 82.357 114.702 1.00 9.49 32 GLU H CA 1
ATOM 8648 C C . GLU H 2 33 ? 70.863 83.842 114.740 1.00 8.41 32 GLU H C 1
ATOM 8649 O O . GLU H 2 33 ? 71.118 84.391 115.803 1.00 9.22 32 GLU H O 1
ATOM 8655 N N . GLY H 2 34 ? 70.917 84.487 113.577 1.00 8.41 33 GLY H N 1
ATOM 8656 C CA . GLY H 2 34 ? 71.339 85.883 113.536 1.00 9.21 33 GLY H CA 1
ATOM 8657 C C . GLY H 2 34 ? 70.369 86.797 114.279 1.00 9.00 33 GLY H C 1
ATOM 8658 O O . GLY H 2 34 ? 70.779 87.707 115.002 1.00 8.90 33 GLY H O 1
ATOM 8659 N N . THR H 2 35 ? 69.054 86.566 114.130 1.00 8.90 34 THR H N 1
ATOM 8660 C CA . THR H 2 35 ? 68.078 87.358 114.838 1.00 8.65 34 THR H CA 1
ATOM 8661 C C . THR H 2 35 ? 68.145 87.096 116.333 1.00 8.54 34 THR H C 1
ATOM 8662 O O . THR H 2 35 ? 68.026 88.031 117.116 1.00 8.62 34 THR H O 1
ATOM 8666 N N . GLY H 2 36 ? 68.356 85.850 116.747 1.00 8.07 35 GLY H N 1
ATOM 8667 C CA . GLY H 2 36 ? 68.474 85.578 118.177 1.00 7.73 35 GLY H CA 1
ATOM 8668 C C . GLY H 2 36 ? 69.704 86.260 118.769 1.00 7.80 35 GLY H C 1
ATOM 8669 O O . GLY H 2 36 ? 69.660 86.813 119.852 1.00 8.24 35 GLY H O 1
ATOM 8670 N N . LEU H 2 37 ? 70.820 86.209 118.044 1.00 8.51 36 LEU H N 1
ATOM 8671 C CA . LEU H 2 37 ? 72.043 86.904 118.479 1.00 8.47 36 LEU H CA 1
ATOM 8672 C C . LEU H 2 37 ? 71.823 88.406 118.583 1.00 8.16 36 LEU H C 1
ATOM 8673 O O . LEU H 2 37 ? 72.306 89.046 119.515 1.00 9.13 36 LEU H O 1
ATOM 8678 N N . MET H 2 38 ? 71.094 88.973 117.621 1.00 8.59 37 MET H N 1
ATOM 8679 C CA . MET H 2 38 ? 70.784 90.390 117.632 1.00 9.76 37 MET H CA 1
ATOM 8680 C C . MET H 2 38 ? 69.911 90.770 118.821 1.00 8.94 37 MET H C 1
ATOM 8681 O O . MET H 2 38 ? 70.141 91.785 119.476 1.00 9.58 37 MET H O 1
ATOM 8686 N N . LEU H 2 39 ? 68.868 89.987 119.071 1.00 8.35 38 LEU H N 1
ATOM 8687 C CA . LEU H 2 39 ? 68.011 90.206 120.217 1.00 8.52 38 LEU H CA 1
ATOM 8688 C C . LEU H 2 39 ? 68.813 90.202 121.515 1.00 9.10 38 LEU H C 1
ATOM 8689 O O . LEU H 2 39 ? 68.649 91.088 122.356 1.00 9.64 38 LEU H O 1
ATOM 8694 N N . MET H 2 40 ? 69.668 89.190 121.671 1.00 8.77 39 MET H N 1
ATOM 8695 C CA . MET H 2 40 ? 70.508 89.111 122.866 1.00 8.65 39 MET H CA 1
ATOM 8696 C C . MET H 2 40 ? 71.484 90.296 122.963 1.00 8.67 39 MET H C 1
ATOM 8697 O O . MET H 2 40 ? 71.671 90.869 124.035 1.00 9.16 39 MET H O 1
ATOM 8702 N N . ALA H 2 41 ? 72.101 90.668 121.847 1.00 9.06 40 ALA H N 1
ATOM 8703 C CA . ALA H 2 41 ? 73.007 91.817 121.873 1.00 9.94 40 ALA H CA 1
ATOM 8704 C C . ALA H 2 41 ? 72.282 93.085 122.326 1.00 10.17 40 ALA H C 1
ATOM 8705 O O . ALA H 2 41 ? 72.823 93.889 123.099 1.00 11.43 40 ALA H O 1
ATOM 8707 N N . ASN H 2 42 ? 71.067 93.283 121.823 1.00 9.68 41 ASN H N 1
ATOM 8708 C CA . ASN H 2 42 ? 70.258 94.421 122.232 1.00 10.50 41 ASN H CA 1
ATOM 8709 C C . ASN H 2 42 ? 69.901 94.343 123.726 1.00 10.72 41 ASN H C 1
ATOM 8710 O O . ASN H 2 42 ? 69.902 95.359 124.422 1.00 12.03 41 ASN H O 1
ATOM 8715 N N . LEU H 2 43 ? 69.612 93.146 124.228 1.00 9.85 42 LEU H N 1
ATOM 8716 C CA . LEU H 2 43 ? 69.322 92.971 125.654 1.00 10.22 42 LEU H CA 1
ATOM 8717 C C . LEU H 2 43 ? 70.521 93.397 126.498 1.00 10.98 42 LEU H C 1
ATOM 8718 O O . LEU H 2 43 ? 70.353 94.076 127.517 1.00 12.16 42 LEU H O 1
ATOM 8723 N N . PHE H 2 44 ? 71.730 92.994 126.094 1.00 10.77 43 PHE H N 1
ATOM 8724 C CA . PHE H 2 44 ? 72.944 93.365 126.835 1.00 11.76 43 PHE H CA 1
ATOM 8725 C C . PHE H 2 44 ? 73.206 94.865 126.803 1.00 13.82 43 PHE H C 1
ATOM 8726 O O . PHE H 2 44 ? 73.828 95.383 127.732 1.00 17.71 43 PHE H O 1
ATOM 8734 N N . LYS H 2 45 ? 72.752 95.548 125.752 1.00 13.84 44 LYS H N 1
ATOM 8735 C CA . LYS H 2 45 ? 72.751 97.027 125.709 1.00 16.50 44 LYS H CA 1
ATOM 8736 C C . LYS H 2 45 ? 71.735 97.651 126.662 1.00 16.59 44 LYS H C 1
ATOM 8737 O O . LYS H 2 45 ? 72.027 98.644 127.341 1.00 22.30 44 LYS H O 1
ATOM 8743 N N . THR H 2 46 ? 70.541 97.074 126.687 1.00 17.41 45 THR H N 1
ATOM 8744 C CA . THR H 2 46 ? 69.428 97.573 127.499 1.00 17.92 45 THR H CA 1
ATOM 8745 C C . THR H 2 46 ? 69.772 97.487 128.970 1.00 14.81 45 THR H C 1
ATOM 8746 O O . THR H 2 46 ? 69.542 98.429 129.725 1.00 15.50 45 THR H O 1
ATOM 8750 N N . SER H 2 47 ? 70.350 96.358 129.362 1.00 13.23 46 SER H N 1
ATOM 8751 C CA . SER H 2 47 ? 70.446 96.003 130.768 1.00 16.91 46 SER H CA 1
ATOM 8752 C C . SER H 2 47 ? 71.845 95.549 131.135 1.00 20.43 46 SER H C 1
ATOM 8753 O O . SER H 2 47 ? 72.241 94.444 130.774 1.00 20.12 46 SER H O 1
ATOM 8756 N N . PRO H 2 48 ? 72.579 96.386 131.884 1.00 27.34 47 PRO H N 1
ATOM 8757 C CA . PRO H 2 48 ? 73.885 96.018 132.426 1.00 29.26 47 PRO H CA 1
ATOM 8758 C C . PRO H 2 48 ? 73.833 94.691 133.174 1.00 27.15 47 PRO H C 1
ATOM 8759 O O . PRO H 2 48 ? 74.700 93.830 132.973 1.00 33.58 47 PRO H O 1
ATOM 8763 N N . SER H 2 49 ? 72.810 94.529 134.014 1.00 25.70 48 SER H N 1
ATOM 8764 C CA . SER H 2 49 ? 72.658 93.333 134.846 1.00 25.57 48 SER H CA 1
ATOM 8765 C C . SER H 2 49 ? 72.474 92.025 134.073 1.00 19.88 48 SER H C 1
ATOM 8766 O O . SER H 2 49 ? 72.705 90.958 134.622 1.00 19.13 48 SER H O 1
ATOM 8769 N N . ALA H 2 50 ? 72.047 92.090 132.816 1.00 17.57 49 ALA H N 1
ATOM 8770 C CA . ALA H 2 50 ? 71.790 90.866 132.057 1.00 15.68 49 ALA H CA 1
ATOM 8771 C C . ALA H 2 50 ? 73.079 90.049 131.874 1.00 15.04 49 ALA H C 1
ATOM 8772 O O . ALA H 2 50 ? 73.052 88.830 131.911 1.00 14.61 49 ALA H O 1
ATOM 8774 N N A LYS H 2 51 ? 74.202 90.732 131.668 0.50 15.80 50 LYS H N 1
ATOM 8775 N N B LYS H 2 51 ? 74.204 90.726 131.687 0.50 15.81 50 LYS H N 1
ATOM 8776 C CA A LYS H 2 51 ? 75.502 90.065 131.564 0.50 18.78 50 LYS H CA 1
ATOM 8777 C CA B LYS H 2 51 ? 75.484 90.041 131.540 0.50 18.79 50 LYS H CA 1
ATOM 8778 C C A LYS H 2 51 ? 75.669 89.026 132.665 0.50 17.51 50 LYS H C 1
ATOM 8779 C C B LYS H 2 51 ? 75.697 89.030 132.669 0.50 17.72 50 LYS H C 1
ATOM 8780 O O A LYS H 2 51 ? 76.011 87.867 132.404 0.50 16.44 50 LYS H O 1
ATOM 8781 O O B LYS H 2 51 ? 76.095 87.885 132.427 0.50 17.55 50 LYS H O 1
ATOM 8792 N N . GLY H 2 52 ? 75.420 89.459 133.897 1.00 16.80 51 GLY H N 1
ATOM 8793 C CA . GLY H 2 52 ? 75.573 88.606 135.076 1.00 17.09 51 GLY H CA 1
ATOM 8794 C C . GLY H 2 52 ? 74.568 87.471 135.128 1.00 14.45 51 GLY H C 1
ATOM 8795 O O . GLY H 2 52 ? 74.913 86.346 135.504 1.00 15.12 51 GLY H O 1
ATOM 8796 N N . LYS H 2 53 ? 73.321 87.744 134.740 1.00 13.25 52 LYS H N 1
ATOM 8797 C CA . LYS H 2 53 ? 72.327 86.677 134.710 1.00 12.63 52 LYS H CA 1
ATOM 8798 C C . LYS H 2 53 ? 72.702 85.624 133.683 1.00 12.06 52 LYS H C 1
ATOM 8799 O O . LYS H 2 53 ? 72.439 84.443 133.880 1.00 12.27 52 LYS H O 1
ATOM 8805 N N . PHE H 2 54 ? 73.337 86.059 132.601 1.00 11.44 53 PHE H N 1
ATOM 8806 C CA . PHE H 2 54 ? 73.803 85.154 131.550 1.00 10.42 53 PHE H CA 1
ATOM 8807 C C . PHE H 2 54 ? 75.280 84.770 131.690 1.00 10.53 53 PHE H C 1
ATOM 8808 O O . PHE H 2 54 ? 75.919 84.445 130.702 1.00 11.67 53 PHE H O 1
ATOM 8816 N N . ALA H 2 55 ? 75.794 84.763 132.913 1.00 11.01 54 ALA H N 1
ATOM 8817 C CA . ALA H 2 55 ? 77.222 84.515 133.136 1.00 11.83 54 ALA H CA 1
ATOM 8818 C C . ALA H 2 55 ? 77.699 83.158 132.624 1.00 11.34 54 ALA H C 1
ATOM 8819 O O . ALA H 2 55 ? 78.883 83.000 132.278 1.00 12.57 54 ALA H O 1
ATOM 8821 N N . ARG H 2 56 ? 76.815 82.160 132.578 1.00 11.35 55 ARG H N 1
ATOM 8822 C CA . ARG H 2 56 ? 77.218 80.865 132.017 1.00 10.93 55 ARG H CA 1
ATOM 8823 C C . ARG H 2 56 ? 77.755 81.004 130.588 1.00 10.88 55 ARG H C 1
ATOM 8824 O O . ARG H 2 56 ? 78.642 80.265 130.158 1.00 12.68 55 ARG H O 1
ATOM 8832 N N . LEU H 2 57 ? 77.201 81.966 129.853 1.00 11.23 56 LEU H N 1
ATOM 8833 C CA . LEU H 2 57 ? 77.539 82.135 128.454 1.00 11.69 56 LEU H CA 1
ATOM 8834 C C . LEU H 2 57 ? 78.897 82.791 128.226 1.00 13.14 56 LEU H C 1
ATOM 8835 O O . LEU H 2 57 ? 79.353 82.858 127.089 1.00 16.72 56 LEU H O 1
ATOM 8840 N N . GLY H 2 58 ? 79.515 83.303 129.294 1.00 12.91 57 GLY H N 1
ATOM 8841 C CA . GLY H 2 58 ? 80.834 83.902 129.197 1.00 14.34 57 GLY H CA 1
ATOM 8842 C C . GLY H 2 58 ? 80.838 85.255 128.518 1.00 13.76 57 GLY H C 1
ATOM 8843 O O . GLY H 2 58 ? 80.031 86.114 128.846 1.00 15.05 57 GLY H O 1
ATOM 8844 N N . ASP H 2 59 ? 81.782 85.453 127.585 1.00 13.31 58 ASP H N 1
ATOM 8845 C CA . ASP H 2 59 ? 81.995 86.762 126.980 1.00 15.53 58 ASP H CA 1
ATOM 8846 C C . ASP H 2 59 ? 80.966 87.003 125.894 1.00 13.32 58 ASP H C 1
ATOM 8847 O O . ASP H 2 59 ? 81.191 86.748 124.713 1.00 13.72 58 ASP H O 1
ATOM 8852 N N . VAL H 2 60 ? 79.814 87.493 126.315 1.00 12.95 59 VAL H N 1
ATOM 8853 C CA . VAL H 2 60 ? 78.699 87.684 125.389 1.00 13.97 59 VAL H CA 1
ATOM 8854 C C . VAL H 2 60 ? 78.979 88.755 124.339 1.00 12.82 59 VAL H C 1
ATOM 8855 O O . VAL H 2 60 ? 78.372 88.739 123.271 1.00 12.75 59 VAL H O 1
ATOM 8859 N N . SER H 2 61 ? 79.949 89.638 124.592 1.00 12.97 60 SER H N 1
ATOM 8860 C CA . SER H 2 61 ? 80.325 90.639 123.601 1.00 15.28 60 SER H CA 1
ATOM 8861 C C . SER H 2 61 ? 80.875 90.019 122.317 1.00 13.56 60 SER H C 1
ATOM 8862 O O . SER H 2 61 ? 80.855 90.653 121.277 1.00 16.20 60 SER H O 1
ATOM 8865 N N . ALA H 2 62 ? 81.335 88.773 122.386 1.00 13.93 61 ALA H N 1
ATOM 8866 C CA . ALA H 2 62 ? 81.840 88.075 121.213 1.00 13.78 61 ALA H CA 1
ATOM 8867 C C . ALA H 2 62 ? 80.749 87.641 120.226 1.00 13.37 61 ALA H C 1
ATOM 8868 O O . ALA H 2 62 ? 81.064 87.201 119.128 1.00 13.38 61 ALA H O 1
ATOM 8870 N N . GLY H 2 63 ? 79.476 87.741 120.616 1.00 12.48 62 GLY H N 1
ATOM 8871 C CA . GLY H 2 63 ? 78.374 87.500 119.678 1.00 11.62 62 GLY H CA 1
ATOM 8872 C C . GLY H 2 63 ? 78.476 86.129 119.019 1.00 10.76 62 GLY H C 1
ATOM 8873 O O . GLY H 2 63 ? 78.652 85.117 119.693 1.00 11.98 62 GLY H O 1
ATOM 8874 N N . LYS H 2 64 ? 78.402 86.119 117.693 1.00 10.82 63 LYS H N 1
ATOM 8875 C CA . LYS H 2 64 ? 78.403 84.888 116.898 1.00 12.11 63 LYS H CA 1
ATOM 8876 C C . LYS H 2 64 ? 79.624 83.990 117.148 1.00 12.29 63 LYS H C 1
ATOM 8877 O O . LYS H 2 64 ? 79.555 82.804 116.881 1.00 12.66 63 LYS H O 1
ATOM 8883 N N . ASP H 2 65 ? 80.737 84.552 117.638 1.00 12.26 64 ASP H N 1
ATOM 8884 C CA . ASP H 2 65 ? 81.927 83.760 117.919 1.00 12.92 64 ASP H CA 1
ATOM 8885 C C . ASP H 2 65 ? 81.900 83.035 119.268 1.00 13.16 64 ASP H C 1
ATOM 8886 O O . ASP H 2 65 ? 82.846 82.323 119.595 1.00 18.20 64 ASP H O 1
ATOM 8891 N N . ASN H 2 66 ? 80.824 83.191 120.031 1.00 11.71 65 ASN H N 1
ATOM 8892 C CA . ASN H 2 66 ? 80.705 82.580 121.344 1.00 10.74 65 ASN H CA 1
ATOM 8893 C C . ASN H 2 66 ? 79.720 81.414 121.216 1.00 10.33 65 ASN H C 1
ATOM 8894 O O . ASN H 2 66 ? 78.513 81.632 121.037 1.00 10.38 65 ASN H O 1
ATOM 8899 N N . SER H 2 67 ? 80.209 80.181 121.281 1.00 10.88 66 SER H N 1
ATOM 8900 C CA . SER H 2 67 ? 79.376 79.010 120.991 1.00 10.47 66 SER H CA 1
ATOM 8901 C C . SER H 2 67 ? 78.226 78.857 121.974 1.00 10.37 66 SER H C 1
ATOM 8902 O O . SER H 2 67 ? 77.129 78.431 121.579 1.00 10.73 66 SER H O 1
ATOM 8905 N N . LYS H 2 68 ? 78.456 79.159 123.248 1.00 10.18 67 LYS H N 1
ATOM 8906 C CA . LYS H 2 68 ? 77.374 79.029 124.228 1.00 9.46 67 LYS H CA 1
ATOM 8907 C C . LYS H 2 68 ? 76.302 80.088 123.985 1.00 11.02 67 LYS H C 1
ATOM 8908 O O . LYS H 2 68 ? 75.112 79.801 124.100 1.00 10.74 67 LYS H O 1
ATOM 8914 N N . LEU H 2 69 ? 76.715 81.303 123.641 1.00 9.98 68 LEU H N 1
ATOM 8915 C CA . LEU H 2 69 ? 75.744 82.345 123.280 1.00 9.64 68 LEU H CA 1
ATOM 8916 C C . LEU H 2 69 ? 74.951 81.934 122.034 1.00 9.55 68 LEU H C 1
ATOM 8917 O O . LEU H 2 69 ? 73.726 82.150 121.960 1.00 10.31 68 LEU H O 1
ATOM 8922 N N . ARG H 2 70 ? 75.606 81.291 121.065 1.00 10.75 69 ARG H N 1
ATOM 8923 C CA . ARG H 2 70 ? 74.901 80.787 119.880 1.00 10.47 69 ARG H CA 1
ATOM 8924 C C . ARG H 2 70 ? 73.835 79.789 120.292 1.00 9.84 69 ARG H C 1
ATOM 8925 O O . ARG H 2 70 ? 72.696 79.901 119.867 1.00 10.62 69 ARG H O 1
ATOM 8933 N N . GLY H 2 71 ? 74.183 78.788 121.083 1.00 10.11 70 GLY H N 1
ATOM 8934 C CA . GLY H 2 71 ? 73.230 77.759 121.469 1.00 10.58 70 GLY H CA 1
ATOM 8935 C C . GLY H 2 71 ? 72.049 78.357 122.183 1.00 9.48 70 GLY H C 1
ATOM 8936 O O . GLY H 2 71 ? 70.902 77.985 121.916 1.00 10.33 70 GLY H O 1
ATOM 8937 N N . HIS H 2 72 ? 72.279 79.294 123.076 1.00 9.41 71 HIS H N 1
ATOM 8938 C CA . HIS H 2 72 ? 71.216 79.958 123.791 1.00 9.45 71 HIS H CA 1
ATOM 8939 C C . HIS H 2 72 ? 70.328 80.791 122.863 1.00 9.64 71 HIS H C 1
ATOM 8940 O O . HIS H 2 72 ? 69.089 80.699 122.938 1.00 9.75 71 HIS H O 1
ATOM 8947 N N . SER H 2 73 ? 70.942 81.585 121.996 1.00 9.74 72 SER H N 1
ATOM 8948 C CA . SER H 2 73 ? 70.228 82.518 121.126 1.00 9.37 72 SER H CA 1
ATOM 8949 C C . SER H 2 73 ? 69.338 81.759 120.133 1.00 9.80 72 SER H C 1
ATOM 8950 O O . SER H 2 73 ? 68.209 82.171 119.842 1.00 9.59 72 SER H O 1
ATOM 8953 N N . ILE H 2 74 ? 69.808 80.620 119.638 1.00 10.31 73 ILE H N 1
ATOM 8954 C CA . ILE H 2 74 ? 69.010 79.784 118.742 1.00 10.73 73 ILE H CA 1
ATOM 8955 C C . ILE H 2 74 ? 67.790 79.235 119.502 1.00 10.48 73 ILE H C 1
ATOM 8956 O O . ILE H 2 74 ? 66.645 79.296 119.017 1.00 12.05 73 ILE H O 1
ATOM 8961 N N . THR H 2 75 ? 68.034 78.730 120.715 1.00 10.74 74 THR H N 1
ATOM 8962 C CA . THR H 2 75 ? 66.936 78.229 121.549 1.00 10.59 74 THR H CA 1
ATOM 8963 C C . THR H 2 75 ? 65.882 79.311 121.839 1.00 10.26 74 THR H C 1
ATOM 8964 O O . THR H 2 75 ? 64.657 79.050 121.807 1.00 10.81 74 THR H O 1
ATOM 8968 N N . LEU H 2 76 ? 66.357 80.523 122.107 1.00 9.73 75 LEU H N 1
ATOM 8969 C CA . LEU H 2 76 ? 65.435 81.630 122.336 1.00 9.15 75 LEU H CA 1
ATOM 8970 C C . LEU H 2 76 ? 64.499 81.865 121.137 1.00 9.47 75 LEU H C 1
ATOM 8971 O O . LEU H 2 76 ? 63.296 82.125 121.301 1.00 9.31 75 LEU H O 1
ATOM 8976 N N . MET H 2 77 ? 65.025 81.755 119.924 1.00 8.64 76 MET H N 1
ATOM 8977 C CA . MET H 2 77 ? 64.214 81.929 118.733 1.00 8.46 76 MET H CA 1
ATOM 8978 C C . MET H 2 77 ? 63.172 80.830 118.586 1.00 8.94 76 MET H C 1
ATOM 8979 O O . MET H 2 77 ? 62.048 81.116 118.159 1.00 8.98 76 MET H O 1
ATOM 8984 N N . TYR H 2 78 ? 63.495 79.593 118.955 1.00 8.51 77 TYR H N 1
ATOM 8985 C CA . TYR H 2 78 ? 62.434 78.568 118.947 1.00 8.28 77 TYR H CA 1
ATOM 8986 C C . TYR H 2 78 ? 61.367 78.798 120.028 1.00 9.52 77 TYR H C 1
ATOM 8987 O O . TYR H 2 78 ? 60.215 78.369 119.868 1.00 10.15 77 TYR H O 1
ATOM 8996 N N . ALA H 2 79 ? 61.730 79.481 121.115 1.00 8.85 78 ALA H N 1
ATOM 8997 C CA . ALA H 2 79 ? 60.733 79.872 122.106 1.00 9.70 78 ALA H CA 1
ATOM 8998 C C . ALA H 2 79 ? 59.763 80.900 121.513 1.00 9.70 78 ALA H C 1
ATOM 8999 O O . ALA H 2 79 ? 58.556 80.858 121.767 1.00 9.26 78 ALA H O 1
ATOM 9001 N N . LEU H 2 80 ? 60.270 81.815 120.699 1.00 9.53 79 LEU H N 1
ATOM 9002 C CA . LEU H 2 80 ? 59.392 82.754 120.014 1.00 9.35 79 LEU H CA 1
ATOM 9003 C C . LEU H 2 80 ? 58.532 82.031 118.987 1.00 9.43 79 LEU H C 1
ATOM 9004 O O . LEU H 2 80 ? 57.361 82.347 118.859 1.00 9.17 79 LEU H O 1
ATOM 9009 N N A GLN H 2 81 ? 59.079 81.063 118.261 0.70 8.73 80 GLN H N 1
ATOM 9010 N N B GLN H 2 81 ? 59.081 81.051 118.284 0.30 9.57 80 GLN H N 1
ATOM 9011 C CA A GLN H 2 81 ? 58.271 80.221 117.366 0.70 8.85 80 GLN H CA 1
ATOM 9012 C CA B GLN H 2 81 ? 58.281 80.235 117.373 0.30 9.67 80 GLN H CA 1
ATOM 9013 C C A GLN H 2 81 ? 57.151 79.537 118.140 0.70 8.60 80 GLN H C 1
ATOM 9014 C C B GLN H 2 81 ? 57.167 79.489 118.110 0.30 9.09 80 GLN H C 1
ATOM 9015 O O A GLN H 2 81 ? 56.009 79.480 117.683 0.70 9.01 80 GLN H O 1
ATOM 9016 O O B GLN H 2 81 ? 56.059 79.329 117.590 0.30 9.16 80 GLN H O 1
ATOM 9027 N N . ASN H 2 82 ? 57.480 79.029 119.317 1.00 9.43 81 ASN H N 1
ATOM 9028 C CA . ASN H 2 82 ? 56.544 78.347 120.184 1.00 8.95 81 ASN H CA 1
ATOM 9029 C C . ASN H 2 82 ? 55.349 79.296 120.483 1.00 9.14 81 ASN H C 1
ATOM 9030 O O . ASN H 2 82 ? 54.170 78.950 120.283 1.00 9.12 81 ASN H O 1
ATOM 9035 N N . PHE H 2 83 ? 55.634 80.520 120.905 1.00 9.36 82 PHE H N 1
ATOM 9036 C CA . PHE H 2 83 ? 54.562 81.523 121.076 1.00 9.55 82 PHE H CA 1
ATOM 9037 C C . PHE H 2 83 ? 53.699 81.661 119.813 1.00 9.26 82 PHE H C 1
ATOM 9038 O O . PHE H 2 83 ? 52.461 81.655 119.883 1.00 9.29 82 PHE H O 1
ATOM 9046 N N . VAL H 2 84 ? 54.355 81.851 118.668 1.00 9.73 83 VAL H N 1
ATOM 9047 C CA . VAL H 2 84 ? 53.640 82.118 117.417 1.00 10.78 83 VAL H CA 1
ATOM 9048 C C . VAL H 2 84 ? 52.741 80.946 117.049 1.00 10.58 83 VAL H C 1
ATOM 9049 O O . VAL H 2 84 ? 51.662 81.150 116.505 1.00 13.02 83 VAL H O 1
ATOM 9053 N N . ASP H 2 85 ? 53.136 79.729 117.399 1.00 8.71 84 ASP H N 1
ATOM 9054 C CA . ASP H 2 85 ? 52.344 78.536 117.105 1.00 8.90 84 ASP H CA 1
ATOM 9055 C C . ASP H 2 85 ? 51.233 78.267 118.139 1.00 8.89 84 ASP H C 1
ATOM 9056 O O . ASP H 2 85 ? 50.442 77.356 117.945 1.00 10.32 84 ASP H O 1
ATOM 9061 N N . ALA H 2 86 ? 51.169 79.056 119.202 1.00 8.65 85 ALA H N 1
ATOM 9062 C CA . ALA H 2 86 ? 50.167 78.892 120.259 1.00 8.86 85 ALA H CA 1
ATOM 9063 C C . ALA H 2 86 ? 49.019 79.895 120.233 1.00 9.51 85 ALA H C 1
ATOM 9064 O O . ALA H 2 86 ? 48.230 79.923 121.163 1.00 11.71 85 ALA H O 1
ATOM 9066 N N . LEU H 2 87 ? 48.948 80.728 119.207 1.00 8.80 86 LEU H N 1
ATOM 9067 C CA . LEU H 2 87 ? 47.991 81.846 119.203 1.00 8.98 86 LEU H CA 1
ATOM 9068 C C . LEU H 2 87 ? 46.523 81.497 119.020 1.00 9.48 86 LEU H C 1
ATOM 9069 O O . LEU H 2 87 ? 45.679 82.338 119.223 1.00 10.98 86 LEU H O 1
ATOM 9074 N N . ASP H 2 88 ? 46.243 80.263 118.638 1.00 9.42 87 ASP H N 1
ATOM 9075 C CA . ASP H 2 88 ? 44.895 79.817 118.397 1.00 10.38 87 ASP H CA 1
ATOM 9076 C C . ASP H 2 88 ? 44.344 78.821 119.429 1.00 10.44 87 ASP H C 1
ATOM 9077 O O . ASP H 2 88 ? 43.267 78.263 119.224 1.00 14.59 87 ASP H O 1
ATOM 9082 N N . ASP H 2 89 ? 45.044 78.617 120.539 1.00 10.86 88 ASP H N 1
ATOM 9083 C CA . ASP H 2 89 ? 44.638 77.612 121.502 1.00 11.56 88 ASP H CA 1
ATOM 9084 C C . ASP H 2 89 ? 45.012 78.139 122.872 1.00 10.35 88 ASP H C 1
ATOM 9085 O O . ASP H 2 89 ? 46.189 78.179 123.219 1.00 10.54 88 ASP H O 1
ATOM 9090 N N A VAL H 2 90 ? 44.011 78.547 123.648 0.70 11.25 89 VAL H N 1
ATOM 9091 N N B VAL H 2 90 ? 44.030 78.543 123.667 0.30 10.50 89 VAL H N 1
ATOM 9092 C CA A VAL H 2 90 ? 44.257 79.180 124.949 0.70 11.58 89 VAL H CA 1
ATOM 9093 C CA B VAL H 2 90 ? 44.359 79.210 124.922 0.30 9.58 89 VAL H CA 1
ATOM 9094 C C A VAL H 2 90 ? 45.016 78.280 125.905 0.70 10.44 89 VAL H C 1
ATOM 9095 C C B VAL H 2 90 ? 44.992 78.301 125.968 0.30 10.17 89 VAL H C 1
ATOM 9096 O O A VAL H 2 90 ? 45.970 78.719 126.528 0.70 11.31 89 VAL H O 1
ATOM 9097 O O B VAL H 2 90 ? 45.843 78.759 126.723 0.30 10.30 89 VAL H O 1
ATOM 9104 N N . GLU H 2 91 ? 44.614 77.024 126.020 1.00 10.75 90 GLU H N 1
ATOM 9105 C CA . GLU H 2 91 ? 45.266 76.116 126.954 1.00 11.24 90 GLU H CA 1
ATOM 9106 C C . GLU H 2 91 ? 46.701 75.831 126.521 1.00 10.99 90 GLU H C 1
ATOM 9107 O O . GLU H 2 91 ? 47.566 75.697 127.366 1.00 10.99 90 GLU H O 1
ATOM 9113 N N . ARG H 2 92 ? 46.942 75.796 125.212 1.00 9.45 91 ARG H N 1
ATOM 9114 C CA . ARG H 2 92 ? 48.302 75.684 124.687 1.00 8.99 91 ARG H CA 1
ATOM 9115 C C . ARG H 2 92 ? 49.104 76.908 125.088 1.00 9.08 91 ARG H C 1
ATOM 9116 O O . ARG H 2 92 ? 50.195 76.768 125.640 1.00 9.53 91 ARG H O 1
ATOM 9124 N N . LEU H 2 93 ? 48.588 78.101 124.828 1.00 9.37 92 LEU H N 1
ATOM 9125 C CA . LEU H 2 93 ? 49.329 79.307 125.181 1.00 10.32 92 LEU H CA 1
ATOM 9126 C C . LEU H 2 93 ? 49.606 79.373 126.673 1.00 10.02 92 LEU H C 1
ATOM 9127 O O . LEU H 2 93 ? 50.713 79.700 127.085 1.00 10.31 92 LEU H O 1
ATOM 9132 N N . LYS H 2 94 ? 48.602 79.051 127.485 1.00 10.00 93 LYS H N 1
ATOM 9133 C CA . LYS H 2 94 ? 48.795 79.082 128.932 1.00 10.86 93 LYS H CA 1
ATOM 9134 C C . LYS H 2 94 ? 49.914 78.144 129.386 1.00 10.70 93 LYS H C 1
ATOM 9135 O O . LYS H 2 94 ? 50.758 78.536 130.184 1.00 10.78 93 LYS H O 1
ATOM 9141 N N . CYS H 2 95 ? 49.940 76.920 128.876 1.00 10.32 94 CYS H N 1
ATOM 9142 C CA . CYS H 2 95 ? 50.938 75.961 129.340 1.00 10.86 94 CYS H CA 1
ATOM 9143 C C . CYS H 2 95 ? 52.326 76.341 128.844 1.00 10.87 94 CYS H C 1
ATOM 9144 O O . CYS H 2 95 ? 53.294 76.090 129.536 1.00 10.91 94 CYS H O 1
ATOM 9147 N N . VAL H 2 96 ? 52.404 76.979 127.684 1.00 9.35 95 VAL H N 1
ATOM 9148 C CA . VAL H 2 96 ? 53.679 77.471 127.151 1.00 9.42 95 VAL H CA 1
ATOM 9149 C C . VAL H 2 96 ? 54.221 78.608 128.028 1.00 9.89 95 VAL H C 1
ATOM 9150 O O . VAL H 2 96 ? 55.405 78.616 128.418 1.00 10.75 95 VAL H O 1
ATOM 9154 N N . VAL H 2 97 ? 53.346 79.563 128.340 1.00 10.62 96 VAL H N 1
ATOM 9155 C CA . VAL H 2 97 ? 53.681 80.672 129.216 1.00 10.70 96 VAL H CA 1
ATOM 9156 C C . VAL H 2 97 ? 54.099 80.185 130.596 1.00 10.92 96 VAL H C 1
ATOM 9157 O O . VAL H 2 97 ? 55.123 80.620 131.124 1.00 11.17 96 VAL H O 1
ATOM 9161 N N . GLU H 2 98 ? 53.354 79.251 131.170 1.00 11.14 97 GLU H N 1
ATOM 9162 C CA A GLU H 2 98 ? 53.645 78.776 132.513 0.70 11.65 97 GLU H CA 1
ATOM 9163 C CA B GLU H 2 98 ? 53.640 78.782 132.527 0.30 11.32 97 GLU H CA 1
ATOM 9164 C C . GLU H 2 98 ? 55.009 78.108 132.585 1.00 12.44 97 GLU H C 1
ATOM 9165 O O . GLU H 2 98 ? 55.744 78.281 133.552 1.00 12.08 97 GLU H O 1
ATOM 9176 N N . LYS H 2 99 ? 55.372 77.364 131.547 1.00 11.66 98 LYS H N 1
ATOM 9177 C CA . LYS H 2 99 ? 56.677 76.724 131.516 1.00 11.79 98 LYS H CA 1
ATOM 9178 C C . LYS H 2 99 ? 57.783 77.763 131.420 1.00 11.39 98 LYS H C 1
ATOM 9179 O O . LYS H 2 99 ? 58.790 77.640 132.102 1.00 11.71 98 LYS H O 1
ATOM 9185 N N . PHE H 2 100 ? 57.635 78.767 130.561 1.00 10.81 99 PHE H N 1
ATOM 9186 C CA . PHE H 2 100 ? 58.644 79.825 130.524 1.00 12.07 99 PHE H CA 1
ATOM 9187 C C . PHE H 2 100 ? 58.775 80.477 131.908 1.00 10.71 99 PHE H C 1
ATOM 9188 O O . PHE H 2 100 ? 59.897 80.797 132.337 1.00 11.68 99 PHE H O 1
ATOM 9196 N N . ALA H 2 101 ? 57.644 80.693 132.589 1.00 11.05 100 ALA H N 1
ATOM 9197 C CA . ALA H 2 101 ? 57.692 81.299 133.910 1.00 11.32 100 ALA H CA 1
ATOM 9198 C C . ALA H 2 101 ? 58.484 80.436 134.908 1.00 11.12 100 ALA H C 1
ATOM 9199 O O . ALA H 2 101 ? 59.362 80.940 135.605 1.00 13.21 100 ALA H O 1
ATOM 9201 N N . VAL H 2 102 ? 58.187 79.141 134.957 1.00 13.18 101 VAL H N 1
ATOM 9202 C CA . VAL H 2 102 ? 58.890 78.215 135.862 1.00 14.55 101 VAL H CA 1
ATOM 9203 C C . VAL H 2 102 ? 60.390 78.284 135.628 1.00 15.10 101 VAL H C 1
ATOM 9204 O O . VAL H 2 102 ? 61.189 78.354 136.570 1.00 16.33 101 VAL H O 1
ATOM 9208 N N . ASN H 2 103 ? 60.774 78.264 134.364 1.00 14.46 102 ASN H N 1
ATOM 9209 C CA A ASN H 2 103 ? 62.193 78.278 133.998 0.70 17.14 102 ASN H CA 1
ATOM 9210 C CA B ASN H 2 103 ? 62.178 78.273 134.004 0.30 15.37 102 ASN H CA 1
ATOM 9211 C C . ASN H 2 103 ? 62.876 79.558 134.462 1.00 14.59 102 ASN H C 1
ATOM 9212 O O . ASN H 2 103 ? 63.988 79.528 134.959 1.00 17.80 102 ASN H O 1
ATOM 9221 N N . HIS H 2 104 ? 62.218 80.690 134.285 1.00 12.31 103 HIS H N 1
ATOM 9222 C CA . HIS H 2 104 ? 62.797 81.955 134.686 1.00 12.17 103 HIS H CA 1
ATOM 9223 C C . HIS H 2 104 ? 62.765 82.183 136.188 1.00 10.94 103 HIS H C 1
ATOM 9224 O O . HIS H 2 104 ? 63.675 82.804 136.726 1.00 12.70 103 HIS H O 1
ATOM 9231 N N . ILE H 2 105 ? 61.732 81.672 136.859 1.00 11.27 104 ILE H N 1
ATOM 9232 C CA . ILE H 2 105 ? 61.694 81.672 138.314 1.00 12.32 104 ILE H CA 1
ATOM 9233 C C . ILE H 2 105 ? 62.886 80.915 138.855 1.00 14.31 104 ILE H C 1
ATOM 9234 O O . ILE H 2 105 ? 63.549 81.385 139.784 1.00 17.29 104 ILE H O 1
ATOM 9239 N N . ASN H 2 106 ? 63.172 79.758 138.270 1.00 16.63 105 ASN H N 1
ATOM 9240 C CA . ASN H 2 106 ? 64.325 78.974 138.737 1.00 18.73 105 ASN H CA 1
ATOM 9241 C C . ASN H 2 106 ? 65.605 79.776 138.691 1.00 19.45 105 ASN H C 1
ATOM 9242 O O . ASN H 2 106 ? 66.486 79.555 139.508 1.00 22.64 105 ASN H O 1
ATOM 9247 N N . ARG H 2 107 ? 65.700 80.684 137.725 1.00 21.68 106 ARG H N 1
ATOM 9248 C CA A ARG H 2 107 ? 66.896 81.490 137.495 0.70 20.75 106 ARG H CA 1
ATOM 9249 C CA B ARG H 2 107 ? 66.920 81.467 137.552 0.30 17.56 106 ARG H CA 1
ATOM 9250 C C . ARG H 2 107 ? 66.809 82.857 138.178 1.00 16.43 106 ARG H C 1
ATOM 9251 O O . ARG H 2 107 ? 67.644 83.736 137.920 1.00 19.46 106 ARG H O 1
ATOM 9266 N N . GLN H 2 108 ? 65.801 83.020 139.039 1.00 16.09 107 GLN H N 1
ATOM 9267 C CA A GLN H 2 108 ? 65.609 84.233 139.839 0.50 16.13 107 GLN H CA 1
ATOM 9268 C CA B GLN H 2 108 ? 65.629 84.237 139.837 0.50 16.61 107 GLN H CA 1
ATOM 9269 C C . GLN H 2 108 ? 65.460 85.482 138.962 1.00 16.21 107 GLN H C 1
ATOM 9270 O O . GLN H 2 108 ? 66.034 86.543 139.237 1.00 18.92 107 GLN H O 1
ATOM 9281 N N . ILE H 2 109 ? 64.661 85.348 137.908 1.00 12.88 108 ILE H N 1
ATOM 9282 C CA . ILE H 2 109 ? 64.350 86.457 137.016 1.00 13.04 108 ILE H CA 1
ATOM 9283 C C . ILE H 2 109 ? 62.976 86.982 137.410 1.00 13.48 108 ILE H C 1
ATOM 9284 O O . ILE H 2 109 ? 61.996 86.246 137.367 1.00 14.28 108 ILE H O 1
ATOM 9289 N N . SER H 2 110 ? 62.922 88.249 137.818 1.00 13.60 109 SER H N 1
ATOM 9290 C CA . SER H 2 110 ? 61.668 88.891 138.215 1.00 14.65 109 SER H CA 1
ATOM 9291 C C . SER H 2 110 ? 60.851 89.305 137.017 1.00 14.86 109 SER H C 1
ATOM 9292 O O . SER H 2 110 ? 61.338 89.351 135.898 1.00 12.93 109 SER H O 1
ATOM 9295 N N . ALA H 2 111 ? 59.602 89.666 137.264 1.00 15.80 110 ALA H N 1
ATOM 9296 C CA . ALA H 2 111 ? 58.772 90.230 136.199 1.00 15.11 110 ALA H CA 1
ATOM 9297 C C . ALA H 2 111 ? 59.406 91.486 135.589 1.00 14.93 110 ALA H C 1
ATOM 9298 O O . ALA H 2 111 ? 59.428 91.640 134.363 1.00 15.01 110 ALA H O 1
ATOM 9300 N N . ASP H 2 112 ? 59.924 92.375 136.434 1.00 16.37 111 ASP H N 1
ATOM 9301 C CA . ASP H 2 112 ? 60.552 93.619 135.953 1.00 14.53 111 ASP H CA 1
ATOM 9302 C C . ASP H 2 112 ? 61.764 93.305 135.074 1.00 14.32 111 ASP H C 1
ATOM 9303 O O . ASP H 2 112 ? 61.978 93.948 134.039 1.00 16.85 111 ASP H O 1
ATOM 9308 N N . GLU H 2 113 ? 62.550 92.314 135.480 1.00 14.92 112 GLU H N 1
ATOM 9309 C CA . GLU H 2 113 ? 63.709 91.910 134.692 1.00 14.50 112 GLU H CA 1
ATOM 9310 C C . GLU H 2 113 ? 63.287 91.315 133.356 1.00 14.24 112 GLU H C 1
ATOM 9311 O O . GLU H 2 113 ? 63.842 91.643 132.319 1.00 13.09 112 GLU H O 1
ATOM 9317 N N . PHE H 2 114 ? 62.278 90.457 133.368 1.00 12.76 113 PHE H N 1
ATOM 9318 C CA . PHE H 2 114 ? 61.804 89.811 132.139 1.00 11.77 113 PHE H CA 1
ATOM 9319 C C . PHE H 2 114 ? 61.279 90.839 131.125 1.00 11.49 113 PHE H C 1
ATOM 9320 O O . PHE H 2 114 ? 61.436 90.679 129.912 1.00 12.30 113 PHE H O 1
ATOM 9328 N N . GLY H 2 115 ? 60.676 91.909 131.634 1.00 12.44 114 GLY H N 1
ATOM 9329 C CA . GLY H 2 115 ? 60.153 92.972 130.779 1.00 13.82 114 GLY H CA 1
ATOM 9330 C C . GLY H 2 115 ? 61.220 93.798 130.072 1.00 13.84 114 GLY H C 1
ATOM 9331 O O . GLY H 2 115 ? 60.912 94.580 129.172 1.00 15.32 114 GLY H O 1
ATOM 9332 N N . GLU H 2 116 ? 62.479 93.608 130.455 1.00 13.39 115 GLU H N 1
ATOM 9333 C CA . GLU H 2 116 ? 63.618 94.238 129.775 1.00 14.30 115 GLU H CA 1
ATOM 9334 C C . GLU H 2 116 ? 63.784 93.786 128.327 1.00 12.39 115 GLU H C 1
ATOM 9335 O O . GLU H 2 116 ? 64.557 94.383 127.590 1.00 15.11 115 GLU H O 1
ATOM 9341 N N . ILE H 2 117 ? 63.088 92.731 127.931 1.00 11.07 116 ILE H N 1
ATOM 9342 C CA . ILE H 2 117 ? 63.221 92.207 126.574 1.00 10.75 116 ILE H CA 1
ATOM 9343 C C . ILE H 2 117 ? 62.464 93.041 125.527 1.00 9.83 116 ILE H C 1
ATOM 9344 O O . ILE H 2 117 ? 62.721 92.896 124.341 1.00 10.61 116 ILE H O 1
ATOM 9349 N N . VAL H 2 118 ? 61.532 93.904 125.935 1.00 10.17 117 VAL H N 1
ATOM 9350 C CA . VAL H 2 118 ? 60.653 94.551 124.952 1.00 9.85 117 VAL H CA 1
ATOM 9351 C C . VAL H 2 118 ? 61.424 95.551 124.094 1.00 10.01 117 VAL H C 1
ATOM 9352 O O . VAL H 2 118 ? 61.289 95.547 122.881 1.00 10.45 117 VAL H O 1
ATOM 9356 N N . GLY H 2 119 ? 62.215 96.411 124.721 1.00 9.64 118 GLY H N 1
ATOM 9357 C CA . GLY H 2 119 ? 63.053 97.333 123.962 1.00 9.65 118 GLY H CA 1
ATOM 9358 C C . GLY H 2 119 ? 63.939 96.613 122.973 1.00 9.57 118 GLY H C 1
ATOM 9359 O O . GLY H 2 119 ? 63.966 96.939 121.791 1.00 9.34 118 GLY H O 1
ATOM 9360 N N . PRO H 2 120 ? 64.674 95.596 123.447 1.00 8.85 119 PRO H N 1
ATOM 9361 C CA . PRO H 2 120 ? 65.455 94.760 122.533 1.00 9.57 119 PRO H CA 1
ATOM 9362 C C . PRO H 2 120 ? 64.644 94.158 121.379 1.00 9.31 119 PRO H C 1
ATOM 9363 O O . PRO H 2 120 ? 65.104 94.142 120.235 1.00 9.37 119 PRO H O 1
ATOM 9367 N N . LEU H 2 121 ? 63.425 93.700 121.653 1.00 9.28 120 LEU H N 1
ATOM 9368 C CA . LEU H 2 121 ? 62.538 93.217 120.589 1.00 9.56 120 LEU H CA 1
ATOM 9369 C C . LEU H 2 121 ? 62.228 94.347 119.603 1.00 8.62 120 LEU H C 1
ATOM 9370 O O . LEU H 2 121 ? 62.274 94.137 118.402 1.00 9.38 120 LEU H O 1
ATOM 9375 N N . ARG H 2 122 ? 61.936 95.543 120.112 1.00 8.18 121 ARG H N 1
ATOM 9376 C CA . ARG H 2 122 ? 61.652 96.670 119.248 1.00 8.20 121 ARG H CA 1
ATOM 9377 C C . ARG H 2 122 ? 62.816 96.954 118.300 1.00 8.52 121 ARG H C 1
ATOM 9378 O O . ARG H 2 122 ? 62.623 97.139 117.110 1.00 9.37 121 ARG H O 1
ATOM 9386 N N . GLN H 2 123 ? 64.037 97.007 118.831 1.00 9.12 122 GLN H N 1
ATOM 9387 C CA . GLN H 2 123 ? 65.196 97.328 118.012 1.00 9.58 122 GLN H CA 1
ATOM 9388 C C . GLN H 2 123 ? 65.471 96.222 116.992 1.00 9.45 122 GLN H C 1
ATOM 9389 O O . GLN H 2 123 ? 65.790 96.515 115.847 1.00 11.16 122 GLN H O 1
ATOM 9395 N N . THR H 2 124 ? 65.272 94.962 117.381 1.00 9.24 123 THR H N 1
ATOM 9396 C CA . THR H 2 124 ? 65.391 93.828 116.460 1.00 9.53 123 THR H CA 1
ATOM 9397 C C . THR H 2 124 ? 64.312 93.900 115.357 1.00 9.97 123 THR H C 1
ATOM 9398 O O . THR H 2 124 ? 64.610 93.701 114.171 1.00 10.70 123 THR H O 1
ATOM 9402 N N . LEU H 2 125 ? 63.060 94.177 115.742 1.00 10.15 124 LEU H N 1
ATOM 9403 C CA . LEU H 2 125 ? 61.949 94.327 114.789 1.00 10.18 124 LEU H CA 1
ATOM 9404 C C . LEU H 2 125 ? 62.230 95.431 113.786 1.00 10.48 124 LEU H C 1
ATOM 9405 O O . LEU H 2 125 ? 62.018 95.256 112.593 1.00 13.42 124 LEU H O 1
ATOM 9410 N N . LYS H 2 126 ? 62.754 96.561 114.247 1.00 11.62 125 LYS H N 1
ATOM 9411 C CA . LYS H 2 126 ? 63.015 97.651 113.322 1.00 12.96 125 LYS H CA 1
ATOM 9412 C C . LYS H 2 126 ? 64.102 97.223 112.337 1.00 13.35 125 LYS H C 1
ATOM 9413 O O . LYS H 2 126 ? 63.972 97.448 111.137 1.00 13.31 125 LYS H O 1
ATOM 9419 N N . ALA H 2 127 ? 65.157 96.583 112.842 1.00 13.34 126 ALA H N 1
ATOM 9420 C CA . ALA H 2 127 ? 66.244 96.091 111.969 1.00 13.06 126 ALA H CA 1
ATOM 9421 C C . ALA H 2 127 ? 65.740 95.124 110.892 1.00 12.76 126 ALA H C 1
ATOM 9422 O O . ALA H 2 127 ? 66.187 95.156 109.741 1.00 17.26 126 ALA H O 1
ATOM 9424 N N . ARG H 2 128 ? 64.818 94.248 111.241 1.00 12.76 127 ARG H N 1
ATOM 9425 C CA . ARG H 2 128 ? 64.343 93.248 110.292 1.00 12.68 127 ARG H CA 1
ATOM 9426 C C . ARG H 2 128 ? 63.218 93.750 109.386 1.00 14.01 127 ARG H C 1
ATOM 9427 O O . ARG H 2 128 ? 63.250 93.447 108.195 1.00 14.82 127 ARG H O 1
ATOM 9435 N N . MET H 2 129 ? 62.254 94.503 109.940 1.00 12.88 128 MET H N 1
ATOM 9436 C CA A MET H 2 129 ? 61.087 94.975 109.191 0.70 13.52 128 MET H CA 1
ATOM 9437 C CA B MET H 2 129 ? 61.076 94.986 109.206 0.30 11.94 128 MET H CA 1
ATOM 9438 C C . MET H 2 129 ? 61.380 96.173 108.290 1.00 12.54 128 MET H C 1
ATOM 9439 O O . MET H 2 129 ? 60.627 96.454 107.372 1.00 12.75 128 MET H O 1
ATOM 9448 N N . GLY H 2 130 ? 62.455 96.892 108.555 1.00 13.81 129 GLY H N 1
ATOM 9449 C CA . GLY H 2 130 ? 62.869 98.007 107.713 1.00 15.28 129 GLY H CA 1
ATOM 9450 C C . GLY H 2 130 ? 61.828 99.109 107.605 1.00 16.68 129 GLY H C 1
ATOM 9451 O O . GLY H 2 130 ? 61.347 99.610 108.630 1.00 15.49 129 GLY H O 1
ATOM 9452 N N . ASN H 2 131 ? 61.448 99.434 106.362 1.00 16.26 130 ASN H N 1
ATOM 9453 C CA . ASN H 2 131 ? 60.507 100.520 106.080 1.00 15.46 130 ASN H CA 1
ATOM 9454 C C . ASN H 2 131 ? 59.085 100.174 106.461 1.00 13.77 130 ASN H C 1
ATOM 9455 O O . ASN H 2 131 ? 58.183 100.997 106.293 1.00 17.16 130 ASN H O 1
ATOM 9460 N N . TYR H 2 132 ? 58.863 98.955 106.942 1.00 13.32 131 TYR H N 1
ATOM 9461 C CA . TYR H 2 132 ? 57.521 98.494 107.290 1.00 14.67 131 TYR H CA 1
ATOM 9462 C C . TYR H 2 132 ? 57.419 98.156 108.767 1.00 13.91 131 TYR H C 1
ATOM 9463 O O . TYR H 2 132 ? 56.454 97.535 109.192 1.00 16.28 131 TYR H O 1
ATOM 9472 N N . PHE H 2 133 ? 58.374 98.636 109.556 1.00 12.81 132 PHE H N 1
ATOM 9473 C CA . PHE H 2 133 ? 58.244 98.596 110.995 1.00 12.36 132 PHE H CA 1
ATOM 9474 C C . PHE H 2 133 ? 57.021 99.383 111.442 1.00 11.46 132 PHE H C 1
ATOM 9475 O O . PHE H 2 133 ? 56.661 100.388 110.824 1.00 11.41 132 PHE H O 1
ATOM 9483 N N . ASP H 2 134 ? 56.376 98.925 112.503 1.00 12.51 133 ASP H N 1
ATOM 9484 C CA A ASP H 2 134 ? 55.394 99.768 113.162 0.70 15.17 133 ASP H CA 1
ATOM 9485 C CA B ASP H 2 134 ? 55.333 99.720 113.155 0.30 14.73 133 ASP H CA 1
ATOM 9486 C C . ASP H 2 134 ? 55.342 99.466 114.651 1.00 12.99 133 ASP H C 1
ATOM 9487 O O . ASP H 2 134 ? 55.658 98.346 115.095 1.00 11.47 133 ASP H O 1
ATOM 9496 N N . GLU H 2 135 ? 54.971 100.493 115.422 1.00 14.25 134 GLU H N 1
ATOM 9497 C CA . GLU H 2 135 ? 54.970 100.391 116.872 1.00 15.27 134 GLU H CA 1
ATOM 9498 C C . GLU H 2 135 ? 53.980 99.344 117.327 1.00 12.37 134 GLU H C 1
ATOM 9499 O O . GLU H 2 135 ? 54.192 98.708 118.335 1.00 13.05 134 GLU H O 1
ATOM 9505 N N . ASP H 2 136 ? 52.867 99.201 116.607 1.00 11.75 135 ASP H N 1
ATOM 9506 C CA . ASP H 2 136 ? 51.843 98.234 116.998 1.00 12.41 135 ASP H CA 1
ATOM 9507 C C . ASP H 2 136 ? 52.384 96.809 117.041 1.00 10.96 135 ASP H C 1
ATOM 9508 O O . ASP H 2 136 ? 51.926 95.987 117.819 1.00 10.96 135 ASP H O 1
ATOM 9513 N N . THR H 2 137 ? 53.382 96.533 116.215 1.00 10.62 136 THR H N 1
ATOM 9514 C CA . THR H 2 137 ? 54.021 95.214 116.225 1.00 10.11 136 THR H CA 1
ATOM 9515 C C . THR H 2 137 ? 54.784 94.962 117.528 1.00 10.91 136 THR H C 1
ATOM 9516 O O . THR H 2 137 ? 54.767 93.854 118.070 1.00 10.36 136 THR H O 1
ATOM 9520 N N . VAL H 2 138 ? 55.410 96.008 118.049 1.00 11.54 137 VAL H N 1
ATOM 9521 C CA . VAL H 2 138 ? 56.091 95.924 119.334 1.00 11.50 137 VAL H CA 1
ATOM 9522 C C . VAL H 2 138 ? 55.074 95.588 120.423 1.00 11.40 137 VAL H C 1
ATOM 9523 O O . VAL H 2 138 ? 55.302 94.682 121.225 1.00 11.82 137 VAL H O 1
ATOM 9527 N N . ALA H 2 139 ? 53.937 96.287 120.414 1.00 10.36 138 ALA H N 1
ATOM 9528 C CA . ALA H 2 139 ? 52.914 96.056 121.411 1.00 11.13 138 ALA H CA 1
ATOM 9529 C C . ALA H 2 139 ? 52.395 94.616 121.343 1.00 9.67 138 ALA H C 1
ATOM 9530 O O . ALA H 2 139 ? 52.053 94.016 122.368 1.00 10.99 138 ALA H O 1
ATOM 9532 N N . ALA H 2 140 ? 52.315 94.077 120.135 1.00 9.86 139 ALA H N 1
ATOM 9533 C CA . ALA H 2 140 ? 51.860 92.708 119.947 1.00 10.86 139 ALA H CA 1
ATOM 9534 C C . ALA H 2 140 ? 52.807 91.737 120.648 1.00 9.57 139 ALA H C 1
ATOM 9535 O O . ALA H 2 140 ? 52.372 90.864 121.383 1.00 10.32 139 ALA H O 1
ATOM 9537 N N . TRP H 2 141 ? 54.108 91.879 120.439 1.00 9.84 140 TRP H N 1
ATOM 9538 C CA . TRP H 2 141 ? 55.061 91.050 121.165 1.00 8.93 140 TRP H CA 1
ATOM 9539 C C . TRP H 2 141 ? 55.030 91.307 122.680 1.00 9.57 140 TRP H C 1
ATOM 9540 O O . TRP H 2 141 ? 55.163 90.384 123.475 1.00 10.51 140 TRP H O 1
ATOM 9551 N N . ALA H 2 142 ? 54.850 92.561 123.073 1.00 10.34 141 ALA H N 1
ATOM 9552 C CA . ALA H 2 142 ? 54.821 92.892 124.490 1.00 10.84 141 ALA H CA 1
ATOM 9553 C C . ALA H 2 142 ? 53.641 92.222 125.190 1.00 10.37 141 ALA H C 1
ATOM 9554 O O . ALA H 2 142 ? 53.720 91.918 126.373 1.00 10.75 141 ALA H O 1
ATOM 9556 N N . SER H 2 143 ? 52.551 91.986 124.457 1.00 10.70 142 SER H N 1
ATOM 9557 C CA A SER H 2 143 ? 51.391 91.292 125.015 0.70 11.53 142 SER H CA 1
ATOM 9558 C CA B SER H 2 143 ? 51.393 91.308 125.031 0.30 11.43 142 SER H CA 1
ATOM 9559 C C . SER H 2 143 ? 51.784 89.894 125.448 1.00 11.43 142 SER H C 1
ATOM 9560 O O . SER H 2 143 ? 51.378 89.422 126.507 1.00 11.78 142 SER H O 1
ATOM 9565 N N . LEU H 2 144 ? 52.588 89.233 124.622 1.00 11.42 143 LEU H N 1
ATOM 9566 C CA . LEU H 2 144 ? 53.070 87.892 124.972 1.00 11.17 143 LEU H CA 1
ATOM 9567 C C . LEU H 2 144 ? 53.996 87.931 126.191 1.00 10.37 143 LEU H C 1
ATOM 9568 O O . LEU H 2 144 ? 53.870 87.124 127.122 1.00 10.74 143 LEU H O 1
ATOM 9573 N N . VAL H 2 145 ? 54.914 88.894 126.192 1.00 10.95 144 VAL H N 1
ATOM 9574 C CA . VAL H 2 145 ? 55.833 89.086 127.310 1.00 10.70 144 VAL H CA 1
ATOM 9575 C C . VAL H 2 145 ? 55.062 89.312 128.608 1.00 10.85 144 VAL H C 1
ATOM 9576 O O . VAL H 2 145 ? 55.390 88.758 129.649 1.00 10.86 144 VAL H O 1
ATOM 9580 N N . ALA H 2 146 ? 54.001 90.104 128.529 1.00 11.02 145 ALA H N 1
ATOM 9581 C CA . ALA H 2 146 ? 53.179 90.416 129.689 1.00 11.46 145 ALA H CA 1
ATOM 9582 C C . ALA H 2 146 ? 52.488 89.192 130.272 1.00 10.75 145 ALA H C 1
ATOM 9583 O O . ALA H 2 146 ? 52.263 89.144 131.479 1.00 12.64 145 ALA H O 1
ATOM 9585 N N . VAL H 2 147 ? 52.134 88.202 129.445 1.00 10.86 146 VAL H N 1
ATOM 9586 C CA . VAL H 2 147 ? 51.459 87.013 129.995 1.00 12.28 146 VAL H CA 1
ATOM 9587 C C . VAL H 2 147 ? 52.465 86.274 130.881 1.00 11.65 146 VAL H C 1
ATOM 9588 O O . VAL H 2 147 ? 52.161 85.831 131.978 1.00 11.71 146 VAL H O 1
ATOM 9592 N N . VAL H 2 148 ? 53.707 86.195 130.419 1.00 11.38 147 VAL H N 1
ATOM 9593 C CA . VAL H 2 148 ? 54.768 85.556 131.204 1.00 10.95 147 VAL H CA 1
ATOM 9594 C C . VAL H 2 148 ? 55.049 86.367 132.465 1.00 10.80 147 VAL H C 1
ATOM 9595 O O . VAL H 2 148 ? 55.210 85.806 133.551 1.00 12.35 147 VAL H O 1
ATOM 9599 N N . GLN H 2 149 ? 55.075 87.684 132.344 1.00 10.90 148 GLN H N 1
ATOM 9600 C CA . GLN H 2 149 ? 55.303 88.518 133.525 1.00 12.55 148 GLN H CA 1
ATOM 9601 C C . GLN H 2 149 ? 54.219 88.279 134.597 1.00 13.43 148 GLN H C 1
ATOM 9602 O O . GLN H 2 149 ? 54.524 88.303 135.788 1.00 15.43 148 GLN H O 1
ATOM 9608 N N . ALA H 2 150 ? 52.970 88.045 134.184 1.00 13.39 149 ALA H N 1
ATOM 9609 C CA . ALA H 2 150 ? 51.887 87.720 135.123 1.00 14.59 149 ALA H CA 1
ATOM 9610 C C . ALA H 2 150 ? 52.100 86.378 135.827 1.00 16.51 149 ALA H C 1
ATOM 9611 O O . ALA H 2 150 ? 51.596 86.169 136.940 1.00 17.50 149 ALA H O 1
ATOM 9613 N N . ALA H 2 151 ? 52.826 85.475 135.165 1.00 19.43 150 ALA H N 1
ATOM 9614 C CA . ALA H 2 151 ? 53.077 84.123 135.678 1.00 19.32 150 ALA H CA 1
ATOM 9615 C C . ALA H 2 151 ? 54.313 84.077 136.569 1.00 23.17 150 ALA H C 1
ATOM 9616 O O . ALA H 2 151 ? 54.531 83.098 137.275 1.00 29.82 150 ALA H O 1
ATOM 9618 N N . LEU H 2 152 ? 55.132 85.127 136.502 1.00 21.77 151 LEU H N 1
ATOM 9619 C CA . LEU H 2 152 ? 56.377 85.182 137.250 1.00 22.88 151 LEU H CA 1
ATOM 9620 C C . LEU H 2 152 ? 56.112 85.649 138.656 1.00 25.76 151 LEU H C 1
ATOM 9621 O O . LEU H 2 152 ? 54.989 86.046 139.024 1.00 31.19 151 LEU H O 1
#

Sequence (1199 aa):
VDAAVAKVCGSEEAIKANLRRSWGVLSADIEATGLMLMMSNLFTLRPDTKTYFTRLGDVQKGKANSKLRGHAITLTYALNNFVDSLDDDPSRLKCVVEKFFAVNHINRRKISGDAFGAIVEPMKETLKARMGNYYSDDDVAGAWAALVGVVQAALSRVAELANNAVVSNADQKKDDLLRMMSWGVLSVDMEGTGLMLLMMANLFKTSPSAKGKFARLGDDVSAGKDNSKLRGHSITLLMYALQNFVDALDDVVERLKKCVVEEKFAVNHINRQISADEEFGEIVGPLRQTLKARMGNNYFDEDTTVAAWASLVAVVQAALVDAAVAKVCGSEAIKANLRRSWGVLSADIEATGLMLMSNLFTLRPDTKTYFTRLGDDVQKGKANSKLRGHAITLLTYALNNFVDSLDDPSRLKCVVEKKFAVNHINRKISGDAFGAIVEPMKETLKARMGNYYSDDDVAGAWAALVGVVQAALSRVAELANAVVSSNADQQKDDLLRMMSWGVVLSVDMMEGTGLMLMANLFKKTSPSSAKGKFARLGDVSAGKDNSSKLRGHSITLMYALQNFVDALDDVVERLKKCVVEEKFAVNNHINRQQISADEFGEIVGPLLRQTLKARMGNYFDDEDTTVAAWASSLVAVVQAALVDAAVAKKVCGSEEAIKANLRRSWGVLSADIEATGLMLMMSNLFTLRPDTKTYFTRLGDVQKGKKANSKLRGHAITLTYALNNFVDSLDDDPSRLKCVVEKFFAVNHINRRKKISGDAFGAIVEPMKETLKKARMGNYYSDDVAGAWAALVGVVQAALSRVAELANAVVSSNADQQKKDLLRMMSWGVLSVDMEGTGLMLMANLFKTSPSAKKGKFARLGDVSAGKDNSKLRGHSITLLMYALQNFVDALDDVERLKKCVVVEKFAVNHINRRQQISADDEFGEIVGPLRQTLKARMGNYFDEDTVAAWASSLLVAVVQAALVDAAVAKVCGSEAIKANLRRSWGVLSADIEATGLMLMSNLFTLRPDTTKTTYFTRLGDVQKGKANSKLRGHAITLTTYALNNFVDSLDDPSRLKCVVVEKFFAVNNHINRKISGDAFGAIVEPMKETLKARMGNYYSDDVAGAWAALLVGVVQAALRVAEELANAVVSNADQKDDLLRMMSWGVVLSVDMEGTGLMLMANLFKTSPSAKKGKFARLGDVSAGKDNSKLRGHSITLMYALQQNFVDALDDVVERLKCVVEEKFAVNNHINRRQQISADEFGEIVGPLRQTLKARMMGNYFDDEDTVAAWASSLVAVVQAAL

Nearest PDB structures (foldseek):
  4hrr-assembly2_H  TM=1.005E+00  e=1.844E-19  Anadara inaequivalvis
  4hrt-assembly2_G  TM=9.816E-01  e=6.276E-14  Anadara inaequivalvis
  2aup-assembly1_B  TM=9.731E-01  e=5.976E-12  Anadara inaequivalvis
  3ugz-assembly1_A  TM=9.774E-01  e=1.076E-11  Anadara inaequivalvis
  2grh-assembly1_A  TM=9.773E-01  e=1.076E-11  Anadara inaequivalvis

Foldseek 3Di:
DLVLLCVQLVDPLLLVLLVVLLVLCVVDLQVLLQQLLCLLCVVPVVCVVLPPPQPPLNVTPVRPSNSVVSSVVSVLSVQCSVCSNPSVSNLVSLLVVLVVVVVSVAALVNLLSSLVSNLVSSCVRCPPNDDVSSSVSVSSSSVSSNVND/DCLLVLLVVQLPDPPLLVLLVVLLVQLVPPQQVSLLLLQCVLCVQPVVCCVLVCVQPPNNPGPVRVSSSVVSSVVSVLSVQCSVCSNPSVSNSVSLLVVLVVCVVSVQALVNLLSSLSSVLVSSCVRCPPNDDCVSSVSVSSSSVSSNVND/DLVLLCVQLVDPLLLVLLVVLLVLCVVCLLVLLLQLLCLLCVVPVVLVVLVCVQPPNNVTPVSPSNSVVSSVVSVLSVQCSVCSNPSVSLLVSLLVVLVVCVVSVQALVNLLSSLVSNLVSSCVRVPPNDDVVSSVSVSSSSVSSNVND/DLLLVLLVVLLVDPVLLVLLVVLLVQLVPPQLVLLLQLVVLLCVQDVVVCVLVPVQPPSVVGPVRVSSSVVSSVVSVLSVQCSVCSNPSVSLSVSLLVVLVVCVVSVAALVNLLSSLVSVLVSSCVGCPPNDDPSSSVSVVSSSVSSNVND/DLVLLCVQLVDPLLLVLLVVLLVLCVVDLLVLLLQLLCLLCVVPVVCVVLPVPQPPSNVGPVRPSNSVVSSVVSVLSVQCSVCSNPSVSNLVSLLVVLVVQVVSVAALVNLLSSLVSNLVSSCVRVPPNDDVSSSVSVSSSSVSSNVSD/DVLLVLLVVQLPDDVLLVLLVVLLVQLVVPLQVSLLLLQCVLVVPQVPPVVLPPVQPPSNPGPVRPSSSVVSSVVSVLSVQCSVCSNPSVSNSVSLLVVLVVVVVSVAALVNLLSSLVSVLVSSCVRQPPNDDCSSSVSVSSSSVSSNVND/DLVLLCVQLVDPLLLVLLVVLLVQCVVDLQVLLLQLVVLLCVVPVVLVVLVVVQPDSVVGPVSPSSSVVSNVVSVLSVQCSVQNNPSVSLLVSLLVVLVVCVVSVQALVNLLSSLVSNLVSSCVRVPPNDDVSSSVSVSSSSVSSNVND/DLLVLLVVLLVDPVLLVLLVVLLVQLVPPQLVLLLQLVVVLVVLDVCVCVLVCVQPPSVVRPVRVSSSVVSSVVSVLSVQCSVCSNPSVSLSVSLLVVLVVVVVSVQALVNLLSSLSSVLVSSCVRCPPNDDVSSSVSVSSSSVSSNVND

InterPro domains:
  IPR000971 Globin [PF00042] (37-150)
  IPR000971 Globin [PS01033] (10-150)
  IPR009050 Globin-like superfamily [SSF46458] (12-150)
  IPR012292 Globin/Protoglobin [G3DSA:1.10.490.10] (1-150)
  IPR044399 Myoglobin-like, M family globin domain [cd01040] (19-150)
  IPR050532 Globin-like Oxygen Transporters [PTHR46458] (16-147)

Secondary structure (DSSP, 8-state):
-HHHHHHHHT-HHHHHHHHHHHHHHGGGHHHHHHHHHHHHHHH-GGGGGG--SSS-GGGGGGSHHHHHHHHHHHHHHHHHHHTTT-HHHHHHHHHHHHHHHHTTT--HHHHGGGHHHHHHHHHHHHGGG--HHHHHHHHHHHHHHHHH-/--HHHHHHHHHT-HHHHHHHHHHHHHHTTTHHHHHHHHHHHHHHH-TTHHHHTGGGS-TTSGGG-HHHHHHHHHHHHHHHHHHHTTT-HHHHHHHHHHHHHHHHTTT--HHHHGGGHHHHHHHHHHHHGGG--HHHHHHHHHHHHHHHHH-/-HHHHHHHHT-HHHHHHHHHHHHHHGGGHHHHHHHHHHHHHHH-GGGGGGGGGG--GGGGGGSHHHHHHHHHHHHHHHHHHTTTT-HHHHHHHHHHHHHHHHHTT--HHHHGGGHHHHHHHHHHHHGGG--HHHHHHHHHHHHHHHHH-/-HHHHHHHHHHH-HHHHHHHHHHHHHHTTTHHHHHHHHHHHHHHH-HHHHHHTGGG--GGGGGG-HHHHHHHHHHHHHHHHHHHTTT-HHHHHHHHHHHHHHHHHTT--HHHHGGGHHHHHHHHHHHHGGG--HHHHHHHHHHHHHHHHH-/-HHHHHHHHT-HHHHHHHHHHHHHHGGGHHHHHHHHHHHHHHH-GGGGGG-TTS--GGGGGGSHHHHHHHHHHHHHHHHHHHTTT-HHHHHHHHHHHHHHHHTTT--HHHHGGGHHHHHHHHHHHHGGG--HHHHHHHHHHHHHHHHH-/-HHHHHHHHHHH-HHHHHHHHHHHHHHTTTHHHHHHHHHHHHHHH-TTHHHHTGGG--GGGGGG-HHHHHHHHHHHHHHHHHHHTTT-HHHHHHHHHHHHHHHHHTT--HHHHHTTHHHHHHHHHHHHGGG--HHHHHHHHHHHHHHHHH-/-HHHHHHHHT-HHHHHHHHHHHHHHGGGHHHHHHHHHHHHHHHSGGGGGG-GGG--GGGGGGSHHHHHHHHHHHHHHHHHHTTTT-HHHHHHHHHHHHHHHHHTT--HHHHGGGHHHHHHHHHHHHGGG--HHHHHHHHHHHHHHHHH-/-HHHHHHHHHH-HHHHHHHHHHHHHHTTTHHHHHHHHHHHHHHH-TTHHHHTGGG--GGGGGG-HHHHHHHHHHHHHHHHHHHTTT-HHHHHHHHHHHHHHHHHTT--HHHHGGGHHHHHHHHHHHHGGG--HHHHHHHHHHHHHHHHH-

B-factor: mean 17.59, std 9.2, range [4.69, 183.56]